Protein AF-A0A6C0HZG6-F1 (afdb_monomer)

Solvent-accessible surface area (backbone atoms only — not comparable to full-atom values): 47972 Å² total; per-residue (Å²): 107,67,40,60,60,51,55,58,69,56,80,68,56,100,46,40,40,74,45,46,38,40,36,52,64,75,90,46,44,72,51,42,53,50,36,24,53,54,44,38,44,77,70,63,32,44,69,79,43,93,86,38,48,37,36,39,38,41,32,35,82,50,100,85,42,38,39,36,41,36,31,65,37,64,71,43,45,53,45,24,76,74,66,74,47,83,53,84,63,47,41,33,36,48,35,80,75,40,72,42,73,44,72,51,69,41,30,40,38,37,22,31,40,40,33,62,43,96,75,76,91,76,88,66,77,66,58,29,34,35,42,31,43,36,33,45,33,41,39,95,90,43,65,42,34,35,44,40,32,45,35,22,67,26,68,43,74,88,54,25,83,77,44,78,71,41,45,45,43,32,39,40,54,78,50,68,67,66,47,70,62,52,49,52,50,52,52,51,50,48,36,23,16,65,51,71,18,99,42,66,74,40,53,64,56,48,52,51,53,52,53,58,50,25,73,78,28,81,70,59,48,43,49,78,54,43,70,33,76,61,53,75,69,36,71,39,78,97,64,25,42,62,78,46,15,30,31,33,79,26,67,71,45,50,69,30,33,41,40,26,47,95,35,30,39,27,37,38,34,59,74,84,48,49,65,27,43,56,77,24,39,38,82,84,37,51,62,22,30,33,36,30,33,40,29,52,46,30,62,85,68,45,82,47,57,33,36,37,32,73,47,41,40,25,48,42,60,98,57,77,41,82,41,34,72,41,30,33,51,65,99,55,101,62,92,27,29,52,62,50,39,49,54,51,48,55,58,46,65,76,65,33,49,83,66,52,49,78,48,71,59,69,71,40,68,23,39,35,65,51,46,38,52,52,56,55,31,66,68,42,92,46,60,94,73,27,55,66,39,50,66,64,37,36,34,34,41,42,15,76,40,20,62,64,38,92,51,91,89,56,79,70,63,62,38,55,44,71,16,92,64,27,30,34,43,50,56,47,89,74,46,62,42,39,24,30,33,39,62,56,94,60,75,42,75,46,87,44,95,90,66,68,47,39,24,31,54,30,40,32,25,21,30,41,33,57,89,26,42,68,63,40,27,51,62,28,42,37,49,26,33,86,82,59,51,48,90,61,72,40,80,39,70,38,73,61,70,52,52,58,39,99,85,52,44,50,70,54,92,59,64,25,48,26,75,42,62,32,60,98,86,44,37,59,22,75,74,68,43,79,65,59,72,69,38,31,32,33,25,34,74,71,103,48,46,44,51,42,38,74,38,58,91,34,51,88,76,59,61,33,36,42,43,44,58,41,39,50,43,52,29,31,58,79,59,52,72,49,72,62,57,53,42,37,98,69,82,71,96,77,71,70,75,83,82,65,74,89,45,53,52,60,55,49,54,51,47,52,53,46,62,66,42,60,75,56,43,77,72,30,33,36,36,28,57,48,34,51,43,40,85,58,56,80,58,46,57,43,23,52,33,36,43,32,24,18,70,53,35,59,30,35,57,29,74,80,64,3,23,33,34,50,50,53,52,42,45,68,40,87,80,81,46,55,79,43,44,66,49,73,41,48,21,42,53,51,34,49,50,71,82,17,69,15,29,79,47,73,66,48,20,50,51,43,16,32,28,32,41,74,51,83,93,67,96,81,33,63,40,44,56,82,38,52,38,65,41,55,70,19,18,47,33,30,38,34,61,70,48,60,32,70,35,31,54,42,71,67,38,33,53,34,28,49,47,38,53,45,66,45,31,11,86,72,11,35,44,36,36,32,34,62,33,19,61,58,51,46,60,74,45,62,91,51,56,62,73,40,70,47,76,38,74,97,47,35,35,42,25,37,61,46,82,76,92,73,76,59,81,52,82,83,42,44,45,44,30,31,35,43,28,35,63,92,71,71,56,72,43,82,41,24,41,39,49,59,78,39,49,53,53,52,40,43,72,49,20,29,43,84,76,44,78,47,49,36,56,66,54,49,74,74,62,82,69,82,60,55,72,49,45,44,57,62,46,48,33,23,30,36,39,34,31,32,30,76,49,88,61,89,73,76,81,76,77,78,77,73,82,129

Foldseek 3Di:
DVLLVVLLVDDADPFKDKWKKKWADDQDFPQLLVLLVVLLVVVAWDWPDPQFKKKKWFWDDDPQKIKIKIATDPVQVVCCLVPVDHDPIWIKIKGWPDWDDPPQLRMIITMIMIGTDPDDPPPDQTQKMKIKGWIKIDHPVAQKIKIKIWIFMDRDPVCRVVDDTTIIIMIIGRDSPPVVVNVVVVSLSSQCSNLVENDRGTPVVQVVQLVLCCVVQVVSWDAQADAFADDPPCCDDPNDLAQFWKKFFAFPFFKWKWAAAPQFIWTQHHGVGRTYTLPKGHPQFHGWIFIWGFDQAWAVRDGATATATAWTQWGRDVHIDGQQFFFAADPDPDDGGLVSQQVRQVVRVVGMDPSHHYYYTDIDRQDLAVLVQLVVQQPDDDVVRHPRGHTFFMKIGGGGGGRLDPDSPDDRHSYHYHNHSIHTAGDLQPQKFWWQKDWDQDWDWDPDVVDIFIWIKIFTKAKEFQVCCLQFLQVSLLQVCLPPTHPDIDIDQQAGQDDADPQQGHPDRVSRIAIFTDDPSWGAACVRHTDDHLFTFIWTDDVGTGTHDTPSVCSVVSHTHYSNRVSSSVNCSVRPDDSCSSNDPDDDPPDQPPPPDPAPLNVLLVLVLLVQLVLQAAAFEEEELACFLVPCQVSNLRYQEYEYEHQRNCLAGPSPRHNSNVLSVQSPDPPDRRDRRYHYAYFDLLAAQCCLPRGDDPLVSVLSVQLLQVDPQDDNHPSSSVNGNVQVQAGLEYEYEACLQVQLQADSSVVSNLVNVLSRHHAQHKYKYKHFALVLVCVQCLPPAAQDWDDLPPFKIKGFHDHDNDADLERSQGNRWIWIDTPSVHHTDIGGHDHVVNVQVVNVVSQKHWPDKAFSVVSVVVPPDDHDPSSCVVRRSMIITMITHNDHDPDDPPPPPPPD

Organism: NCBI:txid1070528

Sequence (900 aa):
MEPLTQYSQSKDTDVDTYELEARFGNQLTKLDYNHVIQWLLLSGFTLEDATGKDLLRIGYKKTTENIRIEITGIKAIQRYCKTQQLVNPVFGKKKQVSRHEISNWWTTVALSLETTMTEVDIAMKPSSYRFMNRVRLTSKDHAFYYDCSIVRTSESLDTLFTKDPTYEIEAEFVDRKNLPAQLEKAITLALRGLQESYYPISFKEMNEVKAEYKKQISTGAFIGPNLVTLQEDNLHGPMTIYNKHAVTEKADGERKLLFICKDKIYYLVGSALHVQWTGSVVEGYNGTLLDGEHVIHSRNKERINAYFAFDIYFHKLKALKDVRAEPFLVTEDADNRYSRLQDAIDKVNAKRTPTFVLDVKKFMVCTHASCKQLLEKSKRPTEEDGFPYHIDGLIFTPMEYGVGMTDTDKTVKDKQITWDLNFKWKPADENTIDFLIQMEDKDHVHADPANPYTYKIVQLFVQFGSFDVDANPQQSIFQGYETDPPRDSKLVLFKPTEPLNEIGAPIDENSHLAYVPSMDGVIYSELREVLEPNMIVECRYDKGWIPMRVRWDKMKNRNPNAFRTAASNWYTIHRPITEHMLTSPYQSDQYYEENREESALRKFHNFVKTQLLTIIKPKDIVLDFAVGRGGDLFKWSRASFVLGVDIDENNIVNKKWGACKRYLEAWKQDRNPYRTRALFVQGNSTLRIKTGDAMRSLKEKAVVRSVFGVDPKRPLAKGVDVHYGKGAKGFHVTSIQFAVHYMFGNTRDLSHFLQNVAECTAMHGYFVGTCYDGMSVFTKLKEKSEGETYVIPDICTIRKKYNHMDADMNDSCLGFKIGVKQKSIGSEHDEFLVFFPYFVRLMEEYGFEEIETKPFQRWYEDWGKKMTAGEQELSFLNRSFIFQKKREVFLATKEYYIAI

Radius of gyration: 36.05 Å; Cα contacts (8 Å, |Δi|>4): 1931; chains: 1; bounding box: 98×66×99 Å

InterPro domains:
  IPR001339 mRNA capping enzyme, adenylation domain [PF01331] (216-413)
  IPR004971 mRNA (guanine-N(7))-methyltransferase domain [PF03291] (593-867)
  IPR004971 mRNA (guanine-N(7))-methyltransferase domain [PS51562] (596-886)
  IPR012340 Nucleic acid-binding, OB-fold [G3DSA:2.40.50.140] (425-597)
  IPR012340 Nucleic acid-binding, OB-fold [SSF50249] (430-583)
  IPR013846 mRNA capping enzyme, C-terminal domain [PF03919] (430-582)
  IPR029063 S-adenosyl-L-methionine-dependent methyltransferase superfamily [G3DSA:3.40.50.150] (598-887)
  IPR029063 S-adenosyl-L-methionine-dependent methyltransferase superfamily [SSF53335] (728-866)
  IPR039753 mRNA cap guanine-N7 methyltransferase [PTHR12189] (589-867)

Nearest PDB structures (foldseek):
  5e9w-assembly3_C  TM=8.037E-01  e=2.597E-17  Homo sapiens
  5e9w-assembly2_B  TM=7.986E-01  e=2.735E-17  Homo sapiens
  8q9w-assembly1_A  TM=8.091E-01  e=8.985E-17  Homo sapiens
  8q8g-assembly1_A  TM=8.159E-01  e=1.587E-16  Homo sapiens
  7d8u-assembly2_B  TM=8.021E-01  e=2.050E-14  African swine fever virus

Mean predicted aligned error: 11.43 Å

Secondary structure (DSSP, 8-state):
-HHHHHHHH----SSEEEEEEEEE-SSB-HHHHHHHHHHHHHTT-EES-TT-EEEEEEEEEETTEEEEEEEESHHHHHHHHHH---SSPEEEEEEEEEEEEEGGGTEEEEEEEEEEES-----SPPSEEEEEEEEEEE-SS-SEEEEEEEEEEESSHHHHTTSPPEEEEEEEE---SSHHHHHHHHHHHHHHHHTTSSS---HHHHHHHHHHHHHHSTT----PPEEEEP-GGGTSSTT-STTTEEEEEEESSEEEEEEEETTEEEEEETTTTEEEEEEEE-TT-TT-EEEEEEEEE-TTS-EEEEEEEEEEEEEESSSEEE-TTS-S--SSS---HHHHHHHHHHHHHTTS--SSEEEEPPPEE--HHHHHHHHHHHH-SSTTTS-SS-EEEEEEEESSS-TT-SSTTSPP-SS--EEEEEEEE--GGG-EEEEEEEE-SS-EEE--SS--EEEEEEEEEEEE-GGGGGGSHHHHHHHTTTTS--SS-EEEE-----SB-TTSSBS-TTTTEEEEEEETTEEB-TT-PBP-TT-EEEEEESSSEEEEEE-GGGTTTT---BHHHHHHHHHHHHS---HHHHHS----TT---S-----HHHHHHHHHHHHHGGGPPTT-EEEESS-TTTTTGGGGTT-SEEEEEES-HHHHH-TTTSHHHHHHHHHH-SSS----EEEEEEB-TTS-TTTTTTBSSHHHHHHHHHHHT-SPP----HHHHTTTTTTTT-EEEEEEES-GGGGTT-HHHHHHHHHHHHHHEEEEEEEEEEEE-HHHHHHHTTTPPTT-EEEETTTEEEEE----S---SSGGGTT-EEEEEETTT-SEEEEE---HHHHHHHHHHTTEEEEEEEEHHHHHHHH-S---HHHHHHHHTEEEEEEEE-S-------------

pLDDT: mean 89.55, std 10.36, range [29.27, 98.75]

Structure (mmCIF, N/CA/C/O backbone):
data_AF-A0A6C0HZG6-F1
#
_entry.id   AF-A0A6C0HZG6-F1
#
loop_
_atom_site.group_PDB
_atom_site.id
_atom_site.type_symbol
_atom_site.label_atom_id
_atom_site.label_alt_id
_atom_site.label_comp_id
_atom_site.label_asym_id
_atom_site.label_entity_id
_atom_site.label_seq_id
_atom_site.pdbx_PDB_ins_code
_atom_site.Cartn_x
_atom_site.Cartn_y
_atom_site.Cartn_z
_atom_site.occupancy
_atom_site.B_iso_or_equiv
_atom_site.auth_seq_id
_atom_site.auth_comp_id
_atom_site.auth_asym_id
_atom_site.auth_atom_id
_atom_site.pdbx_PDB_model_num
ATOM 1 N N . MET A 1 1 ? -31.501 11.266 37.917 1.00 74.31 1 MET A N 1
ATOM 2 C CA . MET A 1 1 ? -31.801 10.523 39.169 1.00 74.31 1 MET A CA 1
ATOM 3 C C . MET A 1 1 ? -33.257 10.071 39.287 1.00 74.31 1 MET A C 1
ATOM 5 O O . MET A 1 1 ? -33.491 9.079 39.958 1.00 74.31 1 MET A O 1
ATOM 9 N N . GLU A 1 2 ? -34.217 10.728 38.628 1.00 88.75 2 GLU A N 1
ATOM 10 C CA . GLU A 1 2 ? -35.651 10.385 38.696 1.00 88.75 2 GLU A CA 1
ATOM 11 C C . GLU A 1 2 ? -35.998 8.885 38.503 1.00 88.75 2 GLU A C 1
ATOM 13 O O . GLU A 1 2 ? -36.738 8.373 39.345 1.00 88.75 2 GLU A O 1
ATOM 18 N N . PRO A 1 3 ? -35.428 8.134 37.529 1.00 92.12 3 PRO A N 1
ATOM 19 C CA . PRO A 1 3 ? -35.724 6.701 37.386 1.00 92.12 3 PRO A CA 1
ATOM 20 C C . PRO A 1 3 ? -35.358 5.862 38.617 1.00 92.12 3 PRO A C 1
ATOM 22 O O . PRO A 1 3 ? -36.086 4.948 38.983 1.00 92.12 3 PRO A O 1
ATOM 25 N N . LEU A 1 4 ? -34.256 6.199 39.298 1.00 91.62 4 LEU A N 1
ATOM 26 C CA . LEU A 1 4 ? -33.797 5.488 40.498 1.00 91.62 4 LEU A CA 1
ATOM 27 C C . LEU A 1 4 ? -34.758 5.724 41.669 1.00 91.62 4 LEU A C 1
ATOM 29 O O . LEU A 1 4 ? -35.091 4.792 42.395 1.00 91.62 4 LEU A O 1
ATOM 33 N N . THR A 1 5 ? -35.213 6.970 41.836 1.00 90.69 5 THR A N 1
ATOM 34 C CA . THR A 1 5 ? -36.175 7.350 42.879 1.00 90.69 5 THR A CA 1
ATOM 35 C C . THR A 1 5 ? -37.538 6.704 42.647 1.00 90.69 5 THR A C 1
ATOM 37 O O . THR A 1 5 ? -38.156 6.226 43.590 1.00 90.69 5 THR A O 1
ATOM 40 N N . GLN A 1 6 ? -38.006 6.652 41.399 1.00 92.12 6 GLN A N 1
ATOM 41 C CA . GLN A 1 6 ? -39.270 5.993 41.067 1.00 92.12 6 GLN A CA 1
ATOM 42 C C . GLN A 1 6 ? -39.170 4.469 41.214 1.00 92.12 6 GLN A C 1
ATOM 44 O O . GLN A 1 6 ? -40.090 3.845 41.740 1.00 92.12 6 GLN A O 1
ATOM 49 N N . TYR A 1 7 ? -38.042 3.860 40.830 1.00 93.19 7 TYR A N 1
ATOM 50 C CA . TYR A 1 7 ? -37.844 2.419 40.985 1.00 93.19 7 TYR A CA 1
ATOM 51 C C . TYR A 1 7 ? -37.833 2.000 42.459 1.00 93.19 7 TYR A C 1
ATOM 53 O O . TYR A 1 7 ? -38.517 1.046 42.826 1.00 93.19 7 TYR A O 1
ATOM 61 N N . SER A 1 8 ? -37.157 2.756 43.332 1.00 89.81 8 SER A N 1
ATOM 62 C CA . SER A 1 8 ? -37.134 2.454 44.769 1.00 89.81 8 SER A CA 1
ATOM 63 C C . SER A 1 8 ? -38.505 2.567 45.450 1.00 89.81 8 SER A C 1
ATOM 65 O O . SER A 1 8 ? -38.720 1.932 46.480 1.00 89.81 8 SER A O 1
ATOM 67 N N . GLN A 1 9 ? -39.431 3.341 44.874 1.00 90.69 9 GLN A N 1
ATOM 68 C CA . GLN A 1 9 ? -40.793 3.543 45.386 1.00 90.69 9 GLN A CA 1
ATOM 69 C C . GLN A 1 9 ? -41.842 2.628 44.743 1.00 90.69 9 GLN A C 1
ATOM 71 O O . GLN A 1 9 ? -42.915 2.433 45.315 1.00 90.69 9 GLN A O 1
ATOM 76 N N . SER A 1 10 ? -41.560 2.089 43.556 1.00 89.38 10 SER A N 1
ATOM 77 C CA . SER A 1 10 ? -42.469 1.175 42.861 1.00 89.38 10 SER A CA 1
ATOM 78 C C . SER A 1 10 ? -42.599 -0.171 43.594 1.00 89.38 10 SER A C 1
ATOM 80 O O . SER A 1 10 ? -41.823 -0.482 44.499 1.00 89.38 10 SER A O 1
ATOM 82 N N . LYS A 1 11 ? -43.602 -0.971 43.229 1.00 88.50 11 LYS A N 1
ATOM 83 C CA . LYS A 1 11 ? -43.793 -2.336 43.734 1.00 88.50 11 LYS A CA 1
ATOM 84 C C . LYS A 1 11 ? -44.287 -3.216 42.600 1.00 88.50 11 LYS A C 1
ATOM 86 O O . LYS A 1 11 ? -45.199 -2.811 41.884 1.00 88.50 11 LYS A O 1
ATOM 91 N N . ASP A 1 12 ? -43.689 -4.391 42.476 1.00 90.12 12 ASP A N 1
ATOM 92 C CA . ASP A 1 12 ? -44.126 -5.390 41.506 1.00 90.12 12 ASP A CA 1
ATOM 93 C C . ASP A 1 12 ? -45.417 -6.065 41.986 1.00 90.12 12 ASP A C 1
ATOM 95 O O . ASP A 1 12 ? -45.714 -6.109 43.186 1.00 90.12 12 ASP A O 1
ATOM 99 N N . THR A 1 13 ? -46.189 -6.572 41.034 1.00 90.88 13 THR A N 1
ATOM 100 C CA . THR A 1 13 ? -47.383 -7.396 41.246 1.00 90.88 13 THR A CA 1
ATOM 101 C C . THR A 1 13 ? -47.265 -8.672 40.410 1.00 90.88 13 THR A C 1
ATOM 103 O O . THR A 1 13 ? -46.309 -8.831 39.657 1.00 90.88 13 THR A O 1
ATOM 106 N N . ASP A 1 14 ? -48.250 -9.568 40.491 1.00 83.62 14 ASP A N 1
ATOM 107 C CA . ASP A 1 14 ? -48.240 -10.819 39.717 1.00 83.62 14 ASP A CA 1
ATOM 108 C C . ASP A 1 14 ? -48.285 -10.605 38.190 1.00 83.62 14 ASP A C 1
ATOM 110 O O . ASP A 1 14 ? -47.934 -11.503 37.427 1.00 83.62 14 ASP A O 1
ATOM 114 N N . VAL A 1 15 ? -48.726 -9.428 37.731 1.00 85.88 15 VAL A N 1
ATOM 115 C CA . VAL A 1 15 ? -48.860 -9.085 36.302 1.00 85.88 15 VAL A CA 1
ATOM 116 C C . VAL A 1 15 ? -47.969 -7.927 35.869 1.00 85.88 15 VAL A C 1
ATOM 118 O O . VAL A 1 15 ? -47.538 -7.920 34.718 1.00 85.88 15 VAL A O 1
ATOM 121 N N . ASP A 1 16 ? -47.675 -6.983 36.762 1.00 90.50 16 ASP A N 1
ATOM 122 C CA . ASP A 1 16 ? -46.859 -5.799 36.482 1.00 90.50 16 ASP A CA 1
ATOM 123 C C . ASP A 1 16 ? -45.487 -5.896 37.156 1.00 90.50 16 ASP A C 1
ATOM 125 O O . ASP A 1 16 ? -45.397 -5.970 38.382 1.00 90.50 16 ASP A O 1
ATOM 129 N N . THR A 1 17 ? -44.422 -5.821 36.360 1.00 92.69 17 THR A N 1
ATOM 130 C CA . THR A 1 17 ? -43.027 -5.816 36.822 1.00 92.69 17 THR A CA 1
ATOM 131 C C . THR A 1 17 ? -42.344 -4.514 36.416 1.00 92.69 17 THR A C 1
ATOM 133 O O . THR A 1 17 ? -42.386 -4.111 35.252 1.00 92.69 17 THR A O 1
ATOM 136 N N . TYR A 1 18 ? -41.713 -3.831 37.370 1.00 93.44 18 TYR A N 1
ATOM 137 C CA . TYR A 1 18 ? -40.882 -2.666 37.089 1.00 93.44 18 TYR A CA 1
ATOM 138 C C . TYR A 1 18 ? -39.445 -3.101 36.798 1.00 93.44 18 TYR A C 1
ATOM 140 O O . TYR A 1 18 ? -38.815 -3.766 37.612 1.00 93.44 18 TYR A O 1
ATOM 148 N N . GLU A 1 19 ? -38.901 -2.655 35.670 1.00 94.00 19 GLU A N 1
ATOM 149 C CA . GLU A 1 19 ? -37.524 -2.919 35.255 1.00 94.00 19 GLU A CA 1
ATOM 150 C C . GLU A 1 19 ? -36.731 -1.617 35.214 1.00 94.00 19 GLU A C 1
ATOM 152 O O . GLU A 1 19 ? -37.081 -0.680 34.484 1.00 94.00 19 GLU A O 1
ATOM 157 N N . LEU A 1 20 ? -35.642 -1.561 35.979 1.00 95.88 20 LEU A N 1
ATOM 158 C CA . LEU A 1 20 ? -34.649 -0.502 35.867 1.00 95.88 20 LEU A CA 1
ATOM 159 C C . LEU A 1 20 ? -33.453 -1.022 35.067 1.00 95.88 20 LEU A C 1
ATOM 161 O O . LEU A 1 20 ? -32.753 -1.931 35.512 1.00 95.88 20 LEU A O 1
ATOM 165 N N . GLU A 1 21 ? -33.191 -0.395 33.923 1.00 95.81 21 GLU A N 1
ATOM 166 C CA . GLU A 1 21 ? -32.085 -0.740 33.030 1.00 95.81 21 GLU A CA 1
ATOM 167 C C . GLU A 1 21 ? -31.155 0.462 32.806 1.00 95.81 21 GLU A C 1
ATOM 169 O O . GLU A 1 21 ? -31.593 1.610 32.666 1.00 95.81 21 GLU A O 1
ATOM 174 N N . ALA A 1 22 ? -29.850 0.207 32.756 1.00 96.56 22 ALA A N 1
ATOM 175 C CA . ALA A 1 22 ? -28.840 1.148 32.295 1.00 96.56 22 ALA A CA 1
ATOM 176 C C . ALA A 1 22 ? -28.237 0.639 30.984 1.00 96.56 22 ALA A C 1
ATOM 178 O O . ALA A 1 22 ? -27.582 -0.397 30.951 1.00 96.56 22 ALA A O 1
ATOM 179 N N . ARG A 1 23 ? -28.438 1.384 29.899 1.00 96.25 23 ARG A N 1
ATOM 180 C CA . ARG A 1 23 ? -27.880 1.093 28.577 1.00 96.25 23 ARG A CA 1
ATOM 181 C C . ARG A 1 23 ? -26.611 1.903 28.347 1.00 96.25 23 ARG A C 1
ATOM 183 O O . ARG A 1 23 ? -26.622 3.122 28.544 1.00 96.25 23 ARG A O 1
ATOM 190 N N . PHE A 1 24 ? -25.554 1.240 27.880 1.00 95.38 24 PHE A N 1
ATOM 191 C CA . PHE A 1 24 ? -24.228 1.837 27.704 1.00 95.38 24 PHE A CA 1
ATOM 192 C C . PHE A 1 24 ? -23.848 2.017 26.233 1.00 95.38 24 PHE A C 1
ATOM 194 O O . PHE A 1 24 ? -24.102 1.155 25.391 1.00 95.38 24 PHE A O 1
ATOM 201 N N . GLY A 1 25 ? -23.167 3.127 25.950 1.00 88.31 25 GLY A N 1
ATOM 202 C CA . GLY A 1 25 ? -22.608 3.445 24.642 1.00 88.31 25 GLY A CA 1
ATOM 203 C C . GLY A 1 25 ? -23.630 3.956 23.625 1.00 88.31 25 GLY A C 1
ATOM 204 O O . GLY A 1 25 ? -24.841 3.968 23.842 1.00 88.31 25 GLY A O 1
ATOM 205 N N . ASN A 1 26 ? -23.113 4.399 22.480 1.00 79.69 26 ASN A N 1
ATOM 206 C CA . ASN A 1 26 ? -23.906 4.828 21.334 1.00 79.69 26 ASN A CA 1
ATOM 207 C C . ASN A 1 26 ? -23.315 4.199 20.068 1.00 79.69 26 ASN A C 1
ATOM 209 O O . ASN A 1 26 ? -22.130 4.382 19.808 1.00 79.69 26 ASN A O 1
ATOM 213 N N . GLN A 1 27 ? -24.130 3.466 19.301 1.00 82.31 27 GLN A N 1
ATOM 214 C CA . GLN A 1 27 ? -23.700 2.729 18.101 1.00 82.31 27 GLN A CA 1
ATOM 215 C C . GLN A 1 27 ? -22.457 1.851 18.334 1.00 82.31 27 GLN A C 1
ATOM 217 O O . GLN A 1 27 ? -21.408 2.049 17.718 1.00 82.31 27 GLN A O 1
ATOM 222 N N . LEU A 1 28 ? -22.591 0.879 19.237 1.00 90.12 28 LEU A N 1
ATOM 223 C CA . LEU A 1 28 ? -21.531 -0.071 19.558 1.00 90.12 28 LEU A CA 1
ATOM 224 C C . LEU A 1 28 ? -21.143 -0.920 18.342 1.00 90.12 28 LEU A C 1
ATOM 226 O O . LEU A 1 28 ? -21.988 -1.272 17.518 1.00 90.12 28 LEU A O 1
ATOM 230 N N . THR A 1 29 ? -19.866 -1.272 18.261 1.00 87.56 29 THR A N 1
ATOM 231 C CA . THR A 1 29 ? -19.313 -2.240 17.311 1.00 87.56 29 THR A CA 1
ATOM 232 C C . THR A 1 29 ? -19.220 -3.636 17.935 1.00 87.56 29 THR A C 1
ATOM 234 O O . THR A 1 29 ? -19.361 -3.808 19.147 1.00 87.56 29 THR A O 1
ATOM 237 N N . LYS A 1 30 ? -18.931 -4.659 17.115 1.00 86.19 30 LYS A N 1
ATOM 238 C CA . LYS A 1 30 ? -18.647 -6.011 17.624 1.00 86.19 30 LYS A CA 1
ATOM 239 C C . LYS A 1 30 ? -17.437 -6.023 18.560 1.00 86.19 30 LYS A C 1
ATOM 241 O O . LYS A 1 30 ? -17.415 -6.795 19.512 1.00 86.19 30 LYS A O 1
ATOM 246 N N . LEU A 1 31 ? -16.447 -5.176 18.276 1.00 84.81 31 LEU A N 1
ATOM 247 C CA . LEU A 1 31 ? -15.242 -5.058 19.086 1.00 84.81 31 LEU A CA 1
ATOM 248 C C . LEU A 1 31 ? -15.582 -4.501 20.473 1.00 84.81 31 LEU A C 1
ATOM 250 O O . LEU A 1 31 ? -15.248 -5.137 21.465 1.00 84.81 31 LEU A O 1
ATOM 254 N N . ASP A 1 32 ? -16.357 -3.412 20.533 1.00 89.50 32 ASP A N 1
ATOM 255 C CA . ASP A 1 32 ? -16.848 -2.840 21.796 1.00 89.50 32 ASP A CA 1
ATOM 256 C C . ASP A 1 32 ? -17.627 -3.881 22.616 1.00 89.50 32 ASP A C 1
ATOM 258 O O . ASP A 1 32 ? -17.399 -4.052 23.813 1.00 89.50 32 ASP A O 1
ATOM 262 N N . TYR A 1 33 ? -18.520 -4.623 21.950 1.00 92.50 33 TYR A N 1
ATOM 263 C CA . TYR A 1 33 ? -19.283 -5.723 22.542 1.00 92.50 33 TYR A CA 1
ATOM 264 C C . TYR A 1 33 ? -18.369 -6.794 23.155 1.00 92.50 33 TYR A C 1
ATOM 266 O O . TYR A 1 33 ? -18.551 -7.182 24.310 1.00 92.50 33 TYR A O 1
ATOM 274 N N . ASN A 1 34 ? -17.367 -7.254 22.401 1.00 89.62 34 ASN A N 1
ATOM 275 C CA . ASN A 1 34 ? -16.433 -8.280 22.856 1.00 89.62 34 ASN A CA 1
ATOM 276 C C . ASN A 1 34 ? -15.566 -7.774 24.020 1.00 89.62 34 ASN A C 1
ATOM 278 O O . ASN A 1 34 ? -15.400 -8.490 25.006 1.00 89.62 34 ASN A O 1
ATOM 282 N N . HIS A 1 35 ? -15.056 -6.540 23.937 1.00 88.94 35 HIS A N 1
ATOM 283 C CA . HIS A 1 35 ? -14.236 -5.935 24.985 1.00 88.94 35 HIS A CA 1
ATOM 284 C C . HIS A 1 35 ? -15.005 -5.820 26.298 1.00 88.94 35 HIS A C 1
ATOM 286 O O . HIS A 1 35 ? -14.480 -6.196 27.344 1.00 88.94 35 HIS A O 1
ATOM 292 N N . VAL A 1 36 ? -16.263 -5.374 26.271 1.00 94.12 36 VAL A N 1
ATOM 293 C CA . VAL A 1 36 ? -17.062 -5.294 27.500 1.00 94.12 36 VAL A CA 1
ATOM 294 C C . VAL A 1 36 ? -17.294 -6.667 28.112 1.00 94.12 36 VAL A C 1
ATOM 296 O O . VAL A 1 36 ? -17.036 -6.828 29.301 1.00 94.12 36 VAL A O 1
ATOM 299 N N . ILE A 1 37 ? -17.686 -7.674 27.329 1.00 93.44 37 ILE A N 1
ATOM 300 C CA . ILE A 1 37 ? -17.849 -9.042 27.848 1.00 93.44 37 ILE A CA 1
ATOM 301 C C . ILE A 1 37 ? -16.548 -9.545 28.477 1.00 93.44 37 ILE A C 1
ATOM 303 O O . ILE A 1 37 ? -16.562 -10.034 29.606 1.00 93.44 37 ILE A O 1
ATOM 307 N N . GLN A 1 38 ? -15.415 -9.380 27.792 1.00 89.62 38 GLN A N 1
ATOM 308 C CA . GLN A 1 38 ? -14.112 -9.802 28.303 1.00 89.62 38 GLN A CA 1
ATOM 309 C C . GLN A 1 38 ? -13.767 -9.102 29.626 1.00 89.62 38 GLN A C 1
ATOM 311 O O . GLN A 1 38 ? -13.333 -9.750 30.576 1.00 89.62 38 GLN A O 1
ATOM 316 N N . TRP A 1 39 ? -13.993 -7.791 29.724 1.00 90.38 39 TRP A N 1
ATOM 317 C CA . TRP A 1 39 ? -13.744 -7.024 30.945 1.00 90.38 39 TRP A CA 1
ATOM 318 C C . TRP A 1 39 ? -14.671 -7.401 32.101 1.00 90.38 39 TRP A C 1
ATOM 320 O O . TRP A 1 39 ? -14.229 -7.422 33.252 1.00 90.38 39 TRP A O 1
ATOM 330 N N . LEU A 1 40 ? -15.934 -7.717 31.814 1.00 93.81 40 LEU A N 1
ATOM 331 C CA . LEU A 1 40 ? -16.886 -8.199 32.812 1.00 93.81 40 LEU A CA 1
ATOM 332 C C . LEU A 1 40 ? -16.467 -9.567 33.355 1.00 93.81 40 LEU A C 1
ATOM 334 O O . LEU A 1 40 ? -16.419 -9.741 34.572 1.00 93.81 40 LEU A O 1
ATOM 338 N N . LEU A 1 41 ? -16.075 -10.498 32.481 1.00 91.69 41 LEU A N 1
ATOM 339 C CA . LEU A 1 41 ? -15.528 -11.800 32.880 1.00 91.69 41 LEU A CA 1
ATOM 340 C C . LEU A 1 41 ? -14.287 -11.640 33.770 1.00 91.69 41 LEU A C 1
ATOM 342 O O . LEU A 1 41 ? -14.204 -12.233 34.843 1.00 91.69 41 LEU A O 1
ATOM 346 N N . LEU A 1 42 ? -13.358 -10.762 33.378 1.00 86.25 42 LEU A N 1
ATOM 347 C CA . LEU A 1 42 ? -12.171 -10.427 34.176 1.00 86.25 42 LEU A CA 1
ATOM 348 C C . LEU A 1 42 ? -12.511 -9.774 35.525 1.00 86.25 42 LEU A C 1
ATOM 350 O O . LEU A 1 42 ? -11.696 -9.804 36.442 1.00 86.25 42 LEU A O 1
ATOM 354 N N . SER A 1 43 ? -13.699 -9.182 35.648 1.00 88.38 43 SER A N 1
ATOM 355 C CA . SER A 1 43 ? -14.194 -8.554 36.876 1.00 88.38 43 SER A CA 1
ATOM 356 C C . SER A 1 43 ? -15.030 -9.505 37.744 1.00 88.38 43 SER A C 1
ATOM 358 O O . SER A 1 43 ? -15.664 -9.043 38.689 1.00 88.38 43 SER A O 1
ATOM 360 N N . GLY A 1 44 ? -15.044 -10.809 37.439 1.00 91.81 44 GLY A N 1
ATOM 361 C CA . GLY A 1 44 ? -15.715 -11.838 38.243 1.00 91.81 44 GLY A CA 1
ATOM 362 C C . GLY A 1 44 ? -17.152 -12.163 37.826 1.00 91.81 44 GLY A C 1
ATOM 363 O O . GLY A 1 44 ? -17.847 -12.871 38.554 1.00 91.81 44 GLY A O 1
ATOM 364 N N . PHE A 1 45 ? -17.621 -11.671 36.675 1.00 95.38 45 PHE A N 1
ATOM 365 C CA . PHE A 1 45 ? -18.901 -12.110 36.117 1.00 95.38 45 PHE A CA 1
ATOM 366 C C . PHE A 1 45 ? -18.770 -13.477 35.438 1.00 95.38 45 PHE A C 1
ATOM 368 O O . PHE A 1 45 ? -17.713 -13.840 34.925 1.00 95.38 45 PHE A O 1
ATOM 375 N N . THR A 1 46 ? -19.871 -14.218 35.382 1.00 95.69 46 THR A N 1
ATOM 376 C CA . THR A 1 46 ? -19.973 -15.521 34.719 1.00 95.69 46 THR A CA 1
ATOM 377 C C . THR A 1 46 ? -21.072 -15.503 33.667 1.00 95.69 46 THR A C 1
ATOM 379 O O . THR A 1 46 ? -22.126 -14.905 33.880 1.00 95.69 46 THR A O 1
ATOM 382 N N . LEU A 1 47 ? -20.839 -16.191 32.551 1.00 93.62 47 LEU A N 1
ATOM 383 C CA . LEU A 1 47 ? -21.837 -16.400 31.503 1.00 93.62 47 LEU A CA 1
ATOM 384 C C . LEU A 1 47 ? -22.866 -17.443 31.945 1.00 93.62 47 LEU A C 1
ATOM 386 O O . LEU A 1 47 ? -22.476 -18.521 32.386 1.00 93.62 47 LEU A O 1
ATOM 390 N N . GLU A 1 48 ? -24.159 -17.152 31.783 1.00 91.69 48 GLU A N 1
ATOM 391 C CA . GLU A 1 48 ? -25.207 -18.174 31.956 1.00 91.69 48 GLU A CA 1
ATOM 392 C C . GLU A 1 48 ? -25.144 -19.241 30.854 1.00 91.69 48 GLU A C 1
ATOM 394 O O . GLU A 1 48 ? -25.260 -20.433 31.125 1.00 91.69 48 GLU A O 1
ATOM 399 N N . ASP A 1 49 ? -24.964 -18.801 29.608 1.00 86.81 49 ASP A N 1
ATOM 400 C CA . ASP A 1 49 ? -24.866 -19.646 28.419 1.00 86.81 49 ASP A CA 1
ATOM 401 C C . ASP A 1 49 ? -23.918 -18.978 27.417 1.00 86.81 49 ASP A C 1
ATOM 403 O O . ASP A 1 49 ? -24.138 -17.838 26.998 1.00 86.81 49 ASP A O 1
ATOM 407 N N . ALA A 1 50 ? -22.856 -19.687 27.033 1.00 78.75 50 ALA A N 1
ATOM 408 C CA . ALA A 1 50 ? -21.850 -19.187 26.100 1.00 78.75 50 ALA A CA 1
ATOM 409 C C . ALA A 1 50 ? -22.375 -19.047 24.660 1.00 78.75 50 ALA A C 1
ATOM 411 O O . ALA A 1 50 ? -21.821 -18.270 23.885 1.00 78.75 50 ALA A O 1
ATOM 412 N N . THR A 1 51 ? -23.432 -19.779 24.297 1.00 81.50 51 THR A N 1
ATOM 413 C CA . THR A 1 51 ? -24.064 -19.704 22.969 1.00 81.50 51 THR A CA 1
ATOM 414 C C . THR A 1 51 ? -25.102 -18.584 22.867 1.00 81.50 51 THR A C 1
ATOM 416 O O . THR A 1 51 ? -25.476 -18.168 21.767 1.00 81.50 51 THR A O 1
ATOM 419 N N . GLY A 1 52 ? -25.513 -18.039 24.015 1.00 88.50 52 GLY A N 1
ATOM 420 C CA . GLY A 1 52 ? -26.564 -17.038 24.109 1.00 88.50 52 GLY A CA 1
ATOM 421 C C . GLY A 1 52 ? -27.957 -17.603 23.824 1.00 88.50 52 GLY A C 1
ATOM 422 O O . GLY A 1 52 ? -28.143 -18.720 23.351 1.00 88.50 52 GLY A O 1
ATOM 423 N N . LYS A 1 53 ? -28.974 -16.798 24.121 1.00 93.19 53 LYS A N 1
ATOM 424 C CA . LYS A 1 53 ? -30.382 -17.110 23.871 1.00 93.19 53 LYS A CA 1
ATOM 425 C C . LYS A 1 53 ? -30.854 -16.351 22.634 1.00 93.19 53 LYS A C 1
ATOM 427 O O . LYS A 1 53 ? -30.824 -15.119 22.614 1.00 93.19 53 LYS A O 1
ATOM 432 N N . ASP A 1 54 ? -31.310 -17.086 21.622 1.00 94.75 54 ASP A N 1
ATOM 433 C CA . ASP A 1 54 ? -31.938 -16.508 20.431 1.00 94.75 54 ASP A CA 1
ATOM 434 C C . ASP A 1 54 ? -33.390 -16.126 20.712 1.00 94.75 54 ASP A C 1
ATOM 436 O O . ASP A 1 54 ? -34.183 -16.940 21.195 1.00 94.75 54 ASP A O 1
ATOM 440 N N . LEU A 1 55 ? -33.743 -14.889 20.381 1.00 94.81 55 LEU A N 1
ATOM 441 C CA . LEU A 1 55 ? -35.035 -14.279 20.668 1.00 94.81 55 LEU A CA 1
ATOM 442 C C . LEU A 1 55 ? -35.522 -13.544 19.413 1.00 94.81 55 LEU A C 1
ATOM 444 O O . LEU A 1 55 ? -34.778 -12.778 18.798 1.00 94.81 55 LEU A O 1
ATOM 448 N N . LEU A 1 56 ? -36.785 -13.737 19.037 1.00 95.50 56 LEU A N 1
ATOM 449 C CA . LEU A 1 56 ? -37.470 -12.905 18.050 1.00 95.50 56 LEU A CA 1
ATOM 450 C C . LEU A 1 56 ? -38.567 -12.111 18.754 1.00 95.50 56 LEU A C 1
ATOM 452 O O . LEU A 1 56 ? -39.515 -12.685 19.285 1.00 95.50 56 LEU A O 1
ATOM 456 N N . ARG A 1 57 ? -38.448 -10.784 18.727 1.00 93.81 57 ARG A N 1
ATOM 457 C CA . ARG A 1 57 ? -39.433 -9.847 19.272 1.00 93.81 57 ARG A CA 1
ATOM 458 C C . ARG A 1 57 ? -40.222 -9.220 18.126 1.00 93.81 57 ARG A C 1
ATOM 460 O O . ARG A 1 57 ? -39.639 -8.584 17.248 1.00 93.81 57 ARG A O 1
ATOM 467 N N . ILE A 1 58 ? -41.539 -9.388 18.150 1.00 92.56 58 ILE A N 1
ATOM 468 C CA . ILE A 1 58 ? -42.481 -8.832 17.176 1.00 92.56 58 ILE A CA 1
ATOM 469 C C . ILE A 1 58 ? -43.229 -7.693 17.864 1.00 92.56 58 ILE A C 1
ATOM 471 O O . ILE A 1 58 ? -43.940 -7.915 18.846 1.00 92.56 58 ILE A O 1
ATOM 475 N N . GLY A 1 59 ? -43.017 -6.468 17.390 1.00 89.62 59 GLY A N 1
ATOM 476 C CA . GLY A 1 59 ? -43.566 -5.257 17.991 1.00 89.62 59 GLY A CA 1
ATOM 477 C C . GLY A 1 59 ? -44.818 -4.761 17.277 1.00 89.62 59 GLY A C 1
ATOM 478 O O . GLY A 1 59 ? -44.824 -4.611 16.053 1.00 89.62 59 GLY A O 1
ATOM 479 N N . TYR A 1 60 ? -45.842 -4.401 18.046 1.00 87.25 60 TYR A N 1
ATOM 480 C CA . TYR A 1 60 ? -47.049 -3.724 17.574 1.00 87.25 60 TYR A CA 1
ATOM 481 C C . TYR A 1 60 ? -47.183 -2.385 18.304 1.00 87.25 60 TYR A C 1
ATOM 483 O O . TYR A 1 60 ? -47.233 -2.337 19.535 1.00 87.25 60 TYR A O 1
ATOM 491 N N . LYS A 1 61 ? -47.231 -1.286 17.546 1.00 76.31 61 LYS A N 1
ATOM 492 C CA . LYS A 1 61 ? -47.420 0.061 18.098 1.00 76.31 61 LYS A CA 1
ATOM 493 C C . LYS A 1 61 ? -48.903 0.396 18.215 1.00 76.31 61 LYS A C 1
ATOM 495 O O . LYS A 1 61 ? -49.598 0.462 17.202 1.00 76.31 61 LYS A O 1
ATOM 500 N N . LYS A 1 62 ? -49.357 0.712 19.431 1.00 67.06 62 LYS A N 1
ATOM 501 C CA . LYS A 1 62 ? -50.664 1.327 19.694 1.00 67.06 62 LYS A CA 1
ATOM 502 C C . LYS A 1 62 ? -50.446 2.559 20.574 1.00 67.06 62 LYS A C 1
ATOM 504 O O . LYS A 1 62 ? -50.028 2.423 21.715 1.00 67.06 62 LYS A O 1
ATOM 509 N N . THR A 1 63 ? -50.674 3.753 20.020 1.00 66.12 63 THR A N 1
ATOM 510 C CA . THR A 1 63 ? -50.491 5.057 20.700 1.00 66.12 63 THR A CA 1
ATOM 511 C C . THR A 1 63 ? -49.141 5.199 21.432 1.00 66.12 63 THR A C 1
ATOM 513 O O . THR A 1 63 ? -48.139 5.494 20.783 1.00 66.12 63 THR A O 1
ATOM 516 N N . THR A 1 64 ? -49.104 5.004 22.755 1.00 55.81 64 THR A N 1
ATOM 517 C CA . THR A 1 64 ? -47.930 5.138 23.646 1.00 55.81 64 THR A CA 1
ATOM 518 C C . THR A 1 64 ? -47.461 3.808 24.246 1.00 55.81 64 THR A C 1
ATOM 520 O O . THR A 1 64 ? -46.541 3.783 25.063 1.00 55.81 64 THR A O 1
ATOM 523 N N . GLU A 1 65 ? -48.079 2.698 23.849 1.00 66.44 65 GLU A N 1
ATOM 524 C CA . GLU A 1 65 ? -47.863 1.372 24.416 1.00 66.44 65 GLU A CA 1
ATOM 525 C C . GLU A 1 65 ? -47.321 0.426 23.340 1.00 66.44 65 GLU A C 1
ATOM 527 O O . GLU A 1 65 ? -47.865 0.327 22.235 1.00 66.44 65 GLU A O 1
ATOM 532 N N . ASN A 1 66 ? -46.229 -0.273 23.660 1.00 78.25 66 ASN A N 1
ATOM 533 C CA . ASN A 1 66 ? -45.644 -1.265 22.766 1.00 78.25 66 ASN A CA 1
ATOM 534 C C . ASN A 1 66 ? -46.078 -2.656 23.215 1.00 78.25 66 ASN A C 1
ATOM 536 O O . ASN A 1 66 ? -45.600 -3.167 24.231 1.00 78.25 66 ASN A O 1
ATOM 540 N N . ILE A 1 67 ? -46.974 -3.259 22.437 1.00 86.62 67 ILE A N 1
ATOM 541 C CA . ILE A 1 67 ? -47.315 -4.672 22.577 1.00 86.62 67 ILE A CA 1
ATOM 542 C C . ILE A 1 67 ? -46.206 -5.477 21.906 1.00 86.62 67 ILE A C 1
ATOM 544 O O . ILE A 1 67 ? -45.739 -5.131 20.815 1.00 86.62 67 ILE A O 1
ATOM 548 N N . ARG A 1 68 ? -45.768 -6.544 22.564 1.00 87.19 68 ARG A N 1
ATOM 549 C CA . ARG A 1 68 ? -44.632 -7.341 22.134 1.00 87.19 68 ARG A CA 1
ATOM 550 C C . ARG A 1 68 ? -44.938 -8.822 22.282 1.00 87.19 68 ARG A C 1
ATOM 552 O O . ARG A 1 68 ? -45.342 -9.280 23.345 1.00 87.19 68 ARG A O 1
ATOM 559 N N . ILE A 1 69 ? -44.699 -9.552 21.201 1.00 91.00 69 ILE A N 1
ATOM 560 C CA . ILE A 1 69 ? -44.683 -11.014 21.197 1.00 91.00 69 ILE A CA 1
ATOM 561 C C . ILE A 1 69 ? -43.223 -11.440 21.153 1.00 91.00 69 ILE A C 1
ATOM 563 O O . ILE A 1 69 ? -42.482 -10.986 20.278 1.00 91.00 69 ILE A O 1
ATOM 567 N N . GLU A 1 70 ? -42.796 -12.277 22.090 1.00 93.06 70 GLU A N 1
ATOM 568 C CA . GLU A 1 70 ? -41.464 -12.876 22.083 1.00 93.06 70 GLU A CA 1
ATOM 569 C C . GLU A 1 70 ? -41.527 -14.374 21.783 1.00 93.06 70 GLU A C 1
ATOM 571 O O . GLU A 1 70 ? -42.356 -15.098 22.330 1.00 93.06 70 GLU A O 1
ATOM 576 N N . ILE A 1 71 ? -40.631 -14.825 20.905 1.00 94.19 71 ILE A N 1
ATOM 577 C CA . ILE A 1 71 ? -40.398 -16.233 20.588 1.00 94.19 71 ILE A CA 1
ATOM 578 C C . ILE A 1 71 ? -38.949 -16.550 20.943 1.00 94.19 71 ILE A C 1
ATOM 580 O O . ILE A 1 71 ? -38.037 -15.885 20.448 1.00 94.19 71 ILE A O 1
ATOM 584 N N . THR A 1 72 ? -38.741 -17.588 21.748 1.00 93.44 72 THR A N 1
ATOM 585 C CA . THR A 1 72 ? -37.411 -17.986 22.226 1.00 93.44 72 THR A CA 1
ATOM 586 C C . THR A 1 72 ? -36.958 -19.288 21.570 1.00 93.44 72 THR A C 1
ATOM 588 O O . THR A 1 72 ? -37.717 -20.253 21.473 1.00 93.44 72 THR A O 1
ATOM 591 N N . GLY A 1 73 ? -35.694 -19.329 21.150 1.00 92.06 73 GLY A N 1
ATOM 592 C CA . GLY A 1 73 ? -35.026 -20.502 20.594 1.00 92.06 73 GLY A CA 1
ATOM 593 C C . GLY A 1 73 ? -35.056 -20.570 19.065 1.00 92.06 73 GLY A C 1
ATOM 594 O O . GLY A 1 73 ? -36.100 -20.430 18.422 1.00 92.06 73 GLY A O 1
ATOM 595 N N . ILE A 1 74 ? -33.898 -20.869 18.467 1.00 89.25 74 ILE A N 1
ATOM 596 C CA . ILE A 1 74 ? -33.691 -20.793 17.014 1.00 89.25 74 ILE A CA 1
ATOM 597 C C . ILE A 1 74 ? -34.672 -21.650 16.201 1.00 89.25 74 ILE A C 1
ATOM 599 O O . ILE A 1 74 ? -35.154 -21.216 15.158 1.00 89.25 74 ILE A O 1
ATOM 603 N N . LYS A 1 75 ? -35.041 -22.842 16.692 1.00 91.25 75 LYS A N 1
ATOM 604 C CA . LYS A 1 75 ? -35.981 -23.746 16.003 1.00 91.25 75 LYS A CA 1
ATOM 605 C C . LYS A 1 75 ? -37.399 -23.170 15.939 1.00 91.25 75 LYS A C 1
ATOM 607 O O . LYS A 1 75 ? -38.060 -23.280 14.907 1.00 91.25 75 LYS A O 1
ATOM 612 N N . ALA A 1 76 ? -37.863 -22.551 17.026 1.00 92.88 76 ALA A N 1
ATOM 613 C CA . ALA A 1 76 ? -39.174 -21.906 17.078 1.00 92.88 76 ALA A CA 1
ATOM 614 C C . ALA A 1 76 ? -39.210 -20.678 16.158 1.00 92.88 76 ALA A C 1
ATOM 616 O O . ALA A 1 76 ? -40.147 -20.518 15.377 1.00 92.88 76 ALA A O 1
ATOM 617 N N . ILE A 1 77 ? -38.137 -19.880 16.172 1.00 93.50 77 ILE A N 1
ATOM 618 C CA . ILE A 1 77 ? -37.964 -18.716 15.295 1.00 93.50 77 ILE A CA 1
ATOM 619 C C . ILE A 1 77 ? -37.961 -19.138 13.820 1.00 93.50 77 ILE A C 1
ATOM 621 O O . ILE A 1 77 ? -38.712 -18.587 13.022 1.00 93.50 77 ILE A O 1
ATOM 625 N N . GLN A 1 78 ? -37.186 -20.161 13.446 1.00 90.50 78 GLN A N 1
ATOM 626 C CA . GLN A 1 78 ? -37.163 -20.688 12.077 1.00 90.50 78 GLN A CA 1
ATOM 627 C C . GLN A 1 78 ? -38.540 -21.180 11.619 1.00 90.50 78 GLN A C 1
ATOM 629 O O . GLN A 1 78 ? -38.929 -20.942 10.474 1.00 90.50 78 GLN A O 1
ATOM 634 N N . ARG A 1 79 ? -39.291 -21.858 12.496 1.00 91.88 79 ARG A N 1
ATOM 635 C CA . ARG A 1 79 ? -40.658 -22.295 12.191 1.00 91.88 79 ARG A CA 1
ATOM 636 C C . ARG A 1 79 ? -41.582 -21.103 11.971 1.00 91.88 79 ARG A C 1
ATOM 638 O O . ARG A 1 79 ? -42.319 -21.113 10.985 1.00 91.88 79 ARG A O 1
ATOM 645 N N . TYR A 1 80 ? -41.503 -20.077 12.816 1.00 92.44 80 TYR A N 1
ATOM 646 C CA . TYR A 1 80 ? -42.253 -18.839 12.618 1.00 92.44 80 TYR A CA 1
ATOM 647 C C . TYR A 1 80 ? -41.903 -18.185 11.275 1.00 92.44 80 TYR A C 1
ATOM 649 O O . TYR A 1 80 ? -42.799 -17.896 10.491 1.00 92.44 80 TYR A O 1
ATOM 657 N N . CYS A 1 81 ? -40.617 -18.057 10.934 1.00 89.81 81 CYS A N 1
ATOM 658 C CA . CYS A 1 81 ? -40.202 -17.490 9.648 1.00 89.81 81 CYS A CA 1
ATOM 659 C C . CYS A 1 81 ? -40.758 -18.262 8.440 1.00 89.81 81 CYS A C 1
ATOM 661 O O . CYS A 1 81 ? -41.099 -17.652 7.433 1.00 89.81 81 CYS A O 1
ATOM 663 N N . LYS A 1 82 ? -40.878 -19.593 8.537 1.00 89.81 82 LYS A N 1
ATOM 664 C CA . LYS A 1 82 ? -41.388 -20.443 7.448 1.00 89.81 82 LYS A CA 1
ATOM 665 C C . LYS A 1 82 ? -42.914 -20.501 7.360 1.00 89.81 82 LYS A C 1
ATOM 667 O O . LYS A 1 82 ? -43.443 -20.707 6.276 1.00 89.81 82 LYS A O 1
ATOM 672 N N . THR A 1 83 ? -43.612 -20.404 8.490 1.00 91.69 83 THR A N 1
ATOM 673 C CA . THR A 1 83 ? -45.041 -20.773 8.585 1.00 91.69 83 THR A CA 1
ATOM 674 C C . THR A 1 83 ? -45.932 -19.693 9.192 1.00 91.69 83 THR A C 1
ATOM 676 O O . THR A 1 83 ? -47.146 -19.850 9.189 1.00 91.69 83 THR A O 1
ATOM 679 N N . GLN A 1 84 ? -45.346 -18.626 9.745 1.00 87.12 84 GLN A N 1
ATOM 680 C CA . GLN A 1 84 ? -46.011 -17.607 10.572 1.00 87.12 84 GLN A CA 1
ATOM 681 C C . GLN A 1 84 ? -46.724 -18.174 11.818 1.00 87.12 84 GLN A C 1
ATOM 683 O O . GLN A 1 84 ? -47.488 -17.475 12.478 1.00 87.12 84 GLN A O 1
ATOM 688 N N . GLN A 1 85 ? -46.462 -19.434 12.184 1.00 88.56 85 GLN A N 1
ATOM 689 C CA . GLN A 1 85 ? -47.028 -20.063 13.372 1.00 88.56 85 GLN A CA 1
ATOM 690 C C . GLN A 1 85 ? -46.197 -19.725 14.617 1.00 88.56 85 GLN A C 1
ATOM 692 O O . GLN A 1 85 ? -44.995 -19.999 14.662 1.00 88.56 85 GLN A O 1
ATOM 697 N N . LEU A 1 86 ? -46.847 -19.177 15.647 1.00 88.00 86 LEU A N 1
ATOM 698 C CA . LEU A 1 86 ? -46.238 -18.943 16.958 1.00 88.00 86 LEU A CA 1
ATOM 699 C C . LEU A 1 86 ? -46.063 -20.268 17.714 1.00 88.00 86 LEU A C 1
ATOM 701 O O . LEU A 1 86 ? -46.980 -21.087 17.773 1.00 88.00 86 LEU A O 1
ATOM 705 N N . VAL A 1 87 ? -44.890 -20.470 18.314 1.00 87.44 87 VAL A N 1
ATOM 706 C CA . VAL A 1 87 ? -44.577 -21.633 19.158 1.00 87.44 87 VAL A CA 1
ATOM 707 C C . VAL A 1 87 ? -44.145 -21.119 20.522 1.00 87.44 87 VAL A C 1
ATOM 709 O O . VAL A 1 87 ? -43.131 -20.433 20.607 1.00 87.44 87 VAL A O 1
ATOM 712 N N . ASN A 1 88 ? -44.917 -21.451 21.561 1.00 87.25 88 ASN A N 1
ATOM 713 C CA . ASN A 1 88 ? -44.719 -20.999 22.944 1.00 87.25 88 ASN A CA 1
ATOM 714 C C . ASN A 1 88 ? -44.431 -19.483 23.068 1.00 87.25 88 ASN A C 1
ATOM 716 O O . ASN A 1 88 ? -43.412 -19.112 23.653 1.00 87.25 88 ASN A O 1
ATOM 720 N N . PRO A 1 89 ? -45.269 -18.603 22.479 1.00 89.62 89 PRO A N 1
ATOM 721 C CA . PRO A 1 89 ? -45.043 -17.164 22.543 1.00 89.62 89 PRO A CA 1
ATOM 722 C C . PRO A 1 89 ? -45.228 -16.627 23.966 1.00 89.62 89 PRO A C 1
ATOM 724 O O . PRO A 1 89 ? -46.128 -17.058 24.686 1.00 89.62 89 PRO A O 1
ATOM 727 N N . VAL A 1 90 ? -44.424 -15.631 24.331 1.00 90.12 90 VAL A N 1
ATOM 728 C CA . VAL A 1 90 ? -44.648 -14.802 25.521 1.00 90.12 90 VAL A CA 1
ATOM 729 C C . VAL A 1 90 ? -45.254 -13.477 25.075 1.00 90.12 90 VAL A C 1
ATOM 731 O O . VAL A 1 90 ? -44.707 -12.803 24.196 1.00 90.12 90 VAL A O 1
ATOM 734 N N . PHE A 1 91 ? -46.388 -13.110 25.668 1.00 89.69 91 PHE A N 1
ATOM 735 C CA . PHE A 1 91 ? -47.083 -11.862 25.379 1.00 89.69 91 PHE A CA 1
ATOM 736 C C . PHE A 1 91 ? -46.844 -10.857 26.497 1.00 89.69 91 PHE A C 1
ATOM 738 O O . PHE A 1 91 ? -47.046 -11.152 27.675 1.00 89.69 91 PHE A O 1
ATOM 745 N N . GLY A 1 92 ? -46.448 -9.648 26.119 1.00 88.62 92 GLY A N 1
ATOM 746 C CA . GLY A 1 92 ? -46.218 -8.588 27.083 1.00 88.62 92 GLY A CA 1
ATOM 747 C C . GLY A 1 92 ? -46.439 -7.207 26.499 1.00 88.62 92 GLY A C 1
ATOM 748 O O . GLY A 1 92 ? -46.440 -6.988 25.283 1.00 88.62 92 GLY A O 1
ATOM 749 N N . LYS A 1 93 ? -46.608 -6.252 27.402 1.00 88.56 93 LYS A N 1
ATOM 750 C CA . LYS A 1 93 ? -46.756 -4.836 27.098 1.00 88.56 93 LYS A CA 1
ATOM 751 C C . LYS A 1 93 ? -45.701 -4.063 27.875 1.00 88.56 93 LYS A C 1
ATOM 753 O O . LYS A 1 93 ? -45.673 -4.135 29.096 1.00 88.56 93 LYS A O 1
ATOM 758 N N . LYS A 1 94 ? -44.860 -3.299 27.172 1.00 87.75 94 LYS A N 1
ATOM 759 C CA . LYS A 1 94 ? -43.821 -2.461 27.793 1.00 87.75 94 LYS A CA 1
ATOM 760 C C . LYS A 1 94 ? -44.197 -0.986 27.692 1.00 87.75 94 LYS A C 1
ATOM 762 O O . LYS A 1 94 ? -44.433 -0.477 26.591 1.00 87.75 94 LYS A O 1
ATOM 767 N N . LYS A 1 95 ? -44.226 -0.291 28.831 1.00 89.81 95 LYS A N 1
ATOM 768 C CA . LYS A 1 95 ? -44.444 1.160 28.930 1.00 89.81 95 LYS A CA 1
ATOM 769 C C . LYS A 1 95 ? -43.247 1.817 29.610 1.00 89.81 95 LYS A C 1
ATOM 771 O O . LYS A 1 95 ? -42.936 1.506 30.755 1.00 89.81 95 LYS A O 1
ATOM 776 N N . GLN A 1 96 ? -42.597 2.758 28.928 1.00 90.62 96 GLN A N 1
ATOM 777 C CA . GLN A 1 96 ? -41.527 3.549 29.537 1.00 90.62 96 GLN A CA 1
ATOM 778 C C . GLN A 1 96 ? -42.127 4.524 30.560 1.00 90.62 96 GLN A C 1
ATOM 780 O O . GLN A 1 96 ? -43.001 5.320 30.217 1.00 90.62 96 GLN A O 1
ATOM 785 N N . VAL A 1 97 ? -41.673 4.438 31.811 1.00 93.06 97 VAL A N 1
ATOM 786 C CA . VAL A 1 97 ? -42.137 5.276 32.928 1.00 93.06 97 VAL A CA 1
ATOM 787 C C . VAL A 1 97 ? -41.323 6.560 32.982 1.00 93.06 97 VAL A C 1
ATOM 789 O O . VAL A 1 97 ? -41.880 7.653 32.955 1.00 93.06 97 VAL A O 1
ATOM 792 N N . SER A 1 98 ? -39.999 6.429 33.007 1.00 94.00 98 SER A N 1
ATOM 793 C CA . SER A 1 98 ? -39.080 7.562 32.980 1.00 94.00 98 SER A CA 1
ATOM 794 C C . SER A 1 98 ? -37.756 7.182 32.335 1.00 94.0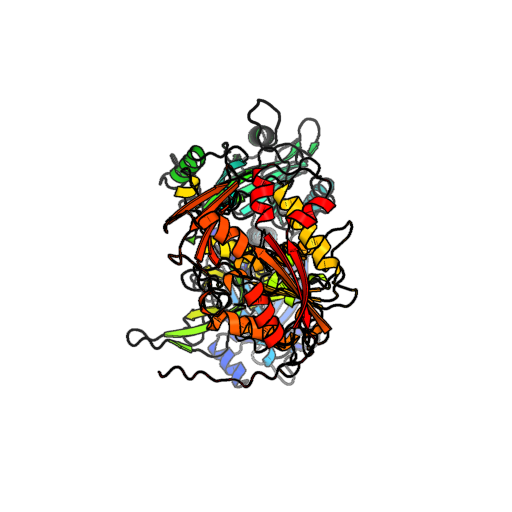0 98 SER A C 1
ATOM 796 O O . SER A 1 98 ? -37.391 6.010 32.207 1.00 94.00 98 SER A O 1
ATOM 798 N N . ARG A 1 99 ? -37.032 8.205 31.882 1.00 94.06 99 ARG A N 1
ATOM 799 C CA . ARG A 1 99 ? -35.744 8.066 31.211 1.00 94.06 99 ARG A CA 1
ATOM 800 C C . ARG A 1 99 ? -34.843 9.214 31.622 1.00 94.06 99 ARG A C 1
ATOM 802 O O . ARG A 1 99 ? -35.267 10.364 31.639 1.00 94.06 99 ARG A O 1
ATOM 809 N N . HIS A 1 100 ? -33.590 8.907 31.911 1.00 95.12 100 HIS A N 1
ATOM 810 C CA . HIS A 1 100 ? -32.585 9.903 32.232 1.00 95.12 100 HIS A CA 1
ATOM 811 C C . HIS A 1 100 ? -31.283 9.598 31.501 1.00 95.12 100 HIS A C 1
ATOM 813 O O . HIS A 1 100 ? -30.770 8.482 31.568 1.00 95.12 100 HIS A O 1
ATOM 819 N N . GLU A 1 101 ? -30.741 10.595 30.812 1.00 93.44 101 GLU A N 1
ATOM 820 C CA . GLU A 1 101 ? -29.467 10.471 30.118 1.00 93.44 101 GLU A CA 1
ATOM 821 C C . GLU A 1 101 ? -28.341 11.051 30.974 1.00 93.44 101 GLU A C 1
ATOM 823 O O . GLU A 1 101 ? -28.374 12.209 31.384 1.00 93.44 101 GLU A O 1
ATOM 828 N N . ILE A 1 102 ? -27.324 10.234 31.230 1.00 92.94 102 ILE A N 1
ATOM 829 C CA . ILE A 1 102 ? -26.072 10.637 31.859 1.00 92.94 102 ILE A CA 1
ATOM 830 C C . ILE A 1 102 ? -25.069 10.855 30.723 1.00 92.94 102 ILE A C 1
ATOM 832 O O . ILE A 1 102 ? -24.159 10.053 30.500 1.00 92.94 102 ILE A O 1
ATOM 836 N N . SER A 1 103 ? -25.270 11.932 29.958 1.00 86.94 103 SER A N 1
ATOM 837 C CA . SER A 1 103 ? -24.581 12.151 28.676 1.00 86.94 103 SER A CA 1
ATOM 838 C C . SER A 1 103 ? -23.054 12.139 28.798 1.00 86.94 103 SER A C 1
ATOM 840 O O . SER A 1 103 ? -22.366 11.668 27.897 1.00 86.94 103 SER A O 1
ATOM 842 N N . ASN A 1 104 ? -22.502 12.582 29.935 1.00 90.50 104 ASN A N 1
ATOM 843 C CA . ASN A 1 104 ? -21.053 12.615 30.154 1.00 90.50 104 ASN A CA 1
ATOM 844 C C . ASN A 1 104 ? -20.409 11.216 30.313 1.00 90.50 104 ASN A C 1
ATOM 846 O O . ASN A 1 104 ? -19.187 11.107 30.287 1.00 90.50 104 ASN A O 1
ATOM 850 N N . TRP A 1 105 ? -21.216 10.160 30.460 1.00 91.62 105 TRP A N 1
ATOM 851 C CA . TRP A 1 105 ? -20.786 8.772 30.676 1.00 91.62 105 TRP A CA 1
ATOM 852 C C . TRP A 1 105 ? -21.442 7.785 29.692 1.00 91.62 105 TRP A C 1
ATOM 854 O O . TRP A 1 105 ? -21.515 6.591 29.976 1.00 91.62 105 TRP A O 1
ATOM 864 N N . TRP A 1 106 ? -21.970 8.273 28.558 1.00 89.75 106 TRP A N 1
ATOM 865 C CA . TRP A 1 106 ? -22.666 7.471 27.533 1.00 89.75 106 TRP A CA 1
ATOM 866 C C . TRP A 1 106 ? -23.677 6.467 28.094 1.00 89.75 106 TRP A C 1
ATOM 868 O O . TRP A 1 106 ? -23.784 5.341 27.612 1.00 89.75 106 TRP A O 1
ATOM 878 N N . THR A 1 107 ? -24.395 6.860 29.142 1.00 94.56 107 THR A N 1
ATOM 879 C CA . THR A 1 107 ? -25.320 5.967 29.834 1.00 94.56 107 THR A CA 1
ATOM 880 C C . THR A 1 107 ? -26.719 6.543 29.769 1.00 94.56 107 THR A C 1
ATOM 882 O O . THR A 1 107 ? -26.951 7.692 30.140 1.00 94.56 107 THR A O 1
ATOM 885 N N . THR A 1 108 ? -27.670 5.738 29.313 1.00 95.19 108 THR A N 1
ATOM 886 C CA . THR A 1 108 ? -29.097 6.028 29.446 1.00 95.19 108 THR A CA 1
ATOM 887 C C . THR A 1 108 ? -29.666 5.113 30.514 1.00 95.19 108 THR A C 1
ATOM 889 O O . THR A 1 108 ? -29.560 3.901 30.386 1.00 95.19 108 THR A O 1
ATOM 892 N N . VAL A 1 109 ? -30.306 5.680 31.531 1.00 96.25 109 VAL A N 1
ATOM 893 C CA . VAL A 1 109 ? -31.045 4.917 32.540 1.00 96.25 109 VAL A CA 1
ATOM 894 C C . VAL A 1 109 ? -32.530 5.031 32.233 1.00 96.25 109 VAL A C 1
ATOM 896 O O . VAL A 1 109 ? -33.047 6.143 32.094 1.00 96.25 109 VAL A O 1
ATOM 899 N N . ALA A 1 110 ? -33.216 3.902 32.114 1.00 95.25 110 ALA A N 1
ATOM 900 C CA . ALA A 1 110 ? -34.643 3.845 31.847 1.00 95.25 110 ALA A CA 1
ATOM 901 C C . ALA A 1 110 ? -35.346 2.991 32.903 1.00 95.25 110 ALA A C 1
ATOM 903 O O . ALA A 1 110 ? -34.863 1.930 33.281 1.00 95.25 110 ALA A O 1
ATOM 904 N N . LEU A 1 111 ? -36.496 3.478 33.363 1.00 95.62 111 LEU A N 1
ATOM 905 C CA . LEU A 1 111 ? -37.447 2.702 34.144 1.00 95.62 111 LEU A CA 1
ATOM 906 C C . LEU A 1 111 ? -38.625 2.362 33.237 1.00 95.62 111 LEU A C 1
ATOM 908 O O . LEU A 1 111 ? -39.243 3.258 32.650 1.00 95.62 111 LEU A O 1
ATOM 912 N N . SER A 1 112 ? -38.941 1.079 33.135 1.00 93.50 112 SER A N 1
ATOM 913 C CA . SER A 1 112 ? -40.066 0.575 32.352 1.00 93.50 112 SER A CA 1
ATOM 914 C C . SER A 1 112 ? -40.993 -0.269 33.218 1.00 93.50 112 SER A C 1
ATOM 916 O O . SER A 1 112 ? -40.555 -0.896 34.173 1.00 93.50 112 SER A O 1
ATOM 918 N N . LEU A 1 113 ? -42.276 -0.271 32.870 1.00 92.94 113 LEU A N 1
ATOM 919 C CA . LEU A 1 113 ? -43.274 -1.198 33.389 1.00 92.94 113 LEU A CA 1
ATOM 920 C C . LEU A 1 113 ? -43.533 -2.259 32.316 1.00 92.94 113 LEU A C 1
ATOM 922 O O . LEU A 1 113 ? -43.959 -1.908 31.209 1.00 92.94 113 LEU A O 1
ATOM 926 N N . GLU A 1 114 ? -43.253 -3.521 32.628 1.00 90.62 114 GLU A N 1
ATOM 927 C CA . GLU A 1 114 ? -43.635 -4.678 31.821 1.00 90.62 114 GLU A CA 1
ATOM 928 C C . GLU A 1 114 ? -44.885 -5.333 32.421 1.00 90.62 114 GLU A C 1
ATOM 930 O O . GLU A 1 114 ? -44.879 -5.779 33.565 1.00 90.62 114 GLU A O 1
ATOM 935 N N . THR A 1 115 ? -45.967 -5.379 31.643 1.00 90.44 115 THR A N 1
ATOM 936 C CA . THR A 1 115 ? -47.217 -6.056 32.004 1.00 90.44 115 THR A CA 1
ATOM 937 C C . THR A 1 115 ? -47.322 -7.362 31.220 1.00 90.44 115 THR A C 1
ATOM 939 O O . THR A 1 115 ? -47.356 -7.337 29.983 1.00 90.44 115 THR A O 1
ATOM 942 N N . THR A 1 116 ? -47.395 -8.496 31.916 1.00 88.06 116 THR A N 1
ATOM 943 C CA . THR A 1 116 ? -47.597 -9.818 31.298 1.00 88.06 116 THR A CA 1
ATOM 944 C C . THR A 1 116 ? -49.031 -9.951 30.792 1.00 88.06 116 THR A C 1
ATOM 946 O O . THR A 1 116 ? -49.977 -9.529 31.456 1.00 88.06 116 THR A O 1
ATOM 949 N N . MET A 1 117 ? -49.207 -10.544 29.611 1.00 85.69 117 MET A N 1
ATOM 950 C CA . MET A 1 117 ? -50.519 -10.759 29.000 1.00 85.69 117 MET A CA 1
ATOM 951 C C . MET A 1 117 ? -50.744 -12.246 28.715 1.00 85.69 117 MET A C 1
ATOM 953 O O . MET A 1 117 ? -49.815 -12.974 28.377 1.00 85.69 117 MET A O 1
ATOM 957 N N . THR A 1 118 ? -51.990 -12.704 28.827 1.00 79.56 118 THR A N 1
ATOM 958 C CA . THR A 1 118 ? -52.379 -14.082 28.478 1.00 79.56 118 THR A CA 1
ATOM 959 C C . THR A 1 118 ? -52.590 -14.259 26.978 1.00 79.56 118 THR A C 1
ATOM 961 O O . THR A 1 118 ? -52.295 -15.316 26.430 1.00 79.56 118 THR A O 1
ATOM 964 N N . GLU A 1 119 ? -53.075 -13.218 26.307 1.00 76.12 119 GLU A N 1
ATOM 965 C CA . GLU A 1 119 ? -53.349 -13.204 24.874 1.00 76.12 119 GLU A CA 1
ATOM 966 C C . GLU A 1 119 ? -53.293 -11.773 24.330 1.00 76.12 119 GLU A C 1
ATOM 968 O O . GLU A 1 119 ? -53.455 -10.796 25.066 1.00 76.12 119 GLU A O 1
ATOM 973 N N . VAL A 1 120 ? -53.042 -11.643 23.029 1.00 71.25 120 VAL A N 1
ATOM 974 C CA . VAL A 1 120 ? -53.058 -10.365 22.312 1.00 71.25 120 VAL A CA 1
ATOM 975 C C . VAL A 1 120 ? -54.013 -10.504 21.139 1.00 71.25 120 VAL A C 1
ATOM 977 O O . VAL A 1 120 ? -53.863 -11.417 20.334 1.00 71.25 120 VAL A O 1
ATOM 980 N N . ASP A 1 121 ? -54.961 -9.578 21.017 1.00 66.69 121 ASP A N 1
ATOM 981 C CA . ASP A 1 121 ? -55.841 -9.491 19.853 1.00 66.69 121 ASP A CA 1
ATOM 982 C C . ASP A 1 121 ? -55.073 -8.868 18.668 1.00 66.69 121 ASP A C 1
ATOM 984 O O . ASP A 1 121 ? -54.854 -7.652 18.598 1.00 66.69 121 ASP A O 1
ATOM 988 N N . ILE A 1 122 ? -54.560 -9.719 17.772 1.00 63.62 122 ILE A N 1
ATOM 989 C CA . ILE A 1 122 ? -53.638 -9.338 16.689 1.00 63.62 122 ILE A CA 1
ATOM 990 C C . ILE A 1 122 ? -54.408 -8.960 15.411 1.00 63.62 122 ILE A C 1
ATOM 992 O O . ILE A 1 122 ? -54.227 -9.556 14.353 1.00 63.62 122 ILE A O 1
ATOM 996 N N . ALA A 1 123 ? -55.267 -7.943 15.476 1.00 64.69 123 ALA A N 1
ATOM 997 C CA . ALA A 1 123 ? -55.905 -7.386 14.273 1.00 64.69 123 ALA A CA 1
ATOM 998 C C . ALA A 1 123 ? -54.969 -6.456 13.463 1.00 64.69 123 ALA A C 1
ATOM 1000 O O . ALA A 1 123 ? -55.286 -6.054 12.344 1.00 64.69 123 ALA A O 1
ATOM 1001 N N . MET A 1 124 ? -53.817 -6.074 14.030 1.00 69.69 124 MET A N 1
ATOM 1002 C CA . MET A 1 124 ? -52.889 -5.088 13.464 1.00 69.69 124 MET A CA 1
ATOM 1003 C C . MET A 1 124 ? -51.666 -5.749 12.823 1.00 69.69 124 MET A C 1
ATOM 1005 O O . MET A 1 124 ? -51.191 -6.785 13.277 1.00 69.69 124 MET A O 1
ATOM 1009 N N . LYS A 1 125 ? -51.101 -5.111 11.792 1.00 81.75 125 LYS A N 1
ATOM 1010 C CA . LYS A 1 125 ? -49.844 -5.553 11.175 1.00 81.75 125 LYS A CA 1
ATOM 1011 C C . LYS A 1 125 ? -48.659 -5.279 12.121 1.00 81.75 125 LYS A C 1
ATOM 1013 O O . LYS A 1 125 ? -48.623 -4.200 12.720 1.00 81.75 125 LYS A O 1
ATOM 1018 N N . PRO A 1 126 ? -47.677 -6.194 12.228 1.00 87.69 126 PRO A N 1
ATOM 1019 C CA . PRO A 1 126 ? -46.437 -5.936 12.951 1.00 87.69 126 PRO A CA 1
ATOM 1020 C C . PRO A 1 126 ? -45.769 -4.646 12.479 1.00 87.69 126 PRO A C 1
ATOM 1022 O O . PRO A 1 126 ? -45.638 -4.404 11.279 1.00 87.69 126 PRO A O 1
ATOM 1025 N N . SER A 1 127 ? -45.350 -3.824 13.436 1.00 88.81 127 SER A N 1
ATOM 1026 C CA . SER A 1 127 ? -44.631 -2.570 13.188 1.00 88.81 127 SER A CA 1
ATOM 1027 C C . SER A 1 127 ? -43.115 -2.757 13.148 1.00 88.81 127 SER A C 1
ATOM 1029 O O . SER A 1 127 ? -42.411 -1.946 12.554 1.00 88.81 127 SER A O 1
ATOM 1031 N N . SER A 1 128 ? -42.600 -3.813 13.782 1.00 92.06 128 SER A N 1
ATOM 1032 C CA . SER A 1 128 ? -41.183 -4.156 13.748 1.00 92.06 128 SER A CA 1
ATOM 1033 C C . SER A 1 128 ? -40.942 -5.619 14.103 1.00 92.06 128 SER A C 1
ATOM 1035 O O . SER A 1 128 ? -41.675 -6.233 14.879 1.00 92.06 128 SER A O 1
ATOM 1037 N N . TYR A 1 129 ? -39.862 -6.154 13.551 1.00 94.62 129 TYR A N 1
ATOM 1038 C CA . TYR A 1 129 ? -39.265 -7.428 13.901 1.00 94.62 129 TYR A CA 1
ATOM 1039 C C . TYR A 1 129 ? -37.857 -7.173 14.403 1.00 94.62 129 TYR A C 1
ATOM 1041 O O . TYR A 1 129 ? -37.089 -6.418 13.800 1.00 94.62 129 TYR A O 1
ATOM 1049 N N . ARG A 1 130 ? -37.515 -7.819 15.509 1.00 95.00 130 ARG A N 1
ATOM 1050 C CA . ARG A 1 130 ? -36.220 -7.673 16.150 1.00 95.00 130 ARG A CA 1
ATOM 1051 C C . ARG A 1 130 ? -35.700 -9.047 16.538 1.00 95.00 130 ARG A C 1
ATOM 1053 O O . ARG A 1 130 ? -36.177 -9.636 17.503 1.00 95.00 130 ARG A O 1
ATOM 1060 N N . PHE A 1 131 ? -34.756 -9.556 15.756 1.00 95.81 131 PHE A N 1
ATOM 1061 C CA . PHE A 1 131 ? -34.043 -10.791 16.063 1.00 95.81 131 PHE A CA 1
ATOM 1062 C C . PHE A 1 131 ? -32.812 -10.450 16.891 1.00 95.81 131 PHE A C 1
ATOM 1064 O O . PHE A 1 131 ? -32.066 -9.534 16.536 1.00 95.81 131 PHE A O 1
ATOM 1071 N N . MET A 1 132 ? -32.596 -11.170 17.983 1.00 95.25 132 MET A N 1
ATOM 1072 C CA . MET A 1 132 ? -31.446 -10.945 18.838 1.00 95.25 132 MET A CA 1
ATOM 1073 C C . MET A 1 132 ? -30.887 -12.236 19.420 1.00 95.25 132 MET A C 1
ATOM 1075 O O . MET A 1 132 ? -31.643 -13.107 19.832 1.00 95.25 132 MET A O 1
ATOM 1079 N N . ASN A 1 133 ? -29.563 -12.316 19.483 1.00 94.50 133 ASN A N 1
ATOM 1080 C CA . ASN A 1 133 ? -28.849 -13.300 20.286 1.00 94.50 133 ASN A CA 1
ATOM 1081 C C . ASN A 1 133 ? -28.336 -12.576 21.534 1.00 94.50 133 ASN A C 1
ATOM 1083 O O . ASN A 1 133 ? -27.608 -11.585 21.414 1.00 94.50 133 ASN A O 1
ATOM 1087 N N . ARG A 1 134 ? -28.791 -13.005 22.713 1.00 95.06 134 ARG A N 1
ATOM 1088 C CA . ARG A 1 134 ? -28.504 -12.351 23.993 1.00 95.06 134 ARG A CA 1
ATOM 1089 C C . ARG A 1 134 ? -27.682 -13.258 24.889 1.00 95.06 134 ARG A C 1
ATOM 1091 O O . ARG A 1 134 ? -28.079 -14.381 25.185 1.00 95.06 134 ARG A O 1
ATOM 1098 N N . VAL A 1 135 ? -26.582 -12.721 25.382 1.00 95.38 135 VAL A N 1
ATOM 1099 C CA . VAL A 1 135 ? -25.713 -13.354 26.361 1.00 95.38 135 VAL A CA 1
ATOM 1100 C C . VAL A 1 135 ? -25.862 -12.613 27.688 1.00 95.38 135 VAL A C 1
ATOM 1102 O O . VAL A 1 135 ? -25.707 -11.392 27.733 1.00 95.38 135 VAL A O 1
ATOM 1105 N N . ARG A 1 136 ? -26.163 -13.355 28.758 1.00 96.56 136 ARG A N 1
ATOM 1106 C CA . ARG A 1 136 ? -26.341 -12.814 30.109 1.00 96.56 136 ARG A CA 1
ATOM 1107 C C . ARG A 1 136 ? -25.120 -13.103 30.976 1.00 96.56 136 ARG A C 1
ATOM 1109 O O . ARG A 1 136 ? -24.660 -14.245 31.038 1.00 96.56 136 ARG A O 1
ATOM 1116 N N . LEU A 1 137 ? -24.620 -12.066 31.642 1.00 96.88 137 LEU A N 1
ATOM 1117 C CA . LEU A 1 137 ? -23.504 -12.125 32.579 1.00 96.88 137 LEU A CA 1
ATOM 1118 C C . LEU A 1 137 ? -23.978 -11.771 33.987 1.00 96.88 137 LEU A C 1
ATOM 1120 O O . LEU A 1 137 ? -24.417 -10.649 34.239 1.00 96.88 137 LEU A O 1
ATOM 1124 N N . THR A 1 138 ? -23.828 -12.709 34.916 1.00 96.19 138 THR A N 1
ATOM 1125 C CA . THR A 1 138 ? -24.227 -12.562 36.323 1.00 96.19 138 THR A CA 1
ATOM 1126 C C . THR A 1 138 ? -23.009 -12.500 37.235 1.00 96.19 138 THR A C 1
ATOM 1128 O O . THR A 1 138 ? -21.961 -13.051 36.907 1.00 96.19 138 THR A O 1
ATOM 1131 N N . SER A 1 139 ? -23.142 -11.888 38.409 1.00 93.56 139 SER A N 1
ATOM 1132 C CA . SER A 1 139 ? -22.113 -11.905 39.453 1.00 93.56 139 SER A CA 1
ATOM 1133 C C . SER A 1 139 ? -22.740 -12.257 40.800 1.00 93.56 139 SER A C 1
ATOM 1135 O O . SER A 1 139 ? -23.900 -11.943 41.050 1.00 93.56 139 SER A O 1
ATOM 1137 N N . LYS A 1 140 ? -21.968 -12.913 41.673 1.00 91.31 140 LYS A N 1
ATOM 1138 C CA . LYS A 1 140 ? -22.367 -13.150 43.071 1.00 91.31 140 LYS A CA 1
ATOM 1139 C C . LYS A 1 140 ? -22.172 -11.911 43.949 1.00 91.31 140 LYS A C 1
ATOM 1141 O O . LYS A 1 140 ? -22.810 -11.803 44.990 1.00 91.31 140 LYS A O 1
ATOM 1146 N N . ASP A 1 141 ? -21.323 -10.983 43.513 1.00 90.25 141 ASP A N 1
ATOM 1147 C CA . ASP A 1 141 ? -20.895 -9.816 44.291 1.00 90.25 141 ASP A CA 1
ATOM 1148 C C . ASP A 1 141 ? -21.703 -8.552 43.958 1.00 90.25 141 ASP A C 1
ATOM 1150 O O . ASP A 1 141 ? -21.526 -7.496 44.576 1.00 90.25 141 ASP A O 1
ATOM 1154 N N . HIS A 1 142 ? -22.573 -8.623 42.948 1.00 91.88 142 HIS A N 1
ATOM 1155 C CA . HIS A 1 142 ? -23.310 -7.481 42.418 1.00 91.88 142 HIS A CA 1
ATOM 1156 C C . HIS A 1 142 ? -24.796 -7.810 42.259 1.00 91.88 142 HIS A C 1
ATOM 1158 O O . HIS A 1 142 ? -25.156 -8.845 41.712 1.00 91.88 142 HIS A O 1
ATOM 1164 N N . ALA A 1 143 ? -25.665 -6.897 42.701 1.00 92.69 143 ALA A N 1
ATOM 1165 C CA . ALA A 1 143 ? -27.122 -7.034 42.607 1.00 92.69 143 ALA A CA 1
ATOM 1166 C C . ALA A 1 143 ? -27.693 -6.500 41.274 1.00 92.69 143 ALA A C 1
ATOM 1168 O O . ALA A 1 143 ? -28.786 -5.932 41.210 1.00 92.69 143 ALA A O 1
ATOM 1169 N N . PHE A 1 144 ? -26.928 -6.688 40.203 1.00 95.44 144 PHE A N 1
ATOM 1170 C CA . PHE A 1 144 ? -27.300 -6.404 38.824 1.00 95.44 144 PHE A CA 1
ATOM 1171 C C . PHE A 1 144 ? -26.580 -7.387 37.898 1.00 95.44 144 PHE A C 1
ATOM 1173 O O . PHE A 1 144 ? -25.534 -7.941 38.248 1.00 95.44 144 PHE A O 1
ATOM 1180 N N . TYR A 1 145 ? -27.127 -7.586 36.708 1.00 96.75 145 TYR A N 1
ATOM 1181 C CA . TYR A 1 145 ? -26.530 -8.415 35.663 1.00 96.75 145 TYR A CA 1
ATOM 1182 C C . TYR A 1 145 ? -26.419 -7.626 34.363 1.00 96.75 145 TYR A C 1
ATOM 1184 O O . TYR A 1 145 ? -27.084 -6.604 34.205 1.00 96.75 145 TYR A O 1
ATOM 1192 N N . TYR A 1 146 ? -25.582 -8.094 33.438 1.00 97.69 146 TYR A N 1
ATOM 1193 C CA . TYR A 1 146 ? -25.495 -7.521 32.097 1.00 97.69 146 TYR A CA 1
ATOM 1194 C C . TYR A 1 146 ? -26.149 -8.424 31.067 1.00 97.69 146 TYR A C 1
ATOM 1196 O O . TYR A 1 146 ? -25.815 -9.602 30.978 1.00 97.69 146 TYR A O 1
ATOM 1204 N N . ASP A 1 147 ? -26.997 -7.837 30.236 1.00 96.81 147 ASP A N 1
ATOM 1205 C CA . ASP A 1 147 ? -27.467 -8.418 28.992 1.00 96.81 147 ASP A CA 1
ATOM 1206 C C . ASP A 1 147 ? -26.721 -7.770 27.822 1.00 96.81 147 ASP A C 1
ATOM 1208 O O . ASP A 1 147 ? -26.908 -6.599 27.481 1.00 96.81 147 ASP A O 1
ATOM 1212 N N . CYS A 1 148 ? -25.865 -8.558 27.179 1.00 96.06 148 CYS A N 1
ATOM 1213 C CA . CYS A 1 148 ? -25.163 -8.178 25.964 1.00 96.06 148 CYS A CA 1
ATOM 1214 C C . CYS A 1 148 ? -25.886 -8.819 24.775 1.00 96.06 148 CYS A C 1
ATOM 1216 O O . CYS A 1 148 ? -25.987 -10.040 24.690 1.00 96.06 148 CYS A O 1
ATOM 1218 N N . SER A 1 149 ? -26.415 -8.010 23.856 1.00 95.56 149 SER A N 1
ATOM 1219 C CA . SER A 1 149 ? -27.235 -8.495 22.739 1.00 95.56 149 SER A CA 1
ATOM 1220 C C . SER A 1 149 ? -26.659 -8.114 21.374 1.00 95.56 149 SER A C 1
ATOM 1222 O O . SER A 1 149 ? -26.279 -6.966 21.146 1.00 95.56 149 SER A O 1
ATOM 1224 N N . ILE A 1 150 ? -26.658 -9.067 20.442 1.00 94.50 150 ILE A N 1
ATOM 1225 C CA . ILE A 1 150 ? -26.464 -8.837 19.005 1.00 94.50 150 ILE A CA 1
ATOM 1226 C C . ILE A 1 150 ? -27.850 -8.752 18.379 1.00 94.50 150 ILE A C 1
ATOM 1228 O O . ILE A 1 150 ? -28.630 -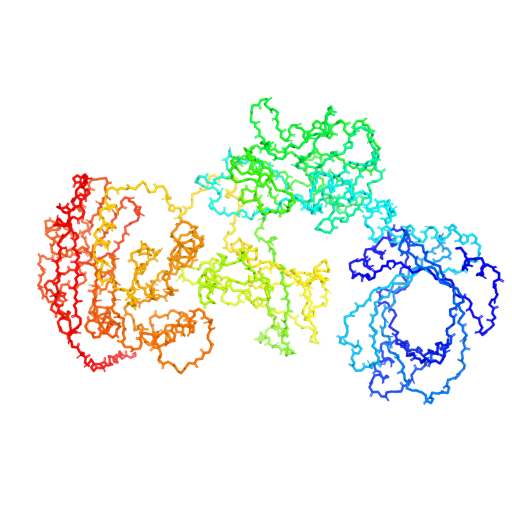9.688 18.515 1.00 94.50 150 ILE A O 1
ATOM 1232 N N . VAL A 1 151 ? -28.176 -7.650 17.709 1.00 94.62 151 VAL A N 1
ATOM 1233 C CA . VAL A 1 151 ? -29.553 -7.296 17.353 1.00 94.62 151 VAL A CA 1
ATOM 1234 C C . VAL A 1 151 ? -29.665 -6.923 15.880 1.00 94.62 151 VAL A C 1
ATOM 1236 O O . VAL A 1 151 ? -29.008 -5.997 15.410 1.00 94.62 151 VAL A O 1
ATOM 1239 N N . ARG A 1 152 ? -30.578 -7.569 15.157 1.00 94.50 152 ARG A N 1
ATOM 1240 C CA . ARG A 1 152 ? -31.050 -7.129 13.838 1.00 94.50 152 ARG A CA 1
ATOM 1241 C C . ARG A 1 152 ? -32.485 -6.640 13.967 1.00 94.50 152 ARG A C 1
ATOM 1243 O O . ARG A 1 152 ? -33.305 -7.304 14.597 1.00 94.50 152 ARG A O 1
ATOM 1250 N N . THR A 1 153 ? -32.788 -5.485 13.380 1.00 94.06 153 THR A N 1
ATOM 1251 C CA . THR A 1 153 ? -34.132 -4.890 13.422 1.00 94.06 153 THR A CA 1
ATOM 1252 C C . THR A 1 153 ? -34.585 -4.523 12.016 1.00 94.06 153 THR A C 1
ATOM 1254 O O . THR A 1 153 ? -33.816 -3.946 11.248 1.00 94.06 153 THR A O 1
ATOM 1257 N N . SER A 1 154 ? -35.833 -4.840 11.679 1.00 94.50 154 SER A N 1
ATOM 1258 C CA . SER A 1 154 ? -36.465 -4.448 10.419 1.00 94.50 154 SER A CA 1
ATOM 1259 C C . SER A 1 154 ? -37.975 -4.278 10.587 1.00 94.50 154 SER A C 1
ATOM 1261 O O . SER A 1 154 ? -38.576 -4.865 11.479 1.00 94.50 154 SER A O 1
ATOM 1263 N N . GLU A 1 155 ? -38.607 -3.495 9.718 1.00 92.25 155 GLU A N 1
ATOM 1264 C CA . GLU A 1 155 ? -40.072 -3.411 9.615 1.00 92.25 155 GLU A CA 1
ATOM 1265 C C . GLU A 1 155 ? -40.668 -4.619 8.869 1.00 92.25 155 GLU A C 1
ATOM 1267 O O . GLU A 1 155 ? -41.863 -4.888 8.962 1.00 92.25 155 GLU A O 1
ATOM 1272 N N . SER A 1 156 ? -39.832 -5.378 8.151 1.00 90.69 156 SER A N 1
ATOM 1273 C CA . SER A 1 156 ? -40.218 -6.590 7.426 1.00 90.69 156 SER A CA 1
ATOM 1274 C C . SER A 1 156 ? -39.381 -7.785 7.869 1.00 90.69 156 SER A C 1
ATOM 1276 O O . SER A 1 156 ? -38.160 -7.684 8.005 1.00 90.69 156 SER A O 1
ATOM 1278 N N . LEU A 1 157 ? -40.040 -8.933 8.035 1.00 89.69 157 LEU A N 1
ATOM 1279 C CA . LEU A 1 157 ? -39.388 -10.195 8.366 1.00 89.69 157 LEU A CA 1
ATOM 1280 C C . LEU A 1 157 ? -38.412 -10.640 7.264 1.00 89.69 157 LEU A C 1
ATOM 1282 O O . LEU A 1 157 ? -37.327 -11.122 7.578 1.00 89.69 157 LEU A O 1
ATOM 1286 N N . ASP A 1 158 ? -38.746 -10.395 5.993 1.00 87.69 158 ASP A N 1
ATOM 1287 C CA . ASP A 1 158 ? -37.948 -10.837 4.837 1.00 87.69 158 ASP A CA 1
ATOM 1288 C C . ASP A 1 158 ? -36.572 -10.169 4.784 1.00 87.69 158 ASP A C 1
ATOM 1290 O O . ASP A 1 158 ? -35.577 -10.773 4.394 1.00 87.69 158 ASP A O 1
ATOM 1294 N N . THR A 1 159 ? -36.499 -8.906 5.205 1.00 90.00 159 THR A N 1
ATOM 1295 C CA . THR A 1 159 ? -35.251 -8.129 5.187 1.00 90.00 159 THR A CA 1
ATOM 1296 C C . THR A 1 159 ? -34.502 -8.185 6.515 1.00 90.00 159 THR A C 1
ATOM 1298 O O . THR A 1 159 ? -33.413 -7.631 6.621 1.00 90.00 159 THR A O 1
ATOM 1301 N N . LEU A 1 160 ? -35.053 -8.837 7.545 1.00 90.19 160 LEU A N 1
ATOM 1302 C CA . LEU A 1 160 ? -34.480 -8.853 8.892 1.00 90.19 160 LEU A CA 1
ATOM 1303 C C . LEU A 1 160 ? -33.059 -9.428 8.915 1.00 90.19 160 LEU A C 1
ATOM 1305 O O . LEU A 1 160 ? -32.170 -8.864 9.550 1.00 90.19 160 LEU A O 1
ATOM 1309 N N . PHE A 1 161 ? -32.843 -10.530 8.200 1.00 85.25 161 PHE A N 1
ATOM 1310 C CA . PHE A 1 161 ? -31.573 -11.258 8.200 1.00 85.25 161 PHE A CA 1
ATOM 1311 C C . PHE A 1 161 ? -30.540 -10.686 7.223 1.00 85.25 161 PHE A C 1
ATOM 1313 O O . PHE A 1 161 ? -29.376 -11.064 7.293 1.00 85.25 161 PHE A O 1
ATOM 1320 N N . THR A 1 162 ? -30.930 -9.733 6.368 1.00 82.88 162 THR A N 1
ATOM 1321 C CA . THR A 1 162 ? -30.011 -9.015 5.468 1.00 82.88 162 THR A CA 1
ATOM 1322 C C . THR A 1 162 ? -29.488 -7.711 6.076 1.00 82.88 162 THR A C 1
ATOM 1324 O O . THR A 1 162 ? -28.699 -7.014 5.443 1.00 82.88 162 THR A O 1
ATOM 1327 N N . LYS A 1 163 ? -29.965 -7.317 7.266 1.00 86.06 163 LYS A N 1
ATOM 1328 C CA . LYS A 1 163 ? -29.495 -6.115 7.966 1.00 86.06 163 LYS A CA 1
ATOM 1329 C C . LYS A 1 163 ? -28.201 -6.398 8.723 1.00 86.06 163 LYS A C 1
ATOM 1331 O O . LYS A 1 163 ? -28.061 -7.438 9.372 1.00 86.06 163 LYS A O 1
ATOM 1336 N N . ASP A 1 164 ? -27.302 -5.417 8.695 1.00 84.06 164 ASP A N 1
ATOM 1337 C CA . ASP A 1 164 ? -26.122 -5.421 9.550 1.00 84.06 164 ASP A CA 1
ATOM 1338 C C . ASP A 1 164 ? -26.555 -5.472 11.029 1.00 84.06 164 ASP A C 1
ATOM 1340 O O . ASP A 1 164 ? -27.498 -4.773 11.428 1.00 84.06 164 ASP A O 1
ATOM 1344 N N . PRO A 1 165 ? -25.908 -6.311 11.854 1.00 89.56 165 PRO A N 1
ATOM 1345 C CA . PRO A 1 165 ? -26.211 -6.383 13.271 1.00 89.56 165 PRO A CA 1
ATOM 1346 C C . PRO A 1 165 ? -25.793 -5.096 13.991 1.00 89.56 165 PRO A C 1
ATOM 1348 O O . PRO A 1 165 ? -24.776 -4.473 13.690 1.00 89.56 165 PRO A O 1
ATOM 1351 N N . THR A 1 166 ? -26.575 -4.745 15.001 1.00 93.06 166 THR A N 1
ATOM 1352 C CA . THR A 1 166 ? -26.269 -3.726 16.006 1.00 93.06 166 THR A CA 1
ATOM 1353 C C . THR A 1 166 ? -25.952 -4.412 17.329 1.00 93.06 166 THR A C 1
ATOM 1355 O O . THR A 1 166 ? -26.356 -5.554 17.548 1.00 93.06 166 THR A O 1
ATOM 1358 N N . TYR A 1 167 ? -25.214 -3.738 18.205 1.00 94.12 167 TYR A N 1
ATOM 1359 C CA . TYR A 1 167 ? -24.765 -4.308 19.472 1.00 94.12 167 TYR A CA 1
ATOM 1360 C C . TYR A 1 167 ? -25.295 -3.478 20.632 1.00 94.12 167 TYR A C 1
ATOM 1362 O O . TYR A 1 167 ? -25.326 -2.246 20.568 1.00 94.12 167 TYR A O 1
ATOM 1370 N N . GLU A 1 168 ? -25.731 -4.157 21.685 1.00 95.69 168 GLU A N 1
ATOM 1371 C CA . GLU A 1 168 ? -26.316 -3.530 22.864 1.00 95.69 168 GLU A CA 1
ATOM 1372 C C . GLU A 1 168 ? -25.753 -4.137 24.139 1.00 95.69 168 GLU A C 1
ATOM 1374 O O . GLU A 1 168 ? -25.510 -5.341 24.208 1.00 95.69 168 GLU A O 1
ATOM 1379 N N . ILE A 1 169 ? -25.546 -3.281 25.136 1.00 97.12 169 ILE A N 1
ATOM 1380 C CA . ILE A 1 169 ? -25.046 -3.646 26.456 1.00 97.12 169 ILE A CA 1
ATOM 1381 C C . ILE A 1 169 ? -25.936 -2.936 27.465 1.00 97.12 169 ILE A C 1
ATOM 1383 O O . ILE A 1 169 ? -25.988 -1.701 27.500 1.00 97.12 169 ILE A O 1
ATOM 1387 N N . GLU A 1 170 ? -26.646 -3.726 28.257 1.00 97.00 170 GLU A N 1
ATOM 1388 C CA . GLU A 1 170 ? -27.647 -3.269 29.214 1.00 97.00 170 GLU A CA 1
ATOM 1389 C C . GLU A 1 170 ? -27.324 -3.892 30.574 1.00 97.00 170 GLU A C 1
ATOM 1391 O O . GLU A 1 170 ? -27.087 -5.091 30.647 1.00 97.00 170 GLU A O 1
ATOM 1396 N N . ALA A 1 171 ? -27.264 -3.093 31.639 1.00 97.31 171 ALA A N 1
ATOM 1397 C CA . ALA A 1 171 ? -27.247 -3.595 33.009 1.00 97.31 171 ALA A CA 1
ATOM 1398 C C . ALA A 1 171 ? -28.650 -3.488 33.595 1.00 97.31 171 ALA A C 1
ATOM 1400 O O . ALA A 1 171 ? -29.240 -2.408 33.561 1.00 97.31 171 ALA A O 1
ATOM 1401 N N . GLU A 1 172 ? -29.155 -4.574 34.162 1.00 96.31 172 GLU A N 1
ATOM 1402 C CA . GLU A 1 172 ? -30.475 -4.626 34.784 1.00 96.31 172 GLU A CA 1
ATOM 1403 C C . GLU A 1 172 ? -30.341 -4.837 36.295 1.00 96.31 172 GLU A C 1
ATOM 1405 O O . GLU A 1 172 ? -29.578 -5.696 36.749 1.00 96.31 172 GLU A O 1
ATOM 1410 N N . PHE A 1 173 ? -31.046 -4.018 37.080 1.00 95.75 173 PHE A N 1
ATOM 1411 C CA . PHE A 1 173 ? -30.899 -3.960 38.537 1.00 95.75 173 PHE A CA 1
ATOM 1412 C C . PHE A 1 173 ? -31.987 -4.767 39.243 1.00 95.75 173 PHE A C 1
ATOM 1414 O O . PHE A 1 173 ? -33.170 -4.427 39.165 1.00 95.75 173 PHE A O 1
ATOM 1421 N N . VAL A 1 174 ? -31.581 -5.788 40.003 1.00 91.56 174 VAL A N 1
ATOM 1422 C CA . VAL A 1 174 ? -32.514 -6.698 40.691 1.00 91.56 174 VAL A CA 1
ATOM 1423 C C . VAL A 1 174 ? -32.794 -6.300 42.143 1.00 91.56 174 VAL A C 1
ATOM 1425 O O . VAL A 1 174 ? -33.841 -6.648 42.679 1.00 91.56 174 VAL A O 1
ATOM 1428 N N . ASP A 1 175 ? -31.898 -5.543 42.787 1.00 88.44 175 ASP A N 1
ATOM 1429 C CA . ASP A 1 175 ? -32.113 -5.012 44.142 1.00 88.44 175 ASP A CA 1
ATOM 1430 C C . ASP A 1 175 ? -32.380 -3.503 44.110 1.00 88.44 175 ASP A C 1
ATOM 1432 O O . ASP A 1 175 ? -31.639 -2.728 43.505 1.00 88.44 175 ASP A O 1
ATOM 1436 N N . ARG A 1 176 ? -33.422 -3.078 44.828 1.00 90.88 176 ARG A N 1
ATOM 1437 C CA . ARG A 1 176 ? -33.863 -1.683 44.963 1.00 90.88 176 ARG A CA 1
ATOM 1438 C C . ARG A 1 176 ? -33.063 -0.893 46.010 1.00 90.88 176 ARG A C 1
ATOM 1440 O O . ARG A 1 176 ? -33.261 0.316 46.145 1.00 90.88 176 ARG A O 1
ATOM 1447 N N . LYS A 1 177 ? -32.167 -1.534 46.768 1.00 88.62 177 LYS A N 1
ATOM 1448 C CA . LYS A 1 177 ? -31.310 -0.886 47.777 1.00 88.62 177 LYS A CA 1
ATOM 1449 C C . LYS A 1 177 ? -30.028 -0.332 47.163 1.00 88.62 177 LYS A C 1
ATOM 1451 O O . LYS A 1 177 ? -29.453 -0.926 46.266 1.00 88.62 177 LYS A O 1
ATOM 1456 N N . ASN A 1 178 ? -29.521 0.791 47.677 1.00 89.62 178 ASN A N 1
ATOM 1457 C CA . ASN A 1 178 ? -28.229 1.372 47.263 1.00 89.62 178 ASN A CA 1
ATOM 1458 C C . ASN A 1 178 ? -28.063 1.572 45.740 1.00 89.62 178 ASN A C 1
ATOM 1460 O O . ASN A 1 178 ? -26.943 1.550 45.227 1.00 89.62 178 ASN A O 1
ATOM 1464 N N . LEU A 1 179 ? -29.166 1.806 45.021 1.00 92.94 179 LEU A N 1
ATOM 1465 C CA . LEU A 1 179 ? -29.181 1.943 43.562 1.00 92.94 179 LEU A CA 1
ATOM 1466 C C . LEU A 1 179 ? -28.145 2.937 42.997 1.00 92.94 179 LEU A C 1
ATOM 1468 O O . LEU A 1 179 ? -27.550 2.613 41.974 1.00 92.94 179 LEU A O 1
ATOM 1472 N N . PRO A 1 180 ? -27.861 4.107 43.618 1.00 93.62 180 PRO A N 1
ATOM 1473 C CA . PRO A 1 180 ? -26.833 5.012 43.099 1.00 93.62 180 PRO A CA 1
ATOM 1474 C C . PRO A 1 180 ? -25.437 4.374 43.045 1.00 93.62 180 PRO A C 1
ATOM 1476 O O . PRO A 1 180 ? -24.754 4.494 42.032 1.00 93.62 180 PRO A O 1
ATOM 1479 N N . ALA A 1 181 ? -25.044 3.644 44.094 1.00 93.44 181 ALA A N 1
ATOM 1480 C CA . ALA A 1 181 ? -23.750 2.964 44.155 1.00 93.44 181 ALA A CA 1
ATOM 1481 C C . ALA A 1 181 ? -23.690 1.771 43.189 1.00 93.44 181 ALA A C 1
ATOM 1483 O O . ALA A 1 181 ? -22.671 1.547 42.534 1.00 93.44 181 ALA A O 1
ATOM 1484 N N . GLN A 1 182 ? -24.797 1.029 43.056 1.00 95.00 182 GLN A N 1
ATOM 1485 C CA . GLN A 1 182 ? -24.902 -0.039 42.061 1.00 95.00 182 GLN A CA 1
ATOM 1486 C C . GLN A 1 182 ? -24.758 0.509 40.636 1.00 95.00 182 GLN A C 1
ATOM 1488 O O . GLN A 1 182 ? -23.991 -0.034 39.844 1.00 95.00 182 GLN A O 1
ATOM 1493 N N . LEU A 1 183 ? -25.453 1.605 40.319 1.00 95.38 183 LEU A N 1
ATOM 1494 C CA . LEU A 1 183 ? -25.396 2.243 39.008 1.00 95.38 183 LEU A CA 1
ATOM 1495 C C . LEU A 1 183 ? -23.990 2.759 38.693 1.00 95.38 183 LEU A C 1
ATOM 1497 O O . LEU A 1 183 ? -23.489 2.518 37.599 1.00 95.38 183 LEU A O 1
ATOM 1501 N N . GLU A 1 184 ? -23.332 3.429 39.640 1.00 94.81 184 GLU A N 1
ATOM 1502 C CA . GLU A 1 184 ? -21.950 3.891 39.473 1.00 94.81 184 GLU A CA 1
ATOM 1503 C C . GLU A 1 184 ? -20.996 2.724 39.179 1.00 94.81 184 GLU A C 1
ATOM 1505 O O . GLU A 1 184 ? -20.170 2.797 38.262 1.00 94.81 184 GLU A O 1
ATOM 1510 N N . LYS A 1 185 ? -21.150 1.607 39.903 1.00 95.19 185 LYS A N 1
ATOM 1511 C CA . LYS A 1 185 ? -20.367 0.392 39.668 1.00 95.19 185 LYS A CA 1
ATOM 1512 C C . LYS A 1 185 ? -20.644 -0.200 38.285 1.00 95.19 185 LYS A C 1
ATOM 1514 O O . LYS A 1 185 ? -19.691 -0.546 37.586 1.00 95.19 185 LYS A O 1
ATOM 1519 N N . ALA A 1 186 ? -21.911 -0.269 37.878 1.00 95.88 186 ALA A N 1
ATOM 1520 C CA . ALA A 1 186 ? -22.312 -0.791 36.576 1.00 95.88 186 ALA A CA 1
ATOM 1521 C C . ALA A 1 186 ? -21.769 0.068 35.416 1.00 95.88 186 ALA A C 1
ATOM 1523 O O . ALA A 1 186 ? -21.220 -0.456 34.444 1.00 95.88 186 ALA A O 1
ATOM 1524 N N . ILE A 1 187 ? -21.842 1.397 35.542 1.00 95.50 187 ILE A N 1
ATOM 1525 C CA . ILE A 1 187 ? -21.244 2.339 34.584 1.00 95.50 187 ILE A CA 1
ATOM 1526 C C . ILE A 1 187 ? -19.733 2.119 34.504 1.00 95.50 187 ILE A C 1
ATOM 1528 O O . ILE A 1 187 ? -19.187 1.967 33.414 1.00 95.50 187 ILE A O 1
ATOM 1532 N N . THR A 1 188 ? -19.057 2.050 35.652 1.00 94.94 188 THR A N 1
ATOM 1533 C CA . THR A 1 188 ? -17.599 1.886 35.711 1.00 94.94 188 THR A CA 1
ATOM 1534 C C . THR A 1 188 ? -17.145 0.609 35.006 1.00 94.94 188 THR A C 1
ATOM 1536 O O . THR A 1 188 ? -16.219 0.646 34.200 1.00 94.94 188 THR A O 1
ATOM 1539 N N . LEU A 1 189 ? -17.790 -0.524 35.286 1.00 95.12 189 LEU A N 1
ATOM 1540 C CA . LEU A 1 189 ? -17.420 -1.818 34.710 1.00 95.12 189 LEU A CA 1
ATOM 1541 C C . LEU A 1 189 ? -17.672 -1.878 33.197 1.00 95.12 189 LEU A C 1
ATOM 1543 O O . LEU A 1 189 ? -16.798 -2.333 32.461 1.00 95.12 189 LEU A O 1
ATOM 1547 N N . ALA A 1 190 ? -18.808 -1.358 32.722 1.00 95.00 190 ALA A N 1
ATOM 1548 C CA . ALA A 1 190 ? -19.096 -1.292 31.290 1.00 95.00 190 ALA A CA 1
ATOM 1549 C C . ALA A 1 190 ? -18.108 -0.372 30.556 1.00 95.00 190 ALA A C 1
ATOM 1551 O O . ALA A 1 190 ? -17.556 -0.735 29.517 1.00 95.00 190 ALA A O 1
ATOM 1552 N N . LEU A 1 191 ? -17.830 0.811 31.113 1.00 94.19 191 LEU A N 1
ATOM 1553 C CA . LEU A 1 191 ? -16.932 1.777 30.486 1.00 94.19 191 LEU A CA 1
ATOM 1554 C C . LEU A 1 191 ? -15.470 1.339 30.485 1.00 94.19 191 LEU A C 1
ATOM 1556 O O . LEU A 1 191 ? -14.743 1.744 29.584 1.00 94.19 191 LEU A O 1
ATOM 1560 N N . ARG A 1 192 ? -15.032 0.492 31.424 1.00 92.62 192 ARG A N 1
ATOM 1561 C CA . ARG A 1 192 ? -13.695 -0.119 31.354 1.00 92.62 192 ARG A CA 1
ATOM 1562 C C . ARG A 1 192 ? -13.498 -0.926 30.077 1.00 92.62 192 ARG A C 1
ATOM 1564 O O . ARG A 1 192 ? -12.441 -0.835 29.461 1.00 92.62 192 ARG A O 1
ATOM 1571 N N . GLY A 1 193 ? -14.534 -1.657 29.663 1.00 90.81 193 GLY A N 1
ATOM 1572 C CA . GLY A 1 193 ? -14.546 -2.362 28.386 1.00 90.81 193 GLY A CA 1
ATOM 1573 C C . GLY A 1 193 ? -14.646 -1.421 27.191 1.00 90.81 193 GLY A C 1
ATOM 1574 O O . GLY A 1 193 ? -13.834 -1.521 26.282 1.00 90.81 193 GLY A O 1
ATOM 1575 N N . LEU A 1 194 ? -15.581 -0.464 27.216 1.00 91.38 194 LEU A N 1
ATOM 1576 C CA . LEU A 1 194 ? -15.801 0.462 26.092 1.00 91.38 194 LEU A CA 1
ATOM 1577 C C . LEU A 1 194 ? -14.637 1.429 25.840 1.00 91.38 194 LEU A C 1
ATOM 1579 O O . LEU A 1 194 ? -14.431 1.868 24.715 1.00 91.38 194 LEU A O 1
ATOM 1583 N N . GLN A 1 195 ? -13.911 1.818 26.887 1.00 90.56 195 GLN A N 1
ATOM 1584 C CA . GLN A 1 195 ? -12.760 2.718 26.785 1.00 90.56 195 GLN A CA 1
ATOM 1585 C C . GLN A 1 195 ? -11.428 1.964 26.784 1.00 90.56 195 GLN A C 1
ATOM 1587 O O . GLN A 1 195 ? -10.384 2.593 26.620 1.00 90.56 195 GLN A O 1
ATOM 1592 N N . GLU A 1 196 ? -11.454 0.644 26.996 1.00 87.38 196 GLU A N 1
ATOM 1593 C CA . GLU A 1 196 ? -10.271 -0.214 27.128 1.00 87.38 196 GLU A CA 1
ATOM 1594 C C . GLU A 1 196 ? -9.248 0.336 28.136 1.00 87.38 196 GLU A C 1
ATOM 1596 O O . GLU A 1 196 ? -8.036 0.338 27.919 1.00 87.38 196 GLU A O 1
ATOM 1601 N N . SER A 1 197 ? -9.749 0.838 29.263 1.00 88.00 197 SER A N 1
ATOM 1602 C CA . SER A 1 197 ? -8.939 1.410 30.335 1.00 88.00 197 SER A CA 1
ATOM 1603 C C . SER A 1 197 ? -9.477 0.977 31.687 1.00 88.00 197 SER A C 1
ATOM 1605 O O . SER A 1 197 ? -10.682 0.934 31.904 1.00 88.00 197 SER A O 1
ATOM 1607 N N . TYR A 1 198 ? -8.581 0.730 32.643 1.00 86.81 198 TYR A N 1
ATOM 1608 C CA . TYR A 1 198 ? -8.951 0.507 34.044 1.00 86.81 198 TYR A CA 1
ATOM 1609 C C . TYR A 1 198 ? -9.591 1.737 34.704 1.00 86.81 198 TYR A C 1
ATOM 1611 O O . TYR A 1 198 ? -10.297 1.598 35.713 1.00 86.81 198 TYR A O 1
ATOM 1619 N N . TYR A 1 199 ? -9.345 2.918 34.135 1.00 92.25 199 TYR A N 1
ATOM 1620 C CA . TYR A 1 199 ? -9.692 4.221 34.684 1.00 92.25 199 TYR A CA 1
ATOM 1621 C C . TYR A 1 199 ? -10.572 4.981 33.683 1.00 92.25 199 TYR A C 1
ATOM 1623 O O . TYR A 1 199 ? -10.087 5.885 32.997 1.00 92.25 199 TYR A O 1
ATOM 1631 N N . PRO A 1 200 ? -11.853 4.591 33.547 1.00 93.31 200 PRO A N 1
ATOM 1632 C CA . PRO A 1 200 ? -12.748 5.239 32.606 1.00 93.31 200 PRO A CA 1
ATOM 1633 C C . PRO A 1 200 ? -12.908 6.720 32.958 1.00 93.31 200 PRO A C 1
ATOM 1635 O O . PRO A 1 200 ? -13.057 7.089 34.124 1.00 93.31 200 PRO A O 1
ATOM 1638 N N . ILE A 1 201 ? -12.894 7.561 31.931 1.00 95.12 201 ILE A N 1
ATOM 1639 C CA . ILE A 1 201 ? -13.036 9.014 32.039 1.00 95.12 201 ILE A CA 1
ATOM 1640 C C . ILE A 1 201 ? -14.308 9.485 31.348 1.00 95.12 201 ILE A C 1
ATOM 1642 O O . ILE A 1 201 ? -14.909 8.785 30.529 1.00 95.12 201 ILE A O 1
ATOM 1646 N N . SER A 1 202 ? -14.730 10.697 31.688 1.00 93.94 202 SER A N 1
ATOM 1647 C CA . SER A 1 202 ? -15.938 11.275 31.113 1.00 93.94 202 SER A CA 1
ATOM 1648 C C . SER A 1 202 ? -15.726 11.772 29.679 1.00 93.94 202 SER A C 1
ATOM 1650 O O . SER A 1 202 ? -14.619 12.150 29.291 1.00 93.94 202 SER A O 1
ATOM 1652 N N . PHE A 1 203 ? -16.800 11.849 28.891 1.00 91.38 203 PHE A N 1
ATOM 1653 C CA . PHE A 1 203 ? -16.753 12.364 27.518 1.00 91.38 203 PHE A CA 1
ATOM 1654 C C . PHE A 1 203 ? -16.216 13.802 27.446 1.00 91.38 203 PHE A C 1
ATOM 1656 O O . PHE A 1 203 ? -15.453 14.150 26.543 1.00 91.38 203 PHE A O 1
ATOM 1663 N N . LYS A 1 204 ? -16.574 14.642 28.424 1.00 94.75 204 LYS A N 1
ATOM 1664 C CA . LYS A 1 204 ? -16.035 15.997 28.570 1.00 94.75 204 LYS A CA 1
ATOM 1665 C C . LYS A 1 204 ? -14.510 15.979 28.692 1.00 94.75 204 LYS A C 1
ATOM 1667 O O . LYS A 1 204 ? -13.845 16.707 27.963 1.00 94.75 204 LYS A O 1
ATOM 1672 N N . GLU A 1 205 ? -13.967 15.126 29.557 1.00 96.12 205 GLU A N 1
ATOM 1673 C CA . GLU A 1 205 ? -12.518 15.003 29.759 1.00 96.12 205 GLU A CA 1
ATOM 1674 C C . GLU A 1 205 ? -11.812 14.536 28.480 1.00 96.12 205 GLU A C 1
ATOM 1676 O O . GLU A 1 205 ? -10.820 15.136 28.077 1.00 96.12 205 GLU A O 1
ATOM 1681 N N . MET A 1 206 ? -12.373 13.557 27.762 1.00 95.12 206 MET A N 1
ATOM 1682 C CA . MET A 1 206 ? -11.823 13.124 26.470 1.00 95.12 206 MET A CA 1
ATOM 1683 C C . MET A 1 206 ? -11.735 14.267 25.452 1.00 95.12 206 MET A C 1
ATOM 1685 O O . MET A 1 206 ? -10.722 14.410 24.765 1.00 95.12 206 MET A O 1
ATOM 1689 N N . ASN A 1 207 ? -12.780 15.093 25.343 1.00 94.81 207 ASN A N 1
ATOM 1690 C CA . ASN A 1 207 ? -12.791 16.226 24.415 1.00 94.81 207 ASN A CA 1
ATOM 1691 C C . ASN A 1 207 ? -11.804 17.320 24.825 1.00 94.81 207 ASN A C 1
ATOM 1693 O O . ASN A 1 207 ? -11.174 17.926 23.961 1.00 94.81 207 ASN A O 1
ATOM 1697 N N . GLU A 1 208 ? -11.638 17.554 26.126 1.00 96.25 208 GLU A N 1
ATOM 1698 C CA . GLU A 1 208 ? -10.635 18.483 26.642 1.00 96.25 208 GLU A CA 1
ATOM 1699 C C . GLU A 1 208 ? -9.214 18.015 26.303 1.00 96.25 208 GLU A C 1
ATOM 1701 O O . GLU A 1 208 ? -8.418 18.816 25.819 1.00 96.25 208 GLU A O 1
ATOM 1706 N N . VAL A 1 209 ? -8.908 16.722 26.462 1.00 97.38 209 VAL A N 1
ATOM 1707 C CA . VAL A 1 209 ? -7.607 16.149 26.070 1.00 97.38 209 VAL A CA 1
ATOM 1708 C C . VAL A 1 209 ? -7.365 16.314 24.566 1.00 97.38 209 VAL A C 1
ATOM 1710 O O . VAL A 1 209 ? -6.297 16.773 24.160 1.00 97.38 209 VAL A O 1
ATOM 1713 N N . LYS A 1 210 ? -8.366 16.014 23.724 1.00 96.69 210 LYS A N 1
ATOM 1714 C CA . LYS A 1 210 ? -8.274 16.226 22.267 1.00 96.69 210 LYS A CA 1
ATOM 1715 C C . LYS A 1 210 ? -8.058 17.698 21.908 1.00 96.69 210 LYS A C 1
ATOM 1717 O O . LYS A 1 210 ? -7.300 17.996 20.986 1.00 96.69 210 LYS A O 1
ATOM 1722 N N . ALA A 1 211 ? -8.700 18.618 22.627 1.00 96.75 211 ALA A N 1
ATOM 1723 C CA . ALA A 1 211 ? -8.519 20.050 22.426 1.00 96.75 211 ALA A CA 1
ATOM 1724 C C . ALA A 1 211 ? -7.100 20.505 22.802 1.00 96.75 211 ALA A C 1
ATOM 1726 O O . ALA A 1 211 ? -6.501 21.264 22.044 1.00 96.75 211 ALA A O 1
ATOM 1727 N N . GLU A 1 212 ? -6.536 20.016 23.912 1.00 97.12 212 GLU A N 1
ATOM 1728 C CA . GLU A 1 212 ? -5.141 20.290 24.288 1.00 97.12 212 GLU A CA 1
ATOM 1729 C C . GLU A 1 212 ? -4.148 19.714 23.273 1.00 97.12 212 GLU A C 1
ATOM 1731 O O . GLU A 1 212 ? -3.214 20.405 22.868 1.00 97.12 212 GLU A O 1
ATOM 1736 N N . TYR A 1 213 ? -4.378 18.489 22.793 1.00 97.06 213 TYR A N 1
ATOM 1737 C CA . TYR A 1 213 ? -3.562 17.879 21.741 1.00 97.06 213 TYR A CA 1
ATOM 1738 C C . TYR A 1 213 ? -3.574 18.715 20.451 1.00 97.06 213 TYR A C 1
ATOM 1740 O O . TYR A 1 213 ? -2.526 18.992 19.865 1.00 97.06 213 TYR A O 1
ATOM 1748 N N . LYS A 1 214 ? -4.753 19.208 20.045 1.00 96.19 214 LYS A N 1
ATOM 1749 C CA . LYS A 1 214 ? -4.921 20.040 18.845 1.00 96.19 214 LYS A CA 1
ATOM 1750 C C . LYS A 1 214 ? -4.162 21.374 18.909 1.00 96.19 214 LYS A C 1
ATOM 1752 O O . LYS A 1 214 ? -3.847 21.945 17.868 1.00 96.19 214 LYS A O 1
ATOM 1757 N N . LYS A 1 215 ? -3.841 21.880 20.107 1.00 95.12 215 LYS A N 1
ATOM 1758 C CA . LYS A 1 215 ? -3.000 23.084 20.252 1.00 95.12 215 LYS A CA 1
ATOM 1759 C C . LYS A 1 215 ? -1.554 22.844 19.810 1.00 95.12 215 LYS A C 1
ATOM 1761 O O . LYS A 1 215 ? -0.910 23.789 19.374 1.00 95.12 215 LYS A O 1
ATOM 1766 N N . GLN A 1 216 ? -1.052 21.614 19.936 1.00 94.06 216 GLN A N 1
ATOM 1767 C CA . GLN A 1 216 ? 0.291 21.231 19.483 1.00 94.06 216 GLN A CA 1
ATOM 1768 C C . GLN A 1 216 ? 0.278 20.714 18.048 1.00 94.06 216 GLN A C 1
ATOM 1770 O O . GLN A 1 216 ? 1.194 21.007 17.289 1.00 94.06 216 GLN A O 1
ATOM 1775 N N . ILE A 1 217 ? -0.773 19.975 17.680 1.00 95.38 217 ILE A N 1
ATOM 1776 C CA . ILE A 1 217 ? -0.951 19.375 16.358 1.00 95.38 217 ILE A CA 1
ATOM 1777 C C . ILE A 1 217 ? -2.160 20.011 15.691 1.00 95.38 217 ILE A C 1
ATOM 1779 O O . ILE A 1 217 ? -3.303 19.639 15.957 1.00 95.38 217 ILE A O 1
ATOM 1783 N N . SER A 1 218 ? -1.906 20.956 14.790 1.00 91.69 218 SER A N 1
ATOM 1784 C CA . SER A 1 218 ? -2.934 21.830 14.205 1.00 91.69 218 SER A CA 1
ATOM 1785 C C . SER A 1 218 ? -4.105 21.079 13.551 1.00 91.69 218 SER A C 1
ATOM 1787 O O . SER A 1 218 ? -5.262 21.506 13.630 1.00 91.69 218 SER A O 1
ATOM 1789 N N . THR A 1 219 ? -3.828 19.926 12.942 1.00 91.56 219 THR A N 1
ATOM 1790 C CA . THR A 1 219 ? -4.839 19.073 12.300 1.00 91.56 219 THR A CA 1
ATOM 1791 C C . THR A 1 219 ? -5.694 18.290 13.297 1.00 91.56 219 THR A C 1
ATOM 1793 O O . THR A 1 219 ? -6.788 17.853 12.945 1.00 91.56 219 THR A O 1
ATOM 1796 N N . GLY A 1 220 ? -5.208 18.084 14.526 1.00 91.81 220 GLY A N 1
ATOM 1797 C CA . GLY A 1 220 ? -5.791 17.162 15.497 1.00 91.81 220 GLY A CA 1
ATOM 1798 C C . GLY A 1 220 ? -5.790 15.699 15.039 1.00 91.81 220 GLY A C 1
ATOM 1799 O O . GLY A 1 220 ? -6.599 14.924 15.536 1.00 91.81 220 GLY A O 1
ATOM 1800 N N . ALA A 1 221 ? -4.946 15.320 14.076 1.00 92.12 221 ALA A N 1
ATOM 1801 C CA . ALA A 1 221 ? -4.821 13.945 13.600 1.00 92.12 221 ALA A CA 1
ATOM 1802 C C . ALA A 1 221 ? -3.747 13.179 14.381 1.00 92.12 221 ALA A C 1
ATOM 1804 O O . ALA A 1 221 ? -2.802 13.775 14.885 1.00 92.12 221 ALA A O 1
ATOM 1805 N N . PHE A 1 222 ? -3.842 11.848 14.413 1.00 93.31 222 PHE A N 1
ATOM 1806 C CA . PHE A 1 222 ? -2.724 11.000 14.836 1.00 93.31 222 PHE A CA 1
ATOM 1807 C C . PHE A 1 222 ? -1.503 11.258 13.939 1.00 93.31 222 PHE A C 1
ATOM 1809 O O . PHE A 1 222 ? -1.651 11.362 12.719 1.00 93.31 222 PHE A O 1
ATOM 1816 N N . ILE A 1 223 ? -0.309 11.369 14.529 1.00 94.19 223 ILE A N 1
ATOM 1817 C CA . ILE A 1 223 ? 0.918 11.763 13.808 1.00 94.19 223 ILE A CA 1
ATOM 1818 C C . ILE A 1 223 ? 2.009 10.691 13.762 1.00 94.19 223 ILE A C 1
ATOM 1820 O O . ILE A 1 223 ? 2.989 10.881 13.048 1.00 94.19 223 ILE A O 1
ATOM 1824 N N . GLY A 1 224 ? 1.852 9.568 14.471 1.00 92.19 224 GLY A N 1
ATOM 1825 C CA . GLY A 1 224 ? 2.834 8.483 14.430 1.00 92.19 224 GLY A CA 1
ATOM 1826 C C . GLY A 1 224 ? 2.977 7.924 13.001 1.00 92.19 224 GLY A C 1
ATOM 1827 O O . GLY A 1 224 ? 1.976 7.460 12.439 1.00 92.19 224 GLY A O 1
ATOM 1828 N N . PRO A 1 225 ? 4.173 7.963 12.378 1.00 91.75 225 PRO A N 1
ATOM 1829 C CA . PRO A 1 225 ? 4.357 7.612 10.973 1.00 91.75 225 PRO A CA 1
ATOM 1830 C C . PRO A 1 225 ? 4.244 6.107 10.715 1.00 91.75 225 PRO A C 1
ATOM 1832 O O . PRO A 1 225 ? 4.683 5.293 11.523 1.00 91.75 225 PRO A O 1
ATOM 1835 N N . ASN A 1 226 ? 3.698 5.726 9.564 1.00 88.12 226 ASN A N 1
ATOM 1836 C CA . ASN A 1 226 ? 3.633 4.337 9.116 1.00 88.12 226 ASN A CA 1
ATOM 1837 C C . ASN A 1 226 ? 5.008 3.843 8.649 1.00 88.12 226 ASN A C 1
ATOM 1839 O O . ASN A 1 226 ? 5.699 4.541 7.906 1.00 88.12 226 ASN A O 1
ATOM 1843 N N . LEU A 1 227 ? 5.347 2.620 9.055 1.00 89.31 227 LEU A N 1
ATOM 1844 C CA . LEU A 1 227 ? 6.588 1.927 8.709 1.00 89.31 227 LEU A CA 1
ATOM 1845 C C . LEU A 1 227 ? 6.493 1.272 7.325 1.00 89.31 227 LEU A C 1
ATOM 1847 O O . LEU A 1 227 ? 5.408 0.854 6.905 1.00 89.31 227 LEU A O 1
ATOM 1851 N N . VAL A 1 228 ? 7.634 1.120 6.657 1.00 87.38 228 VAL A N 1
ATOM 1852 C CA . VAL A 1 228 ? 7.772 0.414 5.373 1.00 87.38 228 VAL A CA 1
ATOM 1853 C C . VAL A 1 228 ? 8.359 -0.980 5.598 1.00 87.38 228 VAL A C 1
ATOM 1855 O O . VAL A 1 228 ? 9.203 -1.168 6.462 1.00 87.38 228 VAL A O 1
ATOM 1858 N N . THR A 1 229 ? 7.904 -1.993 4.864 1.00 88.50 229 THR A N 1
ATOM 1859 C CA . THR A 1 229 ? 8.489 -3.343 4.955 1.00 88.50 229 THR A CA 1
ATOM 1860 C C . THR A 1 229 ? 9.898 -3.347 4.356 1.00 88.50 229 THR A C 1
ATOM 1862 O O . THR A 1 229 ? 10.087 -2.840 3.252 1.00 88.50 229 THR A O 1
ATOM 1865 N N . LEU A 1 230 ? 10.873 -3.904 5.077 1.00 90.38 230 LEU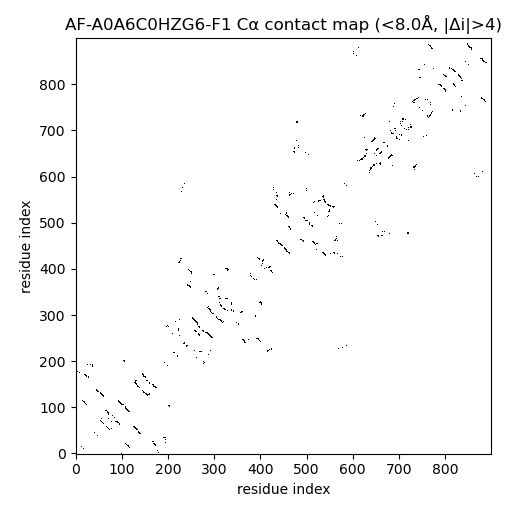 A N 1
ATOM 1866 C CA . LEU A 1 230 ? 12.259 -4.034 4.626 1.00 90.38 230 LEU A CA 1
ATOM 1867 C C . LEU A 1 230 ? 12.346 -4.947 3.391 1.00 90.38 230 LEU A C 1
ATOM 1869 O O . LEU A 1 230 ? 11.772 -6.038 3.384 1.00 90.38 230 LEU A O 1
ATOM 1873 N N . GLN A 1 231 ? 13.078 -4.511 2.366 1.00 86.19 231 GLN A N 1
ATOM 1874 C CA . GLN A 1 231 ? 13.330 -5.273 1.139 1.00 86.19 231 GLN A CA 1
ATOM 1875 C C . GLN A 1 231 ? 14.834 -5.456 0.905 1.00 86.19 231 GLN A C 1
ATOM 1877 O O . GLN A 1 231 ? 15.663 -4.846 1.576 1.00 86.19 231 GLN A O 1
ATOM 1882 N N . GLU A 1 232 ? 15.193 -6.306 -0.056 1.00 83.12 232 GLU A N 1
ATOM 1883 C CA . GLU A 1 232 ? 16.580 -6.733 -0.298 1.00 83.12 232 GLU A CA 1
ATOM 1884 C C . GLU A 1 232 ? 17.491 -5.554 -0.653 1.00 83.12 232 GLU A C 1
ATOM 1886 O O . GLU A 1 232 ? 18.598 -5.426 -0.136 1.00 83.12 232 GLU A O 1
ATOM 1891 N N . ASP A 1 233 ? 16.965 -4.607 -1.427 1.00 79.31 233 ASP A N 1
ATOM 1892 C CA . ASP A 1 233 ? 17.678 -3.390 -1.813 1.00 79.31 233 ASP A CA 1
ATOM 1893 C C . ASP A 1 233 ? 18.001 -2.462 -0.632 1.00 79.31 233 ASP A C 1
ATOM 1895 O O . ASP A 1 233 ? 18.807 -1.548 -0.772 1.00 79.31 233 ASP A O 1
ATOM 1899 N N . ASN A 1 234 ? 17.377 -2.664 0.533 1.00 88.06 234 ASN A N 1
ATOM 1900 C CA . ASN A 1 234 ? 17.706 -1.930 1.754 1.00 88.06 234 ASN A CA 1
ATOM 1901 C C . ASN A 1 234 ? 18.867 -2.567 2.528 1.00 88.06 234 ASN A C 1
ATOM 1903 O O . ASN A 1 234 ? 19.321 -1.993 3.514 1.00 88.06 234 ASN A O 1
ATOM 1907 N N . LEU A 1 235 ? 19.357 -3.738 2.118 1.00 88.25 235 LEU A N 1
ATOM 1908 C CA . LEU A 1 235 ? 20.537 -4.364 2.716 1.00 88.25 235 LEU A CA 1
ATOM 1909 C C . LEU A 1 235 ? 21.835 -3.876 2.059 1.00 88.25 235 LEU A C 1
ATOM 1911 O O . LEU A 1 235 ? 22.901 -3.944 2.671 1.00 88.25 235 LEU A O 1
ATOM 1915 N N . HIS A 1 236 ? 21.754 -3.301 0.854 1.00 78.50 236 HIS A N 1
ATOM 1916 C CA . HIS A 1 236 ? 22.908 -2.897 0.046 1.00 78.50 236 HIS A CA 1
ATOM 1917 C C . HIS A 1 236 ? 22.767 -1.475 -0.507 1.00 78.50 236 HIS A C 1
ATOM 1919 O O . HIS A 1 236 ? 21.719 -0.839 -0.415 1.00 78.50 236 HIS A O 1
ATOM 1925 N N . GLY A 1 237 ? 23.850 -0.958 -1.088 1.00 69.12 237 GLY A N 1
ATOM 1926 C CA . GLY A 1 237 ? 23.807 0.298 -1.830 1.00 69.12 237 GLY A CA 1
ATOM 1927 C C . GLY A 1 237 ? 23.622 1.566 -0.987 1.00 69.12 237 GLY A C 1
ATOM 1928 O O . GLY A 1 237 ? 23.819 1.562 0.230 1.00 69.12 237 GLY A O 1
ATOM 1929 N N . PRO A 1 238 ? 23.255 2.694 -1.624 1.00 66.50 238 PRO A N 1
ATOM 1930 C CA . PRO A 1 238 ? 23.151 3.992 -0.958 1.00 66.50 238 PRO A CA 1
ATOM 1931 C C . PRO A 1 238 ? 22.018 4.064 0.076 1.00 66.50 238 PRO A C 1
ATOM 1933 O O . PRO A 1 238 ? 22.097 4.889 0.986 1.00 66.50 238 PRO A O 1
ATOM 1936 N N . MET A 1 239 ? 21.003 3.200 -0.020 1.00 70.69 239 MET A N 1
ATOM 1937 C CA . MET A 1 239 ? 19.883 3.118 0.930 1.00 70.69 239 MET A CA 1
ATOM 1938 C C . MET A 1 239 ? 20.032 1.983 1.954 1.00 70.69 239 MET A C 1
ATOM 1940 O O . MET A 1 239 ? 19.038 1.591 2.568 1.00 70.69 239 MET A O 1
ATOM 1944 N N . THR A 1 240 ? 21.243 1.445 2.127 1.00 87.00 240 THR A N 1
ATOM 1945 C CA . THR A 1 240 ? 21.493 0.389 3.112 1.00 87.00 240 THR A CA 1
ATOM 1946 C C . THR A 1 240 ? 21.113 0.827 4.530 1.00 87.00 240 THR A C 1
ATOM 1948 O O . THR A 1 240 ? 21.379 1.965 4.926 1.00 87.00 240 THR A O 1
ATOM 1951 N N . ILE A 1 241 ? 20.517 -0.084 5.302 1.00 93.25 241 ILE A N 1
ATOM 1952 C CA . ILE A 1 241 ? 20.215 0.119 6.726 1.00 93.25 241 ILE A CA 1
ATOM 1953 C C . ILE A 1 241 ? 21.473 0.134 7.601 1.00 93.25 241 ILE A C 1
ATOM 1955 O O . ILE A 1 241 ? 21.482 0.705 8.695 1.00 93.25 241 ILE A O 1
ATOM 1959 N N . TYR A 1 242 ? 22.549 -0.507 7.143 1.00 92.88 242 TYR A N 1
ATOM 1960 C CA . TYR A 1 242 ? 23.748 -0.685 7.947 1.00 92.88 242 TYR A CA 1
ATOM 1961 C C . TYR A 1 242 ? 24.480 0.642 8.137 1.00 92.88 242 TYR A C 1
ATOM 1963 O O . TYR A 1 242 ? 24.764 1.359 7.180 1.00 92.88 242 TYR A O 1
ATOM 1971 N N . ASN A 1 243 ? 24.783 0.964 9.396 1.00 90.31 243 ASN A N 1
ATOM 1972 C CA . ASN A 1 243 ? 25.424 2.202 9.849 1.00 90.31 243 ASN A CA 1
ATOM 1973 C C . ASN A 1 243 ? 24.656 3.507 9.554 1.00 90.31 243 ASN A C 1
ATOM 1975 O O . ASN A 1 243 ? 25.163 4.577 9.872 1.00 90.31 243 ASN A O 1
ATOM 1979 N N . LYS A 1 244 ? 23.446 3.442 8.985 1.00 91.56 244 LYS A N 1
ATOM 1980 C CA . LYS A 1 244 ? 22.570 4.606 8.731 1.00 91.56 244 LYS A CA 1
ATOM 1981 C C . LYS A 1 244 ? 21.307 4.608 9.589 1.00 91.56 244 LYS A C 1
ATOM 1983 O O . LYS A 1 244 ? 20.679 5.651 9.790 1.00 91.56 244 LYS A O 1
ATOM 1988 N N . HIS A 1 245 ? 20.955 3.443 10.125 1.00 95.56 245 HIS A N 1
ATOM 1989 C CA . HIS A 1 245 ? 19.769 3.238 10.944 1.00 95.56 245 HIS A CA 1
ATOM 1990 C C . HIS A 1 245 ? 20.145 2.769 12.341 1.00 95.56 245 HIS A C 1
ATOM 1992 O O . HIS A 1 245 ? 21.166 2.118 12.552 1.00 95.56 245 HIS A O 1
ATOM 1998 N N . ALA A 1 246 ? 19.282 3.082 13.295 1.00 96.06 246 ALA A N 1
ATOM 1999 C CA . ALA A 1 246 ? 19.237 2.449 14.593 1.00 96.06 246 ALA A CA 1
ATOM 2000 C C . ALA A 1 246 ? 18.273 1.255 14.529 1.00 96.06 246 ALA A C 1
ATOM 2002 O O . ALA A 1 246 ? 17.217 1.343 13.902 1.00 96.06 246 ALA A O 1
ATOM 2003 N N . VAL A 1 247 ? 18.623 0.150 15.180 1.00 97.12 247 VAL A N 1
ATOM 2004 C CA . VAL A 1 247 ? 17.834 -1.084 15.225 1.00 97.12 247 VAL A CA 1
ATOM 2005 C C . VAL A 1 247 ? 17.358 -1.377 16.648 1.00 97.12 247 VAL A C 1
ATOM 2007 O O . VAL A 1 247 ? 18.096 -1.167 17.614 1.00 97.12 247 VAL A O 1
ATOM 2010 N N . THR A 1 248 ? 16.121 -1.856 16.765 1.00 95.94 248 THR A N 1
ATOM 2011 C CA . THR A 1 248 ? 15.504 -2.338 18.012 1.00 95.94 248 THR A CA 1
ATOM 2012 C C . THR A 1 248 ? 14.559 -3.507 17.717 1.00 95.94 248 THR A C 1
ATOM 2014 O O . THR A 1 248 ? 14.182 -3.741 16.563 1.00 95.94 248 THR A O 1
ATOM 2017 N N . GLU A 1 249 ? 14.169 -4.256 18.744 1.00 93.81 249 GLU A N 1
ATOM 2018 C CA . GLU A 1 249 ? 13.168 -5.312 18.629 1.00 93.81 249 GLU A CA 1
ATOM 2019 C C . GLU A 1 249 ? 11.764 -4.749 18.367 1.00 93.81 249 GLU A C 1
ATOM 2021 O O . GLU A 1 249 ? 11.350 -3.743 18.956 1.00 93.81 249 GLU A O 1
ATOM 2026 N N . LYS A 1 250 ? 10.989 -5.428 17.519 1.00 91.88 250 LYS A N 1
ATOM 2027 C CA . LYS A 1 250 ? 9.576 -5.116 17.317 1.00 91.88 250 LYS A CA 1
ATOM 2028 C C . LYS A 1 250 ? 8.742 -5.899 18.333 1.00 91.88 250 LYS A C 1
ATOM 2030 O O . LYS A 1 250 ? 8.762 -7.127 18.306 1.00 91.88 250 LYS A O 1
ATOM 2035 N N . ALA A 1 251 ? 8.060 -5.211 19.252 1.00 88.62 251 ALA A N 1
ATOM 2036 C CA . ALA A 1 251 ? 7.166 -5.909 20.170 1.00 88.62 251 ALA A CA 1
ATOM 2037 C C . ALA A 1 251 ? 5.853 -6.261 19.458 1.00 88.62 251 ALA A C 1
ATOM 2039 O O . ALA A 1 251 ? 5.458 -5.624 18.476 1.00 88.62 251 ALA A O 1
ATOM 2040 N N . ASP A 1 252 ? 5.165 -7.266 19.984 1.00 82.94 252 ASP A N 1
ATOM 2041 C CA . ASP A 1 252 ? 3.772 -7.539 19.649 1.00 82.94 252 ASP A CA 1
ATOM 2042 C C . ASP A 1 252 ? 2.851 -6.746 20.593 1.00 82.94 252 ASP A C 1
ATOM 2044 O O . ASP A 1 252 ? 2.284 -7.275 21.552 1.00 82.94 252 ASP A O 1
ATOM 2048 N N . GLY A 1 253 ? 2.793 -5.426 20.393 1.00 87.38 253 GLY A N 1
ATOM 2049 C CA . GLY A 1 253 ? 1.968 -4.520 21.187 1.00 87.38 253 GLY A CA 1
ATOM 2050 C C . GLY A 1 253 ? 1.115 -3.581 20.339 1.00 87.38 253 GLY A C 1
ATOM 2051 O O . GLY A 1 253 ? 1.179 -3.544 19.110 1.00 87.38 253 GLY A O 1
ATOM 2052 N N . GLU A 1 254 ? 0.276 -2.795 21.011 1.00 88.06 254 GLU A N 1
ATOM 2053 C CA . GLU A 1 254 ? -0.528 -1.773 20.349 1.00 88.06 254 GLU A CA 1
ATOM 2054 C C . GLU A 1 254 ? 0.223 -0.442 20.354 1.00 88.06 254 GLU A C 1
ATOM 2056 O O . GLU A 1 254 ? 0.572 0.091 21.410 1.00 88.06 254 GLU A O 1
ATOM 2061 N N . ARG A 1 255 ? 0.445 0.141 19.177 1.00 92.12 255 ARG A N 1
ATOM 2062 C CA . ARG A 1 255 ? 1.056 1.468 19.076 1.00 92.12 255 ARG A CA 1
ATOM 2063 C C . ARG A 1 255 ? 0.127 2.547 19.632 1.00 92.12 255 ARG A C 1
ATOM 2065 O O . ARG A 1 255 ? -0.995 2.713 19.148 1.00 92.12 255 ARG A O 1
ATOM 2072 N N . LYS A 1 256 ? 0.625 3.345 20.575 1.00 95.12 256 LYS A N 1
ATOM 2073 C CA . LYS A 1 256 ? -0.102 4.470 21.180 1.00 95.12 256 LYS A CA 1
ATOM 2074 C C . LYS A 1 256 ? 0.818 5.675 21.297 1.00 95.12 256 LYS A C 1
ATOM 2076 O O . LYS A 1 256 ? 2.001 5.516 21.563 1.00 95.12 256 LYS A O 1
ATOM 2081 N N . LEU A 1 257 ? 0.264 6.878 21.158 1.00 97.69 257 LEU A N 1
ATOM 2082 C CA . LEU A 1 257 ? 0.972 8.078 21.605 1.00 97.69 257 LEU A CA 1
ATOM 2083 C C . LEU A 1 257 ? 0.706 8.275 23.096 1.00 97.69 257 LEU A C 1
ATOM 2085 O O . LEU A 1 257 ? -0.446 8.190 23.518 1.00 97.69 257 LEU A O 1
ATOM 2089 N N . LEU A 1 258 ? 1.733 8.588 23.879 1.00 98.12 258 LEU A N 1
ATOM 2090 C CA . LEU A 1 258 ? 1.591 8.986 25.279 1.00 98.12 258 LEU A CA 1
ATOM 2091 C C . LEU A 1 258 ? 1.624 10.510 25.362 1.00 98.12 258 LEU A C 1
ATOM 2093 O O . LEU A 1 258 ? 2.613 11.137 24.990 1.00 98.12 258 LEU A O 1
ATOM 2097 N N . PHE A 1 259 ? 0.539 11.099 25.857 1.00 98.25 259 PHE A N 1
ATOM 2098 C CA . PHE A 1 259 ? 0.348 12.538 25.957 1.00 98.25 259 PHE A CA 1
ATOM 2099 C C . PHE A 1 259 ? 0.118 12.965 27.405 1.00 98.25 259 PHE A C 1
ATOM 2101 O O . PHE A 1 259 ? -0.780 12.455 28.079 1.00 98.25 259 PHE A O 1
ATOM 2108 N N . ILE A 1 260 ? 0.912 13.924 27.879 1.00 98.19 260 ILE A N 1
ATOM 2109 C CA . ILE A 1 260 ? 0.769 14.488 29.223 1.00 98.19 260 ILE A CA 1
ATOM 2110 C C . ILE A 1 260 ? 0.018 15.811 29.123 1.00 98.19 260 ILE A C 1
ATOM 2112 O O . ILE A 1 260 ? 0.491 16.751 28.484 1.00 98.19 260 ILE A O 1
ATOM 2116 N N . CYS A 1 261 ? -1.142 15.917 29.765 1.00 96.62 261 CYS A N 1
ATOM 2117 C CA . CYS A 1 261 ? -1.881 17.175 29.846 1.00 96.62 261 CYS A CA 1
ATOM 2118 C C . CYS A 1 261 ? -2.711 17.243 31.127 1.00 96.62 261 CYS A C 1
ATOM 2120 O O . CYS A 1 261 ? -3.162 16.215 31.632 1.00 96.62 261 CYS A O 1
ATOM 2122 N N . LYS A 1 262 ? -2.911 18.456 31.658 1.00 95.44 262 LYS A N 1
ATOM 2123 C CA . LYS A 1 262 ? -3.576 18.678 32.955 1.00 95.44 262 LYS A CA 1
ATOM 2124 C C . LYS A 1 262 ? -3.026 17.758 34.060 1.00 95.44 262 LYS A C 1
ATOM 2126 O O . LYS A 1 262 ? -3.789 17.167 34.817 1.00 95.44 262 LYS A O 1
ATOM 2131 N N . ASP A 1 263 ? -1.706 17.578 34.054 1.00 96.69 263 ASP A N 1
ATOM 2132 C CA . ASP A 1 263 ? -0.926 16.762 34.988 1.00 96.69 263 ASP A CA 1
ATOM 2133 C C . ASP A 1 263 ? -1.335 15.279 35.025 1.00 96.69 263 ASP A C 1
ATOM 2135 O O . ASP A 1 263 ? -1.020 14.551 35.962 1.00 96.69 263 ASP A O 1
ATOM 2139 N N . LYS A 1 264 ? -2.014 14.799 33.978 1.00 97.56 264 LYS A N 1
ATOM 2140 C CA . LYS A 1 264 ? -2.403 13.401 33.767 1.00 97.56 264 LYS A CA 1
ATOM 2141 C C . LYS A 1 264 ? -1.721 12.839 32.526 1.00 97.56 264 LYS A C 1
ATOM 2143 O O . LYS A 1 264 ? -1.487 13.554 31.551 1.00 97.56 264 LYS A O 1
ATOM 2148 N N . ILE A 1 265 ? -1.441 11.538 32.557 1.00 97.88 265 ILE A N 1
ATOM 2149 C CA . ILE A 1 265 ? -0.855 10.805 31.431 1.00 97.88 265 ILE A CA 1
ATOM 2150 C C . ILE A 1 265 ? -1.951 10.029 30.699 1.00 97.88 265 ILE A C 1
ATOM 2152 O O . ILE A 1 265 ? -2.616 9.175 31.295 1.00 97.88 265 ILE A O 1
ATOM 2156 N N . TYR A 1 266 ? -2.109 10.292 29.404 1.00 97.94 266 TYR A N 1
ATOM 2157 C CA . TYR A 1 266 ? -3.089 9.641 28.538 1.00 97.94 266 TYR A CA 1
ATOM 2158 C C . TYR A 1 266 ? -2.411 8.891 27.401 1.00 97.94 266 TYR A C 1
ATOM 2160 O O . TYR A 1 266 ? -1.393 9.340 26.879 1.00 97.94 266 TYR A O 1
ATOM 2168 N N . TYR A 1 267 ? -3.029 7.805 26.956 1.00 97.44 267 TYR A N 1
ATOM 2169 C CA . TYR A 1 267 ? -2.780 7.258 25.634 1.00 97.44 267 TYR A CA 1
ATOM 2170 C C . TYR A 1 267 ? -3.749 7.854 24.615 1.00 97.44 267 TYR A C 1
ATOM 2172 O O . TYR A 1 267 ? -4.936 8.032 24.902 1.00 97.44 267 TYR A O 1
ATOM 2180 N N . LEU A 1 268 ? -3.241 8.125 23.415 1.00 95.38 268 LEU A N 1
ATOM 2181 C CA . LEU A 1 268 ? -4.018 8.474 22.233 1.00 95.38 268 LEU A CA 1
ATOM 2182 C C . LEU A 1 268 ? -3.843 7.367 21.192 1.00 95.38 268 LEU A C 1
ATOM 2184 O O . LEU A 1 268 ? -2.720 7.080 20.767 1.00 95.38 268 LEU A O 1
ATOM 2188 N N . VAL A 1 269 ? -4.954 6.754 20.786 1.00 88.88 269 VAL A N 1
ATOM 2189 C CA . VAL A 1 269 ? -4.947 5.527 19.978 1.00 88.88 269 VAL A CA 1
ATOM 2190 C C . VAL A 1 269 ? -5.637 5.737 18.634 1.00 88.88 269 VAL A C 1
ATOM 2192 O O . VAL A 1 269 ? -6.775 6.215 18.565 1.00 88.88 269 VAL A O 1
ATOM 2195 N N . GLY A 1 270 ? -4.942 5.346 17.564 1.00 83.00 270 GLY A N 1
ATOM 2196 C CA . GLY A 1 270 ? -5.461 5.332 16.198 1.00 83.00 270 GLY A CA 1
ATOM 2197 C C . GLY A 1 270 ? -5.841 6.708 15.640 1.00 83.00 270 GLY A C 1
ATOM 2198 O O . GLY A 1 270 ? -5.718 7.750 16.283 1.00 83.00 270 GLY A O 1
ATOM 2199 N N . SER A 1 271 ? -6.347 6.718 14.406 1.00 78.19 271 SER A N 1
ATOM 2200 C CA . SER A 1 271 ? -6.707 7.949 13.687 1.00 78.19 271 SER A CA 1
ATOM 2201 C C . SER A 1 271 ? -7.863 8.729 14.325 1.00 78.19 271 SER A C 1
ATOM 2203 O O . SER A 1 271 ? -7.965 9.935 14.125 1.00 78.19 271 SER A O 1
ATOM 2205 N N . ALA A 1 272 ? -8.726 8.060 15.096 1.00 82.06 272 ALA A N 1
ATOM 2206 C CA . ALA A 1 272 ? -9.826 8.687 15.833 1.00 82.06 272 ALA A CA 1
ATOM 2207 C C . ALA A 1 272 ? -9.384 9.336 17.164 1.00 82.06 272 ALA A C 1
ATOM 2209 O O . ALA A 1 272 ? -10.197 10.005 17.821 1.00 82.06 272 ALA A O 1
ATOM 2210 N N . LEU A 1 273 ? -8.115 9.145 17.556 1.00 89.25 273 LEU A N 1
ATOM 2211 C CA . LEU A 1 273 ? -7.543 9.564 18.835 1.00 89.25 273 LEU A CA 1
ATOM 2212 C C . LEU A 1 273 ? -8.414 9.111 20.010 1.00 89.25 273 LEU A C 1
ATOM 2214 O O . LEU A 1 273 ? -8.918 9.936 20.773 1.00 89.25 273 LEU A O 1
ATOM 2218 N N . HIS A 1 274 ? -8.658 7.807 20.134 1.00 90.56 274 HIS A N 1
ATOM 2219 C CA . HIS A 1 274 ? -9.309 7.281 21.333 1.00 90.56 274 HIS A CA 1
ATOM 2220 C C . HIS A 1 274 ? -8.435 7.615 22.547 1.00 90.56 274 HIS A C 1
ATOM 2222 O O . HIS A 1 274 ? -7.235 7.346 22.535 1.00 90.56 274 HIS A O 1
ATOM 2228 N N . VAL A 1 275 ? -9.027 8.275 23.547 1.00 95.25 275 VAL A N 1
ATOM 2229 C CA . VAL A 1 275 ? -8.315 8.787 24.724 1.00 95.25 275 VAL A CA 1
ATOM 2230 C C . VAL A 1 275 ? -8.472 7.790 25.859 1.00 95.25 275 VAL A C 1
ATOM 2232 O O . VAL A 1 275 ? -9.596 7.492 26.258 1.00 95.25 275 VAL A O 1
ATOM 2235 N N . GLN A 1 276 ? -7.354 7.315 26.399 1.00 95.19 276 GLN A N 1
ATOM 2236 C CA . GLN A 1 276 ? -7.333 6.382 27.522 1.00 95.19 276 GLN A CA 1
ATOM 2237 C C . GLN A 1 276 ? -6.499 6.981 28.645 1.00 95.19 276 GLN A C 1
ATOM 2239 O O . GLN A 1 276 ? -5.309 7.235 28.471 1.00 95.19 276 GLN A O 1
ATOM 2244 N N . TRP A 1 277 ? -7.099 7.220 29.809 1.00 96.19 277 TRP A N 1
ATOM 2245 C CA . TRP A 1 277 ? -6.315 7.620 30.972 1.00 96.19 277 TRP A CA 1
ATOM 2246 C C . TRP A 1 277 ? -5.573 6.407 31.537 1.00 96.19 277 TRP A C 1
ATOM 2248 O O . TRP A 1 277 ? -6.142 5.324 31.678 1.00 96.19 277 TRP A O 1
ATOM 2258 N N . THR A 1 278 ? -4.297 6.597 31.863 1.00 94.75 278 THR A N 1
ATOM 2259 C CA . THR A 1 278 ? -3.424 5.537 32.394 1.00 94.75 278 THR A CA 1
ATOM 2260 C C . THR A 1 278 ? -3.571 5.332 33.904 1.00 94.75 278 THR A C 1
ATOM 2262 O O . THR A 1 278 ? -2.942 4.441 34.470 1.00 94.75 278 THR A O 1
ATOM 2265 N N . GLY A 1 279 ? -4.344 6.189 34.583 1.00 94.62 279 GLY A N 1
ATOM 2266 C CA . GLY A 1 279 ? -4.383 6.273 36.047 1.00 94.62 279 GLY A CA 1
ATOM 2267 C C . GLY A 1 279 ? -3.200 7.035 36.652 1.00 94.62 279 GLY A C 1
ATOM 2268 O O . GLY A 1 279 ? -3.222 7.356 37.837 1.00 94.62 279 GLY A O 1
ATOM 2269 N N . SER A 1 280 ? -2.180 7.358 35.851 1.00 96.25 280 SER A N 1
ATOM 2270 C CA . SER A 1 280 ? -0.986 8.069 36.299 1.00 96.25 280 SER A CA 1
ATOM 2271 C C . SER A 1 280 ? -1.176 9.584 36.207 1.00 96.25 280 SER A C 1
ATOM 2273 O O . SER A 1 280 ? -1.738 10.106 35.235 1.00 96.25 280 SER A O 1
ATOM 2275 N N . VAL A 1 281 ? -0.634 10.287 37.200 1.00 97.00 281 VAL A N 1
ATOM 2276 C CA . VAL A 1 281 ? -0.504 11.751 37.246 1.00 97.00 281 VAL A CA 1
ATOM 2277 C C . VAL A 1 281 ? 0.965 12.146 37.347 1.00 97.00 281 VAL A C 1
ATOM 2279 O O . VAL A 1 281 ? 1.757 11.375 37.887 1.00 97.00 281 VAL A O 1
ATOM 2282 N N . VAL A 1 282 ? 1.338 13.302 36.795 1.00 96.56 282 VAL A N 1
ATOM 2283 C CA . VAL A 1 282 ? 2.685 13.882 36.878 1.00 96.56 282 VAL A CA 1
ATOM 2284 C C . VAL A 1 282 ? 2.644 15.394 36.609 1.00 96.56 282 VAL A C 1
ATOM 2286 O O . VAL A 1 282 ? 2.250 15.837 35.530 1.00 96.56 282 VAL A O 1
ATOM 2289 N N . GLU A 1 283 ? 3.071 16.198 37.582 1.00 95.06 283 GLU A N 1
ATOM 2290 C CA . GLU A 1 283 ? 3.046 17.663 37.483 1.00 95.06 283 GLU A CA 1
ATOM 2291 C C . GLU A 1 283 ? 4.250 18.235 36.726 1.00 95.06 283 GLU A C 1
ATOM 2293 O O . GLU A 1 283 ? 5.386 17.781 36.878 1.00 95.06 283 GLU A O 1
ATOM 2298 N N . GLY A 1 284 ? 4.013 19.291 35.941 1.00 93.88 284 GLY A N 1
ATOM 2299 C CA . GLY A 1 284 ? 5.074 20.088 35.306 1.00 93.88 284 GLY A CA 1
ATOM 2300 C C . GLY A 1 284 ? 5.550 19.591 33.935 1.00 93.88 284 GLY A C 1
ATOM 2301 O O . GLY A 1 284 ? 6.340 20.281 33.290 1.00 93.88 284 GLY A O 1
ATOM 2302 N N . TYR A 1 285 ? 5.024 18.463 33.448 1.00 96.25 285 TYR A N 1
ATOM 2303 C CA . TYR A 1 285 ? 5.390 17.858 32.153 1.00 96.25 285 TYR A CA 1
ATOM 2304 C C . TYR A 1 285 ? 4.307 18.018 31.075 1.00 96.25 285 TYR A C 1
ATOM 2306 O O . TYR A 1 285 ? 4.375 17.376 30.024 1.00 96.25 285 TYR A O 1
ATOM 2314 N N . ASN A 1 286 ? 3.320 18.888 31.317 1.00 97.00 286 ASN A N 1
ATOM 2315 C CA . ASN A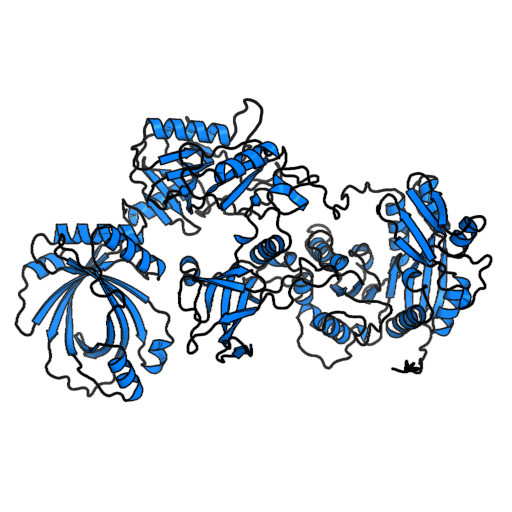 1 286 ? 2.234 19.166 30.379 1.00 97.00 286 ASN A CA 1
ATOM 2316 C C . ASN A 1 286 ? 2.761 19.541 28.989 1.00 97.00 286 ASN A C 1
ATOM 2318 O O . ASN A 1 286 ? 3.619 20.412 28.827 1.00 97.00 286 ASN A O 1
ATOM 2322 N N . GLY A 1 287 ? 2.196 18.872 27.994 1.00 97.06 287 GLY A N 1
ATOM 2323 C CA . GLY A 1 287 ? 2.529 18.965 26.588 1.00 97.06 287 GLY A CA 1
ATOM 2324 C C . GLY A 1 287 ? 3.566 17.960 26.097 1.00 97.06 287 GLY A C 1
ATOM 2325 O O . GLY A 1 287 ? 3.793 17.896 24.897 1.00 97.06 287 GLY A O 1
ATOM 2326 N N . THR A 1 288 ? 4.168 17.153 26.972 1.00 98.06 288 THR A N 1
ATOM 2327 C CA . THR A 1 288 ? 5.059 16.071 26.523 1.00 98.06 288 THR A CA 1
ATOM 2328 C C . THR A 1 288 ? 4.278 15.053 25.691 1.00 98.06 288 THR A C 1
ATOM 2330 O O . THR A 1 288 ? 3.202 14.611 26.106 1.00 98.06 288 THR A O 1
ATOM 2333 N N . LEU A 1 289 ? 4.827 14.686 24.530 1.00 98.25 289 LEU A N 1
ATOM 2334 C CA . LEU A 1 289 ? 4.235 13.733 23.592 1.00 98.25 289 LEU A CA 1
ATOM 2335 C C . LEU A 1 289 ? 5.289 12.720 23.138 1.00 98.25 289 LEU A C 1
ATOM 2337 O O . LEU A 1 289 ? 6.279 13.098 22.504 1.00 98.25 289 LEU A O 1
ATOM 2341 N N . LEU A 1 290 ? 5.045 11.447 23.441 1.00 98.12 290 LEU A N 1
ATOM 2342 C CA . LEU A 1 290 ? 5.904 10.313 23.095 1.00 98.12 290 LEU A CA 1
ATOM 2343 C C . LEU A 1 290 ? 5.184 9.384 22.114 1.00 98.12 290 LEU A C 1
ATOM 2345 O O . LEU A 1 290 ? 3.956 9.289 22.149 1.00 98.12 290 LEU A O 1
ATOM 2349 N N . ASP A 1 291 ? 5.943 8.656 21.302 1.00 97.44 291 ASP A N 1
ATOM 2350 C CA . ASP A 1 291 ? 5.443 7.529 20.507 1.00 97.44 291 ASP A CA 1
ATOM 2351 C C . ASP A 1 291 ? 6.031 6.228 21.053 1.00 97.44 291 ASP A C 1
ATOM 2353 O O . ASP A 1 291 ? 7.176 6.179 21.518 1.00 97.44 291 ASP A O 1
ATOM 2357 N N . GLY A 1 292 ? 5.213 5.187 21.084 1.00 95.94 292 GLY A N 1
ATOM 2358 C CA . GLY A 1 292 ? 5.535 3.979 21.818 1.00 95.94 292 GLY A CA 1
ATOM 2359 C C . GLY A 1 292 ? 4.563 2.845 21.570 1.00 95.94 292 GLY A C 1
ATOM 2360 O O . GLY A 1 292 ? 3.568 2.957 20.849 1.00 95.94 292 GLY A O 1
ATOM 2361 N N . GLU A 1 293 ? 4.889 1.723 22.185 1.00 93.75 293 GLU A N 1
ATOM 2362 C CA . GLU A 1 293 ? 4.154 0.478 22.065 1.00 93.75 293 GLU A CA 1
ATOM 2363 C C . GLU A 1 293 ? 3.664 0.043 23.445 1.00 93.75 293 GLU A C 1
ATOM 2365 O O . GLU A 1 293 ? 4.444 -0.093 24.391 1.00 93.75 293 GLU A O 1
ATOM 2370 N N . HIS A 1 294 ? 2.350 -0.125 23.570 1.00 93.31 294 HIS A N 1
ATOM 2371 C CA . HIS A 1 294 ? 1.687 -0.581 24.779 1.00 93.31 294 HIS A CA 1
ATOM 2372 C C . HIS A 1 294 ? 1.488 -2.095 24.713 1.00 93.31 294 HIS A C 1
ATOM 2374 O O . HIS A 1 294 ? 0.709 -2.604 23.903 1.00 93.31 294 HIS A O 1
ATOM 2380 N N . VAL A 1 295 ? 2.192 -2.807 25.581 1.00 91.19 295 VAL A N 1
ATOM 2381 C CA . VAL A 1 295 ? 2.190 -4.260 25.676 1.00 91.19 295 VAL A CA 1
ATOM 2382 C C . VAL A 1 295 ? 1.338 -4.677 26.871 1.00 91.19 295 VAL A C 1
ATOM 2384 O O . VAL A 1 295 ? 1.572 -4.248 28.003 1.00 91.19 295 VAL A O 1
ATOM 2387 N N . ILE A 1 296 ? 0.339 -5.519 26.601 1.00 87.50 296 ILE A N 1
ATOM 2388 C CA . ILE A 1 296 ? -0.646 -5.979 27.595 1.00 87.50 296 ILE A CA 1
ATOM 2389 C C . ILE A 1 296 ? -0.495 -7.453 27.985 1.00 87.50 296 ILE A C 1
ATOM 2391 O O . ILE A 1 296 ? -1.144 -7.903 28.930 1.00 87.50 296 ILE A O 1
ATOM 2395 N N . HIS A 1 297 ? 0.368 -8.197 27.292 1.00 85.00 297 HIS A N 1
ATOM 2396 C CA . HIS A 1 297 ? 0.680 -9.590 27.598 1.00 85.00 297 HIS A CA 1
ATOM 2397 C C . HIS A 1 297 ? 2.192 -9.797 27.662 1.00 85.00 297 HIS A C 1
ATOM 2399 O O . HIS A 1 297 ? 2.926 -9.326 26.792 1.00 85.00 297 HIS A O 1
ATOM 2405 N N . SER A 1 298 ? 2.652 -10.506 28.689 1.00 83.75 298 SER A N 1
ATOM 2406 C CA . SER A 1 298 ? 4.018 -11.008 28.752 1.00 83.75 298 SER A CA 1
ATOM 2407 C C . SER A 1 298 ? 4.210 -12.141 27.749 1.00 83.75 298 SER A C 1
ATOM 2409 O O . SER A 1 298 ? 3.260 -12.655 27.145 1.00 83.75 298 SER A O 1
ATOM 2411 N N . ARG A 1 299 ? 5.454 -12.595 27.608 1.00 80.00 299 ARG A N 1
ATOM 2412 C CA . ARG A 1 299 ? 5.780 -13.767 26.790 1.00 80.00 299 ARG A CA 1
ATOM 2413 C C . ARG A 1 299 ? 5.020 -15.028 27.223 1.00 80.00 299 ARG A C 1
ATOM 2415 O O . ARG A 1 299 ? 4.630 -15.829 26.376 1.00 80.00 299 ARG A O 1
ATOM 2422 N N . ASN A 1 300 ? 4.752 -15.166 28.521 1.00 81.31 300 ASN A N 1
ATOM 2423 C CA . ASN A 1 300 ? 4.005 -16.286 29.100 1.00 81.31 300 ASN A CA 1
ATOM 2424 C C . ASN A 1 300 ? 2.479 -16.099 29.015 1.00 81.31 300 ASN A C 1
ATOM 2426 O O . ASN A 1 300 ? 1.729 -16.856 29.627 1.00 81.31 300 ASN A O 1
ATOM 2430 N N . LYS A 1 301 ? 2.011 -15.101 28.247 1.00 80.25 301 LYS A N 1
ATOM 2431 C CA . LYS A 1 301 ? 0.601 -14.695 28.112 1.00 80.25 301 LYS A CA 1
ATOM 2432 C C . LYS A 1 301 ? -0.031 -14.204 29.416 1.00 80.25 301 LYS A C 1
ATOM 2434 O O . LYS A 1 301 ? -1.253 -14.094 29.506 1.00 80.25 301 LYS A O 1
ATOM 2439 N N . GLU A 1 302 ? 0.785 -13.872 30.412 1.00 83.56 302 GLU A N 1
ATOM 2440 C CA . GLU A 1 302 ? 0.312 -13.223 31.629 1.00 83.56 302 GLU A CA 1
ATOM 2441 C C . GLU A 1 302 ? 0.009 -11.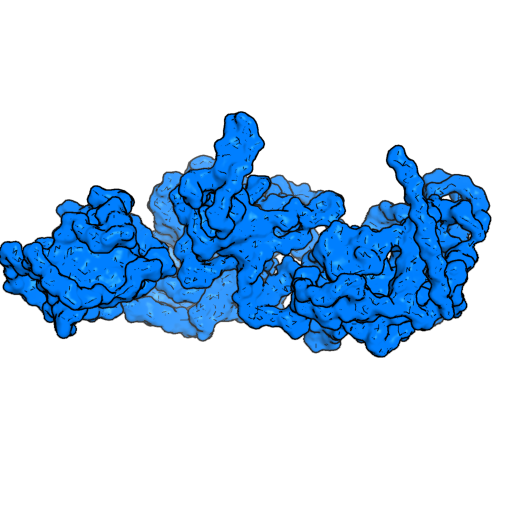757 31.338 1.00 83.56 302 GLU A C 1
ATOM 2443 O O . GLU A 1 302 ? 0.639 -11.131 30.487 1.00 83.56 302 GLU A O 1
ATOM 2448 N N . ARG A 1 303 ? -0.973 -11.185 32.028 1.00 81.19 303 ARG A N 1
ATOM 2449 C CA . ARG A 1 303 ? -1.366 -9.799 31.780 1.00 81.19 303 ARG A CA 1
ATOM 2450 C C . ARG A 1 303 ? -0.331 -8.846 32.372 1.00 81.19 303 ARG A C 1
ATOM 2452 O O . ARG A 1 303 ? -0.085 -8.874 33.574 1.00 81.19 303 ARG A O 1
ATOM 2459 N N . ILE A 1 304 ? 0.193 -7.951 31.544 1.00 86.94 304 ILE A N 1
ATOM 2460 C CA . ILE A 1 304 ? 1.059 -6.846 31.969 1.00 86.94 304 ILE A CA 1
ATOM 2461 C C . ILE A 1 304 ? 0.443 -5.504 31.558 1.00 86.94 304 ILE A C 1
ATOM 2463 O O . ILE A 1 304 ? -0.567 -5.449 30.860 1.00 86.94 304 ILE A O 1
ATOM 2467 N N . ASN A 1 305 ? 1.012 -4.408 32.049 1.00 89.50 305 ASN A N 1
ATOM 2468 C CA . ASN A 1 305 ? 0.612 -3.051 31.687 1.00 89.50 305 ASN A CA 1
ATOM 2469 C C . ASN A 1 305 ? 1.886 -2.229 31.497 1.00 89.50 305 ASN A C 1
ATOM 2471 O O . ASN A 1 305 ? 2.380 -1.613 32.446 1.00 89.50 305 ASN A O 1
ATOM 2475 N N . ALA A 1 306 ? 2.477 -2.328 30.307 1.00 92.62 306 ALA A N 1
ATOM 2476 C CA . ALA A 1 306 ? 3.785 -1.763 30.013 1.00 92.62 306 ALA A CA 1
ATOM 2477 C C . ALA A 1 306 ? 3.757 -0.940 28.727 1.00 92.62 306 ALA A C 1
ATOM 2479 O O . ALA A 1 306 ? 3.238 -1.376 27.706 1.00 92.62 306 ALA A O 1
ATOM 2480 N N . TYR A 1 307 ? 4.329 0.257 28.773 1.00 95.62 307 TYR A N 1
ATOM 2481 C CA . TYR A 1 307 ? 4.494 1.141 27.632 1.00 95.62 307 TYR A CA 1
ATOM 2482 C C . TYR A 1 307 ? 5.982 1.351 27.381 1.00 95.62 307 TYR A C 1
ATOM 2484 O O . TYR A 1 307 ? 6.685 1.940 28.207 1.00 95.62 307 TYR A O 1
ATOM 2492 N N . PHE A 1 308 ? 6.437 0.886 26.223 1.00 95.88 308 PHE A N 1
ATOM 2493 C CA . PHE A 1 308 ? 7.811 1.033 25.770 1.00 95.88 308 PHE A CA 1
ATOM 2494 C C . PHE A 1 308 ? 7.864 2.137 24.720 1.00 95.88 308 PHE A C 1
ATOM 2496 O O . PHE A 1 308 ? 7.435 1.956 23.578 1.00 95.88 308 PHE A O 1
ATOM 2503 N N . ALA A 1 309 ? 8.354 3.306 25.118 1.00 97.31 309 ALA A N 1
ATOM 2504 C CA . ALA A 1 309 ? 8.509 4.431 24.214 1.00 97.31 309 ALA A CA 1
ATOM 2505 C C . ALA A 1 309 ? 9.693 4.195 23.275 1.00 97.31 309 ALA A C 1
ATOM 2507 O O . ALA A 1 309 ? 10.761 3.759 23.704 1.00 97.31 309 ALA A O 1
ATOM 2508 N N . PHE A 1 310 ? 9.514 4.522 22.001 1.00 96.31 310 PHE A N 1
ATOM 2509 C CA . PHE A 1 310 ? 10.568 4.419 20.995 1.00 96.31 310 PHE A CA 1
ATOM 2510 C C . PHE A 1 310 ? 10.898 5.757 20.335 1.00 96.31 310 PHE A C 1
ATOM 2512 O O . PHE A 1 310 ? 11.875 5.832 19.597 1.00 96.31 310 PHE A O 1
ATOM 2519 N N . ASP A 1 311 ? 10.112 6.809 20.590 1.00 97.31 311 ASP A N 1
ATOM 2520 C CA . ASP A 1 311 ? 10.380 8.151 20.075 1.00 97.31 311 ASP A CA 1
ATOM 2521 C C . ASP A 1 311 ? 9.762 9.259 20.949 1.00 97.31 311 ASP A C 1
ATOM 2523 O O . ASP A 1 311 ? 8.829 9.023 21.723 1.00 97.31 311 ASP A O 1
ATOM 2527 N N . ILE A 1 312 ? 10.250 10.490 20.787 1.00 97.69 312 ILE A N 1
ATOM 2528 C CA . ILE A 1 312 ? 9.732 11.706 21.426 1.00 97.69 312 ILE A CA 1
ATOM 2529 C C . ILE A 1 312 ? 9.471 12.789 20.380 1.00 97.69 312 ILE A C 1
ATOM 2531 O O . ILE A 1 312 ? 10.317 13.093 19.541 1.00 97.69 312 ILE A O 1
ATOM 2535 N N . TYR A 1 313 ? 8.287 13.397 20.442 1.00 97.12 313 TYR A N 1
ATOM 2536 C CA . TYR A 1 313 ? 7.863 14.433 19.496 1.00 97.12 313 TYR A CA 1
ATOM 2537 C C . TYR A 1 313 ? 7.859 15.817 20.130 1.00 97.12 313 TYR A C 1
ATOM 2539 O O . TYR A 1 313 ? 8.351 16.772 19.532 1.00 97.12 313 TYR A O 1
ATOM 2547 N N . PHE A 1 314 ? 7.347 15.918 21.356 1.00 97.38 314 PHE A N 1
ATOM 2548 C CA . PHE A 1 314 ? 7.336 17.160 22.120 1.00 97.38 314 PHE A CA 1
ATOM 2549 C C . PHE A 1 314 ? 7.926 16.897 23.495 1.00 97.38 314 PHE A C 1
ATOM 2551 O O . PHE A 1 314 ? 7.473 15.999 24.206 1.00 97.38 314 PHE A O 1
ATOM 2558 N N . HIS A 1 315 ? 8.923 17.692 23.875 1.00 96.19 315 HIS A N 1
ATOM 2559 C CA . HIS A 1 315 ? 9.610 17.560 25.154 1.00 96.19 315 HIS A CA 1
ATOM 2560 C C . HIS A 1 315 ? 9.376 18.811 26.004 1.00 96.19 315 HIS A C 1
ATOM 2562 O O . HIS A 1 315 ? 9.720 19.931 25.609 1.00 96.19 315 HIS A O 1
ATOM 2568 N N . LYS A 1 316 ? 8.789 18.632 27.193 1.00 92.81 316 LYS A N 1
ATOM 2569 C CA . LYS A 1 316 ? 8.685 19.687 28.201 1.00 92.81 316 LYS A CA 1
ATOM 2570 C C . LYS A 1 316 ? 9.971 19.784 29.033 1.00 92.81 316 LYS A C 1
ATOM 2572 O O . LYS A 1 316 ? 10.152 19.056 30.002 1.00 92.81 316 LYS A O 1
ATOM 2577 N N . LEU A 1 317 ? 10.829 20.738 28.668 1.00 83.12 317 LEU A N 1
ATOM 2578 C CA . LEU A 1 317 ? 11.981 21.181 29.464 1.00 83.12 317 LEU A CA 1
ATOM 2579 C C . LEU A 1 317 ? 11.562 22.396 30.321 1.00 83.12 317 LEU A C 1
ATOM 2581 O O . LEU A 1 317 ? 10.494 22.398 30.933 1.00 83.12 317 LEU A O 1
ATOM 2585 N N . LYS A 1 318 ? 12.344 23.488 30.319 1.00 86.31 318 LYS A N 1
ATOM 2586 C CA . LYS A 1 318 ? 11.887 24.794 30.839 1.00 86.31 318 LYS A CA 1
ATOM 2587 C C . LYS A 1 318 ? 10.665 25.285 30.046 1.00 86.31 318 LYS A C 1
ATOM 2589 O O . LYS A 1 318 ? 9.614 25.599 30.608 1.00 86.31 318 LYS A O 1
ATOM 2594 N N . ALA A 1 319 ? 10.772 25.255 28.720 1.00 92.12 319 ALA A N 1
ATOM 2595 C CA . ALA A 1 319 ? 9.681 25.496 27.780 1.00 92.12 319 ALA A CA 1
ATOM 2596 C C . ALA A 1 319 ? 9.321 24.203 27.033 1.00 92.12 319 ALA A C 1
ATOM 2598 O O . ALA A 1 319 ? 10.108 23.256 27.007 1.00 92.12 319 ALA A O 1
ATOM 2599 N N . LEU A 1 320 ? 8.116 24.161 26.460 1.00 95.25 320 LEU A N 1
ATOM 2600 C CA . LEU A 1 320 ? 7.719 23.076 25.566 1.00 95.25 320 LEU A CA 1
ATOM 2601 C C . LEU A 1 320 ? 8.437 23.258 24.223 1.00 95.25 320 LEU A C 1
ATOM 2603 O O . LEU A 1 320 ? 8.394 24.353 23.664 1.00 95.25 320 LEU A O 1
ATOM 2607 N N . LYS A 1 321 ? 9.084 22.205 23.721 1.00 95.12 321 LYS A N 1
ATOM 2608 C CA . LYS A 1 321 ? 9.816 22.219 22.450 1.00 95.12 321 LYS A CA 1
ATOM 2609 C C . LYS A 1 321 ? 9.320 21.096 21.537 1.00 95.12 321 LYS A C 1
ATOM 2611 O O . LYS A 1 321 ? 9.212 19.957 21.989 1.00 95.12 321 LYS A O 1
ATOM 2616 N N . ASP A 1 322 ? 9.045 21.421 20.274 1.00 95.44 322 ASP A N 1
ATOM 2617 C CA . ASP A 1 322 ? 8.874 20.435 19.199 1.00 95.44 322 ASP A CA 1
ATOM 2618 C C . ASP A 1 322 ? 10.261 19.960 18.761 1.00 95.44 322 ASP A C 1
ATOM 2620 O O . ASP A 1 322 ? 11.095 20.766 18.343 1.00 95.44 322 ASP A O 1
ATOM 2624 N N . VAL A 1 323 ? 10.522 18.666 18.916 1.00 95.31 323 VAL A N 1
ATOM 2625 C CA . VAL A 1 323 ? 11.825 18.054 18.626 1.00 95.31 323 VAL A CA 1
ATOM 2626 C C . VAL A 1 323 ? 11.762 17.126 17.418 1.00 95.31 323 VAL A C 1
ATOM 2628 O O . VAL A 1 323 ? 12.763 16.507 17.080 1.00 95.31 323 VAL A O 1
ATOM 2631 N N . ARG A 1 324 ? 10.621 17.044 16.716 1.00 95.25 324 ARG A N 1
ATOM 2632 C CA . ARG A 1 324 ? 10.421 16.107 15.596 1.00 95.25 324 ARG A CA 1
ATOM 2633 C C . ARG A 1 324 ? 11.426 16.294 14.460 1.00 95.25 324 ARG A C 1
ATOM 2635 O O . ARG A 1 324 ? 11.735 15.325 13.780 1.00 95.25 324 ARG A O 1
ATOM 2642 N N . ALA A 1 325 ? 11.903 17.516 14.232 1.00 93.56 325 ALA A N 1
ATOM 2643 C CA . ALA A 1 325 ? 12.864 17.820 13.169 1.00 93.56 325 ALA A CA 1
ATOM 2644 C C . ALA A 1 325 ? 14.314 17.438 13.526 1.00 93.56 325 ALA A C 1
ATOM 2646 O O . ALA A 1 325 ? 15.179 17.465 12.656 1.00 93.56 325 ALA A O 1
ATOM 2647 N N . GLU A 1 326 ? 14.592 17.100 14.787 1.00 93.12 326 GLU A N 1
ATOM 2648 C CA . GLU A 1 326 ? 15.931 16.727 15.247 1.00 93.12 326 GLU A CA 1
ATOM 2649 C C . GLU A 1 326 ? 16.286 15.285 14.824 1.00 93.12 326 GLU A C 1
ATOM 2651 O O . GLU A 1 326 ? 15.383 14.450 14.661 1.00 93.12 326 GLU A O 1
ATOM 2656 N N . PRO A 1 327 ? 17.583 14.956 14.665 1.00 93.50 327 PRO A N 1
ATOM 2657 C CA . PRO A 1 327 ? 18.017 13.588 14.388 1.00 93.50 327 PRO A CA 1
ATOM 2658 C C . PRO A 1 327 ? 17.567 12.625 15.495 1.00 93.50 327 PRO A C 1
ATOM 2660 O O . PRO A 1 327 ? 17.397 13.005 16.660 1.00 93.50 327 PRO A O 1
ATOM 2663 N N . PHE A 1 328 ? 17.354 11.362 15.125 1.00 94.81 328 PHE A N 1
ATOM 2664 C CA . PHE A 1 328 ? 16.941 10.332 16.071 1.00 94.81 328 PHE A CA 1
ATOM 2665 C C . PHE A 1 328 ? 18.084 9.932 17.004 1.00 94.81 328 PHE A C 1
ATOM 2667 O O . PHE A 1 328 ? 17.925 9.975 18.222 1.00 94.81 328 PHE A O 1
ATOM 2674 N N . LEU A 1 329 ? 19.225 9.566 16.420 1.00 91.75 329 LEU A N 1
ATOM 2675 C CA . LEU A 1 329 ? 20.404 9.069 17.119 1.00 91.75 329 LEU A CA 1
ATOM 2676 C C . LEU A 1 329 ? 21.649 9.643 16.443 1.00 91.75 329 LEU A C 1
ATOM 2678 O O . LEU A 1 329 ? 21.770 9.575 15.225 1.00 91.75 329 LEU A O 1
ATOM 2682 N N . VAL A 1 330 ? 22.578 10.182 17.225 1.00 84.38 330 VAL A N 1
ATOM 2683 C CA . VAL A 1 330 ? 23.889 10.640 16.743 1.00 84.38 330 VAL A CA 1
ATOM 2684 C C . VAL A 1 330 ? 24.949 9.962 17.609 1.00 84.38 330 VAL A C 1
ATOM 2686 O O . VAL A 1 330 ? 24.727 9.768 18.801 1.00 84.38 330 VAL A O 1
ATOM 2689 N N . THR A 1 331 ? 26.065 9.536 17.019 1.00 70.00 331 THR A N 1
ATOM 2690 C CA . THR A 1 331 ? 27.135 8.804 17.729 1.00 70.00 331 THR A CA 1
ATOM 2691 C C . THR A 1 331 ? 28.051 9.703 18.564 1.00 70.00 331 THR A C 1
ATOM 2693 O O . THR A 1 331 ? 28.865 9.197 19.328 1.00 70.00 331 THR A O 1
ATOM 2696 N N . GLU A 1 332 ? 27.934 11.020 18.415 1.00 63.72 332 GLU A N 1
ATOM 2697 C CA . GLU A 1 332 ? 28.609 12.027 19.240 1.00 63.72 332 GLU A CA 1
ATOM 2698 C C . GLU A 1 332 ? 27.691 12.430 20.412 1.00 63.72 332 GLU A C 1
ATOM 2700 O O . GLU A 1 332 ? 26.476 12.267 20.299 1.00 63.72 332 GLU A O 1
ATOM 2705 N N . ASP A 1 333 ? 28.230 12.994 21.506 1.00 63.06 333 ASP A N 1
ATOM 2706 C CA . ASP A 1 333 ? 27.498 13.472 22.711 1.00 63.06 333 ASP A CA 1
ATOM 2707 C C . ASP A 1 333 ? 26.503 14.639 22.441 1.00 63.06 333 ASP A C 1
ATOM 2709 O O . ASP A 1 333 ? 26.184 15.456 23.309 1.00 63.06 333 ASP A O 1
ATOM 2713 N N . ALA A 1 334 ? 26.008 14.754 21.212 1.00 70.69 334 ALA A N 1
ATOM 2714 C CA . ALA A 1 334 ? 25.045 15.736 20.766 1.00 70.69 334 ALA A CA 1
ATOM 2715 C C . ALA A 1 334 ? 23.618 15.397 21.227 1.00 70.69 334 ALA A C 1
ATOM 2717 O O . ALA A 1 334 ? 23.167 14.249 21.234 1.00 70.69 334 ALA A O 1
ATOM 2718 N N . ASP A 1 335 ? 22.876 16.450 21.557 1.00 83.94 335 ASP A N 1
ATOM 2719 C CA . ASP A 1 335 ? 21.460 16.408 21.915 1.00 83.94 335 ASP A CA 1
ATOM 2720 C C . ASP A 1 335 ? 20.620 15.888 20.728 1.00 83.94 335 ASP A C 1
ATOM 2722 O O . ASP A 1 335 ? 20.678 16.441 19.628 1.00 83.94 335 ASP A O 1
ATOM 2726 N N . ASN A 1 336 ? 19.864 14.807 20.933 1.00 92.75 336 ASN A N 1
ATOM 2727 C CA . ASN A 1 336 ? 19.088 14.115 19.899 1.00 92.75 336 ASN A CA 1
ATOM 2728 C C . ASN A 1 336 ? 17.787 13.545 20.484 1.00 92.75 336 ASN A C 1
ATOM 2730 O O . ASN A 1 336 ? 17.591 13.531 21.702 1.00 92.75 336 ASN A O 1
ATOM 2734 N N . ARG A 1 337 ? 16.862 13.073 19.638 1.00 95.56 337 ARG A N 1
ATOM 2735 C CA . ARG A 1 337 ? 15.562 12.584 20.134 1.00 95.56 337 ARG A CA 1
ATOM 2736 C C . ARG A 1 337 ? 15.701 11.381 21.069 1.00 95.56 337 ARG A C 1
ATOM 2738 O O . ARG A 1 337 ? 14.980 11.327 22.060 1.00 95.56 337 ARG A O 1
ATOM 2745 N N . TYR A 1 338 ? 16.627 10.456 20.821 1.00 95.62 338 TYR A N 1
ATOM 2746 C CA . TYR A 1 338 ? 16.798 9.277 21.673 1.00 95.62 338 TYR A CA 1
ATOM 2747 C C . TYR A 1 338 ? 17.322 9.623 23.077 1.00 95.62 338 TYR A C 1
ATOM 2749 O O . TYR A 1 338 ? 16.771 9.135 24.066 1.00 95.62 338 TYR A O 1
ATOM 2757 N N . SER A 1 339 ? 18.315 10.512 23.200 1.00 93.88 339 SER A N 1
ATOM 2758 C CA . SER A 1 339 ? 18.805 10.972 24.510 1.00 93.88 339 SER A CA 1
ATOM 2759 C C . SER A 1 339 ? 17.764 11.818 25.253 1.00 93.88 339 SER A C 1
ATOM 2761 O O . SER A 1 339 ? 17.571 11.654 26.458 1.00 93.88 339 SER A O 1
ATOM 2763 N N . ARG A 1 340 ? 16.999 12.655 24.537 1.00 95.00 340 ARG A N 1
ATOM 2764 C CA . ARG A 1 340 ? 15.854 13.387 25.108 1.00 95.00 340 ARG A CA 1
ATOM 2765 C C . ARG A 1 340 ? 14.739 12.475 25.599 1.00 95.00 340 ARG A C 1
ATOM 2767 O O . ARG A 1 340 ? 14.103 12.798 26.597 1.00 95.00 340 ARG A O 1
ATOM 2774 N N . LEU A 1 341 ? 14.462 11.389 24.881 1.00 96.50 341 LEU A N 1
ATOM 2775 C CA . LEU A 1 341 ? 13.447 10.414 25.263 1.00 96.50 341 LEU A CA 1
ATOM 2776 C C . LEU A 1 341 ? 13.807 9.751 26.598 1.00 96.50 341 LEU A C 1
ATOM 2778 O O . LEU A 1 341 ? 12.945 9.649 27.470 1.00 96.50 341 LEU A O 1
ATOM 2782 N N . GLN A 1 342 ? 15.075 9.363 26.766 1.00 95.44 342 GLN A N 1
ATOM 2783 C CA . GLN A 1 342 ? 15.598 8.810 28.020 1.00 95.44 342 GLN A CA 1
ATOM 2784 C C . GLN A 1 342 ? 15.458 9.811 29.167 1.00 95.44 342 GLN A C 1
ATOM 2786 O O . GLN A 1 342 ? 14.810 9.511 30.167 1.00 95.44 342 GLN A O 1
ATOM 2791 N N . ASP A 1 343 ? 15.944 11.039 28.971 1.00 94.06 343 ASP A N 1
ATOM 2792 C CA . ASP A 1 343 ? 15.839 12.111 29.966 1.00 94.06 343 ASP A CA 1
ATOM 2793 C C . ASP A 1 343 ? 14.382 12.402 30.372 1.00 94.06 343 ASP A C 1
ATOM 2795 O O . ASP A 1 343 ? 14.073 12.552 31.558 1.00 94.06 343 ASP A O 1
ATOM 2799 N N . ALA A 1 344 ? 13.467 12.453 29.399 1.00 95.88 344 ALA A N 1
ATOM 2800 C CA . ALA A 1 344 ? 12.050 12.679 29.653 1.00 95.88 344 ALA A CA 1
ATOM 2801 C C . ALA A 1 344 ? 11.436 11.545 30.486 1.00 95.88 344 ALA A C 1
ATOM 2803 O O . ALA A 1 344 ? 10.717 11.817 31.450 1.00 95.88 344 ALA A O 1
ATOM 2804 N N . ILE A 1 345 ? 11.719 10.286 30.137 1.00 96.75 345 ILE A N 1
ATOM 2805 C CA . ILE A 1 345 ? 11.172 9.123 30.839 1.00 96.75 345 ILE A CA 1
ATOM 2806 C C . ILE A 1 345 ? 11.729 9.010 32.255 1.00 96.75 345 ILE A C 1
ATOM 2808 O O . ILE A 1 345 ? 10.932 8.837 33.176 1.00 96.75 345 ILE A O 1
ATOM 2812 N N . ASP A 1 346 ? 13.032 9.196 32.462 1.00 96.06 346 ASP A N 1
ATOM 2813 C CA . ASP A 1 346 ? 13.644 9.156 33.795 1.00 96.06 346 ASP A CA 1
ATOM 2814 C C . ASP A 1 346 ? 13.023 10.209 34.720 1.00 96.06 346 ASP A C 1
ATOM 2816 O O . ASP A 1 346 ? 12.587 9.918 35.840 1.00 96.06 346 ASP A O 1
ATOM 2820 N N . LYS A 1 347 ? 12.888 11.442 34.220 1.00 95.31 347 LYS A N 1
ATOM 2821 C CA . LYS A 1 347 ? 12.290 12.557 34.964 1.00 95.31 347 LYS A CA 1
ATOM 2822 C C . LYS A 1 347 ? 10.807 12.350 35.262 1.00 95.31 347 LYS A C 1
ATOM 2824 O O . LYS A 1 347 ? 10.350 12.728 36.342 1.00 95.31 347 LYS A O 1
ATOM 2829 N N . VAL A 1 348 ? 10.051 11.782 34.322 1.00 96.19 348 VAL A N 1
ATOM 2830 C CA . VAL A 1 348 ? 8.628 11.474 34.511 1.00 96.19 348 VAL A CA 1
ATOM 2831 C C . VAL A 1 348 ? 8.457 10.313 35.494 1.00 96.19 348 VAL A C 1
ATOM 2833 O O . VAL A 1 348 ? 7.649 10.421 36.417 1.00 96.19 348 VAL A O 1
ATOM 2836 N N . ASN A 1 349 ? 9.242 9.240 35.370 1.00 96.88 349 ASN A N 1
ATOM 2837 C CA . ASN A 1 349 ? 9.222 8.095 36.286 1.00 96.88 349 ASN A CA 1
ATOM 2838 C C . ASN A 1 349 ? 9.561 8.487 37.727 1.00 96.88 349 ASN A C 1
ATOM 2840 O O . ASN A 1 349 ? 8.941 7.966 38.648 1.00 96.88 349 ASN A O 1
ATOM 2844 N N . ALA A 1 350 ? 10.468 9.446 37.928 1.00 96.00 350 ALA A N 1
ATOM 2845 C CA . ALA A 1 350 ? 10.839 9.925 39.259 1.00 96.00 350 ALA A CA 1
ATOM 2846 C C . ALA A 1 350 ? 9.703 10.642 40.019 1.00 96.00 350 ALA A C 1
ATOM 2848 O O . ALA A 1 350 ? 9.797 10.808 41.234 1.00 96.00 350 ALA A O 1
ATOM 2849 N N . LYS A 1 351 ? 8.655 11.110 39.325 1.00 95.81 351 LYS A N 1
ATOM 2850 C CA . LYS A 1 351 ? 7.593 11.948 39.916 1.00 95.81 351 LYS A CA 1
ATOM 2851 C C . LYS A 1 351 ? 6.181 11.403 39.750 1.00 95.81 351 LYS A C 1
ATOM 2853 O O . LYS A 1 351 ? 5.288 11.821 40.483 1.00 95.81 351 LYS A O 1
ATOM 2858 N N . ARG A 1 352 ? 5.945 10.545 38.758 1.00 95.56 352 ARG A N 1
ATOM 2859 C CA . ARG A 1 352 ? 4.594 10.088 38.435 1.00 95.56 352 ARG A CA 1
ATOM 2860 C C . ARG A 1 352 ? 4.061 9.077 39.445 1.00 95.56 352 ARG A C 1
ATOM 2862 O O . ARG A 1 352 ? 4.819 8.373 40.104 1.00 95.56 352 ARG A O 1
ATOM 2869 N N . THR A 1 353 ? 2.744 8.899 39.466 1.00 94.50 353 THR A N 1
ATOM 2870 C CA . THR A 1 353 ? 2.121 7.739 40.123 1.00 94.50 353 THR A CA 1
ATOM 2871 C C . THR A 1 353 ? 2.324 6.462 39.284 1.00 94.50 353 THR A C 1
ATOM 2873 O O . THR A 1 353 ? 1.858 6.410 38.145 1.00 94.50 353 THR A O 1
ATOM 2876 N N . PRO A 1 354 ? 2.984 5.406 39.794 1.00 91.88 354 PRO A N 1
ATOM 2877 C CA . PRO A 1 354 ? 3.386 4.257 38.980 1.00 91.88 354 PRO A CA 1
ATOM 2878 C C . PRO A 1 354 ? 2.254 3.228 38.777 1.00 91.88 354 PRO A C 1
ATOM 2880 O O . PRO A 1 354 ? 2.277 2.145 39.351 1.00 91.88 354 PRO A O 1
ATOM 2883 N N . THR A 1 355 ? 1.251 3.541 37.946 1.00 93.31 355 THR A N 1
ATOM 2884 C CA . THR A 1 355 ? 0.124 2.626 37.626 1.00 93.31 355 THR A CA 1
ATOM 2885 C C . THR A 1 355 ? 0.401 1.643 36.476 1.00 93.31 355 THR A C 1
ATOM 2887 O O . THR A 1 355 ? -0.388 0.731 36.226 1.00 93.31 355 THR A O 1
ATOM 2890 N N . PHE A 1 356 ? 1.506 1.836 35.756 1.00 93.44 356 PHE A N 1
ATOM 2891 C CA . PHE A 1 356 ? 1.968 1.023 34.625 1.00 93.44 356 PHE A CA 1
ATOM 2892 C C . PHE A 1 356 ? 3.493 1.149 34.490 1.00 93.44 356 PHE A C 1
ATOM 2894 O O . PHE A 1 356 ? 4.074 2.105 35.018 1.00 93.44 356 PHE A O 1
ATOM 2901 N N . VAL A 1 357 ? 4.145 0.226 33.782 1.00 94.19 357 VAL A N 1
ATOM 2902 C CA . VAL A 1 357 ? 5.583 0.308 33.464 1.00 94.19 357 VAL A CA 1
ATOM 2903 C C . VAL A 1 357 ? 5.785 1.293 32.313 1.00 94.19 357 VAL A C 1
ATOM 2905 O O . VAL A 1 357 ? 5.163 1.144 31.269 1.00 94.19 357 VAL A O 1
ATOM 2908 N N . LEU A 1 358 ? 6.644 2.296 32.493 1.00 96.38 358 LEU A N 1
ATOM 2909 C CA . LEU A 1 358 ? 7.019 3.261 31.457 1.00 96.38 358 LEU A CA 1
ATOM 2910 C C . LEU A 1 358 ? 8.528 3.171 31.264 1.00 96.38 358 LEU A C 1
ATOM 2912 O O . LEU A 1 358 ? 9.264 3.492 32.195 1.00 96.38 358 LEU A O 1
ATOM 2916 N N . ASP A 1 359 ? 8.967 2.736 30.088 1.00 95.50 359 ASP A N 1
ATOM 2917 C CA . ASP A 1 359 ? 10.386 2.515 29.799 1.00 95.50 359 ASP A CA 1
ATOM 2918 C C . ASP A 1 359 ? 10.727 2.861 28.340 1.00 95.50 359 ASP A C 1
ATOM 2920 O O . ASP A 1 359 ? 9.837 3.052 27.507 1.00 95.50 359 ASP A O 1
ATOM 2924 N N . VAL A 1 360 ? 12.018 2.967 28.030 1.00 95.25 360 VAL A N 1
ATOM 2925 C CA . VAL A 1 360 ? 12.551 3.298 26.702 1.00 95.25 360 VAL A CA 1
ATOM 2926 C C . VAL A 1 360 ? 12.987 2.019 25.985 1.00 95.25 360 VAL A C 1
ATOM 2928 O O . VAL A 1 360 ? 13.717 1.200 26.546 1.00 95.25 360 VAL A O 1
ATOM 2931 N N . LYS A 1 361 ? 12.608 1.848 24.712 1.00 93.94 361 LYS A N 1
ATOM 2932 C CA . LYS A 1 361 ? 13.178 0.786 23.867 1.00 93.94 361 LYS A CA 1
ATOM 2933 C C . LYS A 1 361 ? 14.670 1.012 23.663 1.00 93.94 361 LYS A C 1
ATOM 2935 O O . LYS A 1 361 ? 15.106 2.121 23.366 1.00 93.94 361 LYS A O 1
ATOM 2940 N N . LYS A 1 362 ? 15.461 -0.055 23.772 1.00 93.25 362 LYS A N 1
ATOM 2941 C CA . LYS A 1 362 ? 16.910 0.028 23.573 1.00 93.25 362 LYS A CA 1
ATOM 2942 C C . LYS A 1 362 ? 17.227 0.005 22.082 1.00 93.25 362 LYS A C 1
ATOM 2944 O O . LYS A 1 362 ? 16.940 -0.976 21.399 1.00 93.25 362 LYS A O 1
ATOM 2949 N N . PHE A 1 363 ? 17.850 1.076 21.603 1.00 94.88 363 PHE A N 1
ATOM 2950 C CA . PHE A 1 363 ? 18.342 1.192 20.235 1.00 94.88 363 PHE A CA 1
ATOM 2951 C C . PHE A 1 363 ? 19.854 0.983 20.163 1.00 94.88 363 PHE A C 1
ATOM 2953 O O . PHE A 1 363 ? 20.606 1.444 21.022 1.00 94.88 363 PHE A O 1
ATOM 2960 N N . MET A 1 364 ? 20.292 0.311 19.101 1.00 94.62 364 MET A N 1
ATOM 2961 C CA . MET A 1 364 ? 21.698 0.138 18.737 1.00 94.62 364 MET A CA 1
ATOM 2962 C C . MET A 1 364 ? 21.926 0.638 17.313 1.00 94.62 364 MET A C 1
ATOM 2964 O O . MET A 1 364 ? 21.008 0.589 16.502 1.00 94.62 364 MET A O 1
ATOM 2968 N N . VAL A 1 365 ? 23.146 1.043 16.958 1.00 95.62 365 VAL A N 1
ATOM 2969 C CA . VAL A 1 365 ? 23.491 1.255 15.541 1.00 95.62 365 VAL A CA 1
ATOM 2970 C C . VAL A 1 365 ? 23.292 -0.059 14.777 1.00 95.62 365 VAL A C 1
ATOM 2972 O O . VAL A 1 365 ? 23.697 -1.131 15.242 1.00 95.62 365 VAL A O 1
ATOM 2975 N N . CYS A 1 366 ? 22.636 0.003 13.620 1.00 95.62 366 CYS A N 1
ATOM 2976 C CA . CYS A 1 366 ? 22.328 -1.165 12.807 1.00 95.62 366 CYS A CA 1
ATOM 2977 C C . CYS A 1 366 ? 23.599 -1.721 12.162 1.00 95.62 366 CYS A C 1
ATOM 2979 O O . CYS A 1 366 ? 24.198 -1.113 11.277 1.00 95.62 366 CYS A O 1
ATOM 2981 N N . THR A 1 367 ? 23.988 -2.913 12.597 1.00 95.38 367 THR A N 1
ATOM 2982 C CA . THR A 1 367 ? 25.089 -3.721 12.073 1.00 95.38 367 THR A CA 1
ATOM 2983 C C . THR A 1 367 ? 24.622 -5.173 12.026 1.00 95.38 367 THR A C 1
ATOM 2985 O O . THR A 1 367 ? 23.649 -5.543 12.690 1.00 95.38 367 THR A O 1
ATOM 2988 N N . HIS A 1 368 ? 25.335 -6.029 11.300 1.00 94.50 368 HIS A N 1
ATOM 2989 C CA . HIS A 1 368 ? 25.080 -7.469 11.348 1.00 94.50 368 HIS A CA 1
ATOM 2990 C C . HIS A 1 368 ? 25.154 -8.026 12.781 1.00 94.50 368 HIS A C 1
ATOM 2992 O O . HIS A 1 368 ? 24.317 -8.836 13.178 1.00 94.50 368 HIS A O 1
ATOM 2998 N N . ALA A 1 369 ? 26.105 -7.537 13.586 1.00 95.38 369 ALA A N 1
ATOM 2999 C CA . ALA A 1 369 ? 26.285 -7.957 14.973 1.00 95.38 369 ALA A CA 1
ATOM 3000 C C . ALA A 1 369 ? 25.120 -7.527 15.878 1.00 95.38 369 ALA A C 1
ATOM 3002 O O . ALA A 1 369 ? 24.635 -8.340 16.663 1.00 95.38 369 ALA A O 1
ATOM 3003 N N . SER A 1 370 ? 24.630 -6.288 15.752 1.00 96.00 370 SER A N 1
ATOM 3004 C CA . SER A 1 370 ? 23.488 -5.822 16.552 1.00 96.00 370 SER A CA 1
ATOM 3005 C C . SER A 1 370 ? 22.182 -6.508 16.148 1.00 96.00 370 SER A C 1
ATOM 3007 O O . SER A 1 370 ? 21.411 -6.898 17.023 1.00 96.00 370 SER A O 1
ATOM 3009 N N . CYS A 1 371 ? 21.971 -6.768 14.851 1.00 95.25 371 CYS A N 1
ATOM 3010 C CA . CYS A 1 371 ? 20.850 -7.593 14.390 1.00 95.25 371 CYS A CA 1
ATOM 3011 C C . CYS A 1 371 ? 20.924 -9.004 14.987 1.00 95.25 371 CYS A C 1
ATOM 3013 O O . CYS A 1 371 ? 19.938 -9.497 15.531 1.00 95.25 371 CYS A O 1
ATOM 3015 N N . LYS A 1 372 ? 22.107 -9.631 14.946 1.00 95.06 372 LYS A N 1
ATOM 3016 C CA . LYS A 1 372 ? 22.336 -10.964 15.516 1.00 95.06 372 LYS A CA 1
ATOM 3017 C C . LYS A 1 372 ? 22.046 -10.989 17.014 1.00 95.06 372 LYS A C 1
ATOM 3019 O O . LYS A 1 372 ? 21.305 -11.850 17.469 1.00 95.06 372 LYS A O 1
ATOM 3024 N N . GLN A 1 373 ? 22.553 -10.009 17.758 1.00 94.25 373 GLN A N 1
ATOM 3025 C CA . GLN A 1 373 ? 22.322 -9.896 19.196 1.00 94.25 373 GLN A CA 1
ATOM 3026 C C . GLN A 1 373 ? 20.828 -9.794 19.539 1.00 94.25 373 GLN A C 1
ATOM 3028 O O . GLN A 1 373 ? 20.369 -10.470 20.460 1.00 94.25 373 GLN A O 1
ATOM 3033 N N . LEU A 1 374 ? 20.062 -8.968 18.817 1.00 93.69 374 LEU A N 1
ATOM 3034 C CA . LEU A 1 374 ? 18.624 -8.801 19.060 1.00 93.69 374 LEU A CA 1
ATOM 3035 C C . LEU A 1 374 ? 17.831 -10.075 18.734 1.00 93.69 374 LEU A C 1
ATOM 3037 O O . LEU A 1 374 ? 16.975 -10.474 19.525 1.00 93.69 374 LEU A O 1
ATOM 3041 N N . LEU A 1 375 ? 18.144 -10.738 17.617 1.00 92.19 375 LEU A N 1
ATOM 3042 C CA . LEU A 1 375 ? 17.486 -11.980 17.195 1.00 92.19 375 LEU A CA 1
ATOM 3043 C C . LEU A 1 375 ? 17.837 -13.170 18.095 1.00 92.19 375 LEU A C 1
ATOM 3045 O O . LEU A 1 375 ? 16.986 -13.997 18.405 1.00 92.19 375 LEU A O 1
ATOM 3049 N N . GLU A 1 376 ? 19.080 -13.270 18.562 1.00 91.44 376 GLU A N 1
ATOM 3050 C CA . GLU A 1 376 ? 19.451 -14.286 19.548 1.00 91.44 376 GLU A CA 1
ATOM 3051 C C . GLU A 1 376 ? 18.744 -14.030 20.879 1.00 91.44 376 GLU A C 1
ATOM 3053 O O . GLU A 1 376 ? 18.242 -14.968 21.497 1.00 91.44 376 GLU A O 1
ATOM 3058 N N . LYS A 1 377 ? 18.646 -12.763 21.305 1.00 89.81 377 LYS A N 1
ATOM 3059 C CA . LYS A 1 377 ? 17.947 -12.389 22.537 1.00 89.81 377 LYS A CA 1
ATOM 3060 C C . LYS A 1 377 ? 16.444 -12.676 22.469 1.00 89.81 377 LYS A C 1
ATOM 3062 O O . LYS A 1 377 ? 15.886 -13.144 23.461 1.00 89.81 377 LYS A O 1
ATOM 3067 N N . SER A 1 378 ? 15.787 -12.462 21.326 1.00 86.12 378 SER A N 1
ATOM 3068 C CA . SER A 1 378 ? 14.355 -12.770 21.165 1.00 86.12 378 SER A CA 1
ATOM 3069 C C . SER A 1 378 ? 14.050 -14.269 21.292 1.00 86.12 378 SER A C 1
ATOM 3071 O O . SER A 1 378 ? 12.978 -14.652 21.764 1.00 86.12 378 SER A O 1
ATOM 3073 N N . LYS A 1 379 ? 15.017 -15.137 20.976 1.00 85.75 379 LYS A N 1
ATOM 3074 C CA . LYS A 1 379 ? 14.878 -16.601 21.057 1.00 85.75 379 LYS A CA 1
ATOM 3075 C C . LYS A 1 379 ? 15.113 -17.189 22.451 1.00 85.75 379 LYS A C 1
ATOM 3077 O O . LYS A 1 379 ? 14.787 -18.352 22.671 1.00 85.75 379 LYS A O 1
ATOM 3082 N N . ARG A 1 380 ? 15.658 -16.423 23.402 1.00 83.25 380 ARG A N 1
ATOM 3083 C CA . ARG A 1 380 ? 15.963 -16.930 24.755 1.00 83.25 380 ARG A CA 1
ATOM 3084 C C . ARG A 1 380 ? 14.688 -17.197 25.558 1.00 83.25 380 ARG A C 1
ATOM 3086 O O . ARG A 1 380 ? 13.800 -16.358 25.504 1.00 83.25 380 ARG A O 1
ATOM 3093 N N . PRO A 1 381 ? 14.581 -18.307 26.306 1.00 67.31 381 PRO A N 1
ATOM 3094 C CA . PRO A 1 381 ? 13.314 -18.746 26.899 1.00 67.31 381 PRO A CA 1
ATOM 3095 C C . PRO A 1 381 ? 12.894 -17.988 28.170 1.00 67.31 381 PRO A C 1
ATOM 3097 O O . PRO A 1 381 ? 11.709 -17.976 28.488 1.00 67.31 381 PRO A O 1
ATOM 3100 N N . THR A 1 382 ? 13.827 -17.372 28.899 1.00 66.56 382 THR A N 1
ATOM 3101 C CA . THR A 1 382 ? 13.584 -16.729 30.203 1.00 66.56 382 THR A CA 1
ATOM 3102 C C . THR A 1 382 ? 13.508 -15.205 30.089 1.00 66.56 382 THR A C 1
ATOM 3104 O O . THR A 1 382 ? 14.169 -14.603 29.242 1.00 66.56 382 THR A O 1
ATOM 3107 N N . GLU A 1 383 ? 12.720 -14.560 30.956 1.00 62.59 383 GLU A N 1
ATOM 3108 C CA . GLU A 1 383 ? 12.629 -13.090 31.021 1.00 62.59 383 GLU A CA 1
ATOM 3109 C C . GLU A 1 383 ? 13.931 -12.435 31.509 1.00 62.59 383 GLU A C 1
ATOM 3111 O O . GLU A 1 383 ? 14.243 -11.326 31.087 1.00 62.59 383 GLU A O 1
ATOM 3116 N N . GLU A 1 384 ? 14.718 -13.133 32.339 1.00 63.94 384 GLU A N 1
ATOM 3117 C CA . GLU A 1 384 ? 16.006 -12.641 32.855 1.00 63.94 384 GLU A CA 1
ATOM 3118 C C . GLU A 1 384 ? 17.052 -12.452 31.743 1.00 63.94 384 GLU A C 1
ATOM 3120 O O . GLU A 1 384 ? 17.839 -11.506 31.787 1.00 63.94 384 GLU A O 1
ATOM 3125 N N . ASP A 1 385 ? 17.014 -13.295 30.704 1.00 65.69 385 ASP A N 1
ATOM 3126 C CA . ASP A 1 385 ? 17.970 -13.251 29.594 1.00 65.69 385 ASP A CA 1
ATOM 3127 C C . ASP A 1 385 ? 17.374 -12.729 28.273 1.00 65.69 385 ASP A C 1
ATOM 3129 O O . ASP A 1 385 ? 18.130 -12.338 27.375 1.00 65.69 385 ASP A O 1
ATOM 3133 N N . GLY A 1 386 ? 16.043 -12.747 28.133 1.00 79.12 386 GLY A N 1
ATOM 3134 C CA . GLY A 1 386 ? 15.276 -12.414 26.928 1.00 79.12 386 GLY A CA 1
ATOM 3135 C C . GLY A 1 386 ? 14.527 -11.077 27.001 1.00 79.12 386 GLY A C 1
ATOM 3136 O O . GLY A 1 386 ? 14.920 -10.155 27.715 1.00 79.12 386 GLY A O 1
ATOM 3137 N N . PHE A 1 387 ? 13.472 -10.931 26.195 1.00 85.12 387 PHE A N 1
ATOM 3138 C CA . PHE A 1 387 ? 12.525 -9.813 26.298 1.00 85.12 387 PHE A CA 1
ATOM 3139 C C . PHE A 1 387 ? 11.288 -10.245 27.106 1.00 85.12 387 PHE A C 1
ATOM 3141 O O . PHE A 1 387 ? 10.872 -11.399 26.979 1.00 85.12 387 PHE A O 1
ATOM 3148 N N . PRO A 1 388 ? 10.665 -9.342 27.891 1.00 82.19 388 PRO A N 1
ATOM 3149 C CA . PRO A 1 388 ? 9.521 -9.684 28.747 1.00 82.19 388 PRO A CA 1
ATOM 3150 C C . PRO A 1 388 ? 8.208 -9.894 27.969 1.00 82.19 388 PRO A C 1
ATOM 3152 O O . PRO A 1 388 ? 7.153 -10.139 28.549 1.00 82.19 388 PRO A O 1
ATOM 3155 N N . TYR A 1 389 ? 8.247 -9.789 26.643 1.00 86.62 389 TYR A N 1
ATOM 3156 C CA . TYR A 1 389 ? 7.091 -9.858 25.758 1.00 86.62 389 TYR A CA 1
ATOM 3157 C C . TYR A 1 389 ? 7.443 -10.534 24.434 1.00 86.62 389 TYR A C 1
ATOM 3159 O O . TYR A 1 389 ? 8.617 -10.726 24.108 1.00 86.62 389 TYR A O 1
ATOM 3167 N N . HIS A 1 390 ? 6.410 -10.917 23.682 1.00 83.88 390 HIS A N 1
ATOM 3168 C CA . HIS A 1 390 ? 6.576 -11.519 22.364 1.00 83.88 390 HIS A CA 1
ATOM 3169 C C . HIS A 1 390 ? 7.171 -10.510 21.372 1.00 83.88 390 HIS A C 1
ATOM 3171 O O . HIS A 1 390 ? 6.789 -9.337 21.356 1.00 83.88 390 HIS A O 1
ATOM 3177 N N . ILE A 1 391 ? 8.116 -10.980 20.558 1.00 87.50 391 ILE A N 1
ATOM 3178 C CA . ILE A 1 391 ? 8.817 -10.201 19.535 1.00 87.50 391 ILE A CA 1
ATOM 3179 C C . ILE A 1 391 ? 8.430 -10.767 18.175 1.00 87.50 391 ILE A C 1
ATOM 3181 O O . ILE A 1 391 ? 8.598 -11.962 17.960 1.00 87.50 391 ILE A O 1
ATOM 3185 N N . ASP A 1 392 ? 7.952 -9.919 17.269 1.00 86.06 392 ASP A N 1
ATOM 3186 C CA . ASP A 1 392 ? 7.477 -10.306 15.930 1.00 86.06 392 ASP A CA 1
ATOM 3187 C C . ASP A 1 392 ? 8.351 -9.707 14.807 1.00 86.06 392 ASP A C 1
ATOM 3189 O O . ASP A 1 392 ? 7.908 -9.501 13.675 1.00 86.06 392 ASP A O 1
ATOM 3193 N N . GLY A 1 393 ? 9.601 -9.357 15.133 1.00 92.00 393 GLY A N 1
ATOM 3194 C CA . GLY A 1 393 ? 10.580 -8.858 14.171 1.00 92.00 393 GLY A CA 1
ATOM 3195 C C . GLY A 1 393 ? 11.506 -7.763 14.701 1.00 92.00 393 GLY A C 1
ATOM 3196 O O . GLY A 1 393 ? 11.787 -7.678 15.897 1.00 92.00 393 GLY A O 1
ATOM 3197 N N . LEU A 1 394 ? 11.990 -6.916 13.790 1.00 95.31 394 LEU A N 1
ATOM 3198 C CA . LEU A 1 394 ? 12.906 -5.801 14.063 1.00 95.31 394 LEU A CA 1
ATOM 3199 C C . LEU A 1 394 ? 12.391 -4.499 13.437 1.00 95.31 394 LEU A C 1
ATOM 3201 O O . LEU A 1 394 ? 11.731 -4.516 12.394 1.00 95.31 394 LEU A O 1
ATOM 3205 N N . ILE A 1 395 ? 12.740 -3.370 14.053 1.00 96.44 395 ILE A N 1
ATOM 3206 C CA . ILE A 1 395 ? 12.482 -2.017 13.547 1.00 96.44 395 ILE A CA 1
ATOM 3207 C C . ILE A 1 395 ? 13.809 -1.321 13.245 1.00 96.44 395 ILE A C 1
ATOM 3209 O O . ILE A 1 395 ? 14.737 -1.392 14.050 1.00 96.44 395 ILE A O 1
ATOM 3213 N N . PHE A 1 396 ? 13.870 -0.619 12.113 1.00 96.75 396 PHE A N 1
ATOM 3214 C CA . PHE A 1 396 ? 15.027 0.149 11.659 1.00 96.75 396 PHE A CA 1
ATOM 3215 C C . PHE A 1 396 ? 14.640 1.618 11.491 1.00 96.75 396 PHE A C 1
ATOM 3217 O O . PHE A 1 396 ? 14.034 2.006 10.491 1.00 96.75 396 PHE A O 1
ATOM 3224 N N . THR A 1 397 ? 15.027 2.443 12.458 1.00 95.69 397 THR A N 1
ATOM 3225 C CA . THR A 1 397 ? 14.747 3.881 12.474 1.00 95.69 397 THR A CA 1
ATOM 3226 C C . THR A 1 397 ? 15.942 4.639 11.896 1.00 95.69 397 THR A C 1
ATOM 3228 O O . THR A 1 397 ? 17.059 4.427 12.364 1.00 95.69 397 THR A O 1
ATOM 3231 N N . PRO A 1 398 ? 15.772 5.534 10.910 1.00 94.38 398 PRO A N 1
ATOM 3232 C CA . PRO A 1 398 ? 16.899 6.293 10.375 1.00 94.38 398 PRO A CA 1
ATOM 3233 C C . PRO A 1 398 ? 17.502 7.213 11.446 1.00 94.38 398 PRO A C 1
ATOM 3235 O O . PRO A 1 398 ? 16.768 7.882 12.173 1.00 94.38 398 PRO A O 1
ATOM 3238 N N . MET A 1 399 ? 18.833 7.261 11.533 1.00 93.75 399 MET A N 1
ATOM 3239 C CA . MET A 1 399 ? 19.535 7.981 12.605 1.00 93.75 399 MET A CA 1
ATOM 3240 C C . MET A 1 399 ? 19.540 9.501 12.401 1.00 93.75 399 MET A C 1
ATOM 3242 O O . MET A 1 399 ? 19.243 10.250 13.329 1.00 93.75 399 MET A O 1
ATOM 3246 N N . GLU A 1 400 ? 19.822 9.954 11.179 1.00 90.75 400 GLU A N 1
ATOM 3247 C CA . GLU A 1 400 ? 20.108 11.367 10.878 1.00 90.75 400 GLU A CA 1
ATOM 3248 C C . GLU A 1 400 ? 18.860 12.214 10.578 1.00 90.75 400 GLU A C 1
ATOM 3250 O O . GLU A 1 400 ? 18.918 13.441 10.608 1.00 90.75 400 GLU A O 1
ATOM 3255 N N . TYR A 1 401 ? 17.715 11.584 10.298 1.00 90.56 401 TYR A N 1
ATOM 3256 C CA . TYR A 1 401 ? 16.513 12.286 9.839 1.00 90.56 401 TYR A CA 1
ATOM 3257 C C . TYR A 1 401 ? 15.500 12.534 10.966 1.00 90.56 401 TYR A C 1
ATOM 3259 O O . TYR A 1 401 ? 15.323 11.720 11.878 1.00 90.56 401 TYR A O 1
ATOM 3267 N N . GLY A 1 402 ? 14.774 13.650 10.861 1.00 91.88 402 GLY A N 1
ATOM 3268 C CA . GLY A 1 402 ? 13.600 13.930 11.687 1.00 91.88 402 GLY A CA 1
ATOM 3269 C C . GLY A 1 402 ? 12.403 13.027 11.360 1.00 91.88 402 GLY A C 1
ATOM 3270 O O . GLY A 1 402 ? 12.375 12.324 10.347 1.00 91.88 402 GLY A O 1
ATOM 3271 N N . VAL A 1 403 ? 11.387 13.051 12.224 1.00 93.50 403 VAL A N 1
ATOM 3272 C CA . VAL A 1 403 ? 10.192 12.197 12.153 1.00 93.50 403 VAL A CA 1
ATOM 3273 C C . VAL A 1 403 ? 9.490 12.349 10.805 1.00 93.50 403 VAL A C 1
ATOM 3275 O O . VAL A 1 403 ? 8.930 13.399 10.483 1.00 93.50 403 VAL A O 1
ATOM 3278 N N . GLY A 1 404 ? 9.486 11.269 10.022 1.00 89.62 404 GLY A N 1
ATOM 3279 C CA . GLY A 1 404 ? 8.831 11.231 8.716 1.00 89.62 404 GLY A CA 1
ATOM 3280 C C . GLY A 1 404 ? 9.570 11.974 7.595 1.00 89.62 404 GLY A C 1
ATOM 3281 O O . GLY A 1 404 ? 8.998 12.179 6.523 1.00 89.62 404 GLY A O 1
ATOM 3282 N N . MET A 1 405 ? 10.821 12.384 7.822 1.00 88.94 405 MET A N 1
ATOM 3283 C CA . MET A 1 405 ? 11.655 13.062 6.830 1.00 88.94 405 MET A CA 1
ATOM 3284 C C . MET A 1 405 ? 12.472 12.056 6.007 1.00 88.94 405 MET A C 1
ATOM 3286 O O . MET A 1 405 ? 12.918 11.026 6.510 1.00 88.94 405 MET A O 1
ATOM 3290 N N . THR A 1 406 ? 12.668 12.371 4.726 1.00 80.50 406 THR A N 1
ATOM 3291 C CA . THR A 1 406 ? 13.537 11.617 3.795 1.00 80.50 406 THR A CA 1
ATOM 3292 C C . THR A 1 406 ? 14.689 12.470 3.261 1.00 80.50 406 THR A C 1
ATOM 3294 O O . THR A 1 406 ? 15.403 12.043 2.364 1.00 80.50 406 THR A O 1
ATOM 3297 N N . ASP A 1 407 ? 14.754 13.721 3.707 1.00 75.00 407 ASP A N 1
ATOM 3298 C CA . ASP A 1 407 ? 15.684 14.768 3.297 1.00 75.00 407 ASP A CA 1
ATOM 3299 C C . ASP A 1 407 ? 15.653 15.837 4.401 1.00 75.00 407 ASP A C 1
ATOM 3301 O O . ASP A 1 407 ? 14.590 16.066 4.993 1.00 75.00 407 ASP A O 1
ATOM 3305 N N . THR A 1 408 ? 16.789 16.464 4.689 1.00 65.75 408 THR A N 1
ATOM 3306 C CA . THR A 1 408 ? 16.944 17.513 5.703 1.00 65.75 408 THR A CA 1
ATOM 3307 C C . THR A 1 408 ? 16.200 18.800 5.348 1.00 65.75 408 THR A C 1
ATOM 3309 O O . THR A 1 408 ? 15.831 19.544 6.252 1.00 65.75 408 THR A O 1
ATOM 3312 N N . ASP A 1 409 ? 15.895 19.029 4.067 1.00 63.41 409 ASP A N 1
ATOM 3313 C CA . ASP A 1 409 ? 15.172 20.226 3.608 1.00 63.41 409 ASP A CA 1
ATOM 3314 C C . ASP A 1 409 ? 13.641 20.134 3.780 1.00 63.41 409 ASP A C 1
ATOM 3316 O O . ASP A 1 409 ? 12.914 21.116 3.592 1.00 63.41 409 ASP A O 1
ATOM 3320 N N . LYS A 1 410 ? 13.103 18.955 4.122 1.00 65.50 410 LYS A N 1
ATOM 3321 C CA . LYS A 1 410 ? 11.653 18.748 4.283 1.00 65.50 410 LYS A CA 1
ATOM 3322 C C . LYS A 1 410 ? 11.188 19.084 5.699 1.00 65.50 410 LYS A C 1
ATOM 3324 O O . LYS A 1 410 ? 11.797 18.695 6.683 1.00 65.50 410 LYS A O 1
ATOM 3329 N N . THR A 1 411 ? 10.028 19.725 5.819 1.00 79.38 411 THR A N 1
ATOM 3330 C CA . THR A 1 411 ? 9.415 20.008 7.123 1.00 79.38 411 THR A CA 1
ATOM 3331 C C . THR A 1 411 ? 8.638 18.812 7.674 1.00 79.38 411 THR A C 1
ATOM 3333 O O . THR A 1 411 ? 8.020 18.038 6.931 1.00 79.38 411 THR A O 1
ATOM 3336 N N . VAL A 1 412 ? 8.629 18.688 9.004 1.00 89.62 412 VAL A N 1
ATOM 3337 C CA . VAL A 1 412 ? 7.760 17.748 9.724 1.00 89.62 412 VAL A CA 1
ATOM 3338 C C . VAL A 1 412 ? 6.290 18.100 9.500 1.00 89.62 412 VAL A C 1
ATOM 3340 O O . VAL A 1 412 ? 5.929 19.261 9.295 1.00 89.62 412 VAL A O 1
ATOM 3343 N N . LYS A 1 413 ? 5.420 17.087 9.508 1.00 89.69 413 LYS A N 1
ATOM 3344 C CA . LYS A 1 413 ? 3.998 17.245 9.181 1.00 89.69 413 LYS A CA 1
ATOM 3345 C C . LYS A 1 413 ? 3.120 16.916 10.381 1.00 89.69 413 LYS A C 1
ATOM 3347 O O . LYS A 1 413 ? 3.294 15.887 11.025 1.00 89.69 413 LYS A O 1
ATOM 3352 N N . ASP A 1 414 ? 2.093 17.730 10.598 1.00 91.56 414 ASP A N 1
ATOM 3353 C CA . ASP A 1 414 ? 1.038 17.490 11.590 1.00 91.56 414 ASP A CA 1
ATOM 3354 C C . ASP A 1 414 ? 0.010 16.473 11.080 1.00 91.56 414 ASP A C 1
ATOM 3356 O O . ASP A 1 414 ? -1.189 16.702 11.121 1.00 91.56 414 ASP A O 1
ATOM 3360 N N . LYS A 1 415 ? 0.443 15.360 10.501 1.00 89.44 415 LYS A N 1
ATOM 3361 C CA . LYS A 1 415 ? -0.449 14.271 10.093 1.00 89.44 415 LYS A CA 1
ATOM 3362 C C . LYS A 1 415 ? 0.344 12.990 9.958 1.00 89.44 415 LYS A C 1
ATOM 3364 O O . LYS A 1 415 ? 1.522 13.032 9.612 1.00 89.44 415 LYS A O 1
ATOM 3369 N N . GLN A 1 416 ? -0.324 11.861 10.145 1.00 89.50 416 GLN A N 1
ATOM 3370 C CA . GLN A 1 416 ? 0.261 10.567 9.839 1.00 89.50 416 GLN A CA 1
ATOM 3371 C C . GLN A 1 416 ? 0.702 10.508 8.369 1.00 89.50 416 GLN A C 1
ATOM 3373 O O . GLN A 1 416 ? -0.055 10.822 7.446 1.00 89.50 416 GLN A O 1
ATOM 3378 N N . ILE A 1 417 ? 1.946 10.088 8.166 1.00 87.75 417 ILE A N 1
ATOM 3379 C CA . ILE A 1 417 ? 2.567 9.871 6.859 1.00 87.75 417 ILE A CA 1
ATOM 3380 C C . ILE A 1 417 ? 3.268 8.517 6.838 1.00 87.75 417 ILE A C 1
ATOM 3382 O O . ILE A 1 417 ? 3.549 7.949 7.889 1.00 87.75 417 ILE A O 1
ATOM 3386 N N . THR A 1 418 ? 3.544 7.987 5.650 1.00 86.62 418 THR A N 1
ATOM 3387 C CA . THR A 1 418 ? 4.521 6.902 5.504 1.00 86.62 418 THR A CA 1
ATOM 3388 C C . THR A 1 418 ? 5.920 7.494 5.635 1.00 86.62 418 THR A C 1
ATOM 3390 O O . THR A 1 418 ? 6.190 8.537 5.041 1.00 86.62 418 THR A O 1
ATOM 3393 N N . TRP A 1 419 ? 6.784 6.860 6.426 1.00 90.50 419 TRP A N 1
ATOM 3394 C CA . TRP A 1 419 ? 8.184 7.251 6.546 1.00 90.50 419 TRP A CA 1
ATOM 3395 C C . TRP A 1 419 ? 9.041 6.281 5.742 1.00 90.50 419 TRP A C 1
ATOM 3397 O O . TRP A 1 419 ? 9.370 5.199 6.215 1.00 90.50 419 TRP A O 1
ATOM 3407 N N . ASP A 1 420 ? 9.387 6.677 4.517 1.00 86.88 420 ASP A N 1
ATOM 3408 C CA . ASP A 1 420 ? 9.977 5.779 3.511 1.00 86.88 420 ASP A CA 1
ATOM 3409 C C . ASP A 1 420 ? 11.361 5.217 3.885 1.00 86.88 420 ASP A C 1
ATOM 3411 O O . ASP A 1 420 ? 11.826 4.269 3.261 1.00 86.88 420 ASP A O 1
ATOM 3415 N N . LEU A 1 421 ? 12.005 5.785 4.911 1.00 89.88 421 LEU A N 1
ATOM 3416 C CA . LEU A 1 421 ? 13.292 5.339 5.448 1.00 89.88 421 LEU A CA 1
ATOM 3417 C C . LEU A 1 421 ? 13.172 4.601 6.788 1.00 89.88 421 LEU A C 1
ATOM 3419 O O . LEU A 1 421 ? 14.198 4.216 7.334 1.00 89.88 421 LEU A O 1
ATOM 3423 N N . ASN A 1 422 ? 11.969 4.441 7.348 1.00 93.00 422 ASN A N 1
ATOM 3424 C CA . ASN A 1 422 ? 11.759 3.740 8.614 1.00 93.00 422 ASN A CA 1
ATOM 3425 C C . ASN A 1 422 ? 11.150 2.362 8.347 1.00 93.00 422 ASN A C 1
ATOM 3427 O O . ASN A 1 422 ? 9.993 2.250 7.920 1.00 93.00 422 ASN A O 1
ATOM 3431 N N . PHE A 1 423 ? 11.951 1.321 8.565 1.00 93.69 423 PHE A N 1
ATOM 3432 C CA . PHE A 1 423 ? 11.635 -0.024 8.109 1.00 93.69 423 PHE A CA 1
ATOM 3433 C C . PHE A 1 423 ? 11.189 -0.947 9.240 1.00 93.69 423 PHE A C 1
ATOM 3435 O O . PHE A 1 423 ? 11.655 -0.857 10.372 1.00 93.69 423 PHE A O 1
ATOM 3442 N N . LYS A 1 424 ? 10.320 -1.897 8.901 1.00 92.44 424 LYS A N 1
ATOM 3443 C CA . LYS A 1 424 ? 10.011 -3.075 9.711 1.00 92.44 424 LYS A CA 1
ATOM 3444 C C . LYS A 1 424 ? 10.449 -4.329 8.970 1.00 92.44 424 LYS A C 1
ATOM 3446 O O . LYS A 1 424 ? 10.182 -4.474 7.777 1.00 92.44 424 LYS A O 1
ATOM 3451 N N . TRP A 1 425 ? 11.065 -5.250 9.688 1.00 92.94 425 TRP A N 1
ATOM 3452 C CA . TRP A 1 425 ? 11.298 -6.610 9.226 1.00 92.94 425 TRP A CA 1
ATOM 3453 C C . TRP A 1 425 ? 10.490 -7.571 10.087 1.00 92.94 425 TRP A C 1
ATOM 3455 O O . TRP A 1 425 ? 10.406 -7.375 11.297 1.00 92.94 425 TRP A O 1
ATOM 3465 N N . LYS A 1 426 ? 9.914 -8.590 9.450 1.00 88.56 426 LYS A N 1
ATOM 3466 C CA . LYS A 1 426 ? 9.213 -9.702 10.089 1.00 88.56 426 LYS A CA 1
ATOM 3467 C C . LYS A 1 426 ? 9.699 -11.020 9.486 1.00 88.56 426 LYS A C 1
ATOM 3469 O O . LYS A 1 426 ? 10.036 -11.019 8.294 1.00 88.56 426 LYS A O 1
ATOM 3474 N N . PRO A 1 427 ? 9.680 -12.126 10.247 1.00 84.31 427 PRO A N 1
ATOM 3475 C CA . PRO A 1 427 ? 9.772 -13.464 9.677 1.00 84.31 427 PRO A CA 1
ATOM 3476 C C . PRO A 1 427 ? 8.777 -13.652 8.520 1.00 84.31 427 PRO A C 1
ATOM 3478 O O . PRO A 1 427 ? 7.687 -13.074 8.508 1.00 84.31 427 PRO A O 1
ATOM 3481 N N . ALA A 1 428 ? 9.183 -14.409 7.500 1.00 78.00 428 ALA A N 1
ATOM 3482 C CA . ALA A 1 428 ? 8.435 -14.536 6.247 1.00 78.00 428 ALA A CA 1
ATOM 3483 C C . ALA A 1 428 ? 7.020 -15.094 6.458 1.00 78.00 428 ALA A C 1
ATOM 3485 O O . ALA A 1 428 ? 6.061 -14.601 5.864 1.00 78.00 428 ALA A O 1
ATOM 3486 N N . ASP A 1 429 ? 6.929 -16.087 7.335 1.00 78.50 429 ASP A N 1
ATOM 3487 C CA . ASP A 1 429 ? 5.747 -16.827 7.765 1.00 78.50 429 ASP A CA 1
ATOM 3488 C C . ASP A 1 429 ? 4.769 -15.999 8.612 1.00 78.50 429 ASP A C 1
ATOM 3490 O O . ASP A 1 429 ? 3.599 -16.360 8.721 1.00 78.50 429 ASP A O 1
ATOM 3494 N N . GLU A 1 430 ? 5.204 -14.852 9.137 1.00 81.19 430 GLU A N 1
ATOM 3495 C CA . GLU A 1 430 ? 4.361 -13.920 9.896 1.00 81.19 430 GLU A CA 1
ATOM 3496 C C . GLU A 1 430 ? 3.773 -12.782 9.039 1.00 81.19 430 GLU A C 1
ATOM 3498 O O . GLU A 1 430 ? 3.093 -11.887 9.554 1.00 81.19 430 GLU A O 1
ATOM 3503 N N . ASN A 1 431 ? 4.027 -12.768 7.726 1.00 86.69 431 ASN A N 1
ATOM 3504 C CA . ASN A 1 431 ? 3.431 -11.768 6.843 1.00 86.69 431 ASN A CA 1
ATOM 3505 C C . ASN A 1 431 ? 1.972 -12.105 6.526 1.00 86.69 431 ASN A C 1
ATOM 3507 O O . ASN A 1 431 ? 1.647 -13.167 5.995 1.00 86.69 431 ASN A O 1
ATOM 3511 N N . THR A 1 432 ? 1.098 -11.134 6.773 1.00 92.19 432 THR A N 1
ATOM 3512 C CA . THR A 1 432 ? -0.338 -11.234 6.514 1.00 92.19 432 THR A CA 1
ATOM 3513 C C . THR A 1 432 ? -0.831 -10.068 5.661 1.00 92.19 432 THR A C 1
ATOM 3515 O O . THR A 1 432 ? -0.186 -9.016 5.554 1.00 92.19 432 THR A O 1
ATOM 3518 N N . ILE A 1 433 ? -1.980 -10.250 5.014 1.00 94.88 433 ILE A N 1
ATOM 3519 C CA . ILE A 1 433 ? -2.691 -9.193 4.291 1.00 94.88 433 ILE A CA 1
ATOM 3520 C C . ILE A 1 433 ? -4.154 -9.212 4.723 1.00 94.88 433 ILE A C 1
ATOM 3522 O O . ILE A 1 433 ? -4.791 -10.263 4.749 1.00 94.88 433 ILE A O 1
ATOM 3526 N N . ASP A 1 434 ? -4.698 -8.036 5.038 1.00 96.69 434 ASP A N 1
ATOM 3527 C CA . ASP A 1 434 ? -6.124 -7.898 5.329 1.00 96.69 434 ASP A CA 1
ATOM 3528 C C . ASP A 1 434 ? -6.910 -7.663 4.029 1.00 96.69 434 ASP A C 1
ATOM 3530 O O . ASP A 1 434 ? -6.783 -6.601 3.405 1.00 96.69 434 ASP A O 1
ATOM 3534 N N . PHE A 1 435 ? -7.754 -8.620 3.650 1.00 97.81 435 PHE A N 1
ATOM 3535 C CA . PHE A 1 435 ? -8.600 -8.562 2.458 1.00 97.81 435 PHE A CA 1
ATOM 3536 C C . PHE A 1 435 ? -10.060 -8.331 2.811 1.00 97.81 435 PHE A C 1
ATOM 3538 O O . PHE A 1 435 ? -10.546 -8.832 3.821 1.00 97.81 435 PHE A O 1
ATOM 3545 N N . LEU A 1 436 ? -10.788 -7.635 1.939 1.00 97.19 436 LEU A N 1
ATOM 3546 C CA . LEU A 1 436 ? -12.240 -7.757 1.904 1.00 97.19 436 LEU A CA 1
ATOM 3547 C C . LEU A 1 436 ? -12.579 -8.993 1.081 1.00 97.19 436 LEU A C 1
ATOM 3549 O O . LEU A 1 436 ? -12.094 -9.127 -0.043 1.00 97.19 436 LEU A O 1
ATOM 3553 N N . ILE A 1 437 ? -13.409 -9.876 1.628 1.00 96.00 437 ILE A N 1
ATOM 3554 C CA . ILE A 1 437 ? -13.747 -11.135 0.968 1.00 96.00 437 ILE A CA 1
ATOM 3555 C C . ILE A 1 437 ? -15.116 -11.084 0.285 1.00 96.00 437 ILE A C 1
ATOM 3557 O O . ILE A 1 437 ? -16.083 -10.541 0.820 1.00 96.00 437 ILE A O 1
ATOM 3561 N N . GLN A 1 438 ? -15.212 -11.690 -0.892 1.00 94.25 438 GLN A N 1
ATOM 3562 C CA . GLN A 1 438 ? -16.476 -12.119 -1.497 1.00 94.25 438 GLN A CA 1
ATOM 3563 C C . GLN A 1 438 ? -16.355 -13.602 -1.833 1.00 94.25 438 GLN A C 1
ATOM 3565 O O . GLN A 1 438 ? -15.255 -14.074 -2.084 1.00 94.25 438 GLN A O 1
ATOM 3570 N N . MET A 1 439 ? -17.444 -14.358 -1.815 1.00 89.00 439 MET A N 1
ATOM 3571 C CA . MET A 1 439 ? -17.401 -15.805 -2.048 1.00 89.00 439 MET A CA 1
ATOM 3572 C C . MET A 1 439 ? -18.518 -16.224 -2.989 1.00 89.00 439 MET A C 1
ATOM 3574 O O . MET A 1 439 ? -19.558 -15.570 -3.048 1.00 89.00 439 MET A O 1
ATOM 3578 N N . GLU A 1 440 ? -18.288 -17.302 -3.727 1.00 81.81 440 GLU A N 1
ATOM 3579 C CA . GLU A 1 440 ? -19.325 -17.911 -4.553 1.00 81.81 440 GLU A CA 1
ATOM 3580 C C . GLU A 1 440 ? -20.351 -18.652 -3.681 1.00 81.81 440 GLU A C 1
ATOM 3582 O O . GLU A 1 440 ? -20.011 -19.304 -2.687 1.00 81.81 440 GLU A O 1
ATOM 3587 N N . ASP A 1 441 ? -21.624 -18.599 -4.082 1.00 76.31 441 ASP A N 1
ATOM 3588 C CA . ASP A 1 441 ? -22.700 -19.298 -3.367 1.00 76.31 441 ASP A CA 1
ATOM 3589 C C . ASP A 1 441 ? -22.544 -20.824 -3.435 1.00 76.31 441 ASP A C 1
ATOM 3591 O O . ASP A 1 441 ? -23.005 -21.540 -2.547 1.00 76.31 441 ASP A O 1
ATOM 3595 N N . LYS A 1 442 ? -21.870 -21.330 -4.475 1.00 82.69 442 LYS A N 1
ATOM 3596 C CA . LYS A 1 442 ? -21.694 -22.761 -4.727 1.00 82.69 442 LYS A CA 1
ATOM 3597 C C . LYS A 1 442 ? -20.467 -23.313 -4.011 1.00 82.69 442 LYS A C 1
ATOM 3599 O O . LYS A 1 442 ? -19.409 -22.687 -3.999 1.00 82.69 442 LYS A O 1
ATOM 3604 N N . ASP A 1 443 ? -20.623 -24.517 -3.480 1.00 82.50 443 ASP A N 1
ATOM 3605 C CA . ASP A 1 443 ? -19.514 -25.320 -2.982 1.00 82.50 443 ASP A CA 1
ATOM 3606 C C . ASP A 1 443 ? -18.907 -26.122 -4.134 1.00 82.50 443 ASP A C 1
ATOM 3608 O O . ASP A 1 443 ? -19.608 -26.623 -5.019 1.00 82.50 443 ASP A O 1
ATOM 3612 N N . HIS A 1 444 ? -17.588 -26.235 -4.105 1.00 85.44 444 HIS A N 1
ATOM 3613 C CA . HIS A 1 444 ? -16.791 -27.033 -5.023 1.00 85.44 444 HIS A CA 1
ATOM 3614 C C . HIS A 1 444 ? -16.284 -28.271 -4.287 1.00 85.44 444 HIS A C 1
ATOM 3616 O O . HIS A 1 444 ? -16.095 -28.243 -3.072 1.00 85.44 444 HIS A O 1
ATOM 3622 N N . VAL A 1 445 ? -16.063 -29.366 -5.010 1.00 82.31 445 VAL A N 1
ATOM 3623 C CA . VAL A 1 445 ? -15.567 -30.621 -4.429 1.00 82.31 445 VAL A CA 1
ATOM 3624 C C . VAL A 1 445 ? -14.126 -30.819 -4.864 1.00 82.31 445 VAL A C 1
ATOM 3626 O O . VAL A 1 445 ? -13.844 -30.884 -6.061 1.00 82.31 445 VAL A O 1
ATOM 3629 N N . HIS A 1 446 ? -13.215 -30.940 -3.901 1.00 78.94 446 HIS A N 1
ATOM 3630 C CA . HIS A 1 446 ? -11.868 -31.405 -4.184 1.00 78.94 446 HIS A CA 1
ATOM 3631 C C . HIS A 1 446 ? -11.886 -32.932 -4.275 1.00 78.94 446 HIS A C 1
ATOM 3633 O O . HIS A 1 446 ? -12.105 -33.629 -3.284 1.00 78.94 446 HIS A O 1
ATOM 3639 N N . ALA A 1 447 ? -11.700 -33.447 -5.488 1.00 70.50 447 ALA A N 1
ATOM 3640 C CA . ALA A 1 447 ? -11.696 -34.876 -5.766 1.00 70.50 447 ALA A CA 1
ATOM 3641 C C . ALA A 1 447 ? -10.311 -35.484 -5.483 1.00 70.50 447 ALA A C 1
ATOM 3643 O O . ALA A 1 447 ? -9.615 -35.903 -6.405 1.00 70.50 447 ALA A O 1
ATOM 3644 N N . ASP A 1 448 ? -9.909 -35.517 -4.211 1.00 73.06 448 ASP A N 1
ATOM 3645 C CA . ASP A 1 448 ? -8.828 -36.395 -3.753 1.00 73.06 448 ASP A CA 1
ATOM 3646 C C . ASP A 1 448 ? -9.434 -37.771 -3.402 1.00 73.06 448 ASP A C 1
ATOM 3648 O O . ASP A 1 448 ? -10.306 -37.839 -2.529 1.00 73.06 448 ASP A O 1
ATOM 3652 N N . PRO A 1 449 ? -9.007 -38.872 -4.054 1.00 68.69 449 PRO A N 1
ATOM 3653 C CA . PRO A 1 449 ? -9.477 -40.222 -3.744 1.00 68.69 449 PRO A CA 1
ATOM 3654 C C . PRO A 1 449 ? -9.278 -40.647 -2.281 1.00 68.69 449 PRO A C 1
ATOM 3656 O O . PRO A 1 449 ? -10.001 -41.525 -1.812 1.00 68.69 449 PRO A O 1
ATOM 3659 N N . ALA A 1 450 ? -8.304 -40.069 -1.570 1.00 72.06 450 ALA A N 1
ATOM 3660 C CA . ALA A 1 450 ? -7.984 -40.424 -0.189 1.00 72.06 450 ALA A CA 1
ATOM 3661 C C . ALA A 1 450 ? -8.748 -39.587 0.852 1.00 72.06 450 ALA A C 1
ATOM 3663 O O . ALA A 1 450 ? -9.025 -40.092 1.941 1.00 72.06 450 ALA A O 1
ATOM 3664 N N . ASN A 1 451 ? -9.084 -38.328 0.546 1.00 71.50 451 ASN A N 1
ATOM 3665 C CA . ASN A 1 451 ? -9.766 -37.433 1.483 1.00 71.50 451 ASN A CA 1
ATOM 3666 C C . ASN A 1 451 ? -10.573 -36.332 0.760 1.00 71.50 451 ASN A C 1
ATOM 3668 O O . ASN A 1 451 ? -10.099 -35.199 0.634 1.00 71.50 451 ASN A O 1
ATOM 3672 N N . PRO A 1 452 ? -11.786 -36.635 0.265 1.00 78.19 452 PRO A N 1
ATOM 3673 C CA . PRO A 1 452 ? -12.614 -35.642 -0.404 1.00 78.19 452 PRO A CA 1
ATOM 3674 C C . PRO A 1 452 ? -13.094 -34.581 0.591 1.00 78.19 452 PRO A C 1
ATOM 3676 O O . PRO A 1 452 ? -13.640 -34.902 1.646 1.00 78.19 452 PRO A O 1
ATOM 3679 N N . TYR A 1 453 ? -12.945 -33.310 0.226 1.00 84.00 453 TYR A N 1
ATOM 3680 C CA . TYR A 1 453 ? -13.478 -32.192 1.000 1.00 84.00 453 TYR A CA 1
ATOM 3681 C C . TYR A 1 453 ? -14.153 -31.162 0.094 1.00 84.00 453 TYR A C 1
ATOM 3683 O O . TYR A 1 453 ? -13.801 -30.996 -1.078 1.00 84.00 453 TYR A O 1
ATOM 3691 N N . THR A 1 454 ? -15.148 -30.471 0.642 1.00 89.44 454 THR A N 1
ATOM 3692 C CA . THR A 1 454 ? -15.808 -29.341 -0.014 1.00 89.44 454 THR A CA 1
ATOM 3693 C C . THR A 1 454 ? -15.067 -28.048 0.290 1.00 89.44 454 THR A C 1
ATOM 3695 O O . THR A 1 454 ? -14.497 -27.889 1.369 1.00 89.44 454 THR A O 1
ATOM 3698 N N . TYR A 1 455 ? -15.041 -27.117 -0.659 1.00 90.75 455 TYR A N 1
ATOM 3699 C CA . TYR A 1 455 ? -14.448 -25.796 -0.474 1.00 90.75 455 TYR A CA 1
ATOM 3700 C C . TYR A 1 455 ? -15.252 -24.711 -1.191 1.00 90.75 455 TYR A C 1
ATOM 3702 O O . TYR A 1 455 ? -15.947 -24.972 -2.174 1.00 90.75 455 TYR A O 1
ATOM 3710 N N . LYS A 1 456 ? -15.117 -23.466 -0.729 1.00 92.31 456 LYS A N 1
ATOM 3711 C CA . LYS A 1 456 ? -15.590 -22.275 -1.445 1.00 92.31 456 LYS A CA 1
ATOM 3712 C C . LYS A 1 456 ? -14.420 -21.511 -2.051 1.00 92.31 456 LYS A C 1
ATOM 3714 O O . LYS A 1 456 ? -13.350 -21.411 -1.449 1.00 92.31 456 LYS A O 1
ATOM 3719 N N . ILE A 1 457 ? -14.651 -20.942 -3.232 1.00 93.69 457 ILE A N 1
ATOM 3720 C CA . ILE A 1 457 ? -13.736 -19.978 -3.846 1.00 93.69 457 ILE A CA 1
ATOM 3721 C C . ILE A 1 457 ? -14.066 -18.596 -3.287 1.00 93.69 457 ILE A C 1
ATOM 3723 O O . ILE A 1 457 ? -15.200 -18.118 -3.388 1.00 93.69 457 ILE A O 1
ATOM 3727 N N . VAL A 1 458 ? -13.061 -17.963 -2.693 1.00 95.31 458 VAL A N 1
ATOM 3728 C CA . VAL A 1 458 ? -13.154 -16.645 -2.072 1.00 95.31 458 VAL A CA 1
ATOM 3729 C C . VAL A 1 458 ? -12.315 -15.655 -2.875 1.00 95.31 458 VAL A C 1
ATOM 3731 O O . VAL A 1 458 ? -11.111 -15.826 -3.025 1.00 95.31 458 VAL A O 1
ATOM 3734 N N . GLN A 1 459 ? -12.947 -14.605 -3.386 1.00 97.06 459 GLN A N 1
ATOM 3735 C CA . GLN A 1 459 ? -12.303 -13.479 -4.051 1.00 97.06 459 GLN A CA 1
ATOM 3736 C C . GLN A 1 459 ? -11.789 -12.463 -3.029 1.00 97.06 459 GLN A C 1
ATOM 3738 O O . GLN A 1 459 ? -12.514 -12.042 -2.124 1.00 97.06 459 GLN A O 1
ATOM 3743 N N . LEU A 1 460 ? -10.541 -12.043 -3.213 1.00 97.69 460 LEU A N 1
ATOM 3744 C CA . LEU A 1 460 ? -9.795 -11.189 -2.299 1.00 97.69 460 LEU A CA 1
ATOM 3745 C C . LEU A 1 460 ? -9.636 -9.784 -2.880 1.00 97.69 460 LEU A C 1
ATOM 3747 O O . LEU A 1 460 ? -9.003 -9.575 -3.923 1.00 97.69 460 LEU A O 1
ATOM 3751 N N . PHE A 1 461 ? -10.204 -8.807 -2.177 1.00 97.38 461 PHE A N 1
ATOM 3752 C CA . PHE A 1 461 ? -10.191 -7.405 -2.568 1.00 97.38 461 PHE A CA 1
ATOM 3753 C C . PHE A 1 461 ? -9.299 -6.568 -1.656 1.00 97.38 461 PHE A C 1
ATOM 3755 O O . PHE A 1 461 ? -9.304 -6.709 -0.431 1.00 97.38 461 PHE A O 1
ATOM 3762 N N . VAL A 1 462 ? -8.588 -5.630 -2.274 1.00 96.75 462 VAL A N 1
ATOM 3763 C CA . VAL A 1 462 ? -7.790 -4.592 -1.613 1.00 96.75 462 VAL A CA 1
ATOM 3764 C C . VAL A 1 462 ? -8.285 -3.212 -2.018 1.00 96.75 462 VAL A C 1
ATOM 3766 O O . VAL A 1 462 ? -9.004 -3.045 -3.007 1.00 96.75 462 VAL A O 1
ATOM 3769 N N . GLN A 1 463 ? -7.891 -2.204 -1.250 1.00 94.81 463 GLN A N 1
ATOM 3770 C CA . GLN A 1 463 ? -8.210 -0.817 -1.546 1.00 94.81 463 GLN A CA 1
ATOM 3771 C C . GLN A 1 463 ? -7.206 -0.241 -2.556 1.00 94.81 463 GLN A C 1
ATOM 3773 O O . GLN A 1 463 ? -6.008 -0.435 -2.410 1.00 94.81 463 GLN A O 1
ATOM 3778 N N . PHE A 1 464 ? -7.672 0.484 -3.569 1.00 92.69 464 PHE A N 1
ATOM 3779 C CA . PHE A 1 464 ? -6.827 1.128 -4.574 1.00 92.69 464 PHE A CA 1
ATOM 3780 C C . PHE A 1 464 ? -7.239 2.589 -4.751 1.00 92.69 464 PHE A C 1
ATOM 3782 O O . PHE A 1 464 ? -8.353 2.872 -5.200 1.00 92.69 464 PHE A O 1
ATOM 3789 N N . GLY A 1 465 ? -6.339 3.508 -4.414 1.00 90.94 465 GLY A N 1
ATOM 3790 C CA . GLY A 1 465 ? -6.509 4.952 -4.561 1.00 90.94 465 GLY A CA 1
ATOM 3791 C C . GLY A 1 465 ? -5.379 5.609 -5.358 1.00 90.94 465 GLY A C 1
ATOM 3792 O O . GLY A 1 465 ? -4.552 4.949 -5.987 1.00 90.94 465 GLY A O 1
ATOM 3793 N N . SER A 1 466 ? -5.336 6.942 -5.340 1.00 86.62 466 SER A N 1
ATOM 3794 C CA . SER A 1 466 ? -4.349 7.740 -6.087 1.00 86.62 466 SER A CA 1
ATOM 3795 C C . SER A 1 466 ? -2.896 7.429 -5.703 1.00 86.62 466 SER A C 1
ATOM 3797 O O . SER A 1 466 ? -2.009 7.448 -6.556 1.00 86.62 466 SER A O 1
ATOM 3799 N N . PHE A 1 467 ? -2.654 7.084 -4.437 1.00 82.88 467 PHE A N 1
ATOM 3800 C CA . PHE A 1 467 ? -1.333 6.707 -3.925 1.00 82.88 467 PHE A CA 1
ATOM 3801 C C . PHE A 1 467 ? -0.881 5.296 -4.340 1.00 82.88 467 PHE A C 1
ATOM 3803 O O . PHE A 1 467 ? 0.282 4.959 -4.132 1.00 82.88 467 PHE A O 1
ATOM 3810 N N . ASP A 1 468 ? -1.766 4.480 -4.922 1.00 88.81 468 ASP A N 1
ATOM 3811 C CA . ASP A 1 468 ? -1.468 3.105 -5.345 1.00 88.81 468 ASP A CA 1
ATOM 3812 C C . ASP A 1 468 ? -1.114 2.998 -6.837 1.00 88.81 468 ASP A C 1
ATOM 3814 O O . ASP A 1 468 ? -0.712 1.933 -7.304 1.00 88.81 468 ASP A O 1
ATOM 3818 N N . VAL A 1 469 ? -1.212 4.101 -7.593 1.00 89.38 469 VAL A N 1
ATOM 3819 C CA . VAL A 1 469 ? -0.965 4.138 -9.046 1.00 89.38 469 VAL A CA 1
ATOM 3820 C C . VAL A 1 469 ? 0.410 3.564 -9.413 1.00 89.38 469 VAL A C 1
ATOM 3822 O O . VAL A 1 469 ? 0.517 2.782 -10.357 1.00 89.38 469 VAL A O 1
ATOM 3825 N N . ASP A 1 470 ? 1.441 3.883 -8.628 1.00 86.12 470 ASP A N 1
ATOM 3826 C CA . ASP A 1 470 ? 2.810 3.407 -8.867 1.00 86.12 470 ASP A CA 1
ATOM 3827 C C . ASP A 1 470 ? 3.064 1.992 -8.328 1.00 86.12 470 ASP A C 1
ATOM 3829 O O . ASP A 1 470 ? 4.082 1.390 -8.653 1.00 86.12 470 ASP A O 1
ATOM 3833 N N . ALA A 1 471 ? 2.160 1.444 -7.510 1.00 86.62 471 ALA A N 1
ATOM 3834 C CA . ALA A 1 471 ? 2.303 0.096 -6.965 1.00 86.62 471 ALA A CA 1
ATOM 3835 C C . ALA A 1 471 ? 1.888 -0.996 -7.966 1.00 86.62 471 ALA A C 1
ATOM 3837 O O . ALA A 1 471 ? 2.260 -2.155 -7.786 1.00 86.62 471 ALA A O 1
ATOM 3838 N N . ASN A 1 472 ? 1.145 -0.634 -9.020 1.00 88.94 472 ASN A N 1
ATOM 3839 C CA . ASN A 1 472 ? 0.839 -1.502 -10.161 1.00 88.94 472 ASN A CA 1
ATOM 3840 C C . ASN A 1 472 ? 0.908 -0.717 -11.488 1.00 88.94 472 ASN A C 1
ATOM 3842 O O . ASN A 1 472 ? -0.131 -0.426 -12.091 1.00 88.94 472 ASN A O 1
ATOM 3846 N N . PRO A 1 473 ? 2.117 -0.323 -11.936 1.00 91.75 473 PRO A N 1
ATOM 3847 C CA . PRO A 1 473 ? 2.289 0.645 -13.017 1.00 91.75 473 PRO A CA 1
ATOM 3848 C C . PRO A 1 473 ? 1.598 0.258 -14.329 1.00 91.75 473 PRO A C 1
ATOM 3850 O O . PRO A 1 473 ? 0.866 1.064 -14.898 1.00 91.75 473 PRO A O 1
ATOM 3853 N N . GLN A 1 474 ? 1.782 -0.979 -14.801 1.00 92.56 474 GLN A N 1
ATOM 3854 C CA . GLN A 1 474 ? 1.220 -1.421 -16.082 1.00 92.56 474 GLN A CA 1
ATOM 3855 C C . GLN A 1 474 ? -0.314 -1.416 -16.050 1.00 92.56 474 GLN A C 1
ATOM 3857 O O . GLN A 1 474 ? -0.961 -0.892 -16.958 1.00 92.56 474 GLN A O 1
ATOM 3862 N N . GLN A 1 475 ? -0.916 -1.938 -14.975 1.00 91.12 475 GLN A N 1
ATOM 3863 C CA . GLN A 1 475 ? -2.368 -1.913 -14.824 1.00 91.12 475 GLN A CA 1
ATOM 3864 C C . GLN A 1 475 ? -2.899 -0.481 -14.726 1.00 91.12 475 GLN A C 1
ATOM 3866 O O . GLN A 1 475 ? -3.933 -0.182 -15.320 1.00 91.12 475 GLN A O 1
ATOM 3871 N N . SER A 1 476 ? -2.205 0.406 -14.013 1.00 93.69 476 SER A N 1
ATOM 3872 C CA . SER A 1 476 ? -2.571 1.821 -13.924 1.00 93.69 476 SER A CA 1
ATOM 3873 C C . SER A 1 476 ? -2.596 2.499 -15.291 1.00 93.69 476 SER A C 1
ATOM 3875 O O . SER A 1 476 ? -3.552 3.213 -15.594 1.00 93.69 476 SER A O 1
ATOM 3877 N N . ILE A 1 477 ? -1.602 2.215 -16.137 1.00 95.69 477 ILE A N 1
ATOM 3878 C CA . ILE A 1 477 ? -1.536 2.714 -17.516 1.00 95.69 477 ILE A CA 1
ATOM 3879 C C . ILE A 1 477 ? -2.696 2.161 -18.349 1.00 95.69 477 ILE A C 1
ATOM 3881 O O . ILE A 1 477 ? -3.383 2.906 -19.046 1.00 95.69 477 ILE A O 1
ATOM 3885 N N . PHE A 1 478 ? -2.992 0.862 -18.239 1.00 95.12 478 PHE A N 1
ATOM 3886 C CA . PHE A 1 478 ? -4.138 0.273 -18.940 1.00 95.12 478 PHE A CA 1
ATOM 3887 C C . PHE A 1 478 ? -5.462 0.916 -18.513 1.00 95.12 478 PHE A C 1
ATOM 3889 O O . PHE A 1 478 ? -6.355 1.100 -19.338 1.00 95.12 478 PHE A O 1
ATOM 3896 N N . GLN A 1 479 ? -5.588 1.319 -17.248 1.00 94.12 479 GLN A N 1
ATOM 3897 C CA . GLN A 1 479 ? -6.750 2.047 -16.735 1.00 94.12 479 GLN A CA 1
ATOM 3898 C C . GLN A 1 479 ? -6.745 3.548 -17.073 1.00 94.12 479 GLN A C 1
ATOM 3900 O O . GLN A 1 479 ? -7.778 4.196 -16.912 1.00 94.12 479 GLN A O 1
ATOM 3905 N N . GLY A 1 480 ? -5.640 4.099 -17.582 1.00 94.38 480 GLY A N 1
ATOM 3906 C CA . GLY A 1 480 ? -5.511 5.510 -17.953 1.00 94.38 480 GLY A CA 1
ATOM 3907 C C . GLY A 1 480 ? -5.282 6.459 -16.770 1.00 94.38 480 GLY A C 1
ATOM 3908 O O . GLY A 1 480 ? -5.627 7.643 -16.853 1.00 94.38 480 GLY A O 1
ATOM 3909 N N . TYR A 1 481 ? -4.743 5.959 -15.654 1.00 94.31 481 TYR A N 1
ATOM 3910 C CA . TYR A 1 481 ? -4.572 6.732 -14.416 1.00 94.31 481 TYR A CA 1
ATOM 3911 C C . TYR A 1 481 ? -3.470 7.788 -14.467 1.00 94.31 481 TYR A C 1
ATOM 3913 O O . TYR A 1 481 ? -3.432 8.661 -13.606 1.00 94.31 481 TYR A O 1
ATOM 3921 N N . GLU A 1 482 ? -2.608 7.768 -15.477 1.00 92.38 482 GLU A N 1
ATOM 3922 C CA . GLU A 1 482 ? -1.725 8.888 -15.788 1.00 92.38 482 GLU A CA 1
ATOM 3923 C C . GLU A 1 482 ? -2.531 10.172 -16.054 1.00 92.38 482 GLU A C 1
ATOM 3925 O O . GLU A 1 482 ? -2.141 11.256 -15.630 1.00 92.38 482 GLU A O 1
ATOM 3930 N N . THR A 1 483 ? -3.703 10.062 -16.689 1.00 91.56 483 THR A N 1
ATOM 3931 C CA . THR A 1 483 ? -4.585 11.204 -16.987 1.00 91.56 483 THR A CA 1
ATOM 3932 C C . THR A 1 483 ? -5.737 11.377 -16.009 1.00 91.56 483 THR A C 1
ATOM 3934 O O . THR A 1 483 ? -6.116 12.509 -15.724 1.00 91.56 483 THR A O 1
ATOM 3937 N N . ASP A 1 484 ? -6.316 10.275 -15.537 1.00 90.88 484 ASP A N 1
ATOM 3938 C CA . ASP A 1 484 ? -7.520 10.269 -14.699 1.00 90.88 484 ASP A CA 1
ATOM 3939 C C . ASP A 1 484 ? -7.298 9.343 -13.493 1.00 90.88 484 ASP A C 1
ATOM 3941 O O . ASP A 1 484 ? -7.847 8.238 -13.447 1.00 90.88 484 ASP A O 1
ATOM 3945 N N . PRO A 1 485 ? -6.418 9.721 -12.545 1.00 90.00 485 PRO A N 1
ATOM 3946 C CA . PRO A 1 485 ? -6.178 8.910 -11.363 1.00 90.00 485 PRO A CA 1
ATOM 3947 C C . PRO A 1 485 ? -7.447 8.839 -10.496 1.00 90.00 485 PRO A C 1
ATOM 3949 O O . PRO A 1 485 ? -8.217 9.803 -10.433 1.00 90.00 485 PRO A O 1
ATOM 3952 N N . PRO A 1 486 ? -7.671 7.723 -9.782 1.00 88.88 486 PRO A N 1
ATOM 3953 C CA . PRO A 1 486 ? -8.832 7.585 -8.910 1.00 88.88 486 PRO A CA 1
ATOM 3954 C C . PRO A 1 486 ? -8.815 8.662 -7.816 1.00 88.88 486 PRO A C 1
ATOM 3956 O O . PRO A 1 486 ? -7.827 8.807 -7.095 1.00 88.88 486 PRO A O 1
ATOM 3959 N N . ARG A 1 487 ? -9.913 9.421 -7.703 1.00 86.06 487 ARG A N 1
ATOM 3960 C CA . ARG A 1 487 ? -10.086 10.454 -6.665 1.00 86.06 487 ARG A CA 1
ATOM 3961 C C . ARG A 1 487 ? -10.339 9.833 -5.298 1.00 86.06 487 ARG A C 1
ATOM 3963 O O . ARG A 1 487 ? -9.709 10.224 -4.322 1.00 86.06 487 ARG A O 1
ATOM 3970 N N . ASP A 1 488 ? -11.212 8.833 -5.284 1.00 86.06 488 ASP A N 1
ATOM 3971 C CA . ASP A 1 488 ? -11.556 8.054 -4.107 1.00 86.06 488 ASP A CA 1
ATOM 3972 C C . ASP A 1 488 ? -10.989 6.645 -4.222 1.00 86.06 488 ASP A C 1
ATOM 3974 O O . ASP A 1 488 ? -10.840 6.078 -5.311 1.00 86.06 488 ASP A O 1
ATOM 3978 N N . SER A 1 489 ? -10.692 6.071 -3.066 1.00 86.62 489 SER A N 1
ATOM 3979 C CA . SER A 1 489 ? -10.279 4.686 -2.962 1.00 86.62 489 SER A CA 1
ATOM 3980 C C . SER A 1 489 ? -11.411 3.740 -3.361 1.00 86.62 489 SER A C 1
ATOM 3982 O O . SER A 1 489 ? -12.514 3.821 -2.823 1.00 86.62 489 SER A O 1
ATOM 3984 N N . LYS A 1 490 ? -11.122 2.790 -4.250 1.00 91.00 490 LYS A N 1
ATOM 3985 C CA . LYS A 1 490 ? -12.063 1.744 -4.679 1.00 91.00 490 LYS A CA 1
ATOM 3986 C C . LYS A 1 490 ? -11.557 0.349 -4.338 1.00 91.00 490 LYS A C 1
ATOM 3988 O O . LYS A 1 490 ? -10.362 0.158 -4.139 1.00 91.00 490 LYS A O 1
ATOM 3993 N N . LEU A 1 491 ? -12.456 -0.629 -4.309 1.00 93.50 491 LEU A N 1
ATOM 3994 C CA . LEU A 1 491 ? -12.083 -2.035 -4.164 1.00 93.50 491 LEU A CA 1
ATOM 3995 C C . LEU A 1 491 ? -11.652 -2.608 -5.517 1.00 93.50 491 LEU A C 1
ATOM 3997 O O . LEU A 1 491 ? -12.325 -2.407 -6.530 1.00 93.50 491 LEU A O 1
ATOM 4001 N N . VAL A 1 492 ? -10.528 -3.318 -5.530 1.00 93.38 492 VAL A N 1
ATOM 4002 C CA . VAL A 1 492 ? -10.021 -4.051 -6.697 1.00 93.38 492 VAL A CA 1
ATOM 4003 C C . VAL A 1 492 ? -9.554 -5.437 -6.272 1.00 93.38 492 VAL A C 1
ATOM 4005 O O . VAL A 1 492 ? -9.114 -5.620 -5.138 1.00 93.38 492 VAL A O 1
ATOM 4008 N N . LEU A 1 493 ? -9.616 -6.402 -7.190 1.00 94.75 493 LEU A N 1
ATOM 4009 C CA . LEU A 1 493 ? -9.017 -7.719 -6.978 1.00 94.75 493 LEU A CA 1
ATOM 4010 C C . LEU A 1 493 ? -7.504 -7.587 -6.778 1.00 94.75 493 LEU A C 1
ATOM 4012 O O . LEU A 1 493 ? -6.839 -6.829 -7.495 1.00 94.75 493 LEU A O 1
ATOM 4016 N N . PHE A 1 494 ? -6.958 -8.339 -5.826 1.00 95.75 494 PHE A N 1
ATOM 4017 C CA . PHE A 1 494 ? -5.529 -8.320 -5.542 1.00 95.75 494 PHE A CA 1
ATOM 4018 C C . PHE A 1 494 ? -4.725 -9.064 -6.619 1.00 95.75 494 PHE A C 1
ATOM 4020 O O . PHE A 1 494 ? -4.568 -10.275 -6.565 1.00 95.75 494 PHE A O 1
ATOM 4027 N N . LYS A 1 495 ? -4.237 -8.327 -7.624 1.00 91.62 495 LYS A N 1
ATOM 4028 C CA . LYS A 1 495 ? -3.418 -8.855 -8.731 1.00 91.62 495 LYS A CA 1
ATOM 4029 C C . LYS A 1 495 ? -2.087 -8.094 -8.842 1.00 91.62 495 LYS A C 1
ATOM 4031 O O . LYS A 1 495 ? -1.983 -7.184 -9.674 1.00 91.62 495 LYS A O 1
ATOM 4036 N N . PRO A 1 496 ? -1.108 -8.364 -7.961 1.00 90.31 496 PRO A N 1
ATOM 4037 C CA . PRO A 1 496 ? 0.231 -7.784 -8.047 1.00 90.31 496 PRO A CA 1
ATOM 4038 C C . PRO A 1 496 ? 0.982 -8.278 -9.292 1.00 90.31 496 PRO A C 1
ATOM 4040 O O . PRO A 1 496 ? 0.818 -9.416 -9.715 1.00 90.31 496 PRO A O 1
ATOM 4043 N N . THR A 1 497 ? 1.822 -7.416 -9.871 1.00 83.00 497 THR A N 1
ATOM 4044 C CA . THR A 1 497 ? 2.691 -7.747 -11.021 1.00 83.00 497 THR A CA 1
ATOM 4045 C C . THR A 1 497 ? 4.090 -8.200 -10.611 1.00 83.00 497 THR A C 1
ATOM 4047 O O . THR A 1 497 ? 4.863 -8.625 -11.452 1.00 83.00 497 THR A O 1
ATOM 4050 N N . GLU A 1 498 ? 4.443 -8.092 -9.331 1.00 83.38 498 GLU A N 1
ATOM 4051 C CA . GLU A 1 498 ? 5.746 -8.492 -8.792 1.00 83.38 498 GLU A CA 1
ATOM 4052 C C . GLU A 1 498 ? 5.553 -9.205 -7.449 1.00 83.38 498 GLU A C 1
ATOM 4054 O O . GLU A 1 498 ? 4.623 -8.832 -6.724 1.00 83.38 498 GLU A O 1
ATOM 4059 N N . PRO A 1 499 ? 6.436 -10.153 -7.079 1.00 85.00 499 PRO A N 1
ATOM 4060 C CA . PRO A 1 499 ? 7.654 -10.534 -7.797 1.00 85.00 499 PRO A CA 1
ATOM 4061 C C . PRO A 1 499 ? 7.371 -11.485 -8.967 1.00 85.00 499 PRO A C 1
ATOM 4063 O O . PRO A 1 499 ? 6.335 -12.153 -9.012 1.00 85.00 499 PRO A O 1
ATOM 4066 N N . LEU A 1 500 ? 8.310 -11.526 -9.911 1.00 82.06 500 LEU A N 1
ATOM 4067 C CA . LEU A 1 500 ? 8.273 -12.428 -11.059 1.00 82.06 500 LEU A CA 1
ATOM 4068 C C . LEU A 1 500 ? 8.928 -13.777 -10.713 1.00 82.06 500 LEU A C 1
ATOM 4070 O O . LEU A 1 500 ? 9.824 -13.853 -9.867 1.00 82.06 500 LEU A O 1
ATOM 4074 N N . ASN A 1 501 ? 8.481 -14.854 -11.351 1.00 81.44 501 ASN A N 1
ATOM 4075 C CA . ASN A 1 501 ? 9.142 -16.160 -11.321 1.00 81.44 501 ASN A CA 1
ATOM 4076 C C . ASN A 1 501 ? 10.346 -16.203 -12.291 1.00 81.44 501 ASN A C 1
ATOM 4078 O O . ASN A 1 501 ? 10.614 -15.238 -13.005 1.00 81.44 501 ASN A O 1
ATOM 4082 N N . GLU A 1 502 ? 11.081 -17.319 -12.323 1.00 74.31 502 GLU A N 1
ATOM 4083 C CA . GLU A 1 502 ? 12.304 -17.483 -13.139 1.00 74.31 502 GLU A CA 1
ATOM 4084 C C . GLU A 1 502 ? 12.078 -17.282 -14.639 1.00 74.31 502 GLU A C 1
ATOM 4086 O O . GLU A 1 502 ? 12.978 -16.869 -15.364 1.00 74.31 502 GLU A O 1
ATOM 4091 N N . ILE A 1 503 ? 10.860 -17.550 -15.104 1.00 68.88 503 ILE A N 1
ATOM 4092 C CA . ILE A 1 503 ? 10.491 -17.391 -16.504 1.00 68.88 503 ILE A CA 1
ATOM 4093 C C . ILE A 1 503 ? 9.943 -15.993 -16.802 1.00 68.88 503 ILE A C 1
ATOM 4095 O O . ILE A 1 503 ? 9.513 -15.784 -17.930 1.00 68.88 503 ILE A O 1
ATOM 4099 N N . GLY A 1 504 ? 9.927 -15.051 -15.851 1.00 65.31 504 GLY A N 1
ATOM 4100 C CA . GLY A 1 504 ? 9.446 -13.681 -16.061 1.00 65.31 504 GLY A CA 1
ATOM 4101 C C . GLY A 1 504 ? 7.935 -13.603 -16.285 1.00 65.31 504 GLY A C 1
ATOM 4102 O O . GLY A 1 504 ? 7.514 -13.051 -17.299 1.00 65.31 504 GLY A O 1
ATOM 4103 N N . ALA A 1 505 ? 7.168 -14.260 -15.409 1.00 74.44 505 ALA A N 1
ATOM 4104 C CA . ALA A 1 505 ? 5.721 -14.116 -15.233 1.00 74.44 505 ALA A CA 1
ATOM 4105 C C . ALA A 1 505 ? 5.409 -13.848 -13.743 1.00 74.44 505 ALA A C 1
ATOM 4107 O O . ALA A 1 505 ? 6.219 -14.235 -12.889 1.00 74.44 505 ALA A O 1
ATOM 4108 N N . PRO A 1 506 ? 4.260 -13.244 -13.380 1.00 80.50 506 PRO A N 1
ATOM 4109 C CA . PRO A 1 506 ? 3.860 -13.096 -11.981 1.00 80.50 506 PRO A CA 1
ATOM 4110 C C . PRO A 1 506 ? 3.876 -14.437 -11.242 1.00 80.50 506 PRO A C 1
ATOM 4112 O O . PRO A 1 506 ? 3.483 -15.465 -11.794 1.00 80.50 506 PRO A O 1
ATOM 4115 N N . ILE A 1 507 ? 4.327 -14.438 -9.985 1.00 85.62 507 ILE A N 1
ATOM 4116 C CA . ILE A 1 507 ? 4.526 -15.689 -9.237 1.00 85.62 507 ILE A CA 1
ATOM 4117 C C . ILE A 1 507 ? 3.230 -16.481 -8.986 1.00 85.62 507 ILE A C 1
ATOM 4119 O O . ILE A 1 507 ? 3.283 -17.705 -8.900 1.00 85.62 507 ILE A O 1
ATOM 4123 N N . ASP A 1 508 ? 2.084 -15.796 -8.907 1.00 86.38 508 ASP A N 1
ATOM 4124 C CA . ASP A 1 508 ? 0.751 -16.401 -8.837 1.00 86.38 508 ASP A CA 1
ATOM 4125 C C . ASP A 1 508 ? -0.306 -15.491 -9.498 1.00 86.38 508 ASP A C 1
ATOM 4127 O O . ASP A 1 508 ? -0.694 -14.440 -8.970 1.00 86.38 508 ASP A O 1
ATOM 4131 N N . GLU A 1 509 ? -0.805 -15.909 -10.664 1.00 82.56 509 GLU A N 1
ATOM 4132 C CA . GLU A 1 509 ? -1.876 -15.221 -11.402 1.00 82.56 509 GLU A CA 1
ATOM 4133 C C . GLU A 1 509 ? -3.237 -15.274 -10.673 1.00 82.56 509 GLU A C 1
ATOM 4135 O O . GLU A 1 509 ? -4.118 -14.432 -10.899 1.00 82.56 509 GLU A O 1
ATOM 4140 N N . ASN A 1 510 ? -3.393 -16.227 -9.750 1.00 90.25 510 ASN A N 1
ATOM 4141 C CA . ASN A 1 510 ? -4.574 -16.446 -8.921 1.00 90.25 510 ASN A CA 1
ATOM 4142 C C . ASN A 1 510 ? -4.432 -15.875 -7.506 1.00 90.25 510 ASN A C 1
ATOM 4144 O O . ASN A 1 510 ? -5.284 -16.134 -6.664 1.00 90.25 510 ASN A O 1
ATOM 4148 N N . SER A 1 511 ? -3.464 -14.987 -7.277 1.00 92.56 511 SER A N 1
ATOM 4149 C CA . SER A 1 511 ? -3.242 -14.259 -6.012 1.00 92.56 511 SER A CA 1
ATOM 4150 C C . SER A 1 511 ? -4.466 -13.518 -5.442 1.00 92.56 511 SER A C 1
ATOM 4152 O O . SER A 1 511 ? -4.467 -13.127 -4.278 1.00 92.56 511 SER A O 1
ATOM 4154 N N . HIS A 1 512 ? -5.530 -13.349 -6.227 1.00 94.81 512 HIS A N 1
ATOM 4155 C CA . HIS A 1 512 ? -6.815 -12.774 -5.826 1.00 94.81 512 HIS A CA 1
ATOM 4156 C C . HIS A 1 512 ? -7.842 -13.810 -5.336 1.00 94.81 512 HIS A C 1
ATOM 4158 O O . HIS A 1 512 ? -8.986 -13.431 -5.086 1.00 94.81 512 HIS A O 1
ATOM 4164 N N . LEU A 1 513 ? -7.487 -15.095 -5.257 1.00 95.56 513 LEU A N 1
ATOM 4165 C CA . LEU A 1 513 ? -8.383 -16.198 -4.910 1.00 95.56 513 LEU A CA 1
ATOM 4166 C C . LEU A 1 513 ? -7.860 -16.967 -3.694 1.00 95.56 513 LEU A C 1
ATOM 4168 O O . LEU A 1 513 ? -6.673 -17.262 -3.599 1.00 95.56 513 LEU A O 1
ATOM 4172 N N . ALA A 1 514 ? -8.764 -17.349 -2.797 1.00 95.12 514 ALA A N 1
ATOM 4173 C CA . ALA A 1 514 ? -8.519 -18.325 -1.742 1.00 95.12 514 ALA A CA 1
ATOM 4174 C C . ALA A 1 514 ? -9.467 -19.518 -1.901 1.00 95.12 514 ALA A C 1
ATOM 4176 O O . ALA A 1 514 ? -10.642 -19.346 -2.230 1.00 95.12 514 ALA A O 1
ATOM 4177 N N . TYR A 1 515 ? -8.963 -20.720 -1.634 1.00 93.44 515 TYR A N 1
ATOM 4178 C CA . TYR A 1 515 ? -9.732 -21.963 -1.671 1.00 93.44 515 TYR A CA 1
ATOM 4179 C C . TYR A 1 515 ? -9.932 -22.440 -0.234 1.00 93.44 515 TYR A C 1
ATOM 4181 O O . TYR A 1 515 ? -9.031 -23.032 0.356 1.00 93.44 515 TYR A O 1
ATOM 4189 N N . VAL A 1 516 ? -11.085 -22.122 0.357 1.00 93.19 516 VAL A N 1
ATOM 4190 C CA . VAL A 1 516 ? -11.314 -22.309 1.797 1.00 93.19 516 VAL A CA 1
ATOM 4191 C C . VAL A 1 516 ? -12.201 -23.532 2.028 1.00 93.19 516 VAL A C 1
ATOM 4193 O O . VAL A 1 516 ? -13.317 -23.547 1.501 1.00 93.19 516 VAL A O 1
ATOM 4196 N N . PRO A 1 517 ? -11.755 -24.544 2.800 1.00 91.31 517 PRO A N 1
ATOM 4197 C CA . PRO A 1 517 ? -12.575 -25.708 3.125 1.00 91.31 517 PRO A CA 1
ATOM 4198 C C . PRO A 1 517 ? -13.910 -25.306 3.760 1.00 91.31 517 PRO A C 1
ATOM 4200 O O . PRO A 1 517 ? -13.940 -24.479 4.674 1.00 91.31 517 PRO A O 1
ATOM 4203 N N . SER A 1 518 ? -15.004 -25.893 3.279 1.00 89.31 518 SER A N 1
ATOM 4204 C CA . SER A 1 518 ? -16.357 -25.678 3.787 1.00 89.31 518 SER A CA 1
ATOM 4205 C C . SER A 1 518 ? -16.856 -26.899 4.558 1.00 89.31 518 SER A C 1
ATOM 4207 O O . SER A 1 518 ? -16.587 -28.040 4.187 1.00 89.31 518 SER A O 1
ATOM 4209 N N . MET A 1 519 ? -17.616 -26.651 5.623 1.00 85.19 519 MET A N 1
ATOM 4210 C CA . MET A 1 519 ? -18.429 -27.646 6.325 1.00 85.19 519 MET A CA 1
ATOM 4211 C C . MET A 1 519 ? -19.890 -27.209 6.217 1.00 85.19 519 MET A C 1
ATOM 4213 O O . MET A 1 519 ? -20.244 -26.132 6.693 1.00 85.19 519 MET A O 1
ATOM 4217 N N . ASP A 1 520 ? -20.720 -28.008 5.540 1.00 79.62 520 ASP A N 1
ATOM 4218 C CA . ASP A 1 520 ? -22.143 -27.723 5.287 1.00 79.62 520 ASP A CA 1
ATOM 4219 C C . ASP A 1 520 ? -22.408 -26.326 4.680 1.00 79.62 520 ASP A C 1
ATOM 4221 O O . ASP A 1 520 ? -23.360 -25.631 5.040 1.00 79.62 520 ASP A O 1
ATOM 4225 N N . GLY A 1 521 ? -21.545 -25.886 3.757 1.00 80.25 521 GLY A N 1
ATOM 4226 C CA . GLY A 1 521 ? -21.645 -24.576 3.103 1.00 80.25 521 GLY A CA 1
ATOM 4227 C C . GLY A 1 521 ? -21.117 -23.397 3.927 1.00 80.25 521 GLY A C 1
ATOM 4228 O O . GLY A 1 521 ? -21.165 -22.260 3.454 1.00 80.25 521 GLY A O 1
ATOM 4229 N N . VAL A 1 522 ? -20.585 -23.640 5.128 1.00 85.81 522 VAL A N 1
ATOM 4230 C CA . VAL A 1 522 ? -19.989 -22.614 5.994 1.00 85.81 522 VAL A CA 1
ATOM 4231 C C . VAL A 1 522 ? -18.468 -22.722 5.959 1.00 85.81 522 VAL A C 1
ATOM 4233 O O . VAL A 1 522 ? -17.909 -23.813 6.052 1.00 85.81 522 VAL A O 1
ATOM 4236 N N . ILE A 1 523 ? -17.794 -21.581 5.833 1.00 91.94 523 ILE A N 1
ATOM 4237 C CA . ILE A 1 523 ? -16.332 -21.477 5.872 1.00 91.94 523 ILE A CA 1
ATOM 4238 C C . ILE A 1 523 ? -15.879 -20.732 7.130 1.00 91.94 523 ILE A C 1
ATOM 4240 O O . ILE A 1 523 ? -16.572 -19.836 7.622 1.00 91.94 523 ILE A O 1
ATOM 4244 N N . TYR A 1 524 ? -14.706 -21.108 7.640 1.00 93.31 524 TYR A N 1
ATOM 4245 C CA . TYR A 1 524 ? -14.176 -20.620 8.912 1.00 93.31 524 TYR A CA 1
ATOM 4246 C C . TYR A 1 524 ? -12.751 -20.081 8.771 1.00 93.31 524 TYR A C 1
ATOM 4248 O O . TYR A 1 524 ? -11.996 -20.508 7.897 1.00 93.31 524 TYR A O 1
ATOM 4256 N N . SER A 1 525 ? -12.382 -19.164 9.663 1.00 93.75 525 SER A N 1
ATOM 4257 C CA . SER A 1 525 ? -10.987 -18.794 9.912 1.00 93.75 525 SER A CA 1
ATOM 4258 C C . SER A 1 525 ? -10.250 -19.852 10.750 1.00 93.75 525 SER A C 1
ATOM 4260 O O . SER A 1 525 ? -10.880 -20.722 11.355 1.00 93.75 525 SER A O 1
ATOM 4262 N N . GLU A 1 526 ? -8.919 -19.758 10.859 1.00 91.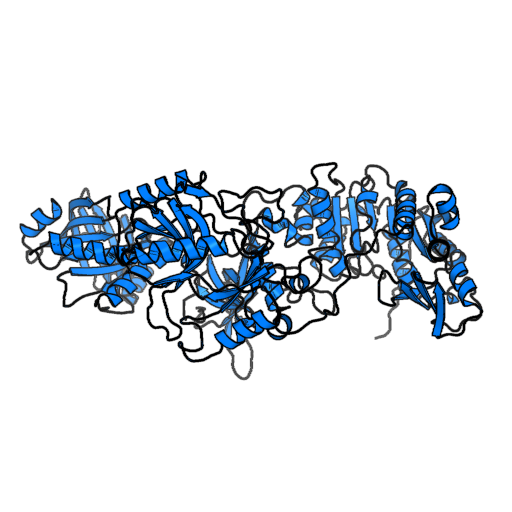81 526 GLU A N 1
ATOM 4263 C CA . GLU A 1 526 ? -8.124 -20.589 11.783 1.00 91.81 526 GLU A CA 1
ATOM 4264 C C . GLU A 1 526 ? -8.557 -20.411 13.249 1.00 91.81 526 GLU A C 1
ATOM 4266 O O . GLU A 1 526 ? -8.547 -21.370 14.023 1.00 91.81 526 GLU A O 1
ATOM 4271 N N . LEU A 1 527 ? -9.033 -19.216 13.622 1.00 87.69 527 LEU A N 1
ATOM 4272 C CA . LEU A 1 527 ? -9.641 -18.948 14.932 1.00 87.69 527 LEU A CA 1
ATOM 4273 C C . LEU A 1 527 ? -11.094 -19.443 15.062 1.00 87.69 527 LEU A C 1
ATOM 4275 O O . LEU A 1 527 ? -11.764 -19.132 16.047 1.00 87.69 527 LEU A O 1
ATOM 4279 N N . ARG A 1 528 ? -11.583 -20.235 14.098 1.00 87.12 528 ARG A N 1
ATOM 4280 C CA . ARG A 1 528 ? -12.948 -20.786 14.033 1.00 87.12 528 ARG A CA 1
ATOM 4281 C C . ARG A 1 528 ? -14.048 -19.725 14.002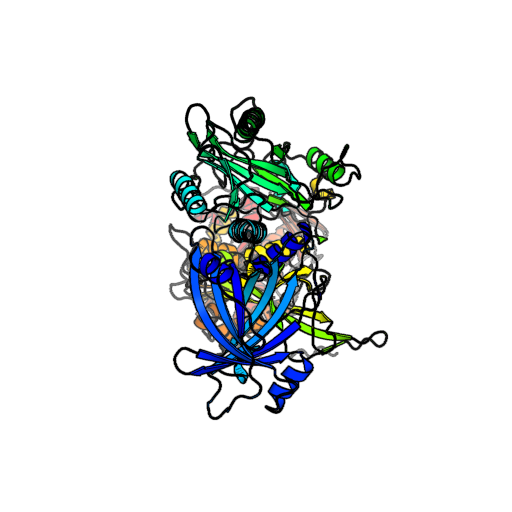 1.00 87.12 528 ARG A C 1
ATOM 4283 O O . ARG A 1 528 ? -15.174 -19.972 14.433 1.00 87.12 528 ARG A O 1
ATOM 4290 N N . GLU A 1 529 ? -13.746 -18.552 13.458 1.00 88.31 529 GLU A N 1
ATOM 4291 C CA . GLU A 1 529 ? -14.748 -17.519 13.205 1.00 88.31 529 GLU A CA 1
ATOM 4292 C C . GLU A 1 529 ? -15.437 -17.795 11.869 1.00 88.31 529 GLU A C 1
ATOM 4294 O O . GLU A 1 529 ? -14.774 -18.114 10.884 1.00 88.31 529 GLU A O 1
ATOM 4299 N N . VAL A 1 530 ? -16.763 -17.666 11.827 1.00 89.12 530 VAL A N 1
ATOM 4300 C CA . VAL A 1 530 ? -17.539 -17.801 10.585 1.00 89.12 530 VAL A CA 1
ATOM 4301 C C . VAL A 1 530 ? -17.190 -16.654 9.637 1.00 89.12 530 VAL A C 1
ATOM 4303 O O . VAL A 1 530 ? -17.195 -15.492 10.048 1.00 89.12 530 VAL A O 1
ATOM 4306 N N . LEU A 1 531 ? -16.920 -16.978 8.371 1.00 91.25 531 LEU A N 1
ATOM 4307 C CA . LEU A 1 531 ? -16.625 -15.994 7.333 1.00 91.25 531 LEU A CA 1
ATOM 4308 C C . LEU A 1 531 ? -17.858 -15.741 6.462 1.00 91.25 531 LEU A C 1
ATOM 4310 O O . LEU A 1 531 ? -18.410 -16.661 5.862 1.00 91.25 531 LEU A O 1
ATOM 4314 N N . GLU A 1 532 ? -18.252 -14.475 6.351 1.00 89.00 532 GLU A N 1
ATOM 4315 C CA . GLU A 1 532 ? -19.367 -14.020 5.517 1.00 89.00 532 GLU A CA 1
ATOM 4316 C C . GLU A 1 532 ? -18.881 -13.007 4.459 1.00 89.00 532 GLU A C 1
ATOM 4318 O O . GLU A 1 532 ? -17.830 -12.372 4.627 1.00 89.00 532 GLU A O 1
ATOM 4323 N N . PRO A 1 533 ? -19.628 -12.810 3.355 1.00 89.50 533 PRO A N 1
ATOM 4324 C CA . PRO A 1 533 ? -19.286 -11.808 2.352 1.00 89.50 533 PRO A CA 1
ATOM 4325 C C . PRO A 1 533 ? -19.149 -10.399 2.944 1.00 89.50 533 PRO A C 1
ATOM 4327 O O . PRO A 1 533 ? -19.927 -9.980 3.799 1.00 89.50 533 PRO A O 1
ATOM 4330 N N . ASN A 1 534 ? -18.211 -9.621 2.404 1.00 89.75 534 ASN A N 1
ATOM 4331 C CA . ASN A 1 534 ? -17.873 -8.255 2.818 1.00 89.75 534 ASN A CA 1
ATOM 4332 C C . ASN A 1 534 ? -17.218 -8.131 4.203 1.00 89.75 534 ASN A C 1
ATOM 4334 O O . ASN A 1 534 ? -17.093 -7.012 4.714 1.00 89.75 534 ASN A O 1
ATOM 4338 N N . MET A 1 535 ? -16.772 -9.240 4.797 1.00 92.31 535 MET A N 1
ATOM 4339 C CA . MET A 1 535 ? -15.894 -9.202 5.963 1.00 92.31 535 MET A CA 1
ATOM 4340 C C . MET A 1 535 ? -14.466 -8.815 5.578 1.00 92.31 535 MET A C 1
ATOM 4342 O O . MET A 1 535 ? -14.001 -9.123 4.479 1.00 92.31 535 MET A O 1
ATOM 4346 N N . ILE A 1 536 ? -13.771 -8.141 6.498 1.00 95.75 536 ILE A N 1
ATOM 4347 C CA . ILE A 1 536 ? -12.324 -7.945 6.412 1.00 95.75 536 ILE A CA 1
ATOM 4348 C C . ILE A 1 536 ? -11.651 -9.093 7.151 1.00 95.75 536 ILE A C 1
ATOM 4350 O O . ILE A 1 536 ? -11.896 -9.287 8.342 1.00 95.75 536 ILE A O 1
ATOM 4354 N N . VAL A 1 537 ? -10.809 -9.838 6.450 1.00 96.00 537 VAL A N 1
ATOM 4355 C CA . VAL A 1 537 ? -10.168 -11.051 6.950 1.00 96.00 537 VAL A CA 1
ATOM 4356 C C . VAL A 1 537 ? -8.666 -10.919 6.784 1.00 96.00 537 VAL A C 1
ATOM 4358 O O . VAL A 1 537 ? -8.183 -10.556 5.714 1.00 96.00 537 VAL A O 1
ATOM 4361 N N . GLU A 1 538 ? -7.937 -11.182 7.861 1.00 96.38 538 GLU A N 1
ATOM 4362 C CA . GLU A 1 538 ? -6.482 -11.271 7.835 1.00 96.38 538 GLU A CA 1
ATOM 4363 C C . GLU A 1 538 ? -6.088 -12.653 7.328 1.00 96.38 538 GLU A C 1
ATOM 4365 O O . GLU A 1 538 ? -6.455 -13.663 7.933 1.00 96.38 538 GLU A O 1
ATOM 4370 N N . CYS A 1 539 ? -5.367 -12.694 6.212 1.00 95.75 539 CYS A N 1
ATOM 4371 C CA . CYS A 1 539 ? -4.930 -13.929 5.579 1.00 95.75 539 CYS A CA 1
ATOM 4372 C C . CYS A 1 539 ? -3.404 -14.024 5.586 1.00 95.75 539 CYS A C 1
ATOM 4374 O O . CYS A 1 539 ? -2.717 -13.043 5.291 1.00 95.75 539 CYS A O 1
ATOM 4376 N N . ARG A 1 540 ? -2.885 -15.225 5.847 1.00 94.31 540 ARG A N 1
ATOM 4377 C CA . ARG A 1 540 ? -1.489 -15.599 5.571 1.00 94.31 540 ARG A CA 1
ATOM 4378 C C . ARG A 1 540 ? -1.413 -16.386 4.268 1.00 94.31 540 ARG A C 1
ATOM 4380 O O . ARG A 1 540 ? -2.419 -16.947 3.831 1.00 94.31 540 ARG A O 1
ATOM 4387 N N . TYR A 1 541 ? -0.238 -16.429 3.652 1.00 92.06 541 TYR A N 1
ATOM 4388 C CA . TYR A 1 541 ? -0.025 -17.180 2.418 1.00 92.06 541 TYR A CA 1
ATOM 4389 C C . TYR A 1 541 ? 0.872 -18.392 2.665 1.00 92.06 541 TYR A C 1
ATOM 4391 O O . TYR A 1 541 ? 2.008 -18.248 3.107 1.00 92.06 541 TYR A O 1
ATOM 4399 N N . ASP A 1 542 ? 0.367 -19.577 2.343 1.00 90.62 542 ASP A N 1
ATOM 4400 C CA . ASP A 1 542 ? 1.107 -20.838 2.358 1.00 90.62 542 ASP A CA 1
ATOM 4401 C C . ASP A 1 542 ? 0.615 -21.702 1.194 1.00 90.62 542 ASP A C 1
ATOM 4403 O O . ASP A 1 542 ? -0.398 -22.394 1.292 1.00 90.62 542 ASP A O 1
ATOM 4407 N N . LYS A 1 543 ? 1.276 -21.559 0.034 1.00 87.31 543 LYS A N 1
ATOM 4408 C CA . LYS A 1 543 ? 0.862 -22.160 -1.257 1.00 87.31 543 LYS A CA 1
ATOM 4409 C C . LYS A 1 543 ? -0.600 -21.860 -1.642 1.00 87.31 543 LYS A C 1
ATOM 4411 O O . LYS A 1 543 ? -1.208 -22.585 -2.425 1.00 87.31 543 LYS A O 1
ATOM 4416 N N . GLY A 1 544 ? -1.147 -20.787 -1.080 1.00 91.38 544 GLY A N 1
ATOM 4417 C CA . GLY A 1 544 ? -2.547 -20.400 -1.137 1.00 91.38 544 GLY A CA 1
ATOM 4418 C C . GLY A 1 544 ? -2.898 -19.527 0.066 1.00 91.38 544 GLY A C 1
ATOM 4419 O O . GLY A 1 544 ? -2.210 -19.534 1.088 1.00 91.38 544 GLY A O 1
ATOM 4420 N N . TRP A 1 545 ? -3.959 -18.736 -0.053 1.00 95.31 545 TRP A N 1
ATOM 4421 C CA . TRP A 1 545 ? -4.409 -17.869 1.034 1.00 95.31 545 TRP A CA 1
ATOM 4422 C C . TRP A 1 545 ? -5.181 -18.646 2.101 1.00 95.31 545 TRP A C 1
ATOM 4424 O O . TRP A 1 545 ? -6.168 -19.314 1.794 1.00 95.31 545 TRP A O 1
ATOM 4434 N N . ILE A 1 546 ? -4.766 -18.490 3.359 1.00 95.31 546 ILE A N 1
ATOM 4435 C CA . ILE A 1 546 ? -5.391 -19.102 4.535 1.00 95.31 546 ILE A CA 1
ATOM 4436 C C . ILE A 1 546 ? -5.978 -17.993 5.424 1.00 95.31 546 ILE A C 1
ATOM 4438 O O . ILE A 1 546 ? -5.220 -17.167 5.946 1.00 95.31 546 ILE A O 1
ATOM 4442 N N . PRO A 1 547 ? -7.312 -17.950 5.609 1.00 96.31 547 PRO A N 1
ATOM 4443 C CA . PRO A 1 547 ? -7.977 -17.029 6.529 1.00 96.31 547 PRO A CA 1
ATOM 4444 C C . PRO A 1 547 ? -7.586 -17.275 7.991 1.00 96.31 547 PRO A C 1
ATOM 4446 O O . PRO A 1 547 ? -7.968 -18.285 8.575 1.00 96.31 547 PRO A O 1
ATOM 4449 N N . MET A 1 548 ? -6.888 -16.336 8.627 1.00 95.00 548 MET A N 1
ATOM 4450 C CA . MET A 1 548 ? -6.485 -16.474 10.030 1.00 95.00 548 MET A CA 1
ATOM 4451 C C . MET A 1 548 ? -7.588 -16.026 10.985 1.00 95.00 548 MET A C 1
ATOM 4453 O O . MET A 1 548 ? -7.955 -16.755 11.906 1.00 95.00 548 MET A O 1
ATOM 4457 N N . ARG A 1 549 ? -8.126 -14.819 10.761 1.00 92.69 549 ARG A N 1
ATOM 4458 C CA . ARG A 1 549 ? -9.141 -14.198 11.625 1.00 92.69 549 ARG A CA 1
ATOM 4459 C C . ARG A 1 549 ? -9.920 -13.080 10.942 1.00 92.69 549 ARG A C 1
ATOM 4461 O O . ARG A 1 549 ? -9.435 -12.459 9.994 1.00 92.69 549 ARG A O 1
ATOM 4468 N N . VAL A 1 550 ? -11.088 -12.757 11.482 1.00 91.38 550 VAL A N 1
ATOM 4469 C CA . VAL A 1 550 ? -11.870 -11.577 11.110 1.00 91.38 550 VAL A CA 1
ATOM 4470 C C . VAL A 1 550 ? -11.297 -10.338 11.805 1.00 91.38 550 VAL A C 1
ATOM 4472 O O . VAL A 1 550 ? -11.064 -10.298 13.014 1.00 91.38 550 VAL A O 1
ATOM 4475 N N . ARG A 1 551 ? -11.080 -9.273 11.034 1.00 88.19 551 ARG A N 1
ATOM 4476 C CA . ARG A 1 551 ? -10.598 -7.974 11.516 1.00 88.19 551 ARG A CA 1
ATOM 4477 C C . ARG A 1 551 ? -11.763 -7.091 11.928 1.00 88.19 551 ARG A C 1
ATOM 4479 O O . ARG A 1 551 ? -12.134 -6.149 11.225 1.00 88.19 551 ARG A O 1
ATOM 4486 N N . TRP A 1 552 ? -12.349 -7.403 13.084 1.00 82.81 552 TRP A N 1
ATOM 4487 C CA . TRP A 1 552 ? -13.490 -6.672 13.650 1.00 82.81 552 TRP A CA 1
ATOM 4488 C C . TRP A 1 552 ? -13.225 -5.165 13.806 1.00 82.81 552 TRP A C 1
ATOM 4490 O O . TRP A 1 552 ? -14.135 -4.366 13.587 1.00 82.81 552 TRP A O 1
ATOM 4500 N N . ASP A 1 553 ? -11.972 -4.776 14.073 1.00 75.19 553 ASP A N 1
ATOM 4501 C CA . ASP A 1 553 ? -11.494 -3.387 14.119 1.00 75.19 553 ASP A CA 1
ATOM 4502 C C . ASP A 1 553 ? -11.692 -2.632 12.789 1.00 75.19 553 ASP A C 1
ATOM 4504 O O . ASP A 1 553 ? -11.883 -1.415 12.769 1.00 75.19 553 ASP A O 1
ATOM 4508 N N . LYS A 1 554 ? -11.709 -3.353 11.662 1.00 82.75 554 LYS A N 1
ATOM 4509 C CA . LYS A 1 554 ? -11.806 -2.792 10.304 1.00 82.75 554 LYS A CA 1
ATOM 4510 C C . LYS A 1 554 ? -13.206 -2.864 9.704 1.00 82.75 554 LYS A C 1
ATOM 4512 O O . LYS A 1 554 ? -13.447 -2.262 8.655 1.00 82.75 554 LYS A O 1
ATOM 4517 N N . MET A 1 555 ? -14.146 -3.537 10.368 1.00 81.50 555 MET A N 1
ATOM 4518 C CA . MET A 1 555 ? -15.494 -3.784 9.842 1.00 81.50 555 MET A CA 1
ATOM 4519 C C . MET A 1 555 ? -16.359 -2.525 9.742 1.00 81.50 555 MET A C 1
ATOM 4521 O O . MET A 1 555 ? -17.171 -2.427 8.826 1.00 81.50 555 MET A O 1
ATOM 4525 N N . LYS A 1 556 ? -16.164 -1.535 10.626 1.00 74.31 556 LYS A N 1
ATOM 4526 C CA . LYS A 1 556 ? -16.973 -0.301 10.636 1.00 74.31 556 LYS A CA 1
ATOM 4527 C C . LYS A 1 556 ? -16.860 0.493 9.332 1.00 74.31 556 LYS A C 1
ATOM 4529 O O . LYS A 1 556 ? -17.860 0.990 8.830 1.00 74.31 556 LYS A O 1
ATOM 4534 N N . ASN A 1 557 ? -15.646 0.587 8.792 1.00 75.31 557 ASN A N 1
ATOM 4535 C CA . ASN A 1 557 ? -15.367 1.315 7.551 1.00 75.31 557 ASN A CA 1
ATOM 4536 C C . ASN A 1 557 ? -15.112 0.380 6.358 1.00 75.31 557 ASN A C 1
ATOM 4538 O O . ASN A 1 557 ? -14.923 0.868 5.251 1.00 75.31 557 ASN A O 1
ATOM 4542 N N . ARG A 1 558 ? -15.083 -0.945 6.582 1.00 82.50 558 ARG A N 1
ATOM 4543 C CA . ARG A 1 558 ? -14.740 -1.980 5.590 1.00 82.50 558 ARG A CA 1
ATOM 4544 C C . ARG A 1 558 ? -13.479 -1.625 4.794 1.00 82.50 558 ARG A C 1
ATOM 4546 O O . ARG A 1 558 ? -13.472 -1.650 3.567 1.00 82.50 558 ARG A O 1
ATOM 4553 N N . ASN A 1 559 ? -12.413 -1.287 5.520 1.00 84.94 559 ASN A N 1
ATOM 4554 C CA . ASN A 1 559 ? -11.140 -0.839 4.953 1.00 84.94 559 ASN A CA 1
ATOM 4555 C C . ASN A 1 559 ? -10.109 -1.987 4.945 1.00 84.94 559 ASN A C 1
ATOM 4557 O O . ASN A 1 559 ? -9.402 -2.152 5.946 1.00 84.94 559 ASN A O 1
ATOM 4561 N N . PRO A 1 560 ? -9.993 -2.782 3.860 1.00 93.88 560 PRO A N 1
ATOM 4562 C CA . PRO A 1 560 ? -8.887 -3.727 3.700 1.00 93.88 560 PRO A CA 1
ATOM 4563 C C . PRO A 1 560 ? -7.552 -2.987 3.532 1.00 93.88 560 PRO A C 1
ATOM 4565 O O . PRO A 1 560 ? -7.497 -1.755 3.511 1.00 93.88 560 PRO A O 1
ATOM 4568 N N . ASN A 1 561 ? -6.444 -3.721 3.411 1.00 93.44 561 ASN A N 1
ATOM 4569 C CA . ASN A 1 561 ? -5.158 -3.098 3.104 1.00 93.44 561 ASN A CA 1
ATOM 4570 C C . ASN A 1 561 ? -5.203 -2.341 1.766 1.00 93.44 561 ASN A C 1
ATOM 4572 O O . ASN A 1 561 ? -5.852 -2.764 0.806 1.00 93.44 561 ASN A O 1
ATOM 4576 N N . ALA A 1 562 ? -4.482 -1.218 1.705 1.00 93.31 562 ALA A N 1
ATOM 4577 C CA . ALA A 1 562 ? -4.203 -0.533 0.449 1.00 93.31 562 ALA A CA 1
ATOM 4578 C C . ALA A 1 562 ? -3.341 -1.425 -0.453 1.00 93.31 562 ALA A C 1
ATOM 4580 O O . ALA A 1 562 ? -2.487 -2.169 0.041 1.00 93.31 562 ALA A O 1
ATOM 4581 N N . PHE A 1 563 ? -3.525 -1.323 -1.768 1.00 94.06 563 PHE A N 1
ATOM 4582 C CA . PHE A 1 563 ? -2.868 -2.172 -2.755 1.00 94.06 563 PHE A CA 1
ATOM 4583 C C . PHE A 1 563 ? -1.351 -2.103 -2.608 1.00 94.06 563 PHE A C 1
ATOM 4585 O O . PHE A 1 563 ? -0.700 -3.140 -2.614 1.00 94.06 563 PHE A O 1
ATOM 4592 N N . ARG A 1 564 ? -0.775 -0.912 -2.401 1.00 90.06 564 ARG A N 1
ATOM 4593 C CA . ARG A 1 564 ? 0.670 -0.754 -2.174 1.00 90.06 564 ARG A CA 1
ATOM 4594 C C . ARG A 1 564 ? 1.182 -1.531 -0.958 1.00 90.06 564 ARG A C 1
ATOM 4596 O O . ARG A 1 564 ? 2.267 -2.099 -1.011 1.00 90.06 564 ARG A O 1
ATOM 4603 N N . THR A 1 565 ? 0.405 -1.576 0.125 1.00 89.25 565 THR A N 1
ATOM 4604 C CA . THR A 1 565 ? 0.763 -2.298 1.353 1.00 89.25 565 THR A CA 1
ATOM 4605 C C . THR A 1 565 ? 0.664 -3.800 1.123 1.00 89.25 565 THR A C 1
ATOM 4607 O O . THR A 1 565 ? 1.613 -4.519 1.417 1.00 89.25 565 THR A O 1
ATOM 4610 N N . ALA A 1 566 ? -0.436 -4.254 0.518 1.00 92.81 566 ALA A N 1
ATOM 4611 C CA . ALA A 1 566 ? -0.632 -5.653 0.159 1.00 92.81 566 ALA A CA 1
ATOM 4612 C C . ALA A 1 566 ? 0.451 -6.149 -0.819 1.00 92.81 566 ALA A C 1
ATOM 4614 O O . ALA A 1 566 ? 1.064 -7.184 -0.595 1.00 92.81 566 ALA A O 1
ATOM 4615 N N . ALA A 1 567 ? 0.763 -5.374 -1.860 1.00 91.38 567 ALA A N 1
ATOM 4616 C CA . ALA A 1 567 ? 1.795 -5.704 -2.840 1.00 91.38 567 ALA A CA 1
ATOM 4617 C C . ALA A 1 567 ? 3.208 -5.719 -2.235 1.00 91.38 567 ALA A C 1
ATOM 4619 O O . ALA A 1 567 ? 4.052 -6.478 -2.701 1.00 91.38 567 ALA A O 1
ATOM 4620 N N . SER A 1 568 ? 3.473 -4.892 -1.217 1.00 87.19 568 SER A N 1
ATOM 4621 C CA . SER A 1 568 ? 4.738 -4.924 -0.475 1.00 87.19 568 SER A CA 1
ATOM 4622 C C . SER A 1 568 ? 4.857 -6.196 0.368 1.00 87.19 568 SER A C 1
ATOM 4624 O O . SER A 1 568 ? 5.850 -6.907 0.254 1.00 87.19 568 SER A O 1
ATOM 4626 N N . ASN A 1 569 ? 3.815 -6.544 1.134 1.00 89.00 569 ASN A N 1
ATOM 4627 C CA . ASN A 1 569 ? 3.792 -7.784 1.916 1.00 89.00 569 ASN A CA 1
ATOM 4628 C C . ASN A 1 569 ? 3.890 -9.022 1.010 1.00 89.00 569 ASN A C 1
ATOM 4630 O O . ASN A 1 569 ? 4.656 -9.930 1.304 1.00 89.00 569 ASN A O 1
ATOM 4634 N N . TRP A 1 570 ? 3.183 -9.032 -0.124 1.00 91.00 570 TRP A N 1
ATOM 4635 C CA . TRP A 1 570 ? 3.276 -10.086 -1.139 1.00 91.00 570 TRP A CA 1
ATOM 4636 C C . TRP A 1 570 ? 4.688 -10.252 -1.699 1.00 91.00 570 TRP A C 1
ATOM 4638 O O . TRP A 1 570 ? 5.165 -11.374 -1.853 1.00 91.00 570 TRP A O 1
ATOM 4648 N N . TYR A 1 571 ? 5.391 -9.145 -1.949 1.00 88.44 571 TYR A N 1
ATOM 4649 C CA . TYR A 1 571 ? 6.790 -9.204 -2.358 1.00 88.44 571 TYR A CA 1
ATOM 4650 C C . TYR A 1 571 ? 7.649 -9.905 -1.304 1.00 88.44 571 TYR A C 1
ATOM 4652 O O . TYR A 1 571 ? 8.358 -10.850 -1.634 1.00 88.44 571 TYR A O 1
ATOM 4660 N N . THR A 1 572 ? 7.530 -9.512 -0.035 1.00 86.56 572 THR A N 1
ATOM 4661 C CA . THR A 1 572 ? 8.299 -10.111 1.065 1.00 86.56 572 THR A CA 1
ATOM 4662 C C . THR A 1 572 ? 7.915 -11.567 1.349 1.00 86.56 572 THR A C 1
ATOM 4664 O O . THR A 1 572 ? 8.790 -12.349 1.698 1.00 86.56 572 THR A O 1
ATOM 4667 N N . ILE A 1 573 ? 6.658 -11.974 1.145 1.00 88.81 573 ILE A N 1
ATOM 4668 C CA . ILE A 1 573 ? 6.231 -13.385 1.251 1.00 88.81 573 ILE A CA 1
ATOM 4669 C C . ILE A 1 573 ? 7.023 -14.272 0.276 1.00 88.81 573 ILE A C 1
ATOM 4671 O O . ILE A 1 573 ? 7.436 -15.376 0.622 1.00 88.81 573 ILE A O 1
ATOM 4675 N N . HIS A 1 574 ? 7.267 -13.784 -0.941 1.00 88.44 574 HIS A N 1
ATOM 4676 C CA . HIS A 1 574 ? 7.897 -14.553 -2.019 1.00 88.44 574 HIS A CA 1
ATOM 4677 C C . HIS A 1 574 ? 9.396 -14.288 -2.218 1.00 88.44 574 HIS A C 1
ATOM 4679 O O . HIS A 1 574 ? 10.078 -15.047 -2.915 1.00 88.44 574 HIS A O 1
ATOM 4685 N N . ARG A 1 575 ? 9.900 -13.193 -1.649 1.00 86.75 575 ARG A N 1
ATOM 4686 C CA . ARG A 1 575 ? 11.311 -12.793 -1.596 1.00 86.75 575 ARG A CA 1
ATOM 4687 C C . ARG A 1 575 ? 11.645 -12.351 -0.165 1.00 86.75 575 ARG A C 1
ATOM 4689 O O . ARG A 1 575 ? 11.853 -11.160 0.081 1.00 86.75 575 ARG A O 1
ATOM 4696 N N . PRO A 1 576 ? 11.615 -13.281 0.804 1.00 88.69 576 PRO A N 1
ATOM 4697 C CA . PRO A 1 576 ? 11.788 -12.930 2.201 1.00 88.69 576 PRO A CA 1
ATOM 4698 C C . PRO A 1 576 ? 13.227 -12.549 2.516 1.00 88.69 576 PRO A C 1
ATOM 4700 O O . PRO A 1 576 ? 14.175 -13.207 2.091 1.00 88.69 576 PRO A O 1
ATOM 4703 N N . ILE A 1 577 ? 13.379 -11.530 3.356 1.00 89.38 577 ILE A N 1
ATOM 4704 C CA . ILE A 1 577 ? 14.655 -11.251 4.006 1.00 89.38 577 ILE A CA 1
ATOM 4705 C C . ILE A 1 577 ? 14.831 -12.260 5.131 1.00 89.38 577 ILE A C 1
ATOM 4707 O O . ILE A 1 577 ? 14.084 -12.248 6.107 1.00 89.38 577 ILE A O 1
ATOM 4711 N N . THR A 1 578 ? 15.799 -13.156 4.983 1.00 90.62 578 THR A N 1
ATOM 4712 C CA . THR A 1 578 ? 16.086 -14.168 6.002 1.00 90.62 578 THR A CA 1
ATOM 4713 C C . THR A 1 578 ? 16.887 -13.572 7.158 1.00 90.62 578 THR A C 1
ATOM 4715 O O . THR A 1 578 ? 17.601 -12.580 7.000 1.00 90.62 578 THR A O 1
ATOM 4718 N N . GLU A 1 579 ? 16.840 -14.210 8.329 1.00 90.88 579 GLU A N 1
ATOM 4719 C CA . GLU A 1 579 ? 17.707 -13.826 9.450 1.00 90.88 579 GLU A CA 1
ATOM 4720 C C . GLU A 1 579 ? 19.196 -13.874 9.075 1.00 90.88 579 GLU A C 1
ATOM 4722 O O . GLU A 1 579 ? 19.978 -13.030 9.509 1.00 90.88 579 GLU A O 1
ATOM 4727 N N . HIS A 1 580 ? 19.603 -14.832 8.238 1.00 90.75 580 HIS A N 1
ATOM 4728 C CA . HIS A 1 580 ? 20.985 -14.932 7.772 1.00 90.75 580 HIS A CA 1
ATOM 4729 C C . HIS A 1 580 ? 21.406 -13.679 6.991 1.00 90.75 580 HIS A C 1
ATOM 4731 O O . HIS A 1 580 ? 22.474 -13.131 7.248 1.00 90.75 580 HIS A O 1
ATOM 4737 N N . MET A 1 581 ? 20.541 -13.175 6.102 1.00 91.44 581 MET A N 1
ATOM 4738 C CA . MET A 1 581 ? 20.798 -11.940 5.347 1.00 91.44 581 MET A CA 1
ATOM 4739 C C . MET A 1 581 ? 20.952 -10.715 6.258 1.00 91.44 581 MET A C 1
ATOM 4741 O O . MET A 1 581 ? 21.724 -9.816 5.948 1.00 91.44 581 MET A O 1
ATOM 4745 N N . LEU A 1 582 ? 20.249 -10.677 7.397 1.00 92.50 582 LEU A N 1
ATOM 4746 C CA . LEU A 1 582 ? 20.378 -9.584 8.365 1.00 92.50 582 LEU A CA 1
ATOM 4747 C C . LEU A 1 582 ? 21.646 -9.682 9.213 1.00 92.50 582 LEU A C 1
ATOM 4749 O O . LEU A 1 582 ? 22.219 -8.658 9.588 1.00 92.50 582 LEU A O 1
ATOM 4753 N N . THR A 1 583 ? 22.080 -10.901 9.525 1.00 92.69 583 THR A N 1
ATOM 4754 C CA . THR A 1 583 ? 23.125 -11.186 10.522 1.00 92.69 583 THR A CA 1
ATOM 4755 C C . THR A 1 583 ? 24.494 -11.486 9.925 1.00 92.69 583 THR A C 1
ATOM 4757 O O . THR A 1 583 ? 25.464 -11.589 10.675 1.00 92.69 583 THR A O 1
ATOM 4760 N N . SER A 1 584 ? 24.596 -11.608 8.603 1.00 87.88 584 SER A N 1
ATOM 4761 C CA . SER A 1 584 ? 25.850 -11.822 7.878 1.00 87.88 584 SER A CA 1
ATOM 4762 C C . SER A 1 584 ? 25.879 -11.013 6.580 1.00 87.88 584 SER A C 1
ATOM 4764 O O . SER A 1 584 ? 24.815 -10.773 6.005 1.00 87.88 584 SER A O 1
ATOM 4766 N N . PRO A 1 585 ? 27.069 -10.612 6.088 1.00 81.50 585 PRO A N 1
ATOM 4767 C CA . PRO A 1 585 ? 27.197 -9.994 4.776 1.00 81.50 585 PRO A CA 1
ATOM 4768 C C . PRO A 1 585 ? 26.552 -10.875 3.706 1.00 81.50 585 PRO A C 1
ATOM 4770 O O . PRO A 1 585 ? 26.889 -12.049 3.560 1.00 81.50 585 PRO A O 1
ATOM 4773 N N . TYR A 1 586 ? 25.610 -10.295 2.976 1.00 70.31 586 TYR A N 1
ATOM 4774 C CA . TYR A 1 586 ? 24.924 -10.926 1.860 1.00 70.31 586 TYR A CA 1
ATOM 4775 C C . TYR A 1 586 ? 25.350 -10.217 0.573 1.00 70.31 586 TYR A C 1
ATOM 4777 O O . TYR A 1 586 ? 25.587 -9.009 0.579 1.00 70.31 586 TYR A O 1
ATOM 4785 N N . GLN A 1 587 ? 25.490 -10.957 -0.521 1.00 63.38 587 GLN A N 1
ATOM 4786 C CA . GLN A 1 587 ? 25.743 -10.389 -1.838 1.00 63.38 587 GLN A CA 1
ATOM 4787 C C . GLN A 1 587 ? 24.630 -10.888 -2.750 1.00 63.38 587 GLN A C 1
ATOM 4789 O O . GLN A 1 587 ? 24.517 -12.087 -2.986 1.00 63.38 587 GLN A O 1
ATOM 4794 N N . SER A 1 588 ? 23.773 -9.971 -3.190 1.00 58.75 588 SER A N 1
ATOM 4795 C CA . SER A 1 588 ? 22.685 -10.289 -4.111 1.00 58.75 588 SER A CA 1
ATOM 4796 C C . SER A 1 588 ? 23.239 -10.590 -5.504 1.00 58.75 588 SER A C 1
ATOM 4798 O O . SER A 1 588 ? 24.044 -9.815 -6.027 1.00 58.75 588 SER A O 1
ATOM 4800 N N . ASP A 1 589 ? 22.751 -11.659 -6.135 1.00 51.00 589 ASP A N 1
ATOM 4801 C CA . ASP A 1 589 ? 23.042 -11.981 -7.540 1.00 51.00 589 ASP A CA 1
ATOM 4802 C C . ASP A 1 589 ? 22.416 -10.961 -8.516 1.00 51.00 589 ASP A C 1
ATOM 4804 O O . ASP A 1 589 ? 22.795 -10.901 -9.686 1.00 51.00 589 ASP A O 1
ATOM 4808 N N . GLN A 1 590 ? 21.458 -10.144 -8.053 1.00 47.25 590 GLN A N 1
ATOM 4809 C CA . GLN A 1 590 ? 20.674 -9.214 -8.877 1.00 47.25 590 GLN A CA 1
ATOM 4810 C C . GLN A 1 590 ? 21.005 -7.731 -8.658 1.00 47.25 590 GLN A C 1
ATOM 4812 O O . GLN A 1 590 ? 20.335 -6.866 -9.234 1.00 47.25 590 GLN A O 1
ATOM 4817 N N . TYR A 1 591 ? 22.042 -7.402 -7.879 1.00 38.84 591 TYR A N 1
ATOM 4818 C CA . TYR A 1 591 ? 22.432 -6.009 -7.666 1.00 38.84 591 TYR A CA 1
ATOM 4819 C C . TYR A 1 591 ? 23.085 -5.424 -8.927 1.00 38.84 591 TYR A C 1
ATOM 4821 O O . TYR A 1 591 ? 24.297 -5.480 -9.133 1.00 38.84 591 TYR A O 1
ATOM 4829 N N . TYR A 1 592 ? 22.262 -4.834 -9.792 1.00 43.34 592 TYR A N 1
ATOM 4830 C CA . TYR A 1 592 ? 22.742 -3.918 -10.816 1.00 43.34 592 TYR A CA 1
ATOM 4831 C C . TYR A 1 592 ? 23.251 -2.660 -10.115 1.00 43.34 592 TYR A C 1
ATOM 4833 O O . TYR A 1 592 ? 22.463 -1.916 -9.538 1.00 43.34 592 TYR A O 1
ATOM 4841 N N . GLU A 1 593 ? 24.557 -2.402 -10.182 1.00 40.34 593 GLU A N 1
ATOM 4842 C CA . GLU A 1 593 ? 25.132 -1.140 -9.717 1.00 40.34 593 GLU A CA 1
ATOM 4843 C C . GLU A 1 593 ? 24.416 0.042 -10.398 1.00 40.34 593 GLU A C 1
ATOM 4845 O O . GLU A 1 593 ? 24.610 0.330 -11.582 1.00 40.34 593 GLU A O 1
ATOM 4850 N N . GLU A 1 594 ? 23.561 0.737 -9.641 1.00 40.62 594 GLU A N 1
ATOM 4851 C CA . GLU A 1 594 ? 22.856 1.946 -10.089 1.00 40.62 594 GLU A CA 1
ATOM 4852 C C . GLU A 1 594 ? 23.814 3.127 -10.322 1.00 40.62 594 GLU A C 1
ATOM 4854 O O . GLU A 1 594 ? 23.463 4.089 -11.005 1.00 40.62 594 GLU A O 1
ATOM 4859 N N . ASN A 1 595 ? 25.065 3.027 -9.864 1.00 38.44 595 ASN A N 1
ATOM 4860 C CA . ASN A 1 595 ? 26.118 4.005 -10.121 1.00 38.44 595 ASN A CA 1
ATOM 4861 C C . ASN A 1 595 ? 26.803 3.770 -11.475 1.00 38.44 595 ASN A C 1
ATOM 4863 O O . ASN A 1 595 ? 28.019 3.623 -11.566 1.00 38.44 595 ASN A O 1
ATOM 4867 N N . ARG A 1 596 ? 26.031 3.779 -12.568 1.00 51.69 596 ARG A N 1
ATOM 4868 C CA . ARG A 1 596 ? 26.632 3.987 -13.891 1.00 51.69 596 ARG A CA 1
ATOM 4869 C C . ARG A 1 596 ? 26.895 5.477 -14.059 1.00 51.69 596 ARG A C 1
ATOM 4871 O O . ARG A 1 596 ? 25.981 6.216 -14.431 1.00 51.69 596 ARG A O 1
ATOM 4878 N N . GLU A 1 597 ? 28.130 5.908 -13.811 1.00 48.94 597 GLU A N 1
ATOM 4879 C CA . GLU A 1 597 ? 28.586 7.234 -14.231 1.00 48.94 597 GLU A CA 1
ATOM 4880 C C . GLU A 1 597 ? 28.174 7.498 -15.688 1.00 48.94 597 GLU A C 1
ATOM 4882 O O . GLU A 1 597 ? 28.230 6.626 -16.563 1.00 48.94 597 GLU A O 1
ATOM 4887 N N . GLU A 1 598 ? 27.695 8.712 -15.951 1.00 57.66 598 GLU A N 1
ATOM 4888 C CA . GLU A 1 598 ? 27.154 9.092 -17.248 1.00 57.66 598 GLU A CA 1
ATOM 4889 C C . GLU A 1 598 ? 28.285 9.292 -18.276 1.00 57.66 598 GLU A C 1
ATOM 4891 O O . GLU A 1 598 ? 28.746 10.416 -18.514 1.00 57.66 598 GLU A O 1
ATOM 4896 N N . SER A 1 599 ? 28.729 8.187 -18.883 1.00 79.12 599 SER A N 1
ATOM 4897 C CA . SER A 1 599 ? 29.835 8.152 -19.847 1.00 79.12 599 SER A CA 1
ATOM 4898 C C . SER A 1 599 ? 29.556 8.955 -21.122 1.00 79.12 599 SER A C 1
ATOM 4900 O O . SER A 1 599 ? 28.404 9.141 -21.543 1.00 79.12 599 SER A O 1
ATOM 4902 N N . ALA A 1 600 ? 30.626 9.426 -21.772 1.00 87.06 600 ALA A N 1
ATOM 4903 C CA . ALA A 1 600 ? 30.527 10.124 -23.051 1.00 87.06 600 ALA A CA 1
ATOM 4904 C C . ALA A 1 600 ? 29.920 9.205 -24.125 1.00 87.06 600 ALA A C 1
ATOM 4906 O O . ALA A 1 600 ? 29.085 9.663 -24.905 1.00 87.06 600 ALA A O 1
ATOM 4907 N N . LEU A 1 601 ? 30.223 7.903 -24.070 1.00 87.94 601 LEU A N 1
ATOM 4908 C CA . LEU A 1 601 ? 29.589 6.851 -24.870 1.00 87.94 601 LEU A CA 1
ATOM 4909 C C . LEU A 1 601 ? 28.054 6.898 -24.815 1.00 87.94 601 LEU A C 1
ATOM 4911 O O . LEU A 1 601 ? 27.387 7.005 -25.846 1.00 87.94 601 LEU A O 1
ATOM 4915 N N . ARG A 1 602 ? 27.470 6.856 -23.609 1.00 87.62 602 ARG A N 1
ATOM 4916 C CA . ARG A 1 602 ? 26.008 6.839 -23.440 1.00 87.62 602 ARG A CA 1
ATOM 4917 C C . ARG A 1 602 ? 25.374 8.138 -23.932 1.00 87.62 602 ARG A C 1
ATOM 4919 O O . ARG A 1 602 ? 24.309 8.105 -24.552 1.00 87.62 602 ARG A O 1
ATOM 4926 N N . LYS A 1 603 ? 26.023 9.278 -23.672 1.00 91.12 603 LYS A N 1
ATOM 4927 C CA . LYS A 1 603 ? 25.581 10.596 -24.158 1.00 91.12 603 LYS A CA 1
ATOM 4928 C C . LYS A 1 603 ? 25.596 10.657 -25.685 1.00 91.12 603 LYS A C 1
ATOM 4930 O O . LYS A 1 603 ? 24.639 11.163 -26.269 1.00 91.12 603 LYS A O 1
ATOM 4935 N N . PHE A 1 604 ? 26.632 10.110 -26.317 1.00 95.19 604 PHE A N 1
ATOM 4936 C CA . PHE A 1 604 ? 26.748 10.051 -27.768 1.00 95.19 604 PHE A CA 1
ATOM 4937 C C . PHE A 1 604 ? 25.685 9.140 -28.391 1.00 95.19 604 PHE A C 1
ATOM 4939 O O . PHE A 1 604 ? 24.953 9.569 -29.278 1.00 95.19 604 PHE A O 1
ATOM 4946 N N . HIS A 1 605 ? 25.498 7.920 -27.878 1.00 94.12 605 HIS A N 1
ATOM 4947 C CA . HIS A 1 605 ? 24.460 7.010 -28.388 1.00 94.12 605 HIS A CA 1
ATOM 4948 C C . HIS A 1 605 ? 23.057 7.603 -28.219 1.00 94.12 605 HIS A C 1
ATOM 4950 O O . HIS A 1 605 ? 22.224 7.516 -29.120 1.00 94.12 605 HIS A O 1
ATOM 4956 N N . ASN A 1 606 ? 22.791 8.275 -27.095 1.00 92.94 606 ASN A N 1
ATOM 4957 C CA . ASN A 1 606 ? 21.542 9.010 -26.906 1.00 92.94 606 ASN A CA 1
ATOM 4958 C C . ASN A 1 606 ? 21.390 10.185 -27.876 1.00 92.94 606 ASN A C 1
ATOM 4960 O O . ASN A 1 606 ? 20.268 10.434 -28.316 1.00 92.94 606 ASN A O 1
ATOM 4964 N N . PHE A 1 607 ? 22.471 10.889 -28.220 1.00 95.44 607 PHE A N 1
ATOM 4965 C CA . PHE A 1 607 ? 22.449 11.921 -29.255 1.00 95.44 607 PHE A CA 1
ATOM 4966 C C . PHE A 1 607 ? 22.062 11.328 -30.613 1.00 95.44 607 PHE A C 1
ATOM 4968 O O . PHE A 1 607 ? 21.097 11.810 -31.201 1.00 95.44 607 PHE A O 1
ATOM 4975 N N . VAL A 1 608 ? 22.711 10.239 -31.049 1.00 96.44 608 VAL A N 1
ATOM 4976 C CA . VAL A 1 608 ? 22.375 9.552 -32.311 1.00 96.44 608 VAL A CA 1
ATOM 4977 C C . VAL A 1 608 ? 20.899 9.167 -32.343 1.00 96.44 608 VAL A C 1
ATOM 4979 O O . VAL A 1 608 ? 20.189 9.531 -33.275 1.00 96.44 608 VAL A O 1
ATOM 4982 N N . LYS A 1 609 ? 20.397 8.516 -31.286 1.00 96.31 609 LYS A N 1
ATOM 4983 C CA . LYS A 1 609 ? 18.976 8.145 -31.188 1.00 96.31 609 LYS A CA 1
ATOM 4984 C C . LYS A 1 609 ? 18.042 9.354 -31.200 1.00 96.31 609 LYS A C 1
ATOM 4986 O O . LYS A 1 609 ? 16.957 9.284 -31.764 1.00 96.31 609 LYS A O 1
ATOM 4991 N N . THR A 1 610 ? 18.445 10.463 -30.579 1.00 95.12 610 THR A N 1
ATOM 4992 C CA . THR A 1 610 ? 17.659 11.707 -30.581 1.00 95.12 610 THR A CA 1
ATOM 4993 C C . THR A 1 610 ? 17.555 12.279 -31.989 1.00 95.12 610 THR A C 1
ATOM 4995 O O . THR A 1 610 ? 16.455 12.642 -32.388 1.00 95.12 610 THR A O 1
ATOM 4998 N N . GLN A 1 611 ? 18.658 12.306 -32.745 1.00 95.44 611 GLN A N 1
ATOM 4999 C CA . GLN A 1 611 ? 18.663 12.745 -34.143 1.00 95.44 611 GLN A CA 1
ATOM 5000 C C . GLN A 1 611 ? 17.844 11.800 -35.030 1.00 95.44 611 GLN A C 1
ATOM 5002 O O . GLN A 1 611 ? 16.987 12.257 -35.783 1.00 95.44 611 GLN A O 1
ATOM 5007 N N . LEU A 1 612 ? 18.026 10.487 -34.874 1.00 96.06 612 LEU A N 1
ATOM 5008 C CA . LEU A 1 612 ? 17.315 9.461 -35.640 1.00 96.06 612 LEU A CA 1
ATOM 5009 C C . LEU A 1 612 ? 15.791 9.548 -35.457 1.00 96.06 612 LEU A C 1
ATOM 5011 O O . LEU A 1 612 ? 15.033 9.488 -36.422 1.00 96.06 612 LEU A O 1
ATOM 5015 N N . LEU A 1 613 ? 15.331 9.743 -34.220 1.00 96.00 613 LEU A N 1
ATOM 5016 C CA . LEU A 1 613 ? 13.904 9.794 -33.891 1.00 96.00 613 LEU A CA 1
ATOM 5017 C C . LEU A 1 613 ? 13.255 11.166 -34.155 1.00 96.00 613 LEU A C 1
ATOM 5019 O O . LEU A 1 613 ? 12.051 11.316 -33.943 1.00 96.00 613 LEU A O 1
ATOM 5023 N N . THR A 1 614 ? 13.987 12.151 -34.697 1.00 95.25 614 THR A N 1
ATOM 5024 C CA . THR A 1 614 ? 13.385 13.419 -35.168 1.00 95.25 614 THR A CA 1
ATOM 5025 C C . THR A 1 614 ? 12.387 13.226 -36.310 1.00 95.25 614 THR A C 1
ATOM 5027 O O . THR A 1 614 ? 11.547 14.104 -36.534 1.00 95.25 614 THR A O 1
ATOM 5030 N N . ILE A 1 615 ? 12.441 12.068 -36.982 1.00 96.25 615 ILE A N 1
ATOM 5031 C CA . ILE A 1 615 ? 11.502 11.647 -38.023 1.00 96.25 615 ILE A CA 1
ATOM 5032 C C . ILE A 1 615 ? 10.057 11.541 -37.521 1.00 96.25 615 ILE A C 1
ATOM 5034 O O . ILE A 1 615 ? 9.131 11.685 -38.317 1.00 96.25 615 ILE A O 1
ATOM 5038 N N . ILE A 1 616 ? 9.861 11.344 -36.210 1.00 97.62 616 ILE A N 1
ATOM 5039 C CA . ILE A 1 616 ? 8.541 11.317 -35.574 1.00 97.62 616 ILE A CA 1
ATOM 5040 C C . ILE A 1 616 ? 7.919 12.714 -35.657 1.00 97.62 616 ILE A C 1
ATOM 5042 O O . ILE A 1 616 ? 8.418 13.692 -35.085 1.00 97.62 616 ILE A O 1
ATOM 5046 N N . LYS A 1 617 ? 6.783 12.805 -36.343 1.00 96.56 617 LYS A N 1
ATOM 5047 C CA . LYS A 1 617 ? 6.005 14.031 -36.518 1.00 96.56 617 LYS A CA 1
ATOM 5048 C C . LYS A 1 617 ? 4.872 14.118 -35.487 1.00 96.56 617 LYS A C 1
ATOM 5050 O O . LYS A 1 617 ? 4.437 13.107 -34.933 1.00 96.56 617 LYS A O 1
ATOM 5055 N N . PRO A 1 618 ? 4.354 15.331 -35.214 1.00 95.06 618 PRO A N 1
ATOM 5056 C CA . PRO A 1 618 ? 3.150 15.497 -34.410 1.00 95.06 618 PRO A CA 1
ATOM 5057 C C . PRO A 1 618 ? 2.000 14.639 -34.939 1.00 95.06 618 PRO A C 1
ATOM 5059 O O . PRO A 1 618 ? 1.736 14.649 -36.138 1.00 95.06 618 PRO A O 1
ATOM 5062 N N . LYS A 1 619 ? 1.279 13.972 -34.031 1.00 92.88 619 LYS A N 1
ATOM 5063 C CA . LYS A 1 619 ? 0.180 13.021 -34.313 1.00 92.88 619 LYS A CA 1
ATOM 5064 C C . LYS A 1 619 ? 0.605 11.640 -34.811 1.00 92.88 619 LYS A C 1
ATOM 5066 O O . LYS A 1 619 ? -0.260 10.767 -34.873 1.00 92.88 619 LYS A O 1
ATOM 5071 N N . ASP A 1 620 ? 1.891 11.401 -35.054 1.00 97.94 620 ASP A N 1
ATOM 5072 C CA . ASP A 1 620 ? 2.357 10.059 -35.389 1.00 97.94 620 ASP A CA 1
ATOM 5073 C C . ASP A 1 620 ? 2.042 9.071 -34.260 1.00 97.94 620 ASP A C 1
ATOM 5075 O O . ASP A 1 620 ? 1.816 9.444 -33.101 1.00 97.94 620 ASP A O 1
ATOM 5079 N N . ILE A 1 621 ? 2.016 7.793 -34.620 1.00 98.50 621 ILE A N 1
ATOM 5080 C CA . ILE A 1 621 ? 1.935 6.691 -33.668 1.00 98.50 621 ILE A CA 1
ATOM 5081 C C . ILE A 1 621 ? 3.155 5.816 -33.899 1.00 98.50 621 ILE A C 1
ATOM 5083 O O . ILE A 1 621 ? 3.557 5.623 -35.051 1.00 98.50 621 ILE A O 1
ATOM 5087 N N . VAL A 1 622 ? 3.737 5.326 -32.811 1.00 98.75 622 VAL A N 1
ATOM 5088 C CA . VAL A 1 622 ? 5.007 4.602 -32.825 1.00 98.75 622 VAL A CA 1
ATOM 5089 C C . VAL A 1 622 ? 4.817 3.199 -32.263 1.00 98.75 622 VAL A C 1
ATOM 5091 O O . VAL A 1 622 ? 4.129 3.033 -31.258 1.00 98.75 622 VAL A O 1
ATOM 5094 N N . LEU A 1 623 ? 5.422 2.205 -32.903 1.00 98.69 623 LEU A N 1
ATOM 5095 C CA . LEU A 1 623 ? 5.612 0.873 -32.331 1.00 98.69 623 LEU A CA 1
ATOM 5096 C C . LEU A 1 623 ? 7.106 0.663 -32.096 1.00 98.69 623 LEU A C 1
ATOM 5098 O O . LEU A 1 623 ? 7.886 0.781 -33.036 1.00 98.69 623 LEU A O 1
ATOM 5102 N N . ASP A 1 624 ? 7.500 0.352 -30.867 1.00 98.50 624 ASP A N 1
ATOM 5103 C CA . ASP A 1 624 ? 8.865 -0.068 -30.556 1.00 98.50 624 ASP A CA 1
ATOM 5104 C C . ASP A 1 624 ? 8.892 -1.580 -30.298 1.00 98.50 624 ASP A C 1
ATOM 5106 O O . ASP A 1 624 ? 8.155 -2.079 -29.444 1.00 98.50 624 ASP A O 1
ATOM 5110 N N . PHE A 1 625 ? 9.690 -2.308 -31.083 1.00 98.44 625 PHE A N 1
ATOM 5111 C CA . PHE A 1 625 ? 9.748 -3.774 -31.068 1.00 98.44 625 PHE A CA 1
ATOM 5112 C C . PHE A 1 625 ? 10.591 -4.351 -29.920 1.00 98.44 625 PHE A C 1
ATOM 5114 O O . PHE A 1 625 ? 10.555 -5.564 -29.711 1.00 98.44 625 PHE A O 1
ATOM 5121 N N . ALA A 1 626 ? 11.384 -3.529 -29.233 1.00 97.00 626 ALA A N 1
ATOM 5122 C CA . ALA A 1 626 ? 12.249 -3.944 -28.128 1.00 97.00 626 ALA A CA 1
ATOM 5123 C C . ALA A 1 626 ? 12.490 -2.742 -27.203 1.00 97.00 626 ALA A C 1
ATOM 5125 O O . ALA A 1 626 ? 13.567 -2.142 -27.173 1.00 97.00 626 ALA A O 1
ATOM 5126 N N . VAL A 1 627 ? 11.433 -2.340 -26.496 1.00 96.75 627 VAL A N 1
ATOM 5127 C CA . VAL A 1 627 ? 11.355 -1.048 -25.801 1.00 96.75 627 VAL A CA 1
ATOM 5128 C C . VAL A 1 627 ? 12.276 -0.960 -24.574 1.00 96.75 627 VAL A C 1
ATOM 5130 O O . VAL A 1 627 ? 12.578 0.138 -24.077 1.00 96.75 627 VAL A O 1
ATOM 5133 N N . GLY A 1 628 ? 12.722 -2.110 -24.065 1.00 94.62 628 GLY A N 1
ATOM 5134 C CA . GLY A 1 628 ? 13.504 -2.251 -22.850 1.00 94.62 628 GLY A CA 1
ATOM 5135 C C . GLY A 1 628 ? 12.855 -1.519 -21.681 1.00 94.62 628 GLY A C 1
ATOM 5136 O O . GLY A 1 628 ? 11.637 -1.442 -21.534 1.00 94.62 628 GLY A O 1
ATOM 5137 N N . ARG A 1 629 ? 13.686 -0.877 -20.863 1.00 93.88 629 ARG A N 1
ATOM 5138 C CA . ARG A 1 629 ? 13.253 -0.083 -19.700 1.00 93.88 629 ARG A CA 1
ATOM 5139 C C . ARG A 1 629 ? 12.618 1.267 -20.072 1.00 93.88 629 ARG A C 1
ATOM 5141 O O . ARG A 1 629 ? 12.605 2.177 -19.247 1.00 93.88 629 ARG A O 1
ATOM 5148 N N . GLY A 1 630 ? 12.211 1.491 -21.325 1.00 94.12 630 GLY A N 1
ATOM 5149 C CA . GLY A 1 630 ? 11.723 2.794 -21.798 1.00 94.12 630 GLY A CA 1
ATOM 5150 C C . GLY A 1 630 ? 12.829 3.854 -21.906 1.00 94.12 630 GLY A C 1
ATOM 5151 O O . GLY A 1 630 ? 12.649 5.014 -21.535 1.00 94.12 630 GLY A O 1
ATOM 5152 N N . GLY A 1 631 ? 14.026 3.477 -22.368 1.00 91.62 631 GLY A N 1
ATOM 5153 C CA . GLY A 1 631 ? 15.172 4.393 -22.511 1.00 91.62 631 GLY A CA 1
ATOM 5154 C C . GLY A 1 631 ? 14.930 5.584 -23.449 1.00 91.62 631 GLY A C 1
ATOM 5155 O O . GLY A 1 631 ? 15.573 6.626 -23.302 1.00 91.62 631 GLY A O 1
ATOM 5156 N N . ASP A 1 632 ? 13.986 5.441 -24.377 1.00 94.75 632 ASP A N 1
ATOM 5157 C CA . ASP A 1 632 ? 13.695 6.413 -25.429 1.00 94.75 632 ASP A CA 1
ATOM 5158 C C . ASP A 1 632 ? 12.395 7.203 -25.212 1.00 94.75 632 ASP A C 1
ATOM 5160 O O . ASP A 1 632 ? 12.038 8.006 -26.068 1.00 94.75 632 ASP A O 1
ATOM 5164 N N . LEU A 1 633 ? 11.776 7.096 -24.023 1.00 94.25 633 LEU A N 1
ATOM 5165 C CA . LEU A 1 633 ? 10.553 7.815 -23.617 1.00 94.25 633 LEU A CA 1
ATOM 5166 C C . LEU A 1 633 ? 10.492 9.263 -24.129 1.00 94.25 633 LEU A C 1
ATOM 5168 O O . LEU A 1 633 ? 9.641 9.606 -24.941 1.00 94.25 633 LEU A O 1
ATOM 5172 N N . PHE A 1 634 ? 11.437 10.114 -23.726 1.00 93.25 634 PHE A N 1
ATOM 5173 C CA . PHE A 1 634 ? 11.418 11.537 -24.093 1.00 93.25 634 PHE A CA 1
ATOM 5174 C C . PHE A 1 634 ? 11.636 11.810 -25.591 1.00 93.25 634 PHE A C 1
ATOM 5176 O O . PHE A 1 634 ? 11.260 12.879 -26.080 1.00 93.25 634 PHE A O 1
ATOM 5183 N N . LYS A 1 635 ? 12.194 10.851 -26.337 1.00 94.94 635 LYS A N 1
ATOM 5184 C CA . LYS A 1 635 ? 12.415 10.965 -27.787 1.00 94.94 635 LYS A CA 1
ATOM 5185 C C . LYS A 1 635 ? 11.117 10.772 -28.572 1.00 94.94 635 LYS A C 1
ATOM 5187 O O . LYS A 1 635 ? 10.983 11.306 -29.666 1.00 94.94 635 LYS A O 1
ATOM 5192 N N . TRP A 1 636 ? 10.127 10.099 -27.986 1.00 95.56 636 TRP A N 1
ATOM 5193 C CA . TRP A 1 636 ? 8.798 9.926 -28.577 1.00 95.56 636 TRP A CA 1
ATOM 5194 C C . TRP A 1 636 ? 7.829 11.073 -28.266 1.00 95.56 636 TRP A C 1
ATOM 5196 O O . TRP A 1 636 ? 6.670 10.999 -28.655 1.00 95.56 636 TRP A O 1
ATOM 5206 N N . SER A 1 637 ? 8.279 12.146 -27.605 1.00 92.88 637 SER A N 1
ATOM 5207 C CA . SER A 1 637 ? 7.439 13.265 -27.129 1.00 92.88 637 SER A CA 1
ATOM 5208 C C . SER A 1 637 ? 6.578 13.953 -28.200 1.00 92.88 637 SER A C 1
ATOM 5210 O O . SER A 1 637 ? 5.597 14.618 -27.873 1.00 92.88 637 SER A O 1
ATOM 5212 N N . ARG A 1 638 ? 6.927 13.801 -29.484 1.00 93.69 638 ARG A N 1
ATOM 5213 C CA . ARG A 1 638 ? 6.147 14.320 -30.620 1.00 93.69 638 ARG A CA 1
ATOM 5214 C C . ARG A 1 638 ? 5.010 13.385 -31.045 1.00 93.69 638 ARG A C 1
ATOM 5216 O O . ARG A 1 638 ? 4.065 13.840 -31.686 1.00 93.69 638 ARG A O 1
ATOM 5223 N N . ALA A 1 639 ? 5.077 12.103 -30.698 1.00 96.94 639 ALA A N 1
ATOM 5224 C CA . ALA A 1 639 ? 4.049 11.128 -31.032 1.00 96.94 639 ALA A CA 1
ATOM 5225 C C . ALA A 1 639 ? 2.777 11.355 -30.203 1.00 96.94 639 ALA A C 1
ATOM 5227 O O . ALA A 1 639 ? 2.811 11.834 -29.067 1.00 96.94 639 ALA A O 1
ATOM 5228 N N . SER A 1 640 ? 1.639 10.954 -30.763 1.00 96.88 640 SER A N 1
ATOM 5229 C CA . SER A 1 640 ? 0.362 10.912 -30.046 1.00 96.88 640 SER A CA 1
ATOM 5230 C C . SER A 1 640 ? 0.161 9.619 -29.257 1.00 96.88 640 SER A C 1
ATOM 5232 O O . SER A 1 640 ? -0.584 9.611 -28.275 1.00 96.88 640 SER A O 1
ATOM 5234 N N . PHE A 1 641 ? 0.799 8.527 -29.685 1.00 98.31 641 PHE A N 1
ATOM 5235 C CA . PHE A 1 641 ? 0.690 7.217 -29.057 1.00 98.31 641 PHE A CA 1
ATOM 5236 C C . PHE A 1 641 ? 1.925 6.351 -29.337 1.00 98.31 641 PHE A C 1
ATOM 5238 O O . PHE A 1 641 ? 2.430 6.352 -30.458 1.00 98.31 641 PHE A O 1
ATOM 5245 N N . VAL A 1 642 ? 2.369 5.590 -28.336 1.00 98.56 642 VAL A N 1
ATOM 5246 C CA . VAL A 1 642 ? 3.443 4.595 -28.442 1.00 98.56 642 VAL A CA 1
ATOM 5247 C C . VAL A 1 642 ? 2.941 3.239 -27.946 1.00 98.56 642 VAL A C 1
ATOM 5249 O O . VAL A 1 642 ? 2.383 3.151 -26.854 1.00 98.56 642 VAL A O 1
ATOM 5252 N N . LEU A 1 643 ? 3.165 2.179 -28.717 1.00 98.69 643 LEU A N 1
ATOM 5253 C CA . LEU A 1 643 ? 3.085 0.799 -28.243 1.00 98.69 643 LEU A CA 1
ATOM 5254 C C . LEU A 1 643 ? 4.516 0.270 -28.099 1.00 98.69 643 LEU A C 1
ATOM 5256 O O . LEU A 1 643 ? 5.246 0.231 -29.082 1.00 98.69 643 LEU A O 1
ATOM 5260 N N . GLY A 1 644 ? 4.932 -0.087 -26.888 1.00 98.31 644 GLY A N 1
ATOM 5261 C CA . GLY A 1 644 ? 6.241 -0.682 -26.625 1.00 98.31 644 GLY A CA 1
ATOM 5262 C C . GLY A 1 644 ? 6.116 -2.166 -26.303 1.00 98.31 644 GLY A C 1
ATOM 5263 O O . GLY A 1 644 ? 5.315 -2.536 -25.445 1.00 98.31 644 GLY A O 1
ATOM 5264 N N . VAL A 1 645 ? 6.910 -2.994 -26.974 1.00 98.06 645 VAL A N 1
ATOM 5265 C CA . VAL A 1 645 ? 6.993 -4.442 -26.746 1.00 98.06 645 VAL A CA 1
ATOM 5266 C C . VAL A 1 645 ? 8.390 -4.778 -26.239 1.00 98.06 645 VAL A C 1
ATOM 5268 O O . VAL A 1 645 ? 9.365 -4.273 -26.787 1.00 98.06 645 VAL A O 1
ATOM 5271 N N . ASP A 1 646 ? 8.501 -5.612 -25.209 1.00 97.06 646 ASP A N 1
ATOM 5272 C CA . ASP A 1 646 ? 9.784 -6.190 -24.789 1.00 97.06 646 ASP A CA 1
ATOM 5273 C C . ASP A 1 646 ? 9.616 -7.657 -24.402 1.00 97.06 646 ASP A C 1
ATOM 5275 O O . ASP A 1 646 ? 8.570 -8.045 -23.883 1.00 97.06 646 ASP A O 1
ATOM 5279 N N . ILE A 1 647 ? 10.641 -8.475 -24.632 1.00 93.50 647 ILE A N 1
ATOM 5280 C CA . ILE A 1 647 ? 10.592 -9.898 -24.278 1.00 93.50 647 ILE A CA 1
ATOM 5281 C C . ILE A 1 647 ? 10.687 -10.112 -22.760 1.00 93.50 647 ILE A C 1
ATOM 5283 O O . ILE A 1 647 ? 10.087 -11.051 -22.229 1.00 93.50 647 ILE A O 1
ATOM 5287 N N . ASP A 1 648 ? 11.401 -9.228 -22.059 1.00 89.31 648 ASP A N 1
ATOM 5288 C CA . ASP A 1 648 ? 11.596 -9.297 -20.615 1.00 89.31 648 ASP A CA 1
ATOM 5289 C C . ASP A 1 648 ? 10.514 -8.484 -19.892 1.00 89.31 648 ASP A C 1
ATOM 5291 O O . ASP A 1 648 ? 10.451 -7.256 -19.983 1.00 89.31 648 ASP A O 1
ATOM 5295 N N . GLU A 1 649 ? 9.659 -9.166 -19.125 1.00 87.94 649 GLU A N 1
ATOM 5296 C CA . GLU A 1 649 ? 8.609 -8.504 -18.347 1.00 87.94 649 GLU A CA 1
ATOM 5297 C C . GLU A 1 649 ? 9.194 -7.538 -17.308 1.00 87.94 649 GLU A C 1
ATOM 5299 O O . GLU A 1 649 ? 8.613 -6.483 -17.051 1.00 87.94 649 GLU A O 1
ATOM 5304 N N . ASN A 1 650 ? 10.375 -7.831 -16.756 1.00 86.69 650 ASN A N 1
ATOM 5305 C CA . ASN A 1 650 ? 11.014 -6.990 -15.748 1.00 86.69 650 ASN A CA 1
ATOM 5306 C C . ASN A 1 650 ? 11.378 -5.610 -16.327 1.00 86.69 650 ASN A C 1
ATOM 5308 O O . ASN A 1 650 ? 11.213 -4.584 -15.668 1.00 86.69 650 ASN A O 1
ATOM 5312 N N . ASN A 1 651 ? 11.762 -5.544 -17.607 1.00 90.94 651 ASN A N 1
ATOM 5313 C CA . ASN A 1 651 ? 11.948 -4.273 -18.312 1.00 90.94 651 ASN A CA 1
ATOM 5314 C C . ASN A 1 651 ? 10.665 -3.433 -18.377 1.00 90.94 651 ASN A C 1
ATOM 5316 O O . ASN A 1 651 ? 10.747 -2.203 -18.407 1.00 90.94 651 ASN A O 1
ATOM 5320 N N . ILE A 1 652 ? 9.489 -4.063 -18.345 1.00 93.31 652 ILE A N 1
ATOM 5321 C CA . ILE A 1 652 ? 8.187 -3.399 -18.427 1.00 93.31 652 ILE A CA 1
ATOM 5322 C C . ILE A 1 652 ? 7.643 -3.017 -17.046 1.00 93.31 652 ILE A C 1
ATOM 5324 O O . ILE A 1 652 ? 7.280 -1.851 -16.841 1.00 93.31 652 ILE A O 1
ATOM 5328 N N . VAL A 1 653 ? 7.559 -3.978 -16.118 1.00 89.56 653 VAL A N 1
ATOM 5329 C CA . VAL A 1 653 ? 6.738 -3.868 -14.895 1.00 89.56 653 VAL A CA 1
ATOM 5330 C C . VAL A 1 653 ? 7.512 -3.499 -13.631 1.00 89.56 653 VAL A C 1
ATOM 5332 O O . VAL A 1 653 ? 6.867 -3.142 -12.644 1.00 89.56 653 VAL A O 1
ATOM 5335 N N . ASN A 1 654 ? 8.851 -3.535 -13.652 1.00 87.38 654 ASN A N 1
ATOM 5336 C CA . ASN A 1 654 ? 9.665 -3.284 -12.462 1.00 87.38 654 ASN A CA 1
ATOM 5337 C C . ASN A 1 654 ? 9.313 -1.946 -11.790 1.00 87.38 654 ASN A C 1
ATOM 5339 O O . ASN A 1 654 ? 9.355 -0.884 -12.426 1.00 87.38 654 ASN A O 1
ATOM 5343 N N . LYS A 1 655 ? 8.998 -1.983 -10.489 1.00 81.44 655 LYS A N 1
ATOM 5344 C CA . LYS A 1 655 ? 8.523 -0.811 -9.725 1.00 81.44 655 LYS A CA 1
ATOM 5345 C C . LYS A 1 655 ? 9.558 0.292 -9.519 1.00 81.44 655 LYS A C 1
ATOM 5347 O O . LYS A 1 655 ? 9.176 1.370 -9.063 1.00 81.44 655 LYS A O 1
ATOM 5352 N N . LYS A 1 656 ? 10.836 0.056 -9.826 1.00 79.62 656 LYS A N 1
ATOM 5353 C CA . LYS A 1 656 ? 11.913 1.046 -9.679 1.00 79.62 656 LYS A CA 1
ATOM 5354 C C . LYS A 1 656 ? 12.343 1.629 -11.014 1.00 79.62 656 LYS A C 1
ATOM 5356 O O . LYS A 1 656 ? 12.383 2.844 -11.167 1.00 79.62 656 LYS A O 1
ATOM 5361 N N . TRP A 1 657 ? 12.635 0.774 -11.988 1.00 83.06 657 TRP A N 1
ATOM 5362 C CA . TRP A 1 657 ? 13.270 1.196 -13.241 1.00 83.06 657 TRP A CA 1
ATOM 5363 C C . TRP A 1 657 ? 12.565 0.697 -14.506 1.00 83.06 657 TRP A C 1
ATOM 5365 O O . TRP A 1 657 ? 13.048 0.973 -15.607 1.00 83.06 657 TRP A O 1
ATOM 5375 N N . GLY A 1 658 ? 11.435 -0.003 -14.379 1.00 91.56 658 GLY A N 1
ATOM 5376 C CA . GLY A 1 658 ? 10.664 -0.509 -15.514 1.00 91.56 658 GLY A CA 1
ATOM 5377 C C . GLY A 1 658 ? 10.060 0.607 -16.372 1.00 91.56 658 GLY A C 1
ATOM 5378 O O . GLY A 1 658 ? 9.847 1.736 -15.913 1.00 91.56 658 GLY A O 1
ATOM 5379 N N . ALA A 1 659 ? 9.748 0.294 -17.631 1.00 95.94 659 ALA A N 1
ATOM 5380 C CA . ALA A 1 659 ? 9.190 1.237 -18.598 1.00 95.94 659 ALA A CA 1
ATOM 5381 C C . ALA A 1 659 ? 7.902 1.899 -18.086 1.00 95.94 659 ALA A C 1
ATOM 5383 O O . ALA A 1 659 ? 7.754 3.120 -18.181 1.00 95.94 659 ALA A O 1
ATOM 5384 N N . CYS A 1 660 ? 7.002 1.117 -17.476 1.00 95.88 660 CYS A N 1
ATOM 5385 C CA . CYS A 1 660 ? 5.745 1.631 -16.935 1.00 95.88 660 CYS A CA 1
ATOM 5386 C C . CYS A 1 660 ? 5.974 2.606 -15.771 1.00 95.88 660 CYS A C 1
ATOM 5388 O O . CYS A 1 660 ? 5.348 3.665 -15.719 1.00 95.88 660 CYS A O 1
ATOM 5390 N N . LYS A 1 661 ? 6.895 2.279 -14.855 1.00 93.62 661 LYS A N 1
ATOM 5391 C CA . LYS A 1 661 ? 7.246 3.139 -13.718 1.00 93.62 661 LYS A CA 1
ATOM 5392 C C . LYS A 1 661 ? 7.817 4.473 -14.198 1.00 93.62 661 LYS A C 1
ATOM 5394 O O . LYS A 1 661 ? 7.302 5.528 -13.832 1.00 93.62 661 LYS A O 1
ATOM 5399 N N . ARG A 1 662 ? 8.818 4.423 -15.080 1.00 94.38 662 ARG A N 1
ATOM 5400 C CA . ARG A 1 662 ? 9.467 5.619 -15.638 1.00 94.38 662 ARG A CA 1
ATOM 5401 C C . ARG A 1 662 ? 8.497 6.484 -16.439 1.00 94.38 662 ARG A C 1
ATOM 5403 O O . ARG A 1 662 ? 8.583 7.708 -16.382 1.00 94.38 662 ARG A O 1
ATOM 5410 N N . TYR A 1 663 ? 7.558 5.869 -17.160 1.00 96.12 663 TYR A N 1
ATOM 5411 C CA . TYR A 1 663 ? 6.497 6.584 -17.869 1.00 96.12 663 TYR A CA 1
ATOM 5412 C C . TYR A 1 663 ? 5.585 7.369 -16.916 1.00 96.12 663 TYR A C 1
ATOM 5414 O O . TYR A 1 663 ? 5.370 8.564 -17.128 1.00 96.12 663 TYR A O 1
ATOM 5422 N N . LEU A 1 664 ? 5.089 6.731 -15.850 1.00 94.44 664 LEU A N 1
ATOM 5423 C CA . LEU A 1 664 ? 4.234 7.389 -14.855 1.00 94.44 664 LEU A CA 1
ATOM 5424 C C . LEU A 1 664 ? 4.971 8.515 -14.117 1.00 94.44 664 LEU A C 1
ATOM 5426 O O . LEU A 1 664 ? 4.392 9.572 -13.874 1.00 94.44 664 LEU A O 1
ATOM 5430 N N . GLU A 1 665 ? 6.252 8.328 -13.802 1.00 92.06 665 GLU A N 1
ATOM 5431 C CA . GLU A 1 665 ? 7.085 9.372 -13.193 1.00 92.06 665 GLU A CA 1
ATOM 5432 C C . GLU A 1 665 ? 7.299 10.558 -14.130 1.00 92.06 665 GLU A C 1
ATOM 5434 O O . GLU A 1 665 ? 7.088 11.700 -13.727 1.00 92.06 665 GLU A O 1
ATOM 5439 N N . ALA A 1 666 ? 7.646 10.301 -15.395 1.00 92.50 666 ALA A N 1
ATOM 5440 C CA . ALA A 1 666 ? 7.786 11.339 -16.413 1.00 92.50 666 ALA A CA 1
ATOM 5441 C C . ALA A 1 666 ? 6.480 12.126 -16.623 1.00 92.50 666 ALA A C 1
ATOM 5443 O O . ALA A 1 666 ? 6.507 13.321 -16.923 1.00 92.50 666 ALA A O 1
ATOM 5444 N N . TRP A 1 667 ? 5.327 11.479 -16.435 1.00 91.94 667 TRP A N 1
ATOM 5445 C CA . TRP A 1 667 ? 4.019 12.122 -16.530 1.00 91.94 667 TRP A CA 1
ATOM 5446 C C . TRP A 1 667 ? 3.719 13.079 -15.364 1.00 91.94 667 TRP A C 1
ATOM 5448 O O . TRP A 1 667 ? 3.053 14.101 -15.567 1.00 91.94 667 TRP A O 1
ATOM 5458 N N . LYS A 1 668 ? 4.209 12.745 -14.160 1.00 89.06 668 LYS A N 1
ATOM 5459 C CA . LYS A 1 668 ? 3.997 13.473 -12.894 1.00 89.06 668 LYS A CA 1
ATOM 5460 C C . LYS A 1 668 ? 4.925 14.676 -12.692 1.00 89.06 668 LYS A C 1
ATOM 5462 O O . LYS A 1 668 ? 4.738 15.403 -11.725 1.00 89.06 668 LYS A O 1
ATOM 5467 N N . GLN A 1 669 ? 5.920 14.885 -13.554 1.00 85.25 669 GLN A N 1
ATOM 5468 C CA . GLN A 1 669 ? 6.865 15.997 -13.407 1.00 85.25 669 GLN A CA 1
ATOM 5469 C C . GLN A 1 669 ? 6.171 17.362 -13.527 1.00 85.25 669 GLN A C 1
ATOM 5471 O O . GLN A 1 669 ? 5.431 17.603 -14.477 1.00 85.25 669 GLN A O 1
ATOM 5476 N N . ASP A 1 670 ? 6.467 18.287 -12.611 1.00 80.31 670 ASP A N 1
ATOM 5477 C CA . ASP A 1 670 ? 5.888 19.639 -12.642 1.00 80.31 670 ASP A CA 1
ATOM 5478 C C . ASP A 1 670 ? 6.478 20.499 -13.771 1.00 80.31 670 ASP A C 1
ATOM 5480 O O . ASP A 1 670 ? 5.774 21.247 -14.453 1.00 80.31 670 ASP A O 1
ATOM 5484 N N . ARG A 1 671 ? 7.797 20.396 -13.982 1.00 74.31 671 ARG A N 1
ATOM 5485 C CA . ARG A 1 671 ? 8.535 21.163 -14.992 1.00 74.31 671 ARG A CA 1
ATOM 5486 C C . ARG A 1 671 ? 8.685 20.320 -16.256 1.00 74.31 671 ARG A C 1
ATOM 5488 O O . ARG A 1 671 ? 9.503 19.414 -16.292 1.00 74.31 671 ARG A O 1
ATOM 5495 N N . ASN A 1 672 ? 7.925 20.664 -17.294 1.00 78.44 672 ASN A N 1
ATOM 5496 C CA . ASN A 1 672 ? 7.911 19.995 -18.603 1.00 78.44 672 ASN A CA 1
ATOM 5497 C C . ASN A 1 672 ? 7.453 18.522 -18.566 1.00 78.44 672 ASN A C 1
ATOM 5499 O O . ASN A 1 672 ? 8.230 17.608 -18.853 1.00 78.44 672 ASN A O 1
ATOM 5503 N N . PRO A 1 673 ? 6.183 18.279 -18.224 1.00 82.69 673 PRO A N 1
ATOM 5504 C CA . PRO A 1 673 ? 5.680 16.925 -18.112 1.00 82.69 673 PRO A CA 1
ATOM 5505 C C . PRO A 1 673 ? 5.614 16.193 -19.459 1.00 82.69 673 PRO A C 1
ATOM 5507 O O . PRO A 1 673 ? 5.230 16.761 -20.484 1.00 82.69 673 PRO A O 1
ATOM 5510 N N . TYR A 1 674 ? 5.863 14.883 -19.434 1.00 91.12 674 TYR A N 1
ATOM 5511 C CA . TYR A 1 674 ? 5.638 14.016 -20.589 1.00 91.12 674 TYR A CA 1
ATOM 5512 C C . TYR A 1 674 ? 4.134 13.870 -20.886 1.00 91.12 674 TYR A C 1
ATOM 5514 O O . TYR A 1 674 ? 3.317 13.733 -19.969 1.00 91.12 674 TYR A O 1
ATOM 5522 N N . ARG A 1 675 ? 3.745 13.933 -22.169 1.00 92.12 675 ARG A N 1
ATOM 5523 C CA . ARG A 1 675 ? 2.327 13.963 -22.599 1.00 92.12 675 ARG A CA 1
ATOM 5524 C C . ARG A 1 675 ? 1.974 13.024 -23.753 1.00 92.12 675 ARG A C 1
ATOM 5526 O O . ARG A 1 675 ? 0.820 12.982 -24.175 1.00 92.12 675 ARG A O 1
ATOM 5533 N N . THR A 1 676 ? 2.922 12.230 -24.232 1.00 94.94 676 THR A N 1
ATOM 5534 C CA . THR A 1 676 ? 2.647 11.186 -25.225 1.00 94.94 676 THR A CA 1
ATOM 5535 C C . THR A 1 676 ? 2.032 9.973 -24.537 1.00 94.94 676 THR A C 1
ATOM 5537 O O . THR A 1 676 ? 2.563 9.468 -23.549 1.00 94.94 676 THR A O 1
ATOM 5540 N N . ARG A 1 677 ? 0.894 9.492 -25.042 1.00 96.94 677 ARG A N 1
ATOM 5541 C CA . ARG A 1 677 ? 0.236 8.285 -24.520 1.00 96.94 677 ARG A CA 1
ATOM 5542 C C . ARG A 1 677 ? 1.076 7.052 -24.839 1.00 96.94 677 ARG A C 1
ATOM 5544 O O . ARG A 1 677 ? 1.594 6.964 -25.949 1.00 96.94 677 ARG A O 1
ATOM 5551 N N . ALA A 1 678 ? 1.172 6.094 -23.924 1.00 97.31 678 ALA A N 1
ATOM 5552 C CA . ALA A 1 678 ? 1.914 4.864 -24.178 1.00 97.31 678 ALA A CA 1
ATOM 5553 C C . ALA A 1 678 ? 1.239 3.632 -23.564 1.00 97.31 678 ALA A C 1
ATOM 5555 O O . ALA A 1 678 ? 0.598 3.730 -22.522 1.00 97.31 678 ALA A O 1
ATOM 5556 N N . LEU A 1 679 ? 1.403 2.480 -24.214 1.00 98.31 679 LEU A N 1
ATOM 5557 C CA . LEU A 1 679 ? 1.100 1.156 -23.672 1.00 98.31 679 LEU A CA 1
ATOM 5558 C C . LEU A 1 679 ? 2.363 0.299 -23.778 1.00 98.31 679 LEU A C 1
ATOM 5560 O O . LEU A 1 679 ? 3.031 0.327 -24.811 1.00 98.31 679 LEU A O 1
ATOM 5564 N N . PHE A 1 680 ? 2.671 -0.463 -22.730 1.00 97.81 680 PHE A N 1
ATOM 5565 C CA . PHE A 1 680 ? 3.835 -1.347 -22.683 1.00 97.81 680 PHE A CA 1
ATOM 5566 C C . PHE A 1 680 ? 3.396 -2.773 -22.358 1.00 97.81 680 PHE A C 1
ATOM 5568 O O . PHE A 1 680 ? 2.626 -2.980 -21.415 1.00 97.81 680 PHE A O 1
ATOM 5575 N N . VAL A 1 681 ? 3.864 -3.738 -23.145 1.00 96.25 681 VAL A N 1
ATOM 5576 C CA . VAL A 1 681 ? 3.449 -5.145 -23.066 1.00 96.25 681 VAL A CA 1
ATOM 5577 C C . VAL A 1 681 ? 4.650 -6.079 -23.191 1.00 96.25 681 VAL A C 1
ATOM 5579 O O . VAL A 1 681 ? 5.607 -5.768 -23.903 1.00 96.25 681 VAL A O 1
ATOM 5582 N N . GLN A 1 682 ? 4.583 -7.229 -22.527 1.00 94.25 682 GLN A N 1
ATOM 5583 C CA . GLN A 1 682 ? 5.533 -8.314 -22.719 1.00 94.25 682 GLN A CA 1
ATOM 5584 C C . GLN A 1 682 ? 5.223 -9.066 -24.018 1.00 94.25 682 GLN A C 1
ATOM 5586 O O . GLN A 1 682 ? 4.104 -9.542 -24.235 1.00 94.25 682 GLN A O 1
ATOM 5591 N N . GLY A 1 683 ? 6.230 -9.239 -24.871 1.00 93.88 683 GLY A N 1
ATOM 5592 C CA . GLY A 1 683 ? 6.099 -10.078 -26.049 1.00 93.88 683 GLY A CA 1
ATOM 5593 C C . GLY A 1 683 ? 7.390 -10.353 -26.805 1.00 93.88 683 GLY A C 1
ATOM 5594 O O . GLY A 1 683 ? 8.365 -9.611 -26.725 1.00 93.88 683 GLY A O 1
ATOM 5595 N N . ASN A 1 684 ? 7.375 -11.438 -27.578 1.00 94.75 684 ASN A N 1
ATOM 5596 C CA . ASN A 1 684 ? 8.481 -11.826 -28.443 1.00 94.75 684 ASN A CA 1
ATOM 5597 C C . ASN A 1 684 ? 8.261 -11.313 -29.876 1.00 94.75 684 ASN A C 1
ATOM 5599 O O . ASN A 1 684 ? 7.401 -11.812 -30.602 1.00 94.75 684 ASN A O 1
ATOM 5603 N N . SER A 1 685 ? 9.085 -10.359 -30.306 1.00 95.94 685 SER A N 1
ATOM 5604 C CA . SER A 1 685 ? 9.009 -9.748 -31.639 1.00 95.94 685 SER A CA 1
ATOM 5605 C C . SER A 1 685 ? 9.382 -10.682 -32.805 1.00 95.94 685 SER A C 1
ATOM 5607 O O . SER A 1 685 ? 9.196 -10.288 -33.958 1.00 95.94 685 SER A O 1
ATOM 5609 N N . THR A 1 686 ? 9.834 -11.919 -32.549 1.00 94.38 686 THR A N 1
ATOM 5610 C CA . THR A 1 686 ? 9.974 -12.983 -33.571 1.00 94.38 686 THR A CA 1
ATOM 5611 C C . THR A 1 686 ? 8.680 -13.778 -33.809 1.00 94.38 686 THR A C 1
ATOM 5613 O O . THR A 1 686 ? 8.637 -14.687 -34.637 1.00 94.38 686 THR A O 1
ATOM 5616 N N . LEU A 1 687 ? 7.599 -13.438 -33.103 1.00 95.12 687 LEU A N 1
ATOM 5617 C CA . LEU A 1 687 ? 6.251 -13.984 -33.275 1.00 95.12 687 LEU A CA 1
ATOM 5618 C C . LEU A 1 687 ? 5.286 -12.877 -33.718 1.00 95.12 687 LEU A C 1
ATOM 5620 O O . LEU A 1 687 ? 5.585 -11.693 -33.592 1.00 95.12 687 LEU A O 1
ATOM 5624 N N . ARG A 1 688 ? 4.108 -13.227 -34.241 1.00 94.06 688 ARG A N 1
ATOM 5625 C CA . ARG A 1 688 ? 3.190 -12.254 -34.861 1.00 94.06 688 ARG A CA 1
ATOM 5626 C C . ARG A 1 688 ? 2.561 -11.299 -33.836 1.00 94.06 688 ARG A C 1
ATOM 5628 O O . ARG A 1 688 ? 1.750 -11.699 -33.000 1.00 94.06 688 ARG A O 1
ATOM 5635 N N . ILE A 1 689 ? 2.894 -10.008 -33.930 1.00 96.00 689 ILE A N 1
ATOM 5636 C CA . ILE A 1 689 ? 2.415 -8.970 -32.996 1.00 96.00 689 ILE A CA 1
ATOM 5637 C C . ILE A 1 689 ? 0.960 -8.598 -33.278 1.00 96.00 689 ILE A C 1
ATOM 5639 O O . ILE A 1 689 ? 0.147 -8.560 -32.359 1.00 96.00 689 ILE A O 1
ATOM 5643 N N . LYS A 1 690 ? 0.602 -8.365 -34.546 1.00 93.88 690 LYS A N 1
ATOM 5644 C CA . LYS A 1 690 ? -0.742 -7.904 -34.935 1.00 93.88 690 LYS A CA 1
ATOM 5645 C C . LYS A 1 690 ? -1.856 -8.868 -34.508 1.00 93.88 690 LYS A C 1
ATOM 5647 O O . LYS A 1 690 ? -2.914 -8.427 -34.069 1.00 93.88 690 LYS A O 1
ATOM 5652 N N . THR A 1 691 ? -1.619 -10.178 -34.608 1.00 91.19 691 THR A N 1
ATOM 5653 C CA . THR A 1 691 ? -2.551 -11.232 -34.158 1.00 91.19 691 THR A CA 1
ATOM 5654 C C . THR A 1 691 ? -2.517 -11.438 -32.641 1.00 91.19 691 THR A C 1
ATOM 5656 O O . THR A 1 691 ? -3.449 -12.016 -32.073 1.00 91.19 691 THR A O 1
ATOM 5659 N N . GLY A 1 692 ? -1.479 -10.925 -31.976 1.00 92.25 692 GLY A N 1
ATOM 5660 C CA . GLY A 1 692 ? -1.226 -11.066 -30.550 1.00 92.25 692 GLY A CA 1
ATOM 5661 C C . GLY A 1 692 ? -0.560 -12.387 -30.161 1.00 92.25 692 GLY A C 1
ATOM 5662 O O . GLY A 1 692 ? -0.526 -12.699 -28.978 1.00 92.25 692 GLY A O 1
ATOM 5663 N N . ASP A 1 693 ? -0.041 -13.165 -31.115 1.00 94.19 693 ASP A N 1
ATOM 5664 C CA . ASP A 1 693 ? 0.677 -14.421 -30.835 1.00 94.19 693 ASP A CA 1
ATOM 5665 C C . ASP A 1 693 ? 2.068 -14.177 -30.241 1.00 94.19 693 ASP A C 1
ATOM 5667 O O . ASP A 1 693 ? 2.629 -15.048 -29.586 1.00 94.19 693 ASP A O 1
ATOM 5671 N N . ALA A 1 694 ? 2.599 -12.966 -30.417 1.00 94.25 694 ALA A N 1
ATOM 5672 C CA . ALA A 1 694 ? 3.788 -12.499 -29.717 1.00 94.25 694 ALA A CA 1
ATOM 5673 C C . ALA A 1 694 ? 3.586 -12.284 -28.216 1.00 94.25 694 ALA A C 1
ATOM 5675 O O . ALA A 1 694 ? 4.574 -12.237 -27.488 1.00 94.25 694 ALA A O 1
ATOM 5676 N N . MET A 1 695 ? 2.345 -12.088 -27.761 1.00 94.19 695 MET A N 1
ATOM 5677 C CA . MET A 1 695 ? 2.057 -11.729 -26.374 1.00 94.19 695 MET A CA 1
ATOM 5678 C C . MET A 1 695 ? 1.987 -12.977 -25.508 1.00 94.19 695 MET A C 1
ATOM 5680 O O . MET A 1 695 ? 1.366 -13.970 -25.889 1.00 94.19 695 MET A O 1
ATOM 5684 N N . ARG A 1 696 ? 2.573 -12.903 -24.314 1.00 86.75 696 ARG A N 1
ATOM 5685 C CA . ARG A 1 696 ? 2.587 -14.034 -23.385 1.00 86.75 696 ARG A CA 1
ATOM 5686 C C . ARG A 1 696 ? 1.255 -14.213 -22.665 1.00 86.75 696 ARG A C 1
ATOM 5688 O O . ARG A 1 696 ? 0.742 -15.326 -22.587 1.00 86.75 696 ARG A O 1
ATOM 5695 N N . SER A 1 697 ? 0.693 -13.125 -22.138 1.00 85.25 697 SER A N 1
ATOM 5696 C CA . SER A 1 697 ? -0.550 -13.174 -21.369 1.00 85.25 697 SER A CA 1
ATOM 5697 C C . SER A 1 697 ? -1.782 -12.944 -22.250 1.00 85.25 697 SER A C 1
ATOM 5699 O O . SER A 1 697 ? -1.774 -12.146 -23.193 1.00 85.25 697 SER A O 1
ATOM 5701 N N . LEU A 1 698 ? -2.905 -13.585 -21.900 1.00 85.94 698 LEU A N 1
ATOM 5702 C CA . LEU A 1 698 ? -4.198 -13.347 -22.564 1.00 85.94 698 LEU A CA 1
ATOM 5703 C C . LEU A 1 698 ? -4.639 -11.880 -22.460 1.00 85.94 698 LEU A C 1
ATOM 5705 O O . LEU A 1 698 ? -5.266 -11.338 -23.372 1.00 85.94 698 LEU A O 1
ATOM 5709 N N . LYS A 1 699 ? -4.286 -11.228 -21.350 1.00 87.88 699 LYS A N 1
ATOM 5710 C CA . LYS A 1 699 ? -4.565 -9.817 -21.097 1.00 87.88 699 LYS A CA 1
ATOM 5711 C C . LYS A 1 699 ? -3.836 -8.923 -22.100 1.00 87.88 699 LYS A C 1
ATOM 5713 O O . LYS A 1 699 ? -4.472 -8.091 -22.739 1.00 87.88 699 LYS A O 1
ATOM 5718 N N . GLU A 1 700 ? -2.529 -9.096 -22.270 1.00 91.19 700 GLU A N 1
ATOM 5719 C CA . GLU A 1 700 ? -1.739 -8.297 -23.215 1.00 91.19 700 GLU A CA 1
ATOM 5720 C C . GLU A 1 700 ? -2.088 -8.624 -24.664 1.00 91.19 700 GLU A C 1
ATOM 5722 O O . GLU A 1 700 ? -2.182 -7.714 -25.487 1.00 91.19 700 GLU A O 1
ATOM 5727 N N . LYS A 1 701 ? -2.406 -9.893 -24.959 1.00 94.62 701 LYS A N 1
ATOM 5728 C CA . LYS A 1 701 ? -2.980 -10.295 -26.249 1.00 94.62 701 LYS A CA 1
ATOM 5729 C C . LYS A 1 701 ? -4.237 -9.486 -26.570 1.00 94.62 701 LYS A C 1
ATOM 5731 O O . LYS A 1 701 ? -4.340 -8.935 -27.665 1.00 94.62 701 LYS A O 1
ATOM 5736 N N . ALA A 1 702 ? -5.160 -9.348 -25.616 1.00 93.75 702 ALA A N 1
ATOM 5737 C CA . ALA A 1 702 ? -6.359 -8.528 -25.790 1.00 93.75 7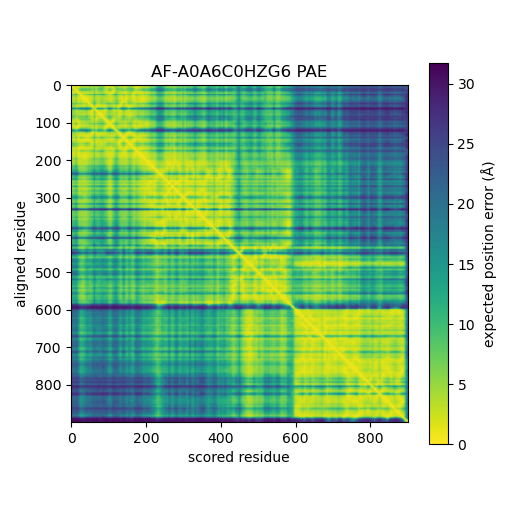02 ALA A CA 1
ATOM 5738 C C . ALA A 1 702 ? -6.032 -7.033 -25.970 1.00 93.75 702 ALA A C 1
ATOM 5740 O O . ALA A 1 702 ? -6.628 -6.376 -26.825 1.00 93.75 702 ALA A O 1
ATOM 5741 N N . VAL A 1 703 ? -5.062 -6.494 -25.219 1.00 95.50 703 VAL A N 1
ATOM 5742 C CA . VAL A 1 703 ? -4.605 -5.097 -25.354 1.00 95.50 703 VAL A CA 1
ATOM 5743 C C . VAL A 1 703 ? -4.065 -4.827 -26.758 1.00 95.50 703 VAL A C 1
ATOM 5745 O O . VAL A 1 703 ? -4.517 -3.892 -27.419 1.00 95.50 703 VAL A O 1
ATOM 5748 N N . VAL A 1 704 ? -3.142 -5.657 -27.244 1.00 97.12 704 VAL A N 1
ATOM 5749 C CA . VAL A 1 704 ? -2.531 -5.484 -28.567 1.00 97.12 704 VAL A CA 1
ATOM 5750 C C . VAL A 1 704 ? -3.572 -5.633 -29.673 1.00 97.12 704 VAL A C 1
ATOM 5752 O O . VAL A 1 704 ? -3.692 -4.751 -30.525 1.00 97.12 704 VAL A O 1
ATOM 5755 N N . ARG A 1 705 ? -4.403 -6.680 -29.631 1.00 96.75 705 ARG A N 1
ATOM 5756 C CA . ARG A 1 705 ? -5.471 -6.885 -30.624 1.00 96.75 705 ARG A CA 1
ATOM 5757 C C . ARG A 1 705 ? -6.491 -5.743 -30.639 1.00 96.75 705 ARG A C 1
ATOM 5759 O O . ARG A 1 705 ? -6.976 -5.387 -31.713 1.00 96.75 705 ARG A O 1
ATOM 5766 N N . SER A 1 706 ? -6.762 -5.122 -29.487 1.00 96.75 706 SER A N 1
ATOM 5767 C CA . SER A 1 706 ? -7.584 -3.909 -29.377 1.00 96.75 706 SER A CA 1
ATOM 5768 C C . SER A 1 706 ? -6.931 -2.711 -30.072 1.00 96.75 706 SER A C 1
ATOM 5770 O O . SER A 1 706 ? -7.577 -2.053 -30.889 1.00 96.75 706 SER A O 1
ATOM 5772 N N . VAL A 1 707 ? -5.633 -2.463 -29.849 1.00 97.62 707 VAL A N 1
ATOM 5773 C CA . VAL A 1 707 ? -4.881 -1.383 -30.522 1.00 97.62 707 VAL A CA 1
ATOM 5774 C C . VAL A 1 707 ? -4.902 -1.542 -32.045 1.00 97.62 707 VAL A C 1
ATOM 5776 O O . VAL A 1 707 ? -5.089 -0.560 -32.767 1.00 97.62 707 VAL A O 1
ATOM 5779 N N . PHE A 1 708 ? -4.763 -2.771 -32.544 1.00 97.56 708 PHE A N 1
ATOM 5780 C CA . PHE A 1 708 ? -4.855 -3.073 -33.976 1.00 97.56 708 PHE A CA 1
ATOM 5781 C C . PHE A 1 708 ? -6.295 -3.140 -34.509 1.00 97.56 708 PHE A C 1
ATOM 5783 O O . PHE A 1 708 ? -6.481 -3.162 -35.723 1.00 97.56 708 PHE A O 1
ATOM 5790 N N . GLY A 1 709 ? -7.311 -3.150 -33.639 1.00 95.38 709 GLY A N 1
ATOM 5791 C CA . GLY A 1 709 ? -8.718 -3.263 -34.032 1.00 95.38 709 GLY A CA 1
ATOM 5792 C C . GLY A 1 709 ? -9.063 -4.603 -34.688 1.00 95.38 709 GLY A C 1
ATOM 5793 O O . GLY A 1 709 ? -9.947 -4.647 -35.537 1.00 95.38 709 GLY A O 1
ATOM 5794 N N . VAL A 1 710 ? -8.344 -5.676 -34.336 1.00 93.62 710 VAL A N 1
ATOM 5795 C CA . VAL A 1 710 ? -8.568 -7.024 -34.892 1.00 93.62 710 VAL A CA 1
ATOM 5796 C C . VAL A 1 710 ? -9.885 -7.604 -34.389 1.00 93.62 710 VAL A C 1
ATOM 5798 O O . VAL A 1 710 ? -10.623 -8.228 -35.146 1.00 93.62 710 VAL A O 1
ATOM 5801 N N . ASP A 1 711 ? -10.183 -7.381 -33.110 1.00 90.62 711 ASP A N 1
ATOM 5802 C CA . ASP A 1 711 ? -11.428 -7.816 -32.488 1.00 90.62 711 ASP A CA 1
ATOM 5803 C C . ASP A 1 711 ? -12.481 -6.700 -32.509 1.00 90.62 711 ASP A C 1
ATOM 5805 O O . ASP A 1 711 ? -12.129 -5.513 -32.469 1.00 90.62 711 ASP A O 1
ATOM 5809 N N . PRO A 1 712 ? -13.785 -7.041 -32.492 1.00 90.19 712 PRO A N 1
ATOM 5810 C CA . PRO A 1 712 ? -14.839 -6.069 -32.232 1.00 90.19 712 PRO A CA 1
ATOM 5811 C C . PRO A 1 712 ? -14.574 -5.317 -30.927 1.00 90.19 712 PRO A C 1
ATOM 5813 O O . PRO A 1 712 ? -14.160 -5.917 -29.933 1.00 90.19 712 PRO A O 1
ATOM 5816 N N . LYS A 1 713 ? -14.837 -4.006 -30.914 1.00 90.94 713 LYS A N 1
ATOM 5817 C CA . LYS A 1 713 ? -14.591 -3.168 -29.737 1.00 90.94 713 LYS A CA 1
ATOM 5818 C C . LYS A 1 713 ? -15.358 -3.699 -28.524 1.00 90.94 713 LYS A C 1
ATOM 5820 O O . LYS A 1 713 ? -16.587 -3.698 -28.511 1.00 90.94 713 LYS A O 1
ATOM 5825 N N . ARG A 1 714 ? -14.620 -4.110 -27.493 1.00 87.19 714 ARG A N 1
ATOM 5826 C CA . ARG A 1 714 ? -15.135 -4.509 -26.177 1.00 87.19 714 ARG A CA 1
ATOM 5827 C C . ARG A 1 714 ? -14.430 -3.680 -25.102 1.00 87.19 714 ARG A C 1
ATOM 5829 O O . ARG A 1 714 ? -13.249 -3.392 -25.289 1.00 87.19 714 ARG A O 1
ATOM 5836 N N . PRO A 1 715 ? -15.110 -3.296 -24.009 1.00 90.00 715 PRO A N 1
ATOM 5837 C CA . PRO A 1 715 ? -14.456 -2.595 -22.909 1.00 90.00 715 PRO A CA 1
ATOM 5838 C C . PRO A 1 715 ? -13.365 -3.477 -22.292 1.00 90.00 715 PRO A C 1
ATOM 5840 O O . PRO A 1 715 ? -13.669 -4.561 -21.793 1.00 90.00 715 PRO A O 1
ATOM 5843 N N . LEU A 1 716 ? -12.111 -3.025 -22.331 1.00 90.75 716 LEU A N 1
ATOM 5844 C CA . LEU A 1 716 ? -10.995 -3.684 -21.645 1.00 90.75 716 LEU A CA 1
ATOM 5845 C C . LEU A 1 716 ? -10.566 -2.857 -20.437 1.00 90.75 716 LEU A C 1
ATOM 5847 O O . LEU A 1 716 ? -10.625 -3.312 -19.295 1.00 90.75 716 LEU A O 1
ATOM 5851 N N . ALA A 1 717 ? -10.138 -1.628 -20.698 1.00 92.50 717 ALA A N 1
ATOM 5852 C CA . ALA A 1 717 ? -9.762 -0.646 -19.695 1.00 92.50 717 ALA A CA 1
ATOM 5853 C C . ALA A 1 717 ? -9.677 0.725 -20.371 1.00 92.50 717 ALA A C 1
ATOM 5855 O O . ALA A 1 717 ? -9.254 0.820 -21.523 1.00 92.50 717 ALA A O 1
ATOM 5856 N N . LYS A 1 718 ? -10.041 1.803 -19.664 1.00 94.56 718 LYS A N 1
ATOM 5857 C CA . LYS A 1 718 ? -10.177 3.140 -20.273 1.00 94.56 718 LYS A CA 1
ATOM 5858 C C . LYS A 1 718 ? -8.919 3.591 -21.024 1.00 94.56 718 LYS A C 1
ATOM 5860 O O . LYS A 1 718 ? -9.028 4.127 -22.122 1.00 94.56 718 LYS A O 1
ATOM 5865 N N . GLY A 1 719 ? -7.739 3.357 -20.448 1.00 95.25 719 GLY A N 1
ATOM 5866 C CA . GLY A 1 719 ? -6.451 3.718 -21.038 1.00 95.25 719 GLY A CA 1
ATOM 5867 C C . GLY A 1 719 ? -6.108 2.921 -22.296 1.00 95.25 719 GLY A C 1
ATOM 5868 O O . GLY A 1 719 ? -5.405 3.447 -23.148 1.00 95.25 719 GLY A O 1
ATOM 5869 N N . VAL A 1 720 ? -6.648 1.710 -22.459 1.00 96.75 720 VAL A N 1
ATOM 5870 C CA . VAL A 1 720 ? -6.526 0.884 -23.674 1.00 96.75 720 VAL A CA 1
ATOM 5871 C C . VAL A 1 720 ? -7.586 1.275 -24.707 1.00 96.75 720 VAL A C 1
ATOM 5873 O O . VAL A 1 720 ? -7.278 1.473 -25.881 1.00 96.75 720 VAL A O 1
ATOM 5876 N N . ASP A 1 721 ? -8.834 1.449 -24.272 1.00 96.12 721 ASP A N 1
ATOM 5877 C CA . ASP A 1 721 ? -10.001 1.639 -25.141 1.00 96.12 721 ASP A CA 1
ATOM 5878 C C . ASP A 1 721 ? -9.938 2.942 -25.961 1.00 96.12 721 ASP A C 1
ATOM 5880 O O . ASP A 1 721 ? -10.492 3.015 -27.064 1.00 96.12 721 ASP A O 1
ATOM 5884 N N . VAL A 1 722 ? -9.232 3.966 -25.460 1.00 96.06 722 VAL A N 1
ATOM 5885 C CA . VAL A 1 722 ? -8.948 5.223 -26.186 1.00 96.06 722 VAL A CA 1
ATOM 5886 C C . VAL A 1 722 ? -7.969 5.046 -27.357 1.00 96.06 722 VAL A C 1
ATOM 5888 O O . VAL A 1 722 ? -7.794 5.961 -28.170 1.00 96.06 722 VAL A O 1
ATOM 5891 N N . HIS A 1 723 ? -7.322 3.882 -27.459 1.00 96.69 723 HIS A N 1
ATOM 5892 C CA . HIS A 1 723 ? -6.401 3.517 -28.535 1.00 96.69 723 HIS A CA 1
ATOM 5893 C C . HIS A 1 723 ? -6.941 2.412 -29.454 1.00 96.69 723 HIS A C 1
ATOM 5895 O O . HIS A 1 723 ? -6.221 1.995 -30.361 1.00 96.69 723 HIS A O 1
ATOM 5901 N N . TYR A 1 724 ? -8.199 1.985 -29.278 1.00 97.56 724 TYR A N 1
ATOM 5902 C CA . TYR A 1 724 ? -8.824 0.965 -30.122 1.00 97.56 724 TYR A CA 1
ATOM 5903 C C . TYR A 1 724 ? -8.700 1.300 -31.616 1.00 97.56 724 TYR A C 1
ATOM 5905 O O . TYR A 1 724 ? -9.078 2.393 -32.048 1.00 97.56 724 TYR A O 1
ATOM 5913 N N . GLY A 1 725 ? -8.179 0.357 -32.401 1.00 97.19 725 GLY A N 1
ATOM 5914 C CA . GLY A 1 725 ? -8.052 0.462 -33.855 1.00 97.19 725 GLY A CA 1
ATOM 5915 C C . GLY A 1 725 ? -7.058 1.511 -34.364 1.00 97.19 725 GLY A C 1
ATOM 5916 O O . GLY A 1 725 ? -6.952 1.684 -35.579 1.00 97.19 725 GLY A O 1
ATOM 5917 N N . LYS A 1 726 ? -6.303 2.206 -33.497 1.00 96.88 726 LYS A N 1
ATOM 5918 C CA . LYS A 1 726 ? -5.315 3.209 -33.943 1.00 96.88 726 LYS A CA 1
ATOM 5919 C C . LYS A 1 726 ? -4.224 2.602 -34.825 1.00 96.88 726 LYS A C 1
ATOM 5921 O O . LYS A 1 726 ? -3.784 3.260 -35.760 1.00 96.88 726 LYS A O 1
ATOM 5926 N N . GLY A 1 727 ? -3.825 1.361 -34.551 1.00 96.62 727 GLY A N 1
ATOM 5927 C CA . GLY A 1 727 ? -2.819 0.624 -35.319 1.00 96.62 727 GLY A CA 1
ATOM 5928 C C . GLY A 1 727 ? -3.373 -0.146 -36.522 1.00 96.62 727 GLY A C 1
ATOM 5929 O O . GLY A 1 727 ? -2.615 -0.862 -37.169 1.00 96.62 727 GLY A O 1
ATOM 5930 N N . ALA A 1 728 ? -4.670 -0.042 -36.848 1.00 95.69 728 ALA A N 1
ATOM 5931 C CA . ALA A 1 728 ? -5.302 -0.877 -37.880 1.00 95.69 728 ALA A CA 1
ATOM 5932 C C . ALA A 1 728 ? -4.653 -0.737 -39.271 1.00 95.69 728 ALA A C 1
ATOM 5934 O O . ALA A 1 728 ? -4.553 -1.716 -40.012 1.00 95.69 728 ALA A O 1
ATOM 5935 N N . LYS A 1 729 ? -4.175 0.471 -39.606 1.00 95.06 729 LYS A N 1
ATOM 5936 C CA . LYS A 1 729 ? -3.463 0.788 -40.859 1.00 95.06 729 LYS A CA 1
ATOM 5937 C C . LYS A 1 729 ? -1.931 0.734 -40.725 1.00 95.06 729 LYS A C 1
ATOM 5939 O O . LYS A 1 729 ? -1.233 1.214 -41.612 1.00 95.06 729 LYS A O 1
ATOM 5944 N N . GLY A 1 730 ? -1.421 0.181 -39.625 1.00 96.50 730 GLY A N 1
ATOM 5945 C CA . GLY A 1 730 ? -0.010 0.241 -39.253 1.00 96.50 730 GLY A CA 1
ATOM 5946 C C . GLY A 1 730 ? 0.366 1.538 -38.527 1.00 96.50 730 GLY A C 1
ATOM 5947 O O . GLY A 1 730 ? -0.441 2.453 -38.364 1.00 96.50 730 GLY A O 1
ATOM 5948 N N . PHE A 1 731 ? 1.613 1.594 -38.075 1.00 98.62 731 PHE A N 1
ATOM 5949 C CA . PHE A 1 731 ? 2.225 2.686 -37.335 1.00 98.62 731 PHE A CA 1
ATOM 5950 C C . PHE A 1 731 ? 3.057 3.568 -38.269 1.00 98.62 731 PHE A C 1
ATOM 5952 O O . PHE A 1 731 ? 3.702 3.076 -39.194 1.00 98.62 731 PHE A O 1
ATOM 5959 N N . HIS A 1 732 ? 3.049 4.879 -38.022 1.00 98.69 732 HIS A N 1
ATOM 5960 C CA . HIS A 1 732 ? 3.784 5.848 -38.843 1.00 98.69 732 HIS A CA 1
ATOM 5961 C C . HIS A 1 732 ? 5.300 5.660 -38.720 1.00 98.69 732 HIS A C 1
ATOM 5963 O O . HIS A 1 732 ? 6.028 5.836 -39.696 1.00 98.69 732 HIS A O 1
ATOM 5969 N N . VAL A 1 733 ? 5.760 5.274 -37.527 1.00 98.75 733 VAL A N 1
ATOM 5970 C CA . VAL A 1 733 ? 7.153 4.918 -37.264 1.00 98.75 733 VAL A CA 1
ATOM 5971 C C . VAL A 1 733 ? 7.190 3.606 -36.488 1.00 98.75 733 VAL A C 1
ATOM 5973 O O . VAL A 1 733 ? 6.504 3.454 -35.478 1.00 98.75 733 VAL A O 1
ATOM 5976 N N . THR A 1 734 ? 8.003 2.664 -36.940 1.00 98.69 734 THR A N 1
ATOM 5977 C CA . THR A 1 734 ? 8.373 1.467 -36.190 1.00 98.69 734 THR A CA 1
ATOM 5978 C C . THR A 1 734 ? 9.855 1.552 -35.820 1.00 98.69 734 THR A C 1
ATOM 5980 O O . THR A 1 734 ? 10.676 2.027 -36.604 1.00 98.69 734 THR A O 1
ATOM 5983 N N . SER A 1 735 ? 10.203 1.182 -34.589 1.00 98.31 735 SER A N 1
ATOM 5984 C CA . SER A 1 735 ? 11.530 1.405 -34.002 1.00 98.31 735 SER A CA 1
ATOM 5985 C C . SER A 1 735 ? 12.096 0.118 -33.412 1.00 98.31 735 SER A C 1
ATOM 5987 O O . SER A 1 735 ? 11.362 -0.677 -32.824 1.00 98.31 735 SER A O 1
ATOM 5989 N N . ILE A 1 736 ? 13.407 -0.077 -33.557 1.00 98.12 736 ILE A N 1
ATOM 5990 C CA . ILE A 1 736 ? 14.168 -1.091 -32.823 1.00 98.12 736 ILE A CA 1
ATOM 5991 C C . ILE A 1 736 ? 15.595 -0.588 -32.554 1.00 98.12 736 ILE A C 1
ATOM 5993 O O . ILE A 1 736 ? 16.408 -0.432 -33.463 1.00 98.12 736 ILE A O 1
ATOM 5997 N N . GLN A 1 737 ? 15.922 -0.292 -31.296 1.00 97.31 737 GLN A N 1
ATOM 5998 C CA . GLN A 1 737 ? 17.212 0.308 -30.928 1.00 97.31 737 GLN A CA 1
ATOM 5999 C C . GLN A 1 737 ? 18.096 -0.720 -30.221 1.00 97.31 737 GLN A C 1
ATOM 6001 O O . GLN A 1 737 ? 17.737 -1.207 -29.157 1.00 97.31 737 GLN A O 1
ATOM 6006 N N . PHE A 1 738 ? 19.262 -1.026 -30.792 1.00 94.81 738 PHE A N 1
ATOM 6007 C CA . PHE A 1 738 ? 20.235 -1.991 -30.259 1.00 94.81 738 PHE A CA 1
ATOM 6008 C C . PHE A 1 738 ? 19.646 -3.376 -29.939 1.00 94.81 738 PHE A C 1
ATOM 6010 O O . PHE A 1 738 ? 20.034 -3.990 -28.954 1.00 94.81 738 PHE A O 1
ATOM 6017 N N . ALA A 1 739 ? 18.717 -3.865 -30.768 1.00 96.06 739 ALA A N 1
ATOM 6018 C CA . ALA A 1 739 ? 18.078 -5.169 -30.549 1.00 96.06 739 ALA A CA 1
ATOM 6019 C C . ALA A 1 739 ? 17.802 -5.977 -31.828 1.00 96.06 739 ALA A C 1
ATOM 6021 O O . ALA A 1 739 ? 17.509 -7.167 -31.753 1.00 96.06 739 ALA A O 1
ATOM 6022 N N . VAL A 1 740 ? 17.910 -5.375 -33.021 1.00 96.81 740 VAL A N 1
ATOM 6023 C CA . VAL A 1 740 ? 17.607 -6.085 -34.281 1.00 96.81 740 VAL A CA 1
ATOM 6024 C C . VAL A 1 740 ? 18.525 -7.289 -34.505 1.00 96.81 740 VAL A C 1
ATOM 6026 O O . VAL A 1 740 ? 18.098 -8.286 -35.076 1.00 96.81 740 VAL A O 1
ATOM 6029 N N . HIS A 1 741 ? 19.753 -7.239 -33.985 1.00 95.75 741 HIS A N 1
ATOM 6030 C CA . HIS A 1 741 ? 20.709 -8.340 -34.052 1.00 95.75 741 HIS A CA 1
ATOM 6031 C C . HIS A 1 741 ? 20.199 -9.622 -33.384 1.00 95.75 741 HIS A C 1
ATOM 6033 O O . HIS A 1 741 ? 20.556 -10.700 -33.839 1.00 95.75 741 HIS A O 1
ATOM 6039 N N . TYR A 1 742 ? 19.319 -9.556 -32.379 1.00 94.69 742 TYR A N 1
ATOM 6040 C CA . TYR A 1 742 ? 18.749 -10.763 -31.766 1.00 94.69 742 TYR A CA 1
ATOM 6041 C C . TYR A 1 742 ? 17.850 -11.554 -32.729 1.00 94.69 742 TYR A C 1
ATOM 6043 O O . TYR A 1 742 ? 17.624 -12.742 -32.520 1.00 94.69 742 TYR A O 1
ATOM 6051 N N . MET A 1 743 ? 17.395 -10.928 -33.820 1.00 95.88 743 MET A N 1
ATOM 6052 C CA . MET A 1 743 ? 16.528 -11.552 -34.824 1.00 95.88 743 MET A CA 1
ATOM 6053 C C . MET A 1 743 ? 17.322 -12.280 -35.923 1.00 95.88 743 MET A C 1
ATOM 6055 O O . MET A 1 743 ? 16.738 -13.014 -36.712 1.00 95.88 743 MET A O 1
ATOM 6059 N N . PHE A 1 744 ? 18.651 -12.108 -35.983 1.00 96.06 744 PHE A N 1
ATOM 6060 C CA . PHE A 1 744 ? 19.528 -12.631 -37.047 1.00 96.06 744 PHE A CA 1
ATOM 6061 C C . PHE A 1 744 ? 20.096 -14.035 -36.760 1.00 96.06 744 PHE A C 1
ATOM 6063 O O . PHE A 1 744 ? 21.031 -14.487 -37.423 1.00 96.06 744 PHE A O 1
ATOM 6070 N N . GLY A 1 745 ? 19.537 -14.751 -35.780 1.00 92.56 745 GLY A N 1
ATOM 6071 C CA . GLY A 1 745 ? 20.002 -16.089 -35.411 1.00 92.56 745 GLY A CA 1
ATOM 6072 C C . GLY A 1 745 ? 19.671 -17.174 -36.439 1.00 92.56 745 GLY A C 1
ATOM 6073 O O . GLY A 1 745 ? 20.476 -18.074 -36.655 1.00 92.56 745 GLY A O 1
ATOM 6074 N N . ASN A 1 746 ? 18.496 -17.102 -37.072 1.00 93.19 746 ASN A N 1
ATOM 6075 C CA . ASN A 1 746 ? 18.045 -18.059 -38.086 1.00 93.19 746 ASN A CA 1
ATOM 6076 C C . ASN A 1 746 ? 16.968 -17.443 -38.999 1.00 93.19 746 ASN A C 1
ATOM 6078 O O . ASN A 1 746 ? 16.365 -16.418 -38.679 1.00 93.19 746 ASN A O 1
ATOM 6082 N N . THR A 1 747 ? 16.698 -18.101 -40.129 1.00 93.31 747 THR A N 1
ATOM 6083 C CA . THR A 1 747 ? 15.750 -17.626 -41.150 1.00 93.31 747 THR A CA 1
ATOM 6084 C C . THR A 1 747 ? 14.319 -17.493 -40.631 1.00 93.31 747 THR A C 1
ATOM 6086 O O . THR A 1 747 ? 13.618 -16.553 -41.007 1.00 93.31 747 THR A O 1
ATOM 6089 N N . ARG A 1 748 ? 13.865 -18.401 -39.756 1.00 92.75 748 ARG A N 1
ATOM 6090 C CA . ARG A 1 748 ? 12.496 -18.376 -39.214 1.00 92.75 748 ARG A CA 1
ATOM 6091 C C . ARG A 1 748 ? 12.264 -17.098 -38.414 1.00 92.75 748 ARG A C 1
ATOM 6093 O O . ARG A 1 748 ? 11.340 -16.351 -38.721 1.00 92.75 748 ARG A O 1
ATOM 6100 N N . ASP A 1 749 ? 13.122 -16.832 -37.436 1.00 93.25 749 ASP A N 1
ATOM 6101 C CA . ASP A 1 749 ? 12.964 -15.692 -36.533 1.00 93.25 749 ASP A CA 1
ATOM 6102 C C . ASP A 1 749 ? 13.100 -14.357 -37.285 1.00 93.25 749 ASP A C 1
ATOM 6104 O O . ASP A 1 749 ? 12.280 -13.457 -37.086 1.00 93.25 749 ASP A O 1
ATOM 6108 N N . LEU A 1 750 ? 14.053 -14.258 -38.223 1.00 95.38 750 LEU A N 1
ATOM 6109 C CA . LEU A 1 750 ? 14.215 -13.069 -39.061 1.00 95.38 750 LEU A CA 1
ATOM 6110 C C . LEU A 1 750 ? 13.009 -12.842 -39.980 1.00 95.38 750 LEU A C 1
ATOM 6112 O O . LEU A 1 750 ? 12.501 -11.727 -40.058 1.00 95.38 750 LEU A O 1
ATOM 6116 N N . SER A 1 751 ? 12.521 -13.884 -40.659 1.00 93.25 751 SER A N 1
ATOM 6117 C CA . SER A 1 751 ? 11.390 -13.759 -41.591 1.00 93.25 751 SER A CA 1
ATOM 6118 C C . SER A 1 751 ? 10.089 -13.355 -40.888 1.00 93.25 751 SER A C 1
ATOM 6120 O O . SER A 1 751 ? 9.347 -12.518 -41.407 1.00 93.25 751 SER A O 1
ATOM 6122 N N . HIS A 1 752 ? 9.833 -13.883 -39.686 1.00 93.62 752 HIS A N 1
ATOM 6123 C CA . HIS A 1 752 ? 8.697 -13.477 -38.859 1.00 93.62 752 HIS A CA 1
ATOM 6124 C C . HIS A 1 752 ? 8.846 -12.046 -38.335 1.00 93.62 752 HIS A C 1
ATOM 6126 O O . HIS A 1 752 ? 7.874 -11.287 -38.339 1.00 93.62 752 HIS A O 1
ATOM 6132 N N . PHE A 1 753 ? 10.052 -11.650 -37.919 1.00 97.25 753 PHE A N 1
ATOM 6133 C CA . PHE A 1 753 ? 10.313 -10.273 -37.516 1.00 97.25 753 PHE A CA 1
ATOM 6134 C C . PHE A 1 753 ? 10.100 -9.297 -38.685 1.00 97.25 753 PHE A C 1
ATOM 6136 O O . PHE A 1 753 ? 9.382 -8.311 -38.536 1.00 97.25 753 PHE A O 1
ATOM 6143 N N . LEU A 1 754 ? 10.634 -9.589 -39.873 1.00 97.12 754 LEU A N 1
ATOM 6144 C CA . LEU A 1 754 ? 10.418 -8.771 -41.072 1.00 97.12 754 LEU A CA 1
ATOM 6145 C C . LEU A 1 754 ? 8.942 -8.718 -41.480 1.00 97.12 754 LEU A C 1
ATOM 6147 O O . LEU A 1 754 ? 8.452 -7.670 -41.900 1.00 97.12 754 LEU A O 1
ATOM 6151 N N . GLN A 1 755 ? 8.199 -9.809 -41.281 1.00 94.88 755 GLN A N 1
ATOM 6152 C CA . GLN A 1 755 ? 6.750 -9.799 -41.452 1.00 94.88 755 GLN A CA 1
ATOM 6153 C C . GLN A 1 755 ? 6.067 -8.848 -40.461 1.00 94.88 755 GLN A C 1
ATOM 6155 O O . GLN A 1 755 ? 5.193 -8.083 -40.868 1.00 94.88 755 GLN A O 1
ATOM 6160 N N . ASN A 1 756 ? 6.475 -8.828 -39.188 1.00 96.31 756 ASN A N 1
ATOM 6161 C CA . ASN A 1 756 ? 5.986 -7.828 -38.237 1.00 96.31 756 ASN A CA 1
ATOM 6162 C C . ASN A 1 756 ? 6.323 -6.405 -38.691 1.00 96.31 756 ASN A C 1
ATOM 6164 O O . ASN A 1 756 ? 5.448 -5.543 -38.643 1.00 96.31 756 ASN A O 1
ATOM 6168 N N . VAL A 1 757 ? 7.551 -6.155 -39.156 1.00 97.88 757 VAL A N 1
ATOM 6169 C CA . VAL A 1 757 ? 7.968 -4.843 -39.676 1.00 97.88 757 VAL A CA 1
ATOM 6170 C C . VAL A 1 757 ? 7.064 -4.419 -40.836 1.00 97.88 757 VAL A C 1
ATOM 6172 O O . VAL A 1 757 ? 6.529 -3.309 -40.814 1.00 97.88 757 VAL A O 1
ATOM 6175 N N . ALA A 1 758 ? 6.810 -5.307 -41.797 1.00 96.38 758 ALA A N 1
ATOM 6176 C CA . ALA A 1 758 ? 5.933 -5.037 -42.931 1.00 96.38 758 ALA A CA 1
ATOM 6177 C C . ALA A 1 758 ? 4.473 -4.795 -42.516 1.00 96.38 758 ALA A C 1
ATOM 6179 O O . ALA A 1 758 ? 3.868 -3.813 -42.941 1.00 96.38 758 ALA A O 1
ATOM 6180 N N . GLU A 1 759 ? 3.899 -5.643 -41.663 1.00 94.19 759 GLU A N 1
ATOM 6181 C CA . GLU A 1 759 ? 2.481 -5.568 -41.283 1.00 94.19 759 GLU A CA 1
ATOM 6182 C C . GLU A 1 759 ? 2.165 -4.459 -40.282 1.00 94.19 759 GLU A C 1
ATOM 6184 O O . GLU A 1 759 ? 1.039 -3.952 -40.251 1.00 94.19 759 GLU A O 1
ATOM 6189 N N . CYS A 1 760 ? 3.137 -4.105 -39.442 1.00 96.94 760 CYS A N 1
ATOM 6190 C CA . CYS A 1 760 ? 2.967 -3.091 -38.414 1.00 96.94 760 CYS A CA 1
ATOM 6191 C C . CYS A 1 760 ? 3.401 -1.704 -38.881 1.00 96.94 760 CYS A C 1
ATOM 6193 O O . CYS A 1 760 ? 3.008 -0.739 -38.239 1.00 96.94 760 CYS A O 1
ATOM 6195 N N . THR A 1 761 ? 4.159 -1.557 -39.972 1.00 98.31 761 THR A N 1
ATOM 6196 C CA . THR A 1 761 ? 4.495 -0.234 -40.524 1.00 98.31 761 THR A CA 1
ATOM 6197 C C . THR A 1 761 ? 3.434 0.200 -41.532 1.00 98.31 761 THR A C 1
ATOM 6199 O O . THR A 1 761 ? 3.090 -0.540 -42.454 1.00 98.31 761 THR A O 1
ATOM 6202 N N . ALA A 1 762 ? 2.902 1.409 -41.358 1.00 97.69 762 ALA A N 1
ATOM 6203 C CA . ALA A 1 762 ? 1.946 1.995 -42.289 1.00 97.69 762 ALA A CA 1
ATOM 6204 C C . ALA A 1 762 ? 2.595 2.264 -43.653 1.00 97.69 762 ALA A C 1
ATOM 6206 O O . ALA A 1 762 ? 3.806 2.467 -43.757 1.00 97.69 762 ALA A O 1
ATOM 6207 N N . MET A 1 763 ? 1.782 2.331 -44.707 1.00 97.50 763 MET A N 1
ATOM 6208 C CA . MET A 1 763 ? 2.243 2.806 -46.014 1.00 97.50 763 MET A CA 1
ATOM 6209 C C . MET A 1 763 ? 2.882 4.195 -45.896 1.00 97.50 763 MET A C 1
ATOM 6211 O O . MET A 1 763 ? 2.326 5.082 -45.250 1.00 97.50 763 MET A O 1
ATOM 6215 N N . HIS A 1 764 ? 4.056 4.369 -46.510 1.00 97.38 764 HIS A N 1
ATOM 6216 C CA . HIS A 1 764 ? 4.922 5.553 -46.392 1.00 97.38 764 HIS A CA 1
ATOM 6217 C C . HIS A 1 764 ? 5.473 5.840 -44.986 1.00 97.38 764 HIS A C 1
ATOM 6219 O O . HIS A 1 764 ? 6.174 6.841 -44.812 1.00 97.38 764 HIS A O 1
ATOM 6225 N N . GLY A 1 765 ? 5.198 4.972 -44.011 1.00 98.19 765 GLY A N 1
ATOM 6226 C CA . GLY A 1 765 ? 5.815 4.994 -42.692 1.00 98.19 765 GLY A CA 1
ATOM 6227 C C . GLY A 1 765 ? 7.270 4.530 -42.725 1.00 98.19 765 GLY A C 1
ATOM 6228 O O . GLY A 1 765 ? 7.756 4.011 -43.736 1.00 98.19 765 GLY A O 1
ATOM 6229 N N . TYR A 1 766 ? 7.960 4.725 -41.606 1.00 98.69 766 TYR A N 1
ATOM 6230 C CA . TYR A 1 766 ? 9.395 4.482 -41.486 1.00 98.69 766 TYR A CA 1
ATOM 6231 C C . TYR A 1 766 ? 9.704 3.381 -40.481 1.00 98.69 766 TYR A C 1
ATOM 6233 O O . TYR A 1 766 ? 9.129 3.361 -39.398 1.00 98.69 766 TYR A O 1
ATOM 6241 N N . PHE A 1 767 ? 10.658 2.521 -40.815 1.00 98.69 767 PHE A N 1
ATOM 6242 C CA . PHE A 1 767 ? 11.290 1.596 -39.886 1.00 98.69 767 PHE A CA 1
ATOM 6243 C C . PHE A 1 767 ? 12.710 2.077 -39.588 1.00 98.69 767 PHE A C 1
ATOM 6245 O O . PHE A 1 767 ? 13.509 2.268 -40.507 1.00 98.69 767 PHE A O 1
ATOM 6252 N N . VAL A 1 768 ? 13.012 2.312 -38.311 1.00 98.50 768 VAL A N 1
ATOM 6253 C CA . VAL A 1 768 ? 14.273 2.925 -37.873 1.00 98.50 768 VAL A CA 1
ATOM 6254 C C . VAL A 1 768 ? 14.945 2.124 -36.769 1.00 98.50 768 VAL A C 1
ATOM 6256 O O . VAL A 1 768 ? 14.282 1.532 -35.917 1.00 98.50 768 VAL A O 1
ATOM 6259 N N . GLY A 1 769 ? 16.274 2.151 -36.733 1.00 97.94 769 GLY A N 1
ATOM 6260 C CA . GLY A 1 769 ? 17.002 1.434 -35.697 1.00 97.94 769 GLY A CA 1
ATOM 6261 C C . GLY A 1 769 ? 18.499 1.675 -35.660 1.00 97.94 769 GLY A C 1
ATOM 6262 O O . GLY A 1 769 ? 19.067 2.394 -36.486 1.00 97.94 769 GLY A O 1
ATOM 6263 N N . THR A 1 770 ? 19.129 1.059 -34.665 1.00 97.94 770 THR A N 1
ATOM 6264 C CA . THR A 1 770 ? 20.582 1.057 -34.462 1.00 97.94 770 THR A CA 1
ATOM 6265 C C . THR A 1 770 ? 21.059 -0.337 -34.081 1.00 97.94 770 THR A C 1
ATOM 6267 O O . THR A 1 770 ? 20.380 -1.051 -33.343 1.00 97.94 770 THR A O 1
ATOM 6270 N N . CYS A 1 771 ? 22.234 -0.736 -34.554 1.00 96.88 771 CYS A N 1
ATOM 6271 C CA . CYS A 1 771 ? 22.909 -1.965 -34.133 1.00 96.88 771 CYS A CA 1
ATOM 6272 C C . CYS A 1 771 ? 24.384 -1.936 -34.530 1.00 96.88 771 CYS A C 1
ATOM 6274 O O . CYS A 1 771 ? 24.829 -1.007 -35.210 1.00 96.88 771 CYS A O 1
ATOM 6276 N N . TYR A 1 772 ? 25.132 -2.972 -34.151 1.00 96.06 772 TYR A N 1
ATOM 6277 C CA . TYR A 1 772 ? 26.443 -3.207 -34.737 1.00 96.06 772 TYR A CA 1
ATOM 6278 C C . TYR A 1 772 ? 26.353 -3.376 -36.258 1.00 96.06 772 TYR A C 1
ATOM 6280 O O . TYR A 1 772 ? 25.422 -3.985 -36.788 1.00 96.06 772 TYR A O 1
ATOM 6288 N N . ASP A 1 773 ? 27.351 -2.841 -36.949 1.00 96.44 773 ASP A N 1
ATOM 6289 C CA . ASP A 1 773 ? 27.653 -3.161 -38.332 1.00 96.44 773 ASP A CA 1
ATOM 6290 C C . ASP A 1 773 ? 28.382 -4.509 -38.354 1.00 96.44 773 ASP A C 1
ATOM 6292 O O . ASP A 1 773 ? 29.527 -4.629 -37.904 1.00 96.44 773 ASP A O 1
ATOM 6296 N N . GLY A 1 774 ? 27.695 -5.538 -38.853 1.00 95.12 774 GLY A N 1
ATOM 6297 C CA . GLY A 1 774 ? 28.210 -6.901 -38.879 1.00 95.12 774 GLY A CA 1
ATOM 6298 C C . GLY A 1 774 ? 29.519 -7.028 -39.651 1.00 95.12 774 GLY A C 1
ATOM 6299 O O . GLY A 1 774 ? 30.390 -7.778 -39.222 1.00 95.12 774 GLY A O 1
ATOM 6300 N N . MET A 1 775 ? 29.714 -6.249 -40.721 1.00 94.19 775 MET A N 1
ATOM 6301 C CA . MET A 1 775 ? 30.951 -6.283 -41.504 1.00 94.19 775 MET A CA 1
ATOM 6302 C C . MET A 1 775 ? 32.120 -5.669 -40.729 1.00 94.19 775 MET A C 1
ATOM 6304 O O . MET A 1 775 ? 33.221 -6.226 -40.719 1.00 94.19 775 MET A O 1
ATOM 6308 N N . SER A 1 776 ? 31.883 -4.558 -40.027 1.00 94.75 776 SER A N 1
ATOM 6309 C CA . SER A 1 776 ? 32.893 -3.924 -39.171 1.00 94.75 776 SER A CA 1
ATOM 6310 C C . SER A 1 776 ? 33.355 -4.859 -38.053 1.00 94.75 776 SER A C 1
ATOM 6312 O O . SER A 1 776 ? 34.558 -5.028 -37.845 1.00 94.75 776 SER A O 1
ATOM 6314 N N . VAL A 1 777 ? 32.417 -5.511 -37.356 1.00 95.00 777 VAL A N 1
ATOM 6315 C CA . VAL A 1 777 ? 32.749 -6.460 -36.279 1.00 95.00 777 VAL A CA 1
ATOM 6316 C C . VAL A 1 777 ? 33.405 -7.727 -36.837 1.00 95.00 777 VAL A C 1
ATOM 6318 O O . VAL A 1 777 ? 34.415 -8.172 -36.295 1.00 95.00 777 VAL A O 1
ATOM 6321 N N . PHE A 1 778 ? 32.895 -8.276 -37.945 1.00 94.06 778 PHE A N 1
ATOM 6322 C CA . PHE A 1 778 ? 33.497 -9.425 -38.629 1.00 94.06 778 PHE A CA 1
ATOM 6323 C C . PHE A 1 778 ? 34.958 -9.151 -39.005 1.00 94.06 778 PHE A C 1
ATOM 6325 O O . PHE A 1 778 ? 35.834 -9.956 -38.706 1.00 94.06 778 PHE A O 1
ATOM 6332 N N . THR A 1 779 ? 35.244 -7.970 -39.562 1.00 93.06 779 THR A N 1
ATOM 6333 C CA . THR A 1 779 ? 36.605 -7.554 -39.934 1.00 93.06 779 THR A CA 1
ATOM 6334 C C . THR A 1 779 ? 37.537 -7.508 -38.721 1.00 93.06 779 THR A C 1
ATOM 6336 O O . THR A 1 779 ? 38.660 -8.002 -38.794 1.00 93.06 779 THR A O 1
ATOM 6339 N N . LYS A 1 780 ? 37.071 -6.986 -37.577 1.00 93.25 780 LYS A N 1
ATOM 6340 C CA . LYS A 1 780 ? 37.849 -6.963 -36.323 1.00 93.25 780 LYS A CA 1
ATOM 6341 C C . LYS A 1 780 ? 38.127 -8.358 -35.751 1.00 93.25 780 LYS A C 1
ATOM 6343 O O . LYS A 1 780 ? 39.130 -8.544 -35.068 1.00 93.25 780 LYS A O 1
ATOM 6348 N N . LEU A 1 781 ? 37.255 -9.327 -36.028 1.00 93.44 781 LEU A N 1
ATOM 6349 C CA . LEU A 1 781 ? 37.357 -10.716 -35.565 1.00 93.44 781 LEU A CA 1
ATOM 6350 C C . LEU A 1 781 ? 37.945 -11.670 -36.619 1.00 93.44 781 LEU A C 1
ATOM 6352 O O . LEU A 1 781 ? 38.025 -12.876 -36.371 1.00 93.44 781 LEU A O 1
ATOM 6356 N N . LYS A 1 782 ? 38.346 -11.167 -37.794 1.00 89.12 782 LYS A N 1
ATOM 6357 C CA . LYS A 1 782 ? 38.768 -12.000 -38.928 1.00 89.12 782 LYS A CA 1
ATOM 6358 C C . LYS A 1 782 ? 39.979 -12.870 -38.590 1.00 89.12 782 LYS A C 1
ATOM 6360 O O . LYS A 1 782 ? 39.970 -14.060 -38.875 1.00 89.12 782 LYS A O 1
ATOM 6365 N N . GLU A 1 783 ? 40.971 -12.287 -37.923 1.00 88.69 783 GLU A N 1
ATOM 6366 C CA . GLU A 1 783 ? 42.205 -12.970 -37.504 1.00 88.69 783 GLU A CA 1
ATOM 6367 C C . GLU A 1 783 ? 42.049 -13.773 -36.201 1.00 88.69 783 GLU A C 1
ATOM 6369 O O . GLU A 1 783 ? 43.004 -14.393 -35.742 1.00 88.69 783 GLU A O 1
ATOM 6374 N N . LYS A 1 784 ? 40.862 -13.748 -35.581 1.00 90.19 784 LYS A N 1
ATOM 6375 C CA . LYS A 1 784 ? 40.580 -14.441 -34.321 1.00 90.19 784 LYS A CA 1
ATOM 6376 C C . LYS A 1 784 ? 40.007 -15.835 -34.569 1.00 90.19 784 LYS A C 1
ATOM 6378 O O . LYS A 1 784 ? 39.154 -16.013 -35.444 1.00 90.19 784 LYS A O 1
ATOM 6383 N N . SER A 1 785 ? 40.416 -16.804 -33.759 1.00 91.56 785 SER A N 1
ATOM 6384 C CA . SER A 1 785 ? 39.795 -18.135 -33.704 1.00 91.56 785 SER A CA 1
ATOM 6385 C C . SER A 1 785 ? 38.482 -18.099 -32.910 1.00 91.56 785 SER A C 1
ATOM 6387 O O . SER A 1 785 ? 38.225 -17.157 -32.155 1.00 91.56 785 SER A O 1
ATOM 6389 N N . GLU A 1 786 ? 37.617 -19.102 -33.072 1.00 92.44 786 GLU A N 1
ATOM 6390 C CA . GLU A 1 786 ? 36.432 -19.230 -32.215 1.00 92.44 786 GLU A CA 1
ATOM 6391 C C . GLU A 1 786 ? 36.832 -19.317 -30.734 1.00 92.44 786 GLU A C 1
ATOM 6393 O O . GLU A 1 786 ? 37.826 -19.940 -30.365 1.00 92.44 786 GLU A O 1
ATOM 6398 N N . GLY A 1 787 ? 36.069 -18.637 -29.878 1.00 91.19 787 GLY A N 1
ATOM 6399 C CA . GLY A 1 787 ? 36.331 -18.514 -28.447 1.00 91.19 787 GLY A CA 1
ATOM 6400 C C . GLY A 1 787 ? 37.248 -17.347 -28.075 1.00 91.19 787 GLY A C 1
ATOM 6401 O O . GLY A 1 787 ? 37.170 -16.868 -26.936 1.00 91.19 787 GLY A O 1
ATOM 6402 N N . GLU A 1 788 ? 38.052 -16.835 -29.013 1.00 94.56 788 GLU A N 1
ATOM 6403 C CA . GLU A 1 788 ? 38.923 -15.683 -28.780 1.00 94.56 788 GLU A CA 1
ATOM 6404 C C . GLU A 1 788 ? 38.145 -14.364 -28.704 1.00 94.56 788 GLU A C 1
ATOM 6406 O O . GLU A 1 788 ? 37.043 -14.209 -29.244 1.00 94.56 788 GLU A O 1
ATOM 6411 N N . THR A 1 789 ? 38.738 -13.390 -28.012 1.00 93.81 789 THR A N 1
ATOM 6412 C CA . THR A 1 789 ? 38.129 -12.088 -27.748 1.00 93.81 789 THR A CA 1
ATOM 6413 C C . THR A 1 789 ? 38.882 -10.943 -28.420 1.00 93.81 789 THR A C 1
ATOM 6415 O O . THR A 1 789 ? 40.113 -10.892 -28.475 1.00 93.81 789 THR A O 1
ATOM 6418 N N . TYR A 1 790 ? 38.110 -9.979 -28.907 1.00 93.25 790 TYR A N 1
ATOM 6419 C CA . TYR A 1 790 ? 38.544 -8.622 -29.182 1.00 93.25 790 TYR A CA 1
ATOM 6420 C C . TYR A 1 790 ? 38.303 -7.772 -27.936 1.00 93.25 790 TYR A C 1
ATOM 6422 O O . TYR A 1 790 ? 37.173 -7.690 -27.450 1.00 93.25 790 TYR A O 1
ATOM 6430 N N . VAL A 1 791 ? 39.359 -7.170 -27.395 1.00 91.62 791 VAL A N 1
ATOM 6431 C CA . VAL A 1 791 ? 39.299 -6.391 -26.155 1.00 91.62 791 VAL A CA 1
ATOM 6432 C C . VAL A 1 791 ? 39.415 -4.914 -26.494 1.00 91.62 791 VAL A C 1
ATOM 6434 O O . VAL A 1 791 ? 40.421 -4.488 -27.052 1.00 91.62 791 VAL A O 1
ATOM 6437 N N . ILE A 1 792 ? 38.401 -4.143 -26.112 1.00 90.44 792 ILE A N 1
ATOM 6438 C CA . ILE A 1 792 ? 38.432 -2.683 -26.070 1.00 90.44 792 ILE A CA 1
ATOM 6439 C C . ILE A 1 792 ? 38.694 -2.316 -24.603 1.00 90.44 792 ILE A C 1
ATOM 6441 O O . ILE A 1 792 ? 37.782 -2.476 -23.777 1.00 90.44 792 ILE A O 1
ATOM 6445 N N . PRO A 1 793 ? 39.929 -1.899 -24.252 1.00 83.06 793 PRO A N 1
ATOM 6446 C CA . PRO A 1 793 ? 40.345 -1.705 -22.867 1.00 83.06 793 PRO A CA 1
ATOM 6447 C C . PRO A 1 793 ? 39.356 -0.853 -22.072 1.00 83.06 793 PRO A C 1
ATOM 6449 O O . PRO A 1 793 ? 38.844 0.145 -22.573 1.00 83.06 793 PRO A O 1
ATOM 6452 N N . ASP A 1 794 ? 39.067 -1.286 -20.844 1.00 78.69 794 ASP A N 1
ATOM 6453 C CA . ASP A 1 794 ? 38.168 -0.628 -19.886 1.00 78.69 794 ASP A CA 1
ATOM 6454 C C . ASP A 1 794 ? 36.702 -0.432 -20.309 1.00 78.69 794 ASP A C 1
ATOM 6456 O O . ASP A 1 794 ? 35.928 0.134 -19.534 1.00 78.69 794 ASP A O 1
ATOM 6460 N N . ILE A 1 795 ? 36.277 -0.941 -21.474 1.00 84.31 795 ILE A N 1
ATOM 6461 C CA . ILE A 1 795 ? 34.922 -0.701 -21.995 1.00 84.31 795 ILE A CA 1
ATOM 6462 C C . ILE A 1 795 ? 34.182 -1.984 -22.361 1.00 84.31 795 ILE A C 1
ATOM 6464 O O . ILE A 1 795 ? 33.068 -2.195 -21.872 1.00 84.31 795 ILE A O 1
ATOM 6468 N N . CYS A 1 796 ? 34.735 -2.819 -23.245 1.00 89.25 796 CYS A N 1
ATOM 6469 C CA . CYS A 1 796 ? 33.991 -3.935 -23.832 1.00 89.25 796 CYS A CA 1
ATOM 6470 C C . CYS A 1 796 ? 34.908 -5.066 -24.302 1.00 89.25 796 CYS A C 1
ATOM 6472 O O . CYS A 1 796 ? 35.993 -4.823 -24.825 1.00 89.25 796 CYS A O 1
ATOM 6474 N N . THR A 1 797 ? 34.442 -6.305 -24.183 1.00 92.00 797 THR A N 1
ATOM 6475 C CA . THR A 1 797 ? 35.039 -7.456 -24.866 1.00 92.00 797 THR A CA 1
ATOM 6476 C C . THR A 1 797 ? 34.022 -8.102 -25.796 1.00 92.00 797 THR A C 1
ATOM 6478 O O . THR A 1 797 ? 32.898 -8.372 -25.374 1.00 92.00 797 THR A O 1
ATOM 6481 N N . ILE A 1 798 ? 34.431 -8.386 -27.033 1.00 94.94 798 ILE A N 1
ATOM 6482 C CA . ILE A 1 798 ? 33.624 -9.084 -28.039 1.00 94.94 798 ILE A CA 1
ATOM 6483 C C . ILE A 1 798 ? 34.275 -10.435 -28.331 1.00 94.94 798 ILE A C 1
ATOM 6485 O O . ILE A 1 798 ? 35.389 -10.494 -28.843 1.00 94.94 798 ILE A O 1
ATOM 6489 N N . ARG A 1 799 ? 33.592 -11.527 -28.005 1.00 95.19 799 ARG A N 1
ATOM 6490 C CA . ARG A 1 799 ? 34.025 -12.905 -28.243 1.00 95.19 799 ARG A CA 1
ATOM 6491 C C . ARG A 1 799 ? 33.484 -13.421 -29.567 1.00 95.19 799 ARG A C 1
ATOM 6493 O O . ARG A 1 799 ? 32.282 -13.328 -29.810 1.00 95.19 799 ARG A O 1
ATOM 6500 N N . LYS A 1 800 ? 34.338 -14.035 -30.381 1.00 95.31 800 LYS A N 1
ATOM 6501 C CA . LYS A 1 800 ? 33.912 -14.763 -31.582 1.00 95.31 800 LYS A CA 1
ATOM 6502 C C . LYS A 1 800 ? 33.291 -16.107 -31.180 1.00 95.31 800 LYS A C 1
ATOM 6504 O O . LYS A 1 800 ? 33.935 -16.876 -30.473 1.00 95.31 800 LYS A O 1
ATOM 6509 N N . LYS A 1 801 ? 32.060 -16.394 -31.615 1.00 94.56 801 LYS A N 1
ATOM 6510 C CA . LYS A 1 801 ? 31.357 -17.675 -31.374 1.00 94.56 801 LYS A CA 1
ATOM 6511 C C . LYS A 1 801 ? 30.883 -18.317 -32.687 1.00 94.56 801 LYS A C 1
ATOM 6513 O O . LYS A 1 801 ? 29.793 -18.878 -32.758 1.00 94.56 801 LYS A O 1
ATOM 6518 N N . TYR A 1 802 ? 31.667 -18.133 -33.749 1.00 91.12 802 TYR A N 1
ATOM 6519 C CA . TYR A 1 802 ? 31.438 -18.723 -35.066 1.00 91.12 802 TYR A CA 1
ATOM 6520 C C . TYR A 1 802 ? 32.770 -19.113 -35.716 1.00 91.12 802 TYR A C 1
ATOM 6522 O O . TYR A 1 802 ? 33.796 -18.474 -35.470 1.00 91.12 802 TYR A O 1
ATOM 6530 N N . ASN A 1 803 ? 32.727 -20.115 -36.599 1.00 86.06 803 ASN A N 1
ATOM 6531 C CA . ASN A 1 803 ? 33.897 -20.671 -37.299 1.00 86.06 803 ASN A CA 1
ATOM 6532 C C . ASN A 1 803 ? 34.019 -20.268 -38.777 1.00 86.06 803 ASN A C 1
ATOM 6534 O O . ASN A 1 803 ? 34.959 -20.677 -39.453 1.00 86.06 803 ASN A O 1
ATOM 6538 N N . HIS A 1 804 ? 33.086 -19.474 -39.300 1.00 75.31 804 HIS A N 1
ATOM 6539 C CA . HIS A 1 804 ? 33.115 -19.037 -40.696 1.00 75.31 804 HIS A CA 1
ATOM 6540 C C . HIS A 1 804 ? 34.336 -18.150 -41.001 1.00 75.31 804 HIS A C 1
ATOM 6542 O O . HIS A 1 804 ? 34.636 -17.216 -40.250 1.00 75.31 804 HIS A O 1
ATOM 6548 N N . MET A 1 805 ? 35.024 -18.445 -42.113 1.00 68.62 805 MET A N 1
ATOM 6549 C CA . MET A 1 805 ? 36.177 -17.671 -42.605 1.00 68.62 805 MET A CA 1
ATOM 6550 C C . MET A 1 805 ? 35.772 -16.528 -43.542 1.00 68.62 805 MET A C 1
ATOM 6552 O O . MET A 1 805 ? 36.454 -15.506 -43.574 1.00 68.62 805 MET A O 1
ATOM 6556 N N . ASP A 1 806 ? 34.635 -16.678 -44.224 1.00 75.81 806 ASP A N 1
ATOM 6557 C CA . ASP A 1 806 ? 34.037 -15.693 -45.122 1.00 75.81 806 ASP A CA 1
ATOM 6558 C C . ASP A 1 806 ? 32.532 -15.569 -44.841 1.00 75.81 806 ASP A C 1
ATOM 6560 O O . ASP A 1 806 ? 31.917 -16.460 -44.246 1.00 75.81 806 ASP A O 1
ATOM 6564 N N . ALA A 1 807 ? 31.946 -14.443 -45.248 1.00 77.69 807 ALA A N 1
ATOM 6565 C CA . ALA A 1 807 ? 30.518 -14.174 -45.133 1.00 77.69 807 ALA A CA 1
ATOM 6566 C C . ALA A 1 807 ? 29.959 -13.819 -46.515 1.00 77.69 807 ALA A C 1
ATOM 6568 O O . ALA A 1 807 ? 30.158 -12.704 -47.005 1.00 77.69 807 ALA A O 1
ATOM 6569 N N . ASP A 1 808 ? 29.249 -14.760 -47.135 1.00 85.19 808 ASP A N 1
ATOM 6570 C CA . ASP A 1 808 ? 28.488 -14.490 -48.353 1.00 85.19 808 ASP A CA 1
ATOM 6571 C C . ASP A 1 808 ? 27.233 -13.688 -48.004 1.00 85.19 808 ASP A C 1
ATOM 6573 O O . ASP A 1 808 ? 26.545 -13.996 -47.036 1.00 85.19 808 ASP A O 1
ATOM 6577 N N . MET A 1 809 ? 26.903 -12.652 -48.781 1.00 88.56 809 MET A N 1
ATOM 6578 C CA . MET A 1 809 ? 25.753 -11.768 -48.512 1.00 88.56 809 MET A CA 1
ATOM 6579 C C . MET A 1 809 ? 24.413 -12.424 -48.914 1.00 88.56 809 MET A C 1
ATOM 6581 O O . MET A 1 809 ? 23.645 -11.891 -49.723 1.00 88.56 809 MET A O 1
ATOM 6585 N N . ASN A 1 810 ? 24.146 -13.616 -48.385 1.00 87.25 810 ASN A N 1
ATOM 6586 C CA . ASN A 1 810 ? 22.922 -14.399 -48.541 1.00 87.25 810 ASN A CA 1
ATOM 6587 C C . ASN A 1 810 ? 22.479 -14.998 -47.191 1.00 87.25 810 ASN A C 1
ATOM 6589 O O . ASN A 1 810 ? 22.968 -14.599 -46.140 1.00 87.25 810 ASN A O 1
ATOM 6593 N N . ASP A 1 811 ? 21.509 -15.907 -47.199 1.00 83.88 811 ASP A N 1
ATOM 6594 C CA . ASP A 1 811 ? 20.966 -16.535 -45.992 1.00 83.88 811 ASP A CA 1
ATOM 6595 C C . ASP A 1 811 ? 22.013 -17.290 -45.155 1.00 83.88 811 ASP A C 1
ATOM 6597 O O . ASP A 1 811 ? 21.837 -17.423 -43.942 1.00 83.88 811 ASP A O 1
ATOM 6601 N N . SER A 1 812 ? 23.144 -17.680 -45.748 1.00 87.19 812 SER A N 1
ATOM 6602 C CA . SER A 1 812 ? 24.278 -18.268 -45.035 1.00 87.19 812 SER A CA 1
ATOM 6603 C C . SER A 1 812 ? 24.988 -17.301 -44.085 1.00 87.19 812 SER A C 1
ATOM 6605 O O . SER A 1 812 ? 25.792 -17.769 -43.287 1.00 87.19 812 SER A O 1
ATOM 6607 N N . CYS A 1 813 ? 24.729 -15.983 -44.132 1.00 87.75 813 CYS A N 1
ATOM 6608 C CA . CYS A 1 813 ? 25.297 -15.022 -43.176 1.00 87.75 813 CYS A CA 1
ATOM 6609 C C . CYS A 1 813 ? 24.493 -14.883 -41.870 1.00 87.75 813 CYS A C 1
ATOM 6611 O O . CYS A 1 813 ? 24.816 -14.036 -41.033 1.00 87.75 813 CYS A O 1
ATOM 6613 N N . LEU A 1 814 ? 23.434 -15.678 -41.688 1.00 91.81 814 LEU A N 1
ATOM 6614 C CA . LEU A 1 814 ? 22.689 -15.766 -40.431 1.00 91.81 814 LEU A CA 1
ATOM 6615 C C . LEU A 1 814 ? 23.423 -16.638 -39.405 1.00 91.81 814 LEU A C 1
ATOM 6617 O O . LEU A 1 814 ? 24.224 -17.500 -39.751 1.00 91.81 814 LEU A O 1
ATOM 6621 N N . GLY A 1 815 ? 23.153 -16.414 -38.118 1.00 91.94 815 GLY A N 1
ATOM 6622 C CA . GLY A 1 815 ? 23.715 -17.236 -37.041 1.00 91.94 815 GLY A CA 1
ATOM 6623 C C . GLY A 1 815 ? 25.168 -16.921 -36.660 1.00 91.94 815 GLY A C 1
ATOM 6624 O O . GLY A 1 815 ? 25.719 -17.593 -35.789 1.00 91.94 815 GLY A O 1
ATOM 6625 N N . PHE A 1 816 ? 25.781 -15.876 -37.233 1.00 94.00 816 PHE A N 1
ATOM 6626 C CA . PHE A 1 816 ? 27.126 -15.403 -36.871 1.00 94.00 816 PHE A CA 1
ATOM 6627 C C . PHE A 1 816 ? 27.123 -14.802 -35.460 1.00 94.00 816 PHE A C 1
ATOM 6629 O O . PHE A 1 816 ? 26.975 -13.593 -35.275 1.00 94.00 816 PHE A O 1
ATOM 6636 N N . LYS A 1 817 ? 27.244 -15.670 -34.456 1.00 95.69 817 LYS A N 1
ATOM 6637 C CA . LYS A 1 817 ? 27.096 -15.333 -33.041 1.00 95.69 817 LYS A CA 1
ATOM 6638 C C . LYS A 1 817 ? 28.358 -14.695 -32.458 1.00 95.69 817 LYS A C 1
ATOM 6640 O O . LYS A 1 817 ? 29.473 -15.180 -32.648 1.00 95.69 817 LYS A O 1
ATOM 6645 N N . ILE A 1 818 ? 28.180 -13.652 -31.660 1.00 95.94 818 ILE A N 1
ATOM 6646 C CA . ILE A 1 818 ? 29.230 -13.027 -30.855 1.00 95.94 818 ILE A CA 1
ATOM 6647 C C . ILE A 1 818 ? 28.798 -12.941 -29.390 1.00 95.94 818 ILE A C 1
ATOM 6649 O O . ILE A 1 818 ? 27.615 -12.811 -29.095 1.00 95.94 818 ILE A O 1
ATOM 6653 N N . GLY A 1 819 ? 29.758 -13.017 -28.468 1.00 94.38 819 GLY A N 1
ATOM 6654 C CA . GLY A 1 819 ? 29.531 -12.738 -27.047 1.00 94.38 819 GLY A CA 1
ATOM 6655 C C . GLY A 1 819 ? 29.990 -11.326 -26.701 1.00 94.38 819 GLY A C 1
ATOM 6656 O O . GLY A 1 819 ? 31.182 -11.047 -26.782 1.00 94.38 819 GLY A O 1
ATOM 6657 N N . VAL A 1 820 ? 29.085 -10.432 -26.315 1.00 91.44 820 VAL A N 1
ATOM 6658 C CA . VAL A 1 820 ? 29.395 -9.033 -25.990 1.00 91.44 820 VAL A CA 1
ATOM 6659 C C . VAL A 1 820 ? 29.325 -8.831 -24.482 1.00 91.44 820 VAL A C 1
ATOM 6661 O O . VAL A 1 820 ? 28.277 -9.005 -23.868 1.00 91.44 820 VAL A O 1
ATOM 6664 N N . LYS A 1 821 ? 30.439 -8.430 -23.868 1.00 88.12 821 LYS A N 1
ATOM 6665 C CA . LYS A 1 821 ? 30.509 -8.086 -22.443 1.00 88.12 821 LYS A CA 1
ATOM 6666 C C . LYS A 1 821 ? 30.976 -6.648 -22.291 1.00 88.12 821 LYS A C 1
ATOM 6668 O O . LYS A 1 821 ? 32.167 -6.355 -22.393 1.00 88.12 821 LYS A O 1
ATOM 6673 N N . GLN A 1 822 ? 30.036 -5.746 -22.031 1.00 82.44 822 GLN A N 1
ATOM 6674 C CA . GLN A 1 822 ? 30.351 -4.357 -21.700 1.00 82.44 822 GLN A CA 1
ATOM 6675 C C . GLN A 1 822 ? 30.560 -4.216 -20.195 1.00 82.44 822 GLN A C 1
ATOM 6677 O O . GLN A 1 822 ? 29.751 -4.708 -19.408 1.00 82.44 822 GLN A O 1
ATOM 6682 N N . LYS A 1 823 ? 31.590 -3.469 -19.783 1.00 74.69 823 LYS A N 1
ATOM 6683 C CA . LYS A 1 823 ? 31.888 -3.201 -18.365 1.00 74.69 823 LYS A CA 1
ATOM 6684 C C . LYS A 1 823 ? 30.688 -2.599 -17.634 1.00 74.69 823 LYS A C 1
ATOM 6686 O O . LYS A 1 823 ? 30.426 -2.953 -16.496 1.00 74.69 823 LYS A O 1
ATOM 6691 N N . SER A 1 824 ? 29.922 -1.747 -18.320 1.00 63.06 824 SER A N 1
ATOM 6692 C CA . SER A 1 824 ? 28.718 -1.139 -17.749 1.00 63.06 824 SER A CA 1
ATOM 6693 C C . SER A 1 824 ? 27.578 -2.135 -17.509 1.00 63.06 824 SER A C 1
ATOM 6695 O O . SER A 1 824 ? 26.749 -1.882 -16.647 1.00 63.06 824 SER A O 1
ATOM 6697 N N . ILE A 1 825 ? 27.507 -3.241 -18.258 1.00 63.28 825 ILE A N 1
ATOM 6698 C CA . ILE A 1 825 ? 26.421 -4.233 -18.182 1.00 63.28 825 ILE A CA 1
ATOM 6699 C C . ILE A 1 825 ? 26.790 -5.396 -17.249 1.00 63.28 825 ILE A C 1
ATOM 6701 O O . ILE A 1 825 ? 25.915 -5.930 -16.578 1.00 63.28 825 ILE A O 1
ATOM 6705 N N . GLY A 1 826 ? 28.076 -5.743 -17.157 1.00 61.94 826 GLY A N 1
ATOM 6706 C CA . GLY A 1 826 ? 28.606 -6.742 -16.224 1.00 61.94 826 GLY A CA 1
ATOM 6707 C C . GLY A 1 826 ? 28.597 -8.174 -16.772 1.00 61.94 826 GLY A C 1
ATOM 6708 O O . GLY A 1 826 ? 29.620 -8.856 -16.683 1.00 61.94 826 GLY A O 1
ATOM 6709 N N . SER A 1 827 ? 27.503 -8.613 -17.402 1.00 74.69 827 SER A N 1
ATOM 6710 C CA . SER A 1 827 ? 27.367 -9.945 -18.023 1.00 74.69 827 SER A CA 1
ATOM 6711 C C . SER A 1 827 ? 27.710 -9.974 -19.521 1.00 74.69 827 SER A C 1
ATOM 6713 O O . SER A 1 827 ? 27.626 -8.960 -20.213 1.00 74.69 827 SER A O 1
ATOM 6715 N N . GLU A 1 828 ? 28.126 -11.147 -20.020 1.00 85.25 828 GLU A N 1
ATOM 6716 C CA . GLU A 1 828 ? 28.291 -11.412 -21.461 1.00 85.25 828 GLU A CA 1
ATOM 6717 C C . GLU A 1 828 ? 26.929 -11.796 -22.060 1.00 85.25 828 GLU A C 1
ATOM 6719 O O . GLU A 1 828 ? 26.251 -12.670 -21.522 1.00 85.25 828 GLU A O 1
ATOM 6724 N N . HIS A 1 829 ? 26.537 -11.158 -23.163 1.00 86.94 829 HIS A N 1
ATOM 6725 C CA . HIS A 1 829 ? 25.293 -11.428 -23.888 1.00 86.94 829 HIS A CA 1
ATOM 6726 C C . HIS A 1 829 ? 25.588 -11.970 -25.287 1.00 86.94 829 HIS A C 1
ATOM 6728 O O . HIS A 1 829 ? 26.528 -11.522 -25.942 1.00 86.94 829 HIS A O 1
ATOM 6734 N N . ASP A 1 830 ? 24.778 -12.921 -25.750 1.00 92.19 830 ASP A N 1
ATOM 6735 C CA . ASP A 1 830 ? 24.867 -13.439 -27.116 1.00 92.19 830 ASP A CA 1
ATOM 6736 C C . ASP A 1 830 ? 24.114 -12.518 -28.085 1.00 92.19 830 ASP A C 1
ATOM 6738 O O . ASP A 1 830 ? 22.912 -12.312 -27.942 1.00 92.19 830 ASP A O 1
ATOM 6742 N N . GLU A 1 831 ? 24.812 -12.015 -29.101 1.00 94.38 831 GLU A N 1
ATOM 6743 C CA . GLU A 1 831 ? 24.261 -11.222 -30.206 1.00 94.38 831 GLU A CA 1
ATOM 6744 C C . GLU A 1 831 ? 24.623 -11.873 -31.555 1.00 94.38 831 GLU A C 1
ATOM 6746 O O . GLU A 1 831 ? 25.518 -12.719 -31.618 1.00 94.38 831 GLU A O 1
ATOM 6751 N N . PHE A 1 832 ? 23.966 -11.477 -32.651 1.00 96.25 832 PHE A N 1
ATOM 6752 C CA . PHE A 1 832 ? 24.304 -11.939 -34.006 1.00 96.25 832 PHE A CA 1
ATOM 6753 C C . PHE A 1 832 ? 24.753 -10.783 -34.906 1.00 96.25 832 PHE A C 1
ATOM 6755 O O . PHE A 1 832 ? 24.277 -9.655 -34.787 1.00 96.25 832 PHE A O 1
ATOM 6762 N N . LEU A 1 833 ? 25.673 -11.047 -35.833 1.00 96.12 833 LEU A N 1
ATOM 6763 C CA . LEU A 1 833 ? 26.140 -10.029 -36.774 1.00 96.12 833 LEU A CA 1
ATOM 6764 C C . LEU A 1 833 ? 25.062 -9.674 -37.807 1.00 96.12 833 LEU A C 1
ATOM 6766 O O . LEU A 1 833 ? 24.468 -10.545 -38.436 1.00 96.12 833 LEU A O 1
ATOM 6770 N N . VAL A 1 834 ? 24.852 -8.371 -38.013 1.00 96.75 834 VAL A N 1
ATOM 6771 C CA . VAL A 1 834 ? 23.895 -7.835 -38.991 1.00 96.75 834 VAL A CA 1
ATOM 6772 C C . VAL A 1 834 ? 24.649 -7.312 -40.207 1.00 96.75 834 VAL A C 1
ATOM 6774 O O . VAL A 1 834 ? 25.264 -6.243 -40.168 1.00 96.75 834 VAL A O 1
ATOM 6777 N N . PHE A 1 835 ? 24.603 -8.060 -41.305 1.00 95.94 835 PHE A N 1
ATOM 6778 C CA . PHE A 1 835 ? 25.233 -7.664 -42.562 1.00 95.94 835 PHE A CA 1
ATOM 6779 C C . PHE A 1 835 ? 24.278 -6.801 -43.395 1.00 95.94 835 PHE A C 1
ATOM 6781 O O . PHE A 1 835 ? 23.310 -7.293 -43.974 1.00 95.94 835 PHE A O 1
ATOM 6788 N N . PHE A 1 836 ? 24.554 -5.496 -43.464 1.00 95.50 836 PHE A N 1
ATOM 6789 C CA . PHE A 1 836 ? 23.667 -4.517 -44.102 1.00 95.50 836 PHE A CA 1
ATOM 6790 C C . PHE A 1 836 ? 23.350 -4.779 -45.582 1.00 95.50 836 PHE A C 1
ATOM 6792 O O . PHE A 1 836 ? 22.185 -4.624 -45.930 1.00 95.50 836 PHE A O 1
ATOM 6799 N N . PRO A 1 837 ? 24.282 -5.233 -46.446 1.00 95.12 837 PRO A N 1
ATOM 6800 C CA . PRO A 1 837 ? 23.932 -5.565 -47.830 1.00 95.12 837 PRO A CA 1
ATOM 6801 C C . PRO A 1 837 ? 22.834 -6.633 -47.935 1.00 95.12 837 PRO A C 1
ATOM 6803 O O . PRO A 1 837 ? 21.940 -6.525 -48.770 1.00 95.12 837 PRO A O 1
ATOM 6806 N N . TYR A 1 838 ? 22.867 -7.642 -47.057 1.00 95.31 838 TYR A N 1
ATOM 6807 C CA . TYR A 1 838 ? 21.813 -8.651 -46.983 1.00 95.31 838 TYR A CA 1
ATOM 6808 C C . TYR A 1 838 ? 20.525 -8.080 -46.381 1.00 95.31 838 TYR A C 1
ATOM 6810 O O . TYR A 1 838 ? 19.441 -8.288 -46.921 1.00 95.31 838 TYR A O 1
ATOM 6818 N N . PHE A 1 839 ? 20.642 -7.308 -45.297 1.00 96.50 839 PHE A N 1
ATOM 6819 C CA . PHE A 1 839 ? 19.489 -6.713 -44.628 1.00 96.50 839 PHE A CA 1
ATOM 6820 C C . PHE A 1 839 ? 18.709 -5.751 -45.535 1.00 96.50 839 PHE A C 1
ATOM 6822 O O . PHE A 1 839 ? 17.488 -5.845 -45.593 1.00 96.50 839 PHE A O 1
ATOM 6829 N N . VAL A 1 840 ? 19.391 -4.879 -46.286 1.00 97.06 840 VAL A N 1
ATOM 6830 C CA . VAL A 1 840 ? 18.769 -3.953 -47.250 1.00 97.06 840 VAL A CA 1
ATOM 6831 C C . VAL A 1 840 ? 17.985 -4.727 -48.310 1.00 97.06 840 VAL A C 1
ATOM 6833 O O . VAL A 1 840 ? 16.815 -4.422 -48.530 1.00 97.06 840 VAL A O 1
ATOM 6836 N N . ARG A 1 841 ? 18.571 -5.788 -48.886 1.00 95.94 841 ARG A N 1
ATOM 6837 C CA . ARG A 1 841 ? 17.877 -6.644 -49.862 1.00 95.94 841 ARG A CA 1
ATOM 6838 C C . ARG A 1 841 ? 16.603 -7.261 -49.281 1.00 95.94 841 ARG A C 1
ATOM 6840 O O . ARG A 1 841 ? 15.553 -7.215 -49.915 1.00 95.94 841 ARG A O 1
ATOM 6847 N N . LEU A 1 842 ? 16.665 -7.794 -48.060 1.00 95.62 842 LEU A N 1
ATOM 6848 C CA . LEU A 1 842 ? 15.477 -8.330 -47.390 1.00 95.62 842 LEU A CA 1
ATOM 6849 C C . LEU A 1 842 ? 14.419 -7.244 -47.150 1.00 95.62 842 LEU A C 1
ATOM 6851 O O . LEU A 1 842 ? 13.234 -7.475 -47.366 1.00 95.62 842 LEU A O 1
ATOM 6855 N N . MET A 1 843 ? 14.818 -6.039 -46.745 1.00 97.19 843 MET A N 1
ATOM 6856 C CA . MET A 1 843 ? 13.876 -4.930 -46.576 1.00 97.19 843 MET A CA 1
ATOM 6857 C C . MET A 1 843 ? 13.160 -4.585 -47.898 1.00 97.19 843 MET A C 1
ATOM 6859 O O . MET A 1 843 ? 11.945 -4.374 -47.889 1.00 97.19 843 MET A O 1
ATOM 6863 N N . GLU A 1 844 ? 13.861 -4.612 -49.038 1.00 96.12 844 GLU A N 1
ATOM 6864 C CA . GLU A 1 844 ? 13.276 -4.423 -50.380 1.00 96.12 844 GLU A CA 1
ATOM 6865 C C . GLU A 1 844 ? 12.270 -5.518 -50.766 1.00 96.12 844 GLU A C 1
ATOM 6867 O O . GLU A 1 844 ? 11.186 -5.228 -51.302 1.00 96.12 844 GLU A O 1
ATOM 6872 N N . GLU A 1 845 ? 12.591 -6.778 -50.455 1.00 94.50 845 GLU A N 1
ATOM 6873 C CA . GLU A 1 845 ? 11.697 -7.929 -50.640 1.00 94.50 845 GLU A CA 1
ATOM 6874 C C . GLU A 1 845 ? 10.403 -7.776 -49.824 1.00 94.50 845 GLU A C 1
ATOM 6876 O O . GLU A 1 845 ? 9.322 -8.104 -50.312 1.00 94.50 845 GLU A O 1
ATOM 6881 N N . TYR A 1 846 ? 10.491 -7.184 -48.629 1.00 95.69 846 TYR A N 1
ATOM 6882 C CA . TYR A 1 846 ? 9.355 -6.897 -47.744 1.00 95.69 846 TYR A CA 1
ATOM 6883 C C . TYR A 1 846 ? 8.693 -5.527 -47.999 1.00 95.69 846 TYR A C 1
ATOM 6885 O O . TYR A 1 846 ? 7.810 -5.108 -47.248 1.00 95.69 846 TYR A O 1
ATOM 6893 N N . GLY A 1 847 ? 9.055 -4.842 -49.091 1.00 96.25 847 GLY A N 1
ATOM 6894 C CA . GLY A 1 847 ? 8.346 -3.656 -49.588 1.00 96.25 847 GLY A CA 1
ATOM 6895 C C . GLY A 1 847 ? 8.858 -2.310 -49.080 1.00 96.25 847 GLY A C 1
ATOM 6896 O O . GLY A 1 847 ? 8.141 -1.306 -49.188 1.00 96.25 847 GLY A O 1
ATOM 6897 N N . PHE A 1 848 ? 10.077 -2.271 -48.551 1.00 98.19 848 PHE A N 1
ATOM 6898 C CA . PHE A 1 848 ? 10.730 -1.059 -48.071 1.00 98.19 848 PHE A CA 1
ATOM 6899 C C . PHE A 1 848 ? 11.822 -0.572 -49.025 1.00 98.19 848 PHE A C 1
ATOM 6901 O O . PHE A 1 848 ? 12.368 -1.331 -49.809 1.00 98.19 848 PHE A O 1
ATOM 6908 N N . GLU A 1 849 ? 12.146 0.710 -48.937 1.00 98.00 849 GLU A N 1
ATOM 6909 C CA . GLU A 1 849 ? 13.273 1.338 -49.628 1.00 98.00 849 GLU A CA 1
ATOM 6910 C C . GLU A 1 849 ? 14.249 1.894 -48.587 1.00 98.00 849 GLU A C 1
ATOM 6912 O O . GLU A 1 849 ? 13.815 2.457 -47.573 1.00 98.00 849 GLU A O 1
ATOM 6917 N N . GLU A 1 850 ? 15.555 1.735 -48.817 1.00 97.81 850 GLU A N 1
ATOM 6918 C CA . GLU A 1 850 ? 16.590 2.360 -47.991 1.00 97.81 850 GLU A CA 1
ATOM 6919 C C . GLU A 1 850 ? 16.558 3.881 -48.171 1.00 97.81 850 GLU A C 1
ATOM 6921 O O . GLU A 1 850 ? 16.718 4.395 -49.274 1.00 97.81 850 GLU A O 1
ATOM 6926 N N . ILE A 1 851 ? 16.372 4.607 -47.069 1.00 97.81 851 ILE A N 1
ATOM 6927 C CA . ILE A 1 851 ? 16.486 6.069 -47.049 1.00 97.81 851 ILE A CA 1
ATOM 6928 C C . ILE A 1 851 ? 17.880 6.477 -46.588 1.00 97.81 851 ILE A C 1
ATOM 6930 O O . ILE A 1 851 ? 18.496 7.368 -47.167 1.00 97.81 851 ILE A O 1
ATOM 6934 N N . GLU A 1 852 ? 18.368 5.841 -45.523 1.00 95.94 852 GLU A N 1
ATOM 6935 C CA . GLU A 1 852 ? 19.694 6.118 -44.988 1.00 95.94 852 GLU A CA 1
ATOM 6936 C C . GLU A 1 852 ? 20.229 4.918 -44.208 1.00 95.94 852 GLU A C 1
ATOM 6938 O O . GLU A 1 852 ? 19.551 4.385 -43.329 1.00 95.94 852 GLU A O 1
ATOM 6943 N N . THR A 1 853 ? 21.492 4.568 -44.441 1.00 95.38 853 THR A N 1
ATOM 6944 C CA . THR A 1 853 ? 22.301 3.783 -43.508 1.00 95.38 853 THR A CA 1
ATOM 6945 C C . THR A 1 853 ? 23.576 4.557 -43.150 1.00 95.38 853 THR A C 1
ATOM 6947 O O . THR A 1 853 ? 24.471 4.764 -43.972 1.00 95.38 853 THR A O 1
ATOM 6950 N N . LYS A 1 854 ? 23.688 5.015 -41.896 1.00 95.69 854 LYS A N 1
ATOM 6951 C CA . LYS A 1 854 ? 24.747 5.945 -41.457 1.00 95.69 854 LYS A CA 1
ATOM 6952 C C . LYS A 1 854 ? 25.601 5.333 -40.333 1.00 95.69 854 LYS A C 1
ATOM 6954 O O . LYS A 1 854 ? 25.078 5.043 -39.255 1.00 95.69 854 LYS A O 1
ATOM 6959 N N . PRO A 1 855 ? 26.918 5.125 -40.541 1.00 96.31 855 PRO A N 1
ATOM 6960 C CA . PRO A 1 855 ? 27.832 4.711 -39.475 1.00 96.31 855 PRO A CA 1
ATOM 6961 C C . PRO A 1 855 ? 27.895 5.743 -38.345 1.00 96.31 855 PRO A C 1
ATOM 6963 O O . PRO A 1 855 ? 27.874 6.950 -38.599 1.00 96.31 855 PRO A O 1
ATOM 6966 N N . PHE A 1 856 ? 28.058 5.288 -37.101 1.00 96.56 856 PHE A N 1
ATOM 6967 C CA . PHE A 1 856 ? 28.165 6.170 -35.930 1.00 96.56 856 PHE A CA 1
ATOM 6968 C C . PHE A 1 856 ? 29.352 7.133 -36.014 1.00 96.56 856 PHE A C 1
ATOM 6970 O O . PHE A 1 856 ? 29.250 8.251 -35.525 1.00 96.56 856 PHE A O 1
ATOM 6977 N N . GLN A 1 857 ? 30.434 6.770 -36.702 1.00 95.31 857 GLN A N 1
ATOM 6978 C CA . GLN A 1 857 ? 31.559 7.679 -36.937 1.00 95.31 857 GLN A CA 1
ATOM 6979 C C . GLN A 1 857 ? 31.125 9.009 -37.578 1.00 95.31 857 GLN A C 1
ATOM 6981 O O . GLN A 1 857 ? 31.547 10.066 -37.122 1.00 95.31 857 GLN A O 1
ATOM 6986 N N . ARG A 1 858 ? 30.202 8.977 -38.549 1.00 94.62 858 ARG A N 1
ATOM 6987 C CA . ARG A 1 858 ? 29.685 10.200 -39.187 1.00 94.62 858 ARG A CA 1
ATOM 6988 C C . ARG A 1 858 ? 28.807 11.025 -38.249 1.00 94.62 858 ARG A C 1
ATOM 6990 O O . ARG A 1 858 ? 28.779 12.239 -38.343 1.00 94.62 858 ARG A O 1
ATOM 6997 N N . TRP A 1 859 ? 28.082 10.385 -37.333 1.00 94.81 859 TRP A N 1
ATOM 6998 C CA . TRP A 1 859 ? 27.322 11.110 -36.309 1.00 94.81 859 TRP A CA 1
ATOM 6999 C C . TRP A 1 859 ? 28.224 11.787 -35.274 1.00 94.81 859 TRP A C 1
ATOM 7001 O O . TRP A 1 859 ? 27.828 12.780 -34.671 1.00 94.81 859 TRP A O 1
ATOM 7011 N N . TYR A 1 860 ? 29.414 11.239 -35.030 1.00 94.50 860 TYR A N 1
ATOM 7012 C CA . TYR A 1 860 ? 30.360 11.800 -34.069 1.00 94.50 860 TYR A CA 1
ATOM 7013 C C . TYR A 1 860 ? 30.952 13.126 -34.553 1.00 94.50 860 TYR A C 1
ATOM 7015 O O . TYR A 1 860 ? 31.120 14.039 -33.745 1.00 94.50 860 TYR A O 1
ATOM 7023 N N . GLU A 1 861 ? 31.174 13.254 -35.863 1.00 91.69 861 GLU A N 1
ATOM 7024 C CA . GLU A 1 861 ? 31.569 14.509 -36.517 1.00 91.69 861 GLU A CA 1
ATOM 7025 C C . GLU A 1 861 ? 30.565 15.641 -36.212 1.00 91.69 861 GLU A C 1
ATOM 7027 O O . GLU A 1 861 ? 30.974 16.767 -35.935 1.00 91.69 861 GLU A O 1
ATOM 7032 N N . ASP A 1 862 ? 29.270 15.311 -36.130 1.00 89.31 862 ASP A N 1
ATOM 7033 C CA . ASP A 1 862 ? 28.176 16.248 -35.834 1.00 89.31 862 ASP A CA 1
ATOM 7034 C C . ASP A 1 862 ? 27.979 16.526 -34.322 1.00 89.31 862 ASP A C 1
ATOM 7036 O O . ASP A 1 862 ? 27.282 17.469 -33.941 1.00 89.31 862 ASP A O 1
ATOM 7040 N N . TRP A 1 863 ? 28.541 15.703 -33.425 1.00 91.81 863 TRP A N 1
ATOM 7041 C CA . TRP A 1 863 ? 28.217 15.741 -31.987 1.00 91.81 863 TRP A CA 1
ATOM 7042 C C . TRP A 1 863 ? 28.950 16.844 -31.208 1.00 91.81 863 TRP A C 1
ATOM 7044 O O . TRP A 1 863 ? 28.449 17.329 -30.189 1.00 91.81 863 TRP A O 1
ATOM 7054 N N . GLY A 1 864 ? 30.149 17.227 -31.659 1.00 83.94 864 GLY A N 1
ATOM 7055 C CA . GLY A 1 864 ? 30.927 18.339 -31.093 1.00 83.94 864 GLY A CA 1
ATOM 7056 C C . GLY A 1 864 ? 31.485 18.124 -29.676 1.00 83.94 864 GLY A C 1
ATOM 7057 O O . GLY A 1 864 ? 31.975 19.072 -29.062 1.00 83.94 864 GLY A O 1
ATOM 7058 N N . LYS A 1 865 ? 31.429 16.901 -29.129 1.00 90.06 865 LYS A N 1
ATOM 7059 C CA . LYS A 1 865 ? 31.993 16.529 -27.815 1.00 90.06 865 LYS A CA 1
ATOM 7060 C C . LYS A 1 865 ? 33.044 15.427 -27.964 1.00 90.06 865 LYS A C 1
ATOM 7062 O O . LYS A 1 865 ? 33.092 14.745 -28.981 1.00 90.06 865 LYS A O 1
ATOM 7067 N N . LYS A 1 866 ? 33.892 15.249 -26.945 1.00 89.31 866 LYS A N 1
ATOM 7068 C CA . LYS A 1 866 ? 34.985 14.264 -26.965 1.00 89.31 866 LYS A CA 1
ATOM 7069 C C . LYS A 1 866 ? 34.574 12.940 -26.315 1.00 89.31 866 LYS A C 1
ATOM 7071 O O . LYS A 1 866 ? 34.006 12.942 -25.227 1.00 89.31 866 LYS A O 1
ATOM 7076 N N . MET A 1 867 ? 34.923 11.837 -26.971 1.00 90.31 867 MET A N 1
ATOM 7077 C CA . MET A 1 867 ? 34.962 10.479 -26.416 1.00 90.31 867 MET A CA 1
ATOM 7078 C C . MET A 1 867 ? 36.415 10.003 -26.315 1.00 90.31 867 MET A C 1
ATOM 7080 O O . MET A 1 867 ? 37.255 10.406 -27.126 1.00 90.31 867 MET A O 1
ATOM 7084 N N . THR A 1 868 ? 36.705 9.123 -25.360 1.00 90.69 868 THR A N 1
ATOM 7085 C CA . THR A 1 868 ? 37.989 8.406 -25.295 1.00 90.69 868 THR A CA 1
ATOM 7086 C C . THR A 1 868 ? 38.188 7.510 -26.524 1.00 90.69 868 THR A C 1
ATOM 7088 O O . THR A 1 868 ? 37.233 7.191 -27.236 1.00 90.69 868 THR A O 1
ATOM 7091 N N . ALA A 1 869 ? 39.428 7.082 -26.784 1.00 89.69 869 ALA A N 1
ATOM 7092 C CA . ALA A 1 869 ? 39.735 6.217 -27.927 1.00 89.69 869 ALA A CA 1
ATOM 7093 C C . ALA A 1 869 ? 38.932 4.903 -27.899 1.00 89.69 869 ALA A C 1
ATOM 7095 O O . ALA A 1 869 ? 38.361 4.521 -28.916 1.00 89.69 869 ALA A O 1
ATOM 7096 N N . GLY A 1 870 ? 38.799 4.268 -26.728 1.00 89.06 870 GLY A N 1
ATOM 7097 C CA . GLY A 1 870 ? 37.982 3.061 -26.580 1.00 89.06 870 GLY A CA 1
ATOM 7098 C C . GLY A 1 870 ? 36.487 3.318 -26.809 1.00 89.06 870 GLY A C 1
ATOM 7099 O O . GLY A 1 870 ? 35.800 2.504 -27.425 1.00 89.06 870 GLY A O 1
ATOM 7100 N N . GLU A 1 871 ? 35.950 4.448 -26.329 1.00 90.38 871 GLU A N 1
ATOM 7101 C CA . GLU A 1 871 ? 34.530 4.785 -26.517 1.00 90.38 871 GLU A CA 1
ATOM 7102 C C . GLU A 1 871 ? 34.213 5.051 -27.996 1.00 90.38 871 GLU A C 1
ATOM 7104 O O . GLU A 1 871 ? 33.149 4.655 -28.479 1.00 90.38 871 GLU A O 1
ATOM 7109 N N . GLN A 1 872 ? 35.140 5.690 -28.719 1.00 92.75 872 GLN A N 1
ATOM 7110 C CA . GLN A 1 872 ? 35.076 5.852 -30.173 1.00 92.75 872 GLN A CA 1
ATOM 7111 C C . GLN A 1 872 ? 35.123 4.501 -30.871 1.00 92.75 872 GLN A C 1
ATOM 7113 O O . GLN A 1 872 ? 34.250 4.206 -31.680 1.00 92.75 872 GLN A O 1
ATOM 7118 N N . GLU A 1 873 ? 36.089 3.661 -30.510 1.00 92.69 873 GLU A N 1
ATOM 7119 C CA . GLU A 1 873 ? 36.265 2.342 -31.099 1.00 92.69 873 GLU A CA 1
ATOM 7120 C C . GLU A 1 873 ? 35.002 1.483 -30.983 1.00 92.69 873 GLU A C 1
ATOM 7122 O O . GLU A 1 873 ? 34.514 0.992 -31.997 1.00 92.69 873 GLU A O 1
ATOM 7127 N N . LEU A 1 874 ? 34.409 1.371 -29.789 1.00 92.69 874 LEU A N 1
ATOM 7128 C CA . LEU A 1 874 ? 33.151 0.642 -29.610 1.00 92.69 874 LEU A CA 1
ATOM 7129 C C . LEU A 1 874 ? 31.991 1.307 -30.363 1.00 92.69 874 LEU A C 1
ATOM 7131 O O . LEU A 1 874 ? 31.175 0.623 -30.981 1.00 92.69 874 LEU A O 1
ATOM 7135 N N . SER A 1 875 ? 31.887 2.638 -30.303 1.00 93.62 875 SER A N 1
ATOM 7136 C CA . SER A 1 875 ? 30.796 3.367 -30.955 1.00 93.62 875 SER A CA 1
ATOM 7137 C C . SER A 1 875 ? 30.819 3.207 -32.464 1.00 93.62 875 SER A C 1
ATOM 7139 O O . SER A 1 875 ? 29.765 3.010 -33.054 1.00 93.62 875 SER A O 1
ATOM 7141 N N . PHE A 1 876 ? 31.992 3.267 -33.091 1.00 95.31 876 PHE A N 1
ATOM 7142 C CA . PHE A 1 876 ? 32.136 3.251 -34.547 1.00 95.31 876 PHE A CA 1
ATOM 7143 C C . PHE A 1 876 ? 31.910 1.866 -35.157 1.00 95.31 876 PHE A C 1
ATOM 7145 O O . PHE A 1 876 ? 31.736 1.760 -36.368 1.00 95.31 876 PHE A O 1
ATOM 7152 N N . LEU A 1 877 ? 31.799 0.825 -34.326 1.00 95.75 877 LEU A N 1
ATOM 7153 C CA . LEU A 1 877 ? 31.254 -0.466 -34.741 1.00 95.75 877 LEU A CA 1
ATOM 7154 C C . LEU A 1 877 ? 29.738 -0.426 -34.972 1.00 95.75 877 LEU A C 1
ATOM 7156 O O . LEU A 1 877 ? 29.197 -1.408 -35.461 1.00 95.75 877 LEU A O 1
ATOM 7160 N N . ASN A 1 878 ? 29.036 0.658 -34.623 1.00 96.75 878 ASN A N 1
ATOM 7161 C CA . ASN A 1 878 ? 27.585 0.771 -34.768 1.00 96.75 878 ASN A CA 1
ATOM 7162 C C . ASN A 1 878 ? 27.168 1.552 -36.018 1.00 96.75 878 ASN A C 1
ATOM 7164 O O . ASN A 1 878 ? 27.867 2.444 -36.510 1.00 96.75 878 ASN A O 1
ATOM 7168 N N . ARG A 1 879 ? 25.957 1.255 -36.483 1.00 97.06 879 ARG A N 1
ATOM 7169 C CA . ARG A 1 879 ? 25.288 1.901 -37.609 1.00 97.06 879 ARG A CA 1
ATOM 7170 C C . ARG A 1 879 ? 23.830 2.193 -37.255 1.00 97.06 879 ARG A C 1
ATOM 7172 O O . ARG A 1 879 ? 23.188 1.418 -36.548 1.00 97.06 879 ARG A O 1
ATOM 7179 N N . SER A 1 880 ? 23.315 3.319 -37.743 1.00 97.88 880 SER A N 1
ATOM 7180 C CA . SER A 1 880 ? 21.883 3.632 -37.751 1.00 97.88 880 SER A CA 1
ATOM 7181 C C . SER A 1 880 ? 21.282 3.374 -39.129 1.00 97.88 880 SER A C 1
ATOM 7183 O O . SER A 1 880 ? 21.984 3.488 -40.137 1.00 97.88 880 SER A O 1
ATOM 7185 N N . PHE A 1 881 ? 19.986 3.081 -39.182 1.00 98.31 881 PHE A N 1
ATOM 7186 C CA . PHE A 1 881 ? 19.266 2.874 -40.435 1.00 98.31 881 PHE A CA 1
ATOM 7187 C C . PHE A 1 881 ? 17.858 3.465 -40.424 1.00 98.31 881 PHE A C 1
ATOM 7189 O O . PHE A 1 881 ? 17.212 3.549 -39.375 1.00 98.31 881 PHE A O 1
ATOM 7196 N N . ILE A 1 882 ? 17.396 3.842 -41.616 1.00 98.44 882 ILE A N 1
ATOM 7197 C CA . ILE A 1 882 ? 16.051 4.324 -41.913 1.00 98.44 882 ILE A CA 1
ATOM 7198 C C . ILE A 1 882 ? 15.587 3.661 -43.211 1.00 98.44 882 ILE A C 1
ATOM 7200 O O . ILE A 1 882 ? 16.176 3.868 -44.273 1.00 98.44 882 ILE A O 1
ATOM 7204 N N . PHE A 1 883 ? 14.489 2.920 -43.128 1.00 98.69 883 PHE A N 1
ATOM 7205 C CA . PHE A 1 883 ? 13.786 2.343 -44.270 1.00 98.69 883 PHE A CA 1
ATOM 7206 C C . PHE A 1 883 ? 12.381 2.935 -44.366 1.00 98.69 883 PHE A C 1
ATOM 7208 O O . PHE A 1 883 ? 11.736 3.151 -43.341 1.00 98.69 883 PHE A O 1
ATOM 7215 N N . GLN A 1 884 ? 11.872 3.179 -45.573 1.00 98.50 884 GLN A N 1
ATOM 7216 C CA . GLN A 1 884 ? 10.500 3.651 -45.780 1.00 98.50 884 GLN A CA 1
ATOM 7217 C C . GLN A 1 884 ? 9.661 2.599 -46.498 1.00 98.50 884 GLN A C 1
ATOM 7219 O O . GLN A 1 884 ? 10.066 2.092 -47.539 1.00 98.50 884 GLN A O 1
ATOM 7224 N N . LYS A 1 885 ? 8.454 2.316 -45.998 1.00 98.12 885 LYS A N 1
ATOM 7225 C CA . LYS A 1 885 ? 7.529 1.392 -46.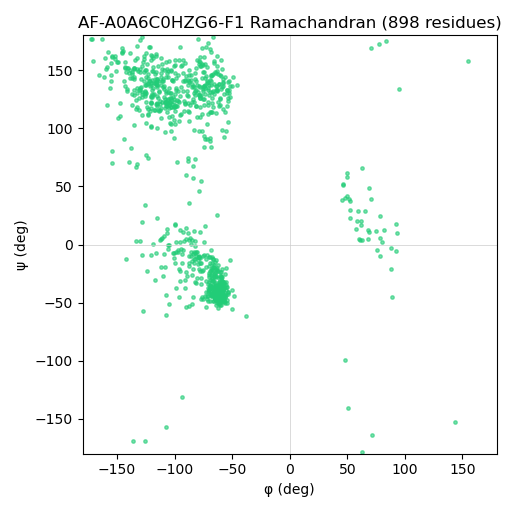664 1.00 98.12 885 LYS A CA 1
ATOM 7226 C C . LYS A 1 885 ? 6.967 2.023 -47.941 1.00 98.12 885 LYS A C 1
ATOM 7228 O O . LYS A 1 885 ? 6.306 3.063 -47.881 1.00 98.12 885 LYS A O 1
ATOM 7233 N N . LYS A 1 886 ? 7.198 1.397 -49.096 1.00 97.31 886 LYS A N 1
ATOM 7234 C CA . LYS A 1 886 ? 6.757 1.900 -50.412 1.00 97.31 886 LYS A CA 1
ATOM 7235 C C . LYS A 1 886 ? 5.644 1.081 -51.046 1.00 97.31 886 LYS A C 1
ATOM 7237 O O . LYS A 1 886 ? 4.868 1.638 -51.820 1.00 97.31 886 LYS A O 1
ATOM 7242 N N . ARG A 1 887 ? 5.547 -0.209 -50.724 1.00 93.75 887 ARG A N 1
ATOM 7243 C CA . ARG A 1 887 ? 4.518 -1.116 -51.251 1.00 93.75 887 ARG A CA 1
ATOM 7244 C C . ARG A 1 887 ? 4.058 -2.104 -50.188 1.00 93.75 887 ARG A C 1
ATOM 7246 O O . ARG A 1 887 ? 4.820 -2.461 -49.295 1.00 93.75 887 ARG A O 1
ATOM 7253 N N . GLU A 1 888 ? 2.817 -2.558 -50.314 1.00 89.50 888 GLU A N 1
ATOM 7254 C CA . GLU A 1 888 ? 2.344 -3.725 -49.575 1.00 89.50 888 GLU A CA 1
ATOM 7255 C C . GLU A 1 888 ? 2.872 -4.992 -50.243 1.00 89.50 888 GLU A C 1
ATOM 7257 O O . GLU A 1 888 ? 2.818 -5.129 -51.468 1.00 89.50 888 GLU A O 1
ATOM 7262 N N . VAL A 1 889 ? 3.359 -5.927 -49.435 1.00 82.56 889 VAL A N 1
ATOM 7263 C CA . VAL A 1 889 ? 3.749 -7.258 -49.895 1.00 82.56 889 VAL A CA 1
ATOM 7264 C C . VAL A 1 889 ? 2.762 -8.242 -49.289 1.00 82.56 889 VAL A C 1
ATOM 7266 O O . VAL A 1 889 ? 2.754 -8.470 -48.081 1.00 82.56 889 VAL A O 1
ATOM 7269 N N . PHE A 1 890 ? 1.890 -8.804 -50.128 1.00 61.09 890 PHE A N 1
ATOM 7270 C CA . PHE A 1 890 ? 1.022 -9.904 -49.721 1.00 61.09 890 PHE A CA 1
ATOM 7271 C C . PHE A 1 890 ? 1.872 -11.166 -49.600 1.00 61.09 890 PHE A C 1
ATOM 7273 O O . PHE A 1 890 ? 2.077 -11.897 -50.567 1.00 61.09 890 PHE A O 1
ATOM 7280 N N . LEU A 1 891 ? 2.395 -11.406 -48.401 1.00 58.06 891 LEU A N 1
ATOM 7281 C CA . LEU A 1 891 ? 3.046 -12.663 -48.075 1.00 58.06 891 LEU A CA 1
ATOM 7282 C C . LEU A 1 891 ? 1.952 -13.727 -47.973 1.00 58.06 891 LEU A C 1
ATOM 7284 O O . LEU A 1 891 ? 1.196 -13.757 -47.001 1.00 58.06 891 LEU A O 1
ATOM 7288 N N . ALA A 1 892 ? 1.837 -14.580 -48.994 1.00 43.34 892 ALA A N 1
ATOM 7289 C CA . ALA A 1 892 ? 1.066 -15.808 -48.868 1.00 43.34 892 ALA A CA 1
ATOM 7290 C C . ALA A 1 892 ? 1.626 -16.560 -47.656 1.00 43.34 892 ALA A C 1
ATOM 7292 O O . ALA A 1 892 ? 2.819 -16.868 -47.614 1.00 43.34 892 ALA A O 1
ATOM 7293 N N . THR A 1 893 ? 0.787 -16.800 -46.652 1.00 39.00 893 THR A N 1
ATOM 7294 C CA . THR A 1 893 ? 1.111 -17.634 -45.498 1.00 39.00 893 THR A CA 1
ATOM 7295 C C . THR A 1 893 ? 1.506 -19.015 -46.009 1.00 39.00 893 THR A C 1
ATOM 7297 O O . THR A 1 893 ? 0.652 -19.868 -46.233 1.00 39.00 893 THR A O 1
ATOM 7300 N N . LYS A 1 894 ? 2.803 -19.252 -46.228 1.00 33.78 894 LYS A N 1
ATOM 7301 C CA . LYS A 1 894 ? 3.338 -20.610 -46.247 1.00 33.78 894 LYS A CA 1
ATOM 7302 C C . LYS A 1 894 ? 3.247 -21.097 -44.809 1.00 33.78 894 LYS A C 1
ATOM 7304 O O . LYS A 1 894 ? 4.152 -20.865 -44.013 1.00 33.78 894 LYS A O 1
ATOM 7309 N N . GLU A 1 895 ? 2.113 -21.702 -44.470 1.00 32.62 895 GLU A N 1
ATOM 7310 C CA . GLU A 1 895 ? 2.008 -22.591 -43.320 1.00 32.62 895 GLU A CA 1
ATOM 7311 C C . GLU A 1 895 ? 3.074 -23.675 -43.507 1.00 32.62 895 GLU A C 1
ATOM 7313 O O . GLU A 1 895 ? 2.901 -24.620 -44.276 1.00 32.62 895 GLU A O 1
ATOM 7318 N N . TYR A 1 896 ? 4.225 -23.513 -42.857 1.00 33.06 896 TYR A N 1
ATOM 7319 C CA . TYR A 1 896 ? 5.122 -24.632 -42.634 1.00 33.06 896 TYR A CA 1
ATOM 7320 C C . TYR A 1 896 ? 4.422 -25.537 -41.622 1.00 33.06 896 TYR A C 1
ATOM 7322 O O . TYR A 1 896 ? 4.539 -25.340 -40.414 1.00 33.06 896 TYR A O 1
ATOM 7330 N N . TYR A 1 897 ? 3.658 -26.510 -42.124 1.00 29.27 897 TYR A N 1
ATOM 7331 C CA . TYR A 1 897 ? 3.316 -27.700 -41.358 1.00 29.27 897 TYR A CA 1
ATOM 7332 C C . TYR A 1 897 ? 4.636 -28.377 -40.988 1.00 29.27 897 TYR A C 1
ATOM 7334 O O . TYR A 1 897 ? 5.251 -29.067 -41.800 1.00 29.27 897 TYR A O 1
ATOM 7342 N N . ILE A 1 898 ? 5.101 -28.130 -39.767 1.00 30.25 898 ILE A N 1
ATOM 7343 C CA . ILE A 1 898 ? 6.047 -29.022 -39.111 1.00 30.25 898 ILE A CA 1
ATOM 7344 C C . ILE A 1 898 ? 5.249 -30.302 -38.865 1.00 30.25 898 ILE A C 1
ATOM 7346 O O . ILE A 1 898 ? 4.237 -30.278 -38.164 1.00 30.25 898 ILE A O 1
ATOM 7350 N N . ALA A 1 899 ? 5.646 -31.385 -39.532 1.00 30.23 899 ALA A N 1
ATOM 7351 C CA . ALA A 1 899 ? 5.135 -32.714 -39.239 1.00 30.23 899 ALA A CA 1
ATOM 7352 C C . ALA A 1 899 ? 5.348 -33.003 -37.743 1.00 30.23 899 ALA A C 1
ATOM 7354 O O . ALA A 1 899 ? 6.435 -32.747 -37.223 1.00 30.23 899 ALA A O 1
ATOM 7355 N N . ILE A 1 900 ? 4.267 -33.450 -37.099 1.00 33.16 900 ILE A N 1
ATOM 7356 C CA . ILE A 1 900 ? 4.136 -33.778 -35.669 1.00 33.16 900 ILE A CA 1
ATOM 7357 C C . ILE A 1 900 ? 5.233 -34.740 -35.216 1.00 33.16 900 ILE A C 1
ATOM 7359 O O . ILE A 1 900 ? 5.500 -35.704 -35.972 1.00 33.16 900 ILE A O 1
#